Protein AF-0000000073385695 (afdb_homodimer)

Radius of gyration: 38.25 Å; Cα contacts (8 Å, |Δi|>4): 2385; chains: 2; bounding box: 88×123×103 Å

InterPro domains:
  IPR002052 DNA methylase, N-6 adenine-specific, conserved site [PS00092] (125-131)
  IPR002295 N4/N6-methyltransferase, Type III restriction-modification enzyme EcoPI Mod subunit-like [PIRSF015855] (3-662)
  IPR002295 N4/N6-methyltransferase, Type III restriction-modification enzyme EcoPI Mod subunit-like [PR00506] (122-134)
  IPR002295 N4/N6-methyltransferase, Type III restriction-modification enzyme EcoPI Mod subunit-like [PR00506] (185-204)
  IPR002295 N4/N6-methyltransferase, Type III restriction-modification enzyme EcoPI Mod subunit-like [PR00506] (438-452)
  IPR002941 DNA methylase N-4/N-6 [PF01555] (122-474)
  IPR029063 S-adenosyl-L-methionine-dependent methyltransferase superfamily [G3DSA:3.40.50.150] (98-490)
  IPR029063 S-adenosyl-L-methionine-dependent methyltransferase superfamily [SSF53335] (90-479)

pLDDT: mean 83.06, std 19.27, range [26.95, 98.88]

Nearest PDB structures (foldseek):
  4zcf-assembly1_A  TM=8.031E-01  e=4.610E-50  Escherichia coli
  4zcf-assembly1_B  TM=6.940E-01  e=3.506E-49  Escherichia coli
  6k0w-assembly2_A  TM=7.130E-01  e=1.584E-36  Helicobacter pylori 26695
  6k0w-assembly2_C  TM=8.657E-01  e=1.416E-29  Helicobacter pylori 26695
  6k0w-assembly1_B  TM=7.388E-01  e=2.408E-33  Helicobacter pylori 26695

Sequence (1334 aa):
MDKLRMQSSNGVEDNITKIAQLFPDCVTETLDERSGRPKHLIDFEKLKQNLSDSVMSERAERYQFTWPDKSKAILLANSPINATLRPCREDSVDFDNTQNLYIEGDNLDVLKCLKETYLHKVKMIYIDPPYNTGKDFIYGDNYAEEADNYLSNSEQYDDQGNRLATNMETNGRFHTDWLNMIYPRLKVAKDFLKEDGVIFISIDDHEVTNLHKVCDEIFGAANFTGCIVLQTATDNNPRQINTEHEYILCYCKNKDAQEYWYADSEKAKLIQKKYTELKAIYGNDIETIQTELRTWIKLNKEELKGVAHYDNVDEKGVFHDGDIANTTFGGYDYTILHPITHKACKVPEKGFRFPQETMVKMIANNDIMFGVDETTLIKPKKRLENAKDVLRSVIYEDGRSSTKQFEALMARDIFQNPKSTTILSRLFNFVIEKDDYIMDFFSGSASTAETTMQLNNKHQELNLKYILVQIPENIDKVIETAKDKAKKTAKNAINFLDSIHKPHTICEIGKERIRRAGKKIKEESPLTTQDLDIGFRVLKLDSTNMQDIYYSPKDISQADLFSQVDNVKPDRTGEDLLFQVMLELGATLDSKIETTMVAGKTIYNVAEGYLVACFDPNVTDEVVKAIAQMQPAYAVLRDTSMKDDSTATNFEQIFKTYSPDTVTKILMDKLRMQSSNGVEDNITKIAQLFPDCVTETLDERSGRPKHLIDFEKLKQNLSDSVMSERAERYQFTWPDKSKAILLANSPINATLRPCREDSVDFDNTQNLYIEGDNLDVLKCLKETYLHKVKMIYIDPPYNTGKDFIYGDNYAEEADNYLSNSEQYDDQGNRLATNMETNGRFHTDWLNMIYPRLKVAKDFLKEDGVIFISIDDHEVTNLHKVCDEIFGAANFTGCIVLQTATDNNPRQINTEHEYILCYCKNKDAQEYWYADSEKAKLIQKKYTELKAIYGNDIETIQTELRTWIKLNKEELKGVAHYDNVDEKGVFHDGDIANTTFGGYDYTILHPITHKACKVPEKGFRFPQETMVKMIANNDIMFGVDETTLIKPKKRLENAKDVLRSVIYEDGRSSTKQFEALMARDIFQNPKSTTILSRLFNFVIEKDDYIMDFFSGSASTAETTMQLNNKHQELNLKYILVQIPENIDKVIETAKDKAKKTAKNAINFLDSIHKPHTICEIGKERIRRAGKKIKEESPLTTQDLDIGFRVLKLDSTNMQDIYYSPKDISQADLFSQVDNVKPDRTGEDLLFQVMLELGATLDSKIETTMVAGKTIYNVAEGYLVACFDPNVTDEVVKAIAQMQPAYAVLRDTSMKDDSTATNFEQIFKTYSPDTVTKIL

Organism: NCBI:txid537011

Solvent-accessible surface area (backbone atoms only — not comparable to full-atom values): 71538 Å² total; per-residue (Å²): 126,62,68,73,82,77,54,31,67,44,40,55,60,51,48,49,49,50,44,34,66,75,41,48,87,24,44,41,78,38,62,34,86,89,73,65,43,80,32,79,38,71,40,61,68,49,44,38,56,76,41,40,97,71,54,74,63,92,84,55,57,47,70,45,77,47,30,53,57,48,69,53,23,58,48,56,47,22,50,53,47,65,44,32,48,35,73,37,68,88,80,24,35,59,54,58,73,22,54,23,40,39,33,37,26,56,42,57,62,51,49,48,48,41,42,72,34,39,49,44,56,26,38,32,35,48,37,54,58,80,49,72,83,77,82,65,72,82,79,52,75,64,53,59,52,54,48,32,71,73,44,78,76,92,77,73,51,49,96,82,67,48,72,74,82,80,77,48,84,88,38,73,59,45,60,27,57,54,48,50,56,49,50,22,41,52,55,50,52,59,51,26,34,19,65,62,7,37,38,40,37,43,38,35,86,76,40,42,53,60,49,49,54,51,45,30,68,69,48,34,64,84,15,57,58,49,63,32,35,41,33,38,73,62,85,69,78,54,52,49,47,34,72,31,62,37,36,31,43,32,36,22,64,30,52,88,60,50,66,70,26,56,35,80,31,70,55,48,49,51,52,50,51,51,48,53,52,40,37,70,73,54,54,86,43,46,68,61,43,27,53,53,48,38,53,53,39,66,75,40,39,83,76,24,63,96,50,57,69,53,46,41,53,54,98,91,41,49,20,22,77,46,77,40,46,27,96,50,74,79,32,42,85,78,86,47,65,29,89,84,81,64,34,66,37,47,72,46,94,25,14,30,58,55,53,70,71,56,47,54,51,33,52,73,68,63,34,52,44,72,50,99,47,34,82,39,64,51,23,35,49,46,46,48,91,70,46,65,31,69,47,58,22,68,42,78,49,56,61,64,54,30,42,49,55,49,28,72,71,62,53,73,58,43,65,82,79,52,68,41,44,67,59,49,41,56,60,44,61,44,68,66,55,66,63,30,31,37,36,20,60,43,31,62,62,29,42,66,56,43,30,48,47,51,48,29,64,75,37,74,76,31,57,60,30,41,42,34,18,28,51,64,46,54,42,71,62,42,47,76,69,40,60,73,66,58,23,52,27,37,51,37,30,43,54,51,28,55,72,71,73,47,68,59,29,48,48,51,52,14,52,50,43,37,51,48,46,34,50,47,53,36,70,75,36,56,86,78,34,77,82,59,74,58,33,25,31,29,30,34,61,42,64,39,63,50,52,81,74,74,69,51,79,82,70,52,45,74,68,62,68,66,50,76,61,75,51,53,39,87,93,55,49,62,63,36,52,47,46,44,48,26,38,73,72,44,43,54,88,45,47,43,59,44,78,45,77,46,98,90,34,57,35,41,33,30,55,86,33,45,34,33,36,36,61,50,70,55,40,48,65,66,47,53,46,55,53,23,66,60,52,21,52,30,38,38,36,35,60,73,10,40,58,43,73,63,39,58,62,42,47,58,54,47,26,58,70,59,22,63,83,37,45,66,36,38,93,127,60,71,73,81,77,52,30,67,43,41,55,61,50,48,48,49,50,44,34,67,76,41,50,87,22,44,41,78,39,62,34,88,84,73,65,43,80,32,80,38,72,39,58,67,50,44,39,57,75,40,41,96,70,53,76,62,92,87,56,57,47,70,45,78,45,29,53,56,48,70,54,23,57,48,56,46,22,50,52,48,66,45,35,48,35,73,36,68,88,81,25,36,60,55,57,73,21,54,22,39,38,33,39,26,56,42,56,61,50,49,48,49,42,43,73,34,39,49,44,55,25,38,33,36,47,36,55,59,79,52,70,84,77,83,64,70,83,80,53,73,63,52,58,49,55,46,27,70,73,44,78,82,78,80,77,49,49,97,86,69,49,73,73,82,82,76,48,83,88,38,74,58,46,59,28,56,53,48,49,57,48,49,23,42,52,56,52,50,58,51,26,33,19,66,61,7,36,39,41,37,42,38,34,86,76,39,42,53,60,49,48,55,52,44,30,69,68,49,34,64,84,14,58,56,48,65,32,35,41,32,36,73,64,85,69,80,55,51,47,47,31,72,30,61,36,37,30,44,31,36,22,63,32,54,86,62,48,66,70,26,57,34,79,31,69,54,47,49,52,53,50,51,51,48,54,54,40,35,71,73,55,56,88,44,47,67,62,43,25,54,53,48,38,54,52,41,66,76,39,40,81,76,24,65,95,50,58,68,53,46,41,54,54,97,90,42,51,20,20,78,46,77,38,47,26,95,49,75,80,31,42,83,78,86,46,65,28,90,84,79,64,35,66,38,47,73,47,93,24,14,30,61,57,54,69,71,58,46,54,52,33,52,73,69,64,33,50,42,72,48,98,48,35,83,40,65,49,24,34,49,46,47,47,90,69,48,65,31,68,45,57,21,67,43,78,48,56,60,65,55,32,42,50,54,48,28,70,70,62,51,72,57,44,67,83,80,52,68,40,43,67,59,49,41,55,59,44,61,45,69,67,55,67,64,31,31,38,35,18,59,44,29,61,63,27,42,65,55,44,29,47,47,50,49,30,63,75,37,72,76,30,57,59,30,40,43,32,19,29,53,64,45,54,41,70,62,42,47,75,70,41,60,72,68,58,23,51,26,36,52,40,30,43,53,52,28,54,71,70,73,48,68,59,28,49,47,53,52,14,53,49,43,36,51,48,45,34,51,50,52,36,69,75,35,58,86,79,32,76,83,58,74,55,33,26,32,30,28,34,60,40,63,39,62,51,51,82,74,74,71,50,79,82,71,53,47,72,68,63,69,67,49,76,63,76,53,54,39,87,92,55,51,60,63,38,53,47,45,43,47,26,38,73,72,44,43,54,89,47,48,44,60,44,78,45,75,46,98,88,32,58,35,40,32,30,55,86,32,45,35,32,36,37,62,47,70,55,38,48,64,67,47,52,47,56,54,24,66,61,53,20,53,28,37,38,37,35,60,72,10,39,57,44,74,63,38,57,62,41,47,58,53,45,27,58,71,58,22,63,81,37,44,68,36,40,94

Secondary structure (DSSP, 8-state):
-PBP--S---HHHHHHHHHHHH-GGGEEEEE-TTT-SEEEEE-HHHHHHHTGGG---TTS--SEEE-TTHHHHHHHHH----EEEEE-GGG-BSTTT---EEEES-HHHHHHHHTTTTTTTEEEEEE------SS--TT-THHHHHHHHHS-----B-TTS-B-S---TTSHHHHHHHHHHHHHHHHHHHHHEEEEEEEEEEE-TTTHHHHHHHHHHHH-GGGEEEEEEEE-------SSEE--EEEEEEEES-GGG----EEE-HHHHHHHHHHHHHHHHHTT-HHHHHHHHHHHHHHTTTTTTTTTT--EE-SS-EEEE---B-SSS--B----B-TTT-SBPPPPTT-BSS-HHHHHHHHHTT-EE--SSTTSPPEEEEEGGG-EEEEESEEE--HHHHHHHHHHHS-TTSSSSPPPHHHHHHHHHTT--TT-EEEESS-TTTHHHHHHHHHHHHSTT---EEEEEE---BHHHHHHH--HHHHHHHHHHHHHHHHTT--SBHHHHHHHHHHHHHHHHHHH-TTT-TT----BEEEEEEE-SB------GGG--HHHHHS----B-TT--HHHHHHHHHHHHT--TTS-EEEEEETTEEEEEETTTTEEEE--SSB-HHHHHHHHHT--SEEEE-GGGBSSHHHHHHHHHHHHHH-TTPEEEE-/-PBP--S---HHHHHHHHHHHH-GGGEEEEE-TTT-SEEEEE-HHHHHHHTGGG---TTS--SEEE-TTHHHHHHHHH----EEEEE-GGG-BSTTT---EEEES-HHHHHHHHTTTTTTTEEEEEE------SS--TT-THHHHHHHHHS---TTB-TTS-B-S---TTSHHHHHHHHHHHHHHHHHHHHHEEEEEEEEEEE-TTTHHHHHHHHHHHH-GGGEEEEEEEE-------SSEE--EEEEEEEES-GGG----EEE-HHHHHHHHHHHHHHHHHTT-HHHHHHHHHHHHHHTTTTTTTTTT--EE-SS-EEEE---B-SSS--B----B-TTT-SBPPPPTT-BSS-HHHHHHHHHTT-EE--SSTTSPPEEEEEGGG-EEEEESEEE--HHHHHHHHHHHS-TTSSSSPPPHHHHHHHHHHH--TT-EEEESS-TTTHHHHHHHHHHHHSTT---EEEEEE---BHHHHHHH--HHHHHHHHHHHHHHHHTT--SBHHHHHHHHHHHHHHHHHHH-TTT-TT----BEEEEEEE-SB------GGG--HHHHHS----B-TT--HHHHHHHHHHHHT--TTS-EEEEEETTEEEEEETTTTEEEE--SSB-HHHHHHHHHT--SEEEE-GGGBSSHHHHHHHHHHHHHH-TTPEEEE-

Foldseek 3Di:
DDAFPLKFAQQVQVVLVVVCVVPVVQWDWDQDPVPRDTDTDGNVVVVCVVVVVPRDDPPDDDDDDDAPCPVLLVNLLRGMDQWFKFFDPPLWDPAQAFLAAEEADDLSNVLRLQLQQQFQFFQEEEEEDDQLPLQDPPVPDCVVVVSCVVVVDDDQAPPVRDRPDRPDLPDSVSLRRVCSRVLSSVLSVLRNHHQFHKYKYWYAPRCPVVVLSSCCVRLNPVQFPDKAKEFADDPDDDPPDDDGTTIITMGGSHNVPHDAQWAQDPLLVVLVVLLVVLCVVPPQPQVVSLVVSLVVLVVCVVVNPPNSQQRHADPVGTWHFADQAAPAADEDDDFDADPPVRDTADADPRGGNDDPVVVVVCVVVVQKADDPDRDDDITGTGDSRPDIDHDDRYHYDHQVVQQVVLCVLANHLLAPRPDRLVVVLVVCRRRAAAAHEYEYQDCQLNSVLLSQLVVCLVPVRRNYYYHYHHHFDALVVSLVRHDDSSNVSSVVNVVRCVVVVHHRTSSVSNSSSLVSSLVVSCVVPVPRCPPRNSIYIYIYMDRRQFAPPPPPVVPPDPVNVPPLPPRGDPVDDPSRVVSSVCSSVNNDSSWRWDWDDDPNWIWIATNQQQEIETEAAQDALRNLLVNLQSQHQEYEYEPRRHNDPVRVVVNQVSNVVRHVNHHYHYD/DDAFPLKFAQQVQVVLVVVCVVPVVQWDWDQDPVPRDTDTDGNVVVVCVVVVVPRDDPPDDDDDDDAPCVVLLVNLLRGMDQWFKFFDPPLWDPAQAFLAAEEADQLSNVLRLQLQQQFQFFQEEEEEDDQLPLQDPPVPDCVVVVSCVVVVDDDQAPPVRDRPDRPPLVDSVSLRRVCSSVLSSVLSVLRNHHQFHKYKYWYAPRCPVVVLSSCCVRQNPVQFPDKAKEFADDPDDDPPDDDGTTIITMGGSHNVPHDAQWAQDPLLVVLVVLLVVLCVVPPQPQVVSLVVSLVVLVVCVVVNPPNSQQRHADPVGTWHFADQAAPAADEDDDFDADPPVRDTADADPRGGNDDPVVVVVCVVVVQWADDPDRDDDITGTGDSRPDIDHDDRYHYDHLVVQQVVLCVLANHLLAPRPDRLVVVLVVCRRRAAAAHEYEYQNCQLNSVLLSQLVVCLVPVRRNYYYHYHHHFDALVVSCVRHDDSSNVSSVVNVVRCVVVVHHRTSSVSNSSSLVSSLVVSCVVPVPRCPPRNSIYIYIYMDRRQFAPPPDDVVPPDPVNVPPLPPRGDPPDDPSRVVSSVCSSVNNDSSWRWDWDDDPNWIWIATNQQQEIETEAAQDALRNLLVNLQSQHQEYEYEPRRHNDPVRVVVNQVSNVVRHVNHHYHYD

Structure (mmCIF, N/CA/C/O backbone):
data_AF-0000000073385695-model_v1
#
loop_
_entity.id
_entity.type
_entity.pdbx_description
1 polymer 'site-specific DNA-methyltransferase (adenine-specific)'
#
loop_
_atom_site.group_PDB
_atom_site.id
_atom_site.type_symbol
_atom_site.label_atom_id
_atom_site.label_alt_id
_atom_site.label_comp_id
_atom_site.label_asym_id
_atom_site.label_entity_id
_atom_site.label_seq_id
_atom_site.pdbx_PDB_ins_code
_atom_site.Cartn_x
_atom_site.Cartn_y
_atom_site.Cartn_z
_atom_site.occupancy
_atom_site.B_iso_or_equiv
_atom_site.auth_seq_id
_atom_site.auth_comp_id
_atom_site.auth_asym_id
_atom_site.auth_atom_id
_atom_site.pdbx_PDB_model_num
ATOM 1 N N . MET A 1 1 ? -14.117 -33.406 -45.625 1 30.3 1 MET A N 1
ATOM 2 C CA . MET A 1 1 ? -13.312 -33.5 -44.406 1 30.3 1 MET A CA 1
ATOM 3 C C . MET A 1 1 ? -12.914 -32.094 -43.938 1 30.3 1 MET A C 1
ATOM 5 O O . MET A 1 1 ? -12.477 -31.266 -44.719 1 30.3 1 MET A O 1
ATOM 9 N N . ASP A 1 2 ? -13.375 -31.891 -42.875 1 43.44 2 ASP A N 1
ATOM 10 C CA . ASP A 1 2 ? -13.156 -30.562 -42.281 1 43.44 2 ASP A CA 1
ATOM 11 C C . ASP A 1 2 ? -11.711 -30.391 -41.844 1 43.44 2 ASP A C 1
ATOM 13 O O . ASP A 1 2 ? -11.148 -31.281 -41.188 1 43.44 2 ASP A O 1
ATOM 17 N N . LYS A 1 3 ? -10.945 -29.438 -42.344 1 44.28 3 LYS A N 1
ATOM 18 C CA . LYS A 1 3 ? -9.523 -29.188 -42.094 1 44.28 3 LYS A CA 1
ATOM 19 C C . LYS A 1 3 ? -9.328 -28.375 -40.812 1 44.28 3 LYS A C 1
ATOM 21 O O . LYS A 1 3 ? -10.117 -27.469 -40.5 1 44.28 3 LYS A O 1
ATOM 26 N N . LEU A 1 4 ? -8.352 -28.75 -40.031 1 44.97 4 LEU A N 1
ATOM 27 C CA . LEU A 1 4 ? -7.973 -27.984 -38.844 1 44.97 4 LEU A CA 1
ATOM 28 C C . LEU A 1 4 ? -7.27 -26.688 -39.219 1 44.97 4 LEU A C 1
ATOM 30 O O . LEU A 1 4 ? -6.52 -26.656 -40.188 1 44.97 4 LEU A O 1
ATOM 34 N N . ARG A 1 5 ? -7.465 -25.531 -38.625 1 48.69 5 ARG A N 1
ATOM 35 C CA . ARG A 1 5 ? -6.93 -24.219 -38.906 1 48.69 5 ARG A CA 1
ATOM 36 C C . ARG A 1 5 ? -5.457 -24.125 -38.531 1 48.69 5 ARG A C 1
ATOM 38 O O . ARG A 1 5 ? -4.672 -23.484 -39.25 1 48.69 5 ARG A O 1
ATOM 45 N N . MET A 1 6 ? -5.07 -24.844 -37.656 1 41.53 6 MET A N 1
ATOM 46 C CA . MET A 1 6 ? -3.713 -24.938 -37.125 1 41.53 6 MET A CA 1
ATOM 47 C C . MET A 1 6 ? -3.156 -23.562 -36.781 1 41.53 6 MET A C 1
ATOM 49 O O . MET A 1 6 ? -2.008 -23.266 -37.094 1 41.53 6 MET A O 1
ATOM 53 N N . GLN A 1 7 ? -4.117 -22.531 -36.375 1 47.31 7 GLN A N 1
ATOM 54 C CA . GLN A 1 7 ? -3.779 -21.203 -35.875 1 47.31 7 GLN A CA 1
ATOM 55 C C . GLN A 1 7 ? -4.523 -20.891 -34.594 1 47.31 7 GLN A C 1
ATOM 57 O O . GLN A 1 7 ? -5.492 -21.578 -34.25 1 47.31 7 GLN A O 1
ATOM 62 N N . SER A 1 8 ? -3.955 -19.938 -33.844 1 51.22 8 SER A N 1
ATOM 63 C CA . SER A 1 8 ? -4.629 -19.547 -32.625 1 51.22 8 SER A CA 1
ATOM 64 C C . SER A 1 8 ? -5.938 -18.828 -32.906 1 51.22 8 SER A C 1
ATOM 66 O O . SER A 1 8 ? -6.168 -18.359 -34.031 1 51.22 8 SER A O 1
ATOM 68 N N . SER A 1 9 ? -6.746 -18.75 -32.062 1 47.94 9 SER A N 1
ATOM 69 C CA . SER A 1 9 ? -8.055 -18.141 -32.219 1 47.94 9 SER A CA 1
ATOM 70 C C . SER A 1 9 ? -7.934 -16.625 -32.438 1 47.94 9 SER A C 1
ATOM 72 O O . SER A 1 9 ? -6.961 -16.016 -32 1 47.94 9 SER A O 1
ATOM 74 N N . ASN A 1 10 ? -8.641 -16.094 -33.312 1 47.44 10 ASN A N 1
ATOM 75 C CA . ASN A 1 10 ? -8.719 -14.664 -33.625 1 47.44 10 ASN A CA 1
ATOM 76 C C . ASN A 1 10 ? -9.672 -13.945 -32.656 1 47.44 10 ASN A C 1
ATOM 78 O O . ASN A 1 10 ? -10.891 -14.07 -32.812 1 47.44 10 ASN A O 1
ATOM 82 N N . GLY A 1 11 ? -9.172 -13.289 -31.75 1 52.03 11 GLY A N 1
ATOM 83 C CA . GLY A 1 11 ? -9.953 -12.602 -30.734 1 52.03 11 GLY A CA 1
ATOM 84 C C . GLY A 1 11 ? -10.906 -11.57 -31.312 1 52.03 11 GLY A C 1
ATOM 85 O O . GLY A 1 11 ? -11.969 -11.305 -30.75 1 52.03 11 GLY A O 1
ATOM 86 N N . VAL A 1 12 ? -10.516 -10.953 -32.406 1 49.94 12 VAL A N 1
ATOM 87 C CA . VAL A 1 12 ? -11.375 -9.961 -33.062 1 49.94 12 VAL A CA 1
ATOM 88 C C . VAL A 1 12 ? -12.656 -10.625 -33.562 1 49.94 12 VAL A C 1
ATOM 90 O O . VAL A 1 12 ? -13.758 -10.109 -33.344 1 49.94 12 VAL A O 1
ATOM 93 N N . GLU A 1 13 ? -12.398 -11.734 -34.188 1 53.19 13 GLU A N 1
ATOM 94 C CA . GLU A 1 13 ? -13.562 -12.461 -34.688 1 53.19 13 GLU A CA 1
ATOM 95 C C . GLU A 1 13 ? -14.469 -12.906 -33.531 1 53.19 13 GLU A C 1
ATOM 97 O O . GLU A 1 13 ? -15.695 -12.883 -33.656 1 53.19 13 GLU A O 1
ATOM 102 N N . ASP A 1 14 ? -13.75 -13.234 -32.531 1 56.72 14 ASP A N 1
ATOM 103 C CA . ASP A 1 14 ? -14.523 -13.617 -31.359 1 56.72 14 ASP A CA 1
ATOM 104 C C . ASP A 1 14 ? -15.344 -12.445 -30.828 1 56.72 14 ASP A C 1
ATOM 106 O O . ASP A 1 14 ? -16.516 -12.609 -30.484 1 56.72 14 ASP A O 1
ATOM 110 N N . ASN A 1 15 ? -14.734 -11.312 -30.75 1 56.47 15 ASN A N 1
ATOM 111 C CA . ASN A 1 15 ? -15.43 -10.117 -30.281 1 56.47 15 ASN A CA 1
ATOM 112 C C . ASN A 1 15 ? -16.578 -9.727 -31.203 1 56.47 15 ASN A C 1
ATOM 114 O O . ASN A 1 15 ? -17.641 -9.32 -30.75 1 56.47 15 ASN A O 1
ATOM 118 N N . ILE A 1 16 ? -16.344 -9.805 -32.469 1 53.19 16 ILE A N 1
ATOM 119 C CA . ILE A 1 16 ? -17.391 -9.5 -33.469 1 53.19 16 ILE A CA 1
ATOM 120 C C . ILE A 1 16 ? -18.578 -10.445 -33.25 1 53.19 16 ILE A C 1
ATOM 122 O O . ILE A 1 16 ? -19.719 -10.016 -33.281 1 53.19 16 ILE A O 1
ATOM 126 N N . THR A 1 17 ? -18.188 -11.625 -32.969 1 56.5 17 THR A N 1
ATOM 127 C CA . THR A 1 17 ? -19.234 -12.617 -32.75 1 56.5 17 THR A CA 1
ATOM 128 C C . THR A 1 17 ? -20.047 -12.281 -31.5 1 56.5 17 THR A C 1
ATOM 130 O O . THR A 1 17 ? -21.266 -12.391 -31.484 1 56.5 17 THR A O 1
ATOM 133 N N . LYS A 1 18 ? -19.328 -11.852 -30.578 1 59.22 18 LYS A N 1
ATOM 134 C CA . LYS A 1 18 ? -20.016 -11.484 -29.328 1 59.22 18 LYS A CA 1
ATOM 135 C C . LYS A 1 18 ? -20.938 -10.281 -29.547 1 59.22 18 LYS A C 1
ATOM 137 O O . LYS A 1 18 ? -22.062 -10.258 -29.047 1 59.22 18 LYS A O 1
ATOM 142 N N . ILE A 1 19 ? -20.438 -9.234 -30.188 1 56.59 19 ILE A N 1
ATOM 143 C CA . ILE A 1 19 ? -21.25 -8.062 -30.484 1 56.59 19 ILE A CA 1
ATOM 144 C C . ILE A 1 19 ? -22.422 -8.469 -31.375 1 56.59 19 ILE A C 1
ATOM 146 O O . ILE A 1 19 ? -23.547 -7.992 -31.188 1 56.59 19 ILE A O 1
ATOM 150 N N . ALA A 1 20 ? -22.062 -9.336 -32.281 1 53.5 20 ALA A N 1
ATOM 151 C CA . ALA A 1 20 ? -23.094 -9.82 -33.188 1 53.5 20 ALA A CA 1
ATOM 152 C C . ALA A 1 20 ? -24.203 -10.531 -32.438 1 53.5 20 ALA A C 1
ATOM 154 O O . ALA A 1 20 ? -25.375 -10.438 -32.812 1 53.5 20 ALA A O 1
ATOM 155 N N . GLN A 1 21 ? -23.672 -11.055 -31.359 1 56.34 21 GLN A N 1
ATOM 156 C CA . GLN A 1 21 ? -24.656 -11.742 -30.516 1 56.34 21 GLN A CA 1
ATOM 157 C C . GLN A 1 21 ? -25.5 -10.742 -29.734 1 56.34 21 GLN A C 1
ATOM 159 O O . GLN A 1 21 ? -26.703 -10.945 -29.562 1 56.34 21 GLN A O 1
ATOM 164 N N . LEU A 1 22 ? -24.906 -9.672 -29.312 1 56.78 22 LEU A N 1
ATOM 165 C CA . LEU A 1 22 ? -25.625 -8.68 -28.516 1 56.78 22 LEU A CA 1
ATOM 166 C C . LEU A 1 22 ? -26.391 -7.715 -29.422 1 56.78 22 LEU A C 1
ATOM 168 O O . LEU A 1 22 ? -27.5 -7.281 -29.062 1 56.78 22 LEU A O 1
ATOM 172 N N . PHE A 1 23 ? -25.719 -7.25 -30.516 1 53.09 23 PHE A N 1
ATOM 173 C CA . PHE A 1 23 ? -26.312 -6.309 -31.453 1 53.09 23 PHE A CA 1
ATOM 174 C C . PHE A 1 23 ? -26.219 -6.84 -32.875 1 53.09 23 PHE A C 1
ATOM 176 O O . PHE A 1 23 ? -25.438 -6.336 -33.688 1 53.09 23 PHE A O 1
ATOM 183 N N . PRO A 1 24 ? -26.984 -7.801 -33.188 1 58.06 24 PRO A N 1
ATOM 184 C CA . PRO A 1 24 ? -26.875 -8.438 -34.531 1 58.06 24 PRO A CA 1
ATOM 185 C C . PRO A 1 24 ? -27.062 -7.449 -35.656 1 58.06 24 PRO A C 1
ATOM 187 O O . PRO A 1 24 ? -26.484 -7.637 -36.75 1 58.06 24 PRO A O 1
ATOM 190 N N . ASP A 1 25 ? -27.859 -6.48 -35.312 1 55.78 25 ASP A N 1
ATOM 191 C CA . ASP A 1 25 ? -28.172 -5.52 -36.375 1 55.78 25 ASP A CA 1
ATOM 192 C C . ASP A 1 25 ? -26.984 -4.625 -36.688 1 55.78 25 ASP A C 1
ATOM 194 O O . ASP A 1 25 ? -26.984 -3.895 -37.688 1 55.78 25 ASP A O 1
ATOM 198 N N . CYS A 1 26 ? -26.078 -4.688 -35.875 1 53.38 26 CYS A N 1
ATOM 199 C CA . CYS A 1 26 ? -24.906 -3.83 -36.062 1 53.38 26 CYS A CA 1
ATOM 200 C C . CYS A 1 26 ? -23.812 -4.562 -36.812 1 53.38 26 CYS A C 1
ATOM 202 O O . CYS A 1 26 ? -22.703 -4.039 -36.969 1 53.38 26 CYS A O 1
ATOM 204 N N . VAL A 1 27 ? -24.047 -5.719 -37.219 1 57.75 27 VAL A N 1
ATOM 205 C CA . VAL A 1 27 ? -23.016 -6.508 -37.875 1 57.75 27 VAL A CA 1
ATOM 206 C C . VAL A 1 27 ? -23.297 -6.578 -39.375 1 57.75 27 VAL A C 1
ATOM 208 O O . VAL A 1 27 ? -24.422 -6.859 -39.781 1 57.75 27 VAL A O 1
ATOM 211 N N . THR A 1 28 ? -22.469 -6.008 -40.156 1 57.84 28 THR A N 1
ATOM 212 C CA . THR A 1 28 ? -22.594 -6.105 -41.594 1 57.84 28 THR A CA 1
ATOM 213 C C . THR A 1 28 ? -21.562 -7.094 -42.156 1 57.84 28 THR A C 1
ATOM 215 O O . THR A 1 28 ? -20.453 -7.219 -41.625 1 57.84 28 THR A O 1
ATOM 218 N N . GLU A 1 29 ? -22 -7.977 -42.906 1 52.72 29 GLU A N 1
ATOM 219 C CA . GLU A 1 29 ? -21.141 -8.945 -43.594 1 52.72 29 GLU A CA 1
ATOM 220 C C . GLU A 1 29 ? -20.484 -8.344 -44.812 1 52.72 29 GLU A C 1
ATOM 222 O O . GLU A 1 29 ? -21.125 -7.645 -45.594 1 52.72 29 GLU A O 1
ATOM 227 N N . THR A 1 30 ? -19.172 -8.141 -44.594 1 55.59 30 THR A N 1
ATOM 228 C CA . THR A 1 30 ? -18.469 -7.773 -45.812 1 55.59 30 THR A CA 1
ATOM 229 C C . THR A 1 30 ? -17.531 -8.898 -46.281 1 55.59 30 THR A C 1
ATOM 231 O O . THR A 1 30 ? -17.297 -9.844 -45.531 1 55.59 30 THR A O 1
ATOM 234 N N . LEU A 1 31 ? -17.203 -8.969 -47.469 1 48.69 31 LEU A N 1
ATOM 235 C CA . LEU A 1 31 ? -16.234 -9.93 -48 1 48.69 31 LEU A CA 1
ATOM 236 C C . LEU A 1 31 ? -14.812 -9.484 -47.719 1 48.69 31 LEU A C 1
ATOM 238 O O . LEU A 1 31 ? -14.477 -8.312 -47.906 1 48.69 31 LEU A O 1
ATOM 242 N N . ASP A 1 32 ? -14.102 -10.25 -47 1 47.16 32 ASP A N 1
ATOM 243 C CA . ASP A 1 32 ? -12.672 -9.992 -46.844 1 47.16 32 ASP A CA 1
ATOM 244 C C . ASP A 1 32 ? -12 -9.844 -48.219 1 47.16 32 ASP A C 1
ATOM 246 O O . ASP A 1 32 ? -12.156 -10.703 -49.094 1 47.16 32 ASP A O 1
ATOM 250 N N . GLU A 1 33 ? -11.453 -8.711 -48.469 1 49.66 33 GLU A N 1
ATOM 251 C CA . GLU A 1 33 ? -10.922 -8.461 -49.781 1 49.66 33 GLU A CA 1
ATOM 252 C C . GLU A 1 33 ? -9.867 -9.492 -50.156 1 49.66 33 GLU A C 1
ATOM 254 O O . GLU A 1 33 ? -9.703 -9.828 -51.344 1 49.66 33 GLU A O 1
ATOM 259 N N . ARG A 1 34 ? -9.117 -9.992 -49.219 1 48.81 34 ARG A N 1
ATOM 260 C CA . ARG A 1 34 ? -8.008 -10.875 -49.562 1 48.81 34 ARG A CA 1
ATOM 261 C C . ARG A 1 34 ? -8.461 -12.328 -49.656 1 48.81 34 ARG A C 1
ATOM 263 O O . ARG A 1 34 ? -8.023 -13.062 -50.531 1 48.81 34 ARG A O 1
ATOM 270 N N . SER A 1 35 ? -9.391 -12.711 -48.688 1 46.47 35 SER A N 1
ATOM 271 C CA . SER A 1 35 ? -9.734 -14.125 -48.625 1 46.47 35 SER A CA 1
ATOM 272 C C . SER A 1 35 ? -11.109 -14.383 -49.25 1 46.47 35 SER A C 1
ATOM 274 O O . SER A 1 35 ? -11.469 -15.531 -49.531 1 46.47 35 SER A O 1
ATOM 276 N N . GLY A 1 36 ? -11.844 -13.445 -49.656 1 48.06 36 GLY A N 1
ATOM 277 C CA . GLY A 1 36 ? -13.164 -13.602 -50.25 1 48.06 36 GLY A CA 1
ATOM 278 C C . GLY A 1 36 ? -14.18 -14.18 -49.281 1 48.06 36 GLY A C 1
ATOM 279 O O . GLY A 1 36 ? -15.297 -14.531 -49.688 1 48.06 36 GLY A O 1
ATOM 280 N N . ARG A 1 37 ? -13.672 -14.531 -48.188 1 52.97 37 ARG A N 1
ATOM 281 C CA . ARG A 1 37 ? -14.609 -15.094 -47.219 1 52.97 37 ARG A CA 1
ATOM 282 C C . ARG A 1 37 ? -15.375 -13.984 -46.5 1 52.97 37 ARG A C 1
ATOM 284 O O . ARG A 1 37 ? -14.883 -12.867 -46.375 1 52.97 37 ARG A O 1
ATOM 291 N N . PRO A 1 38 ? -16.672 -14.281 -46.125 1 55.09 38 PRO A N 1
ATOM 292 C CA . PRO A 1 38 ? -17.5 -13.289 -45.438 1 55.09 38 PRO A CA 1
ATOM 293 C C . PRO A 1 38 ? -16.906 -12.883 -44.094 1 55.09 38 PRO A C 1
ATOM 295 O O . PRO A 1 38 ? -16.406 -13.727 -43.344 1 55.09 38 PRO A O 1
ATOM 298 N N . LYS A 1 39 ? -16.469 -11.664 -44.094 1 57.5 39 LYS A N 1
ATOM 299 C CA . LYS A 1 39 ? -15.984 -11.094 -42.844 1 57.5 39 LYS A CA 1
ATOM 300 C C . LYS A 1 39 ? -17.062 -10.227 -42.188 1 57.5 39 LYS A C 1
ATOM 302 O O . LYS A 1 39 ? -17.766 -9.484 -42.875 1 57.5 39 LYS A O 1
ATOM 307 N N . HIS A 1 40 ? -17.359 -10.43 -40.969 1 57.72 40 HIS A N 1
ATOM 308 C CA . HIS A 1 40 ? -18.312 -9.625 -40.219 1 57.72 40 HIS A CA 1
ATOM 309 C C . HIS A 1 40 ? -17.688 -8.328 -39.719 1 57.72 40 HIS A C 1
ATOM 311 O O . HIS A 1 40 ? -16.547 -8.328 -39.25 1 57.72 40 HIS A O 1
ATOM 317 N N . LEU A 1 41 ? -18.219 -7.242 -40.312 1 58.5 41 LEU A N 1
ATOM 318 C CA . LEU A 1 41 ? -17.812 -5.918 -39.844 1 58.5 41 LEU A CA 1
ATOM 319 C C . LEU A 1 41 ? -18.875 -5.281 -38.969 1 58.5 41 LEU A C 1
ATOM 321 O O . LEU A 1 41 ? -20.078 -5.523 -39.188 1 58.5 41 LEU A O 1
ATOM 325 N N . ILE A 1 42 ? -18.484 -4.625 -37.938 1 57.44 42 ILE A N 1
ATOM 326 C CA . ILE A 1 42 ? -19.438 -3.916 -37.094 1 57.44 42 ILE A CA 1
ATOM 327 C C . ILE A 1 42 ? -19.672 -2.51 -37.625 1 57.44 42 ILE A C 1
ATOM 329 O O . ILE A 1 42 ? -18.719 -1.783 -37.906 1 57.44 42 ILE A O 1
ATOM 333 N N . ASP A 1 43 ? -20.828 -2.16 -37.938 1 52.22 43 ASP A N 1
ATOM 334 C CA . ASP A 1 43 ? -21.25 -0.795 -38.25 1 52.22 43 ASP A CA 1
ATOM 335 C C . ASP A 1 43 ? -21.312 0.055 -36.969 1 52.22 43 ASP A C 1
ATOM 337 O O . ASP A 1 43 ? -22.297 0.017 -36.25 1 52.22 43 ASP A O 1
ATOM 341 N N . PHE A 1 44 ? -20.266 0.856 -36.812 1 57.34 44 PHE A N 1
ATOM 342 C CA . PHE A 1 44 ? -20.125 1.605 -35.562 1 57.34 44 PHE A CA 1
ATOM 343 C C . PHE A 1 44 ? -21.188 2.689 -35.469 1 57.34 44 PHE A C 1
ATOM 345 O O . PHE A 1 44 ? -21.609 3.055 -34.375 1 57.34 44 PHE A O 1
ATOM 352 N N . GLU A 1 45 ? -21.562 3.197 -36.531 1 54.19 45 GLU A N 1
ATOM 353 C CA . GLU A 1 45 ? -22.641 4.184 -36.5 1 54.19 45 GLU A CA 1
ATOM 354 C C . GLU A 1 45 ? -23.938 3.564 -36 1 54.19 45 GLU A C 1
ATOM 356 O O . GLU A 1 45 ? -24.656 4.172 -35.188 1 54.19 45 GLU A O 1
ATOM 361 N N . LYS A 1 46 ? -24.141 2.432 -36.438 1 50.66 46 LYS A N 1
ATOM 362 C CA . LYS A 1 46 ? -25.328 1.716 -36 1 50.66 46 LYS A CA 1
ATOM 363 C C . LYS A 1 46 ? -25.188 1.29 -34.531 1 50.66 46 LYS A C 1
ATOM 365 O O . LYS A 1 46 ? -26.141 1.344 -33.781 1 50.66 46 LYS A O 1
ATOM 370 N N . LEU A 1 47 ? -24.016 0.871 -34.219 1 56.66 47 LEU A N 1
ATOM 371 C CA . LEU A 1 47 ? -23.812 0.521 -32.844 1 56.66 47 LEU A CA 1
ATOM 372 C C . LEU A 1 47 ? -23.984 1.739 -31.938 1 56.66 47 LEU A C 1
ATOM 374 O O . LEU A 1 47 ? -24.609 1.644 -30.875 1 56.66 47 LEU A O 1
ATOM 378 N N . LYS A 1 48 ? -23.422 2.855 -32.469 1 54.78 48 LYS A N 1
ATOM 379 C CA . LYS A 1 48 ? -23.625 4.129 -31.766 1 54.78 48 LYS A CA 1
ATOM 380 C C . LYS A 1 48 ? -25.109 4.445 -31.625 1 54.78 48 LYS A C 1
ATOM 382 O O . LYS A 1 48 ? -25.547 4.934 -30.594 1 54.78 48 LYS A O 1
ATOM 387 N N . GLN A 1 49 ? -25.781 4.285 -32.625 1 50.66 49 GLN A N 1
ATOM 388 C CA . GLN A 1 49 ? -27.219 4.543 -32.656 1 50.66 49 GLN A CA 1
ATOM 389 C C . GLN A 1 49 ? -27.953 3.629 -31.672 1 50.66 49 GLN A C 1
ATOM 391 O O . GLN A 1 49 ? -28.875 4.066 -30.984 1 50.66 49 GLN A O 1
ATOM 396 N N . ASN A 1 50 ? -27.5 2.48 -31.734 1 47.88 50 ASN A N 1
ATOM 397 C CA . ASN A 1 50 ? -28.125 1.523 -30.844 1 47.88 50 ASN A CA 1
ATOM 398 C C . ASN A 1 50 ? -27.828 1.845 -29.375 1 47.88 50 ASN A C 1
ATOM 400 O O . ASN A 1 50 ? -28.594 1.474 -28.484 1 47.88 50 ASN A O 1
ATOM 404 N N . LEU A 1 51 ? -26.734 2.408 -29.344 1 45.84 51 LEU A N 1
ATOM 405 C CA . LEU A 1 51 ? -26.328 2.801 -28 1 45.84 51 LEU A CA 1
ATOM 406 C C . LEU A 1 51 ? -26.531 4.297 -27.781 1 45.84 51 LEU A C 1
ATOM 408 O O . LEU A 1 51 ? -25.922 4.891 -26.891 1 45.84 51 LEU A O 1
ATOM 412 N N . SER A 1 52 ? -27.25 4.953 -28.656 1 42.75 52 SER A N 1
ATOM 413 C CA . SER A 1 52 ? -27.469 6.371 -28.922 1 42.75 52 SER A CA 1
ATOM 414 C C . SER A 1 52 ? -27.422 7.199 -27.656 1 42.75 52 SER A C 1
ATOM 416 O O . SER A 1 52 ? -26.781 8.258 -27.609 1 42.75 52 SER A O 1
ATOM 418 N N . ASP A 1 53 ? -28.406 6.941 -26.859 1 42.22 53 ASP A N 1
ATOM 419 C CA . ASP A 1 53 ? -28.625 7.82 -25.719 1 42.22 53 ASP A CA 1
ATOM 420 C C . ASP A 1 53 ? -27.391 7.879 -24.812 1 42.22 53 ASP A C 1
ATOM 422 O O . ASP A 1 53 ? -27.328 8.688 -23.891 1 42.22 53 ASP A O 1
ATOM 426 N N . SER A 1 54 ? -26.484 7.012 -25.125 1 42.38 54 SER A N 1
ATOM 427 C CA . SER A 1 54 ? -25.375 6.883 -24.172 1 42.38 54 SER A CA 1
ATOM 428 C C . SER A 1 54 ? -24.031 7.051 -24.875 1 42.38 54 SER A C 1
ATOM 430 O O . SER A 1 54 ? -23 6.629 -24.344 1 42.38 54 SER A O 1
ATOM 432 N N . VAL A 1 55 ? -24.172 7.512 -26.125 1 40.03 55 VAL A N 1
ATOM 433 C CA . VAL A 1 55 ? -22.922 7.648 -26.859 1 40.03 55 VAL A CA 1
ATOM 434 C C . VAL A 1 55 ? -22.297 9.016 -26.562 1 40.03 55 VAL A C 1
ATOM 436 O O . VAL A 1 55 ? -22.984 10.039 -26.609 1 40.03 55 VAL A O 1
ATOM 439 N N . MET A 1 56 ? -21.25 9.078 -25.953 1 44.75 56 MET A N 1
ATOM 440 C CA . MET A 1 56 ? -20.516 10.289 -25.578 1 44.75 56 MET A CA 1
ATOM 441 C C . MET A 1 56 ? -19.953 10.992 -26.797 1 44.75 56 MET A C 1
ATOM 443 O O . MET A 1 56 ? -19.562 10.336 -27.766 1 44.75 56 MET A O 1
ATOM 447 N N . SER A 1 57 ? -20.234 12.258 -26.938 1 43.75 57 SER A N 1
ATOM 448 C CA . SER A 1 57 ? -19.672 13.094 -28 1 43.75 57 SER A CA 1
ATOM 449 C C . SER A 1 57 ? -18.156 12.984 -28.047 1 43.75 57 SER A C 1
ATOM 451 O O . SER A 1 57 ? -17.516 12.727 -27.016 1 43.75 57 SER A O 1
ATOM 453 N N . GLU A 1 58 ? -17.5 12.781 -29.234 1 45.62 58 GLU A N 1
ATOM 454 C CA . GLU A 1 58 ? -16.078 12.57 -29.547 1 45.62 58 GLU A CA 1
ATOM 455 C C . GLU A 1 58 ? -15.188 13.484 -28.719 1 45.62 58 GLU A C 1
ATOM 457 O O . GLU A 1 58 ? -14.055 13.117 -28.391 1 45.62 58 GLU A O 1
ATOM 462 N N . ARG A 1 59 ? -15.695 14.828 -28.484 1 44.94 59 ARG A N 1
ATOM 463 C CA . ARG A 1 59 ? -14.836 15.836 -27.875 1 44.94 59 ARG A CA 1
ATOM 464 C C . ARG A 1 59 ? -14.969 15.828 -26.359 1 44.94 59 ARG A C 1
ATOM 466 O O . ARG A 1 59 ? -14.297 16.594 -25.656 1 44.94 59 ARG A O 1
ATOM 473 N N . ALA A 1 60 ? -15.703 14.914 -25.75 1 52.19 60 ALA A N 1
ATOM 474 C CA . ALA A 1 60 ? -16.031 15.023 -24.328 1 52.19 60 ALA A CA 1
ATOM 475 C C . ALA A 1 60 ? -14.961 14.375 -23.453 1 52.19 60 ALA A C 1
ATOM 477 O O . ALA A 1 60 ? -14.414 13.336 -23.812 1 52.19 60 ALA A O 1
ATOM 478 N N . GLU A 1 61 ? -14.367 15.172 -22.609 1 65.38 61 GLU A N 1
ATOM 479 C CA . GLU A 1 61 ? -13.469 14.609 -21.594 1 65.38 61 GLU A CA 1
ATOM 480 C C . GLU A 1 61 ? -14.102 13.406 -20.906 1 65.38 61 GLU A C 1
ATOM 482 O O . GLU A 1 61 ? -15.266 13.461 -20.484 1 65.38 61 GLU A O 1
ATOM 487 N N . ARG A 1 62 ? -13.43 12.211 -21.062 1 68.62 62 ARG A N 1
ATOM 488 C CA . ARG A 1 62 ? -13.922 10.961 -20.484 1 68.62 62 ARG A CA 1
ATOM 489 C C . ARG A 1 62 ? -12.977 10.469 -19.391 1 68.62 62 ARG A C 1
ATOM 491 O O . ARG A 1 62 ? -11.797 10.805 -19.375 1 68.62 62 ARG A O 1
ATOM 498 N N . TYR A 1 63 ? -13.625 9.797 -18.438 1 74.38 63 TYR A N 1
ATOM 499 C CA . TYR A 1 63 ? -12.812 9.117 -17.438 1 74.38 63 TYR A CA 1
ATOM 500 C C . TYR A 1 63 ? -12.023 7.977 -18.062 1 74.38 63 TYR A C 1
ATOM 502 O O . TYR A 1 63 ? -12.562 6.895 -18.312 1 74.38 63 TYR A O 1
ATOM 510 N N . GLN A 1 64 ? -10.766 8.25 -18.438 1 77.12 64 GLN A N 1
ATOM 511 C CA . GLN A 1 64 ? -9.984 7.246 -19.141 1 77.12 64 GLN A CA 1
ATOM 512 C C . GLN A 1 64 ? -8.484 7.457 -18.922 1 77.12 64 GLN A C 1
ATOM 514 O O . GLN A 1 64 ? -8.047 8.57 -18.656 1 77.12 64 GLN A O 1
ATOM 519 N N . PHE A 1 65 ? -7.801 6.363 -18.891 1 82.44 65 PHE A N 1
ATOM 520 C CA . PHE A 1 65 ? -6.344 6.32 -18.875 1 82.44 65 PHE A CA 1
ATOM 521 C C . PHE A 1 65 ? -5.797 5.836 -20.219 1 82.44 65 PHE A C 1
ATOM 523 O O . PHE A 1 65 ? -6.156 4.754 -20.688 1 82.44 65 PHE A O 1
ATOM 530 N N . THR A 1 66 ? -5.02 6.648 -20.906 1 81.38 66 THR A N 1
ATOM 531 C CA . THR A 1 66 ? -4.512 6.316 -22.234 1 81.38 66 THR A CA 1
ATOM 532 C C . THR A 1 66 ? -2.996 6.469 -22.281 1 81.38 66 THR A C 1
ATOM 534 O O . THR A 1 66 ? -2.4 7.113 -21.422 1 81.38 66 THR A O 1
ATOM 537 N N . TRP A 1 67 ? -2.361 5.77 -23.188 1 82.31 67 TRP A N 1
ATOM 538 C CA . TRP A 1 67 ? -0.932 5.871 -23.469 1 82.31 67 TRP A CA 1
ATOM 539 C C . TRP A 1 67 ? -0.638 5.562 -24.938 1 82.31 67 TRP A C 1
ATOM 541 O O . TRP A 1 67 ? -1.495 5.039 -25.641 1 82.31 67 TRP A O 1
ATOM 551 N N . PRO A 1 68 ? 0.51 5.953 -25.328 1 72.62 68 PRO A N 1
ATOM 552 C CA . PRO A 1 68 ? 0.849 5.672 -26.719 1 72.62 68 PRO A CA 1
ATOM 553 C C . PRO A 1 68 ? 0.789 4.184 -27.062 1 72.62 68 PRO A C 1
ATOM 555 O O . PRO A 1 68 ? 1.309 3.355 -26.312 1 72.62 68 PRO A O 1
ATOM 558 N N . ASP A 1 69 ? 0.043 3.793 -28.203 1 76.94 69 ASP A N 1
ATOM 559 C CA . ASP A 1 69 ? -0.028 2.451 -28.781 1 76.94 69 ASP A CA 1
ATOM 560 C C . ASP A 1 69 ? -0.966 1.559 -27.969 1 76.94 69 ASP A C 1
ATOM 562 O O . ASP A 1 69 ? -0.871 0.331 -28.031 1 76.94 69 ASP A O 1
ATOM 566 N N . LYS A 1 70 ? -1.765 2.191 -27.172 1 84.38 70 LYS A N 1
ATOM 567 C CA . LYS A 1 70 ? -2.762 1.411 -26.453 1 84.38 70 LYS A CA 1
ATOM 568 C C . LYS A 1 70 ? -3.66 0.635 -27.406 1 84.38 70 LYS A C 1
ATOM 570 O O . LYS A 1 70 ? -3.938 -0.546 -27.188 1 84.38 70 LYS A O 1
ATOM 575 N N . SER A 1 71 ? -4.133 1.248 -28.453 1 75.88 71 SER A N 1
ATOM 576 C CA . SER A 1 71 ? -4.977 0.588 -29.438 1 75.88 71 SER A CA 1
ATOM 577 C C . SER A 1 71 ? -4.262 -0.605 -30.062 1 75.88 71 SER A C 1
ATOM 579 O O . SER A 1 71 ? -4.879 -1.639 -30.328 1 75.88 71 SER A O 1
ATOM 581 N N . LYS A 1 72 ? -3.049 -0.458 -30.297 1 76.44 72 LYS A N 1
ATOM 582 C CA . LYS A 1 72 ? -2.246 -1.559 -30.828 1 76.44 72 LYS A CA 1
ATOM 583 C C . LYS A 1 72 ? -2.162 -2.705 -29.828 1 76.44 72 LYS A C 1
ATOM 585 O O . LYS A 1 72 ? -2.207 -3.877 -30.203 1 76.44 72 LYS A O 1
ATOM 590 N N . ALA A 1 73 ? -1.984 -2.342 -28.609 1 81.25 73 ALA A N 1
ATOM 591 C CA . ALA A 1 73 ? -1.917 -3.355 -27.562 1 81.25 73 ALA A CA 1
ATOM 592 C C . ALA A 1 73 ? -3.213 -4.16 -27.5 1 81.25 73 ALA A C 1
ATOM 594 O O . ALA A 1 73 ? -3.186 -5.379 -27.312 1 81.25 73 ALA A O 1
ATOM 595 N N . ILE A 1 74 ? -4.316 -3.482 -27.656 1 79.69 74 ILE A N 1
ATOM 596 C CA . ILE A 1 74 ? -5.621 -4.133 -27.641 1 79.69 74 ILE A CA 1
ATOM 597 C C . ILE A 1 74 ? -5.738 -5.082 -28.828 1 79.69 74 ILE A C 1
ATOM 599 O O . ILE A 1 74 ? -6.184 -6.223 -28.688 1 79.69 74 ILE A O 1
ATOM 603 N N . LEU A 1 75 ? -5.277 -4.656 -29.922 1 72.44 75 LEU A N 1
ATOM 604 C CA . LEU A 1 75 ? -5.328 -5.461 -31.141 1 72.44 75 LEU A CA 1
ATOM 605 C C . LEU A 1 75 ? -4.406 -6.668 -31.016 1 72.44 75 LEU A C 1
ATOM 607 O O . LEU A 1 75 ? -4.746 -7.758 -31.484 1 72.44 75 LEU A O 1
ATOM 611 N N . LEU A 1 76 ? -3.303 -6.461 -30.469 1 77.5 76 LEU A N 1
ATOM 612 C CA . LEU A 1 76 ? -2.328 -7.531 -30.297 1 77.5 76 LEU A CA 1
ATOM 613 C C . LEU A 1 76 ? -2.902 -8.656 -29.438 1 77.5 76 LEU A C 1
ATOM 615 O O . LEU A 1 76 ? -2.646 -9.836 -29.703 1 77.5 76 LEU A O 1
ATOM 619 N N . ALA A 1 77 ? -3.639 -8.328 -28.5 1 80 77 ALA A N 1
ATOM 620 C CA . ALA A 1 77 ? -4.242 -9.32 -27.609 1 80 77 ALA A CA 1
ATOM 621 C C . ALA A 1 77 ? -5.211 -10.219 -28.375 1 80 77 ALA A C 1
ATOM 623 O O . ALA A 1 77 ? -5.355 -11.398 -28.047 1 80 77 ALA A O 1
ATOM 624 N N . ASN A 1 78 ? -5.75 -9.695 -29.391 1 75.19 78 ASN A N 1
ATOM 625 C CA . ASN A 1 78 ? -6.82 -10.406 -30.078 1 75.19 78 ASN A CA 1
ATOM 626 C C . ASN A 1 78 ? -6.336 -11.008 -31.391 1 75.19 78 ASN A C 1
ATOM 628 O O . ASN A 1 78 ? -7.039 -11.812 -32 1 75.19 78 ASN A O 1
ATOM 632 N N . SER A 1 79 ? -5.164 -10.789 -31.766 1 73.62 79 SER A N 1
ATOM 633 C CA . SER A 1 79 ? -4.648 -11.258 -33.031 1 73.62 79 SER A CA 1
ATOM 634 C C . SER A 1 79 ? -4.16 -12.695 -32.938 1 73.62 79 SER A C 1
ATOM 636 O O . SER A 1 79 ? -3.494 -13.07 -31.984 1 73.62 79 SER A O 1
ATOM 638 N N . PRO A 1 80 ? -4.547 -13.508 -33.969 1 77.94 80 PRO A N 1
ATOM 639 C CA . PRO A 1 80 ? -4.031 -14.875 -34 1 77.94 80 PRO A CA 1
ATOM 640 C C . PRO A 1 80 ? -2.549 -14.945 -34.344 1 77.94 80 PRO A C 1
ATOM 642 O O . PRO A 1 80 ? -1.999 -13.984 -34.906 1 77.94 80 PRO A O 1
ATOM 645 N N . ILE A 1 81 ? -1.954 -16.062 -33.938 1 78.38 81 ILE A N 1
ATOM 646 C CA . ILE A 1 81 ? -0.551 -16.266 -34.281 1 78.38 81 ILE A CA 1
ATOM 647 C C . ILE A 1 81 ? -0.369 -17.641 -34.875 1 78.38 81 ILE A C 1
ATOM 649 O O . ILE A 1 81 ? -1.149 -18.562 -34.625 1 78.38 81 ILE A O 1
ATOM 653 N N . ASN A 1 82 ? 0.635 -17.781 -35.781 1 82.69 82 ASN A N 1
ATOM 654 C CA . ASN A 1 82 ? 1.006 -19.047 -36.375 1 82.69 82 ASN A CA 1
ATOM 655 C C . ASN A 1 82 ? 2.123 -19.734 -35.594 1 82.69 82 ASN A C 1
ATOM 657 O O . ASN A 1 82 ? 3.238 -19.891 -36.094 1 82.69 82 ASN A O 1
ATOM 661 N N . ALA A 1 83 ? 1.751 -20.109 -34.406 1 88.75 83 ALA A N 1
ATOM 662 C CA . ALA A 1 83 ? 2.707 -20.734 -33.531 1 88.75 83 ALA A CA 1
ATOM 663 C C . ALA A 1 83 ? 2.094 -21.969 -32.844 1 88.75 83 ALA A C 1
ATOM 665 O O . ALA A 1 83 ? 0.876 -22.156 -32.875 1 88.75 83 ALA A O 1
ATOM 666 N N . THR A 1 84 ? 2.953 -22.828 -32.375 1 92.69 84 THR A N 1
ATOM 667 C CA . THR A 1 84 ? 2.527 -24.016 -31.641 1 92.69 84 THR A CA 1
ATOM 668 C C . THR A 1 84 ? 3.488 -24.328 -30.484 1 92.69 84 THR A C 1
ATOM 670 O O . THR A 1 84 ? 4.438 -23.578 -30.25 1 92.69 84 THR A O 1
ATOM 673 N N . LEU A 1 85 ? 3.164 -25.344 -29.75 1 96.62 85 LEU A N 1
ATOM 674 C CA . LEU A 1 85 ? 3.994 -25.812 -28.641 1 96.62 85 LEU A CA 1
ATOM 675 C C . LEU A 1 85 ? 4.527 -27.203 -28.906 1 96.62 85 LEU A C 1
ATOM 677 O O . LEU A 1 85 ? 3.75 -28.156 -29.062 1 96.62 85 LEU A O 1
ATOM 681 N N . ARG A 1 86 ? 5.832 -27.312 -28.969 1 97.19 86 ARG A N 1
ATOM 682 C CA . ARG A 1 86 ? 6.469 -28.594 -29.25 1 97.19 86 ARG A CA 1
ATOM 683 C C . ARG A 1 86 ? 6.891 -29.281 -27.953 1 97.19 86 ARG A C 1
ATOM 685 O O . ARG A 1 86 ? 7.48 -28.656 -27.062 1 97.19 86 ARG A O 1
ATOM 692 N N . PRO A 1 87 ? 6.59 -30.562 -27.828 1 97.31 87 PRO A N 1
ATOM 693 C CA . PRO A 1 87 ? 6.988 -31.281 -26.609 1 97.31 87 PRO A CA 1
ATOM 694 C C . PRO A 1 87 ? 8.484 -31.562 -26.562 1 97.31 87 PRO A C 1
ATOM 696 O O . PRO A 1 87 ? 9.102 -31.812 -27.609 1 97.31 87 PRO A O 1
ATOM 699 N N . CYS A 1 88 ? 9.078 -31.5 -25.375 1 97.38 88 CYS A N 1
ATOM 700 C CA . CYS A 1 88 ? 10.477 -31.844 -25.125 1 97.38 88 CYS A CA 1
ATOM 701 C C . CYS A 1 88 ? 10.594 -32.844 -23.984 1 97.38 88 CYS A C 1
ATOM 703 O O . CYS A 1 88 ? 10.75 -32.469 -22.828 1 97.38 88 CYS A O 1
ATOM 705 N N . ARG A 1 89 ? 10.641 -34.156 -24.328 1 95 89 ARG A N 1
ATOM 706 C CA . ARG A 1 89 ? 10.656 -35.219 -23.344 1 95 89 ARG A CA 1
ATOM 707 C C . ARG A 1 89 ? 11.945 -35.188 -22.531 1 95 89 ARG A C 1
ATOM 709 O O . ARG A 1 89 ? 11.938 -35.469 -21.328 1 95 89 ARG A O 1
ATOM 716 N N . GLU A 1 90 ? 13.07 -34.844 -23.156 1 95.12 90 GLU A N 1
ATOM 717 C CA . GLU A 1 90 ? 14.383 -34.906 -22.531 1 95.12 90 GLU A CA 1
ATOM 718 C C . GLU A 1 90 ? 14.477 -33.938 -21.359 1 95.12 90 GLU A C 1
ATOM 720 O O . GLU A 1 90 ? 15.156 -34.219 -20.375 1 95.12 90 GLU A O 1
ATOM 725 N N . ASP A 1 91 ? 13.781 -32.812 -21.484 1 96.88 91 ASP A N 1
ATOM 726 C CA . ASP A 1 91 ? 13.844 -31.797 -20.422 1 96.88 91 ASP A CA 1
ATOM 727 C C . ASP A 1 91 ? 12.727 -32 -19.406 1 96.88 91 ASP A C 1
ATOM 729 O O . ASP A 1 91 ? 12.672 -31.297 -18.391 1 96.88 91 ASP A O 1
ATOM 733 N N . SER A 1 92 ? 11.875 -32.938 -19.641 1 98.06 92 SER A N 1
ATOM 734 C CA . SER A 1 92 ? 10.703 -33.156 -18.797 1 98.06 92 SER A CA 1
ATOM 735 C C . SER A 1 92 ? 11 -34.188 -17.703 1 98.06 92 SER A C 1
ATOM 737 O O . SER A 1 92 ? 12.047 -34.844 -17.719 1 98.06 92 SER A O 1
ATOM 739 N N . VAL A 1 93 ? 10.164 -34.188 -16.719 1 97.56 93 VAL A N 1
ATOM 740 C CA . VAL A 1 93 ? 10.172 -35.188 -15.672 1 97.56 93 VAL A CA 1
ATOM 741 C C . VAL A 1 93 ? 8.828 -35.906 -15.625 1 97.56 93 VAL A C 1
ATOM 743 O O . VAL A 1 93 ? 7.785 -35.281 -15.43 1 97.56 93 VAL A O 1
ATOM 746 N N . ASP A 1 94 ? 8.836 -37.281 -15.859 1 95.12 94 ASP A N 1
ATOM 747 C CA . ASP A 1 94 ? 7.633 -38.094 -15.867 1 95.12 94 ASP A CA 1
ATOM 748 C C . ASP A 1 94 ? 6.621 -37.594 -16.891 1 95.12 94 ASP A C 1
ATOM 750 O O . ASP A 1 94 ? 5.461 -37.344 -16.547 1 95.12 94 ASP A O 1
ATOM 754 N N . PHE A 1 95 ? 7.074 -37.375 -18.109 1 95.38 95 PHE A N 1
ATOM 755 C CA . PHE A 1 95 ? 6.383 -36.719 -19.203 1 95.38 95 PHE A CA 1
ATOM 756 C C . PHE A 1 95 ? 5.008 -37.312 -19.422 1 95.38 95 PHE A C 1
ATOM 758 O O . PHE A 1 95 ? 4.035 -36.594 -19.672 1 95.38 95 PHE A O 1
ATOM 765 N N . ASP A 1 96 ? 4.824 -38.594 -19.344 1 88.56 96 ASP A N 1
ATOM 766 C CA . ASP A 1 96 ? 3.613 -39.281 -19.766 1 88.56 96 ASP A CA 1
ATOM 767 C C . ASP A 1 96 ? 2.539 -39.219 -18.688 1 88.56 96 ASP A C 1
ATOM 769 O O . ASP A 1 96 ? 1.354 -39.406 -18.969 1 88.56 96 ASP A O 1
ATOM 773 N N . ASN A 1 97 ? 2.906 -38.938 -17.422 1 89.44 97 ASN A N 1
ATOM 774 C CA . ASN A 1 97 ? 1.94 -39.062 -16.344 1 89.44 97 ASN A CA 1
ATOM 775 C C . ASN A 1 97 ? 1.69 -37.719 -15.656 1 89.44 97 ASN A C 1
ATOM 777 O O . ASN A 1 97 ? 0.647 -37.5 -15.031 1 89.44 97 ASN A O 1
ATOM 781 N N . THR A 1 98 ? 2.676 -36.844 -15.703 1 96.38 98 THR A N 1
ATOM 782 C CA . THR A 1 98 ? 2.578 -35.594 -14.969 1 96.38 98 THR A CA 1
ATOM 783 C C . THR A 1 98 ? 1.431 -34.75 -15.508 1 96.38 98 THR A C 1
ATOM 785 O O . THR A 1 98 ? 1.019 -34.906 -16.656 1 96.38 98 THR A O 1
ATOM 788 N N . GLN A 1 99 ? 0.891 -33.938 -14.688 1 97.06 99 GLN A N 1
ATOM 789 C CA . GLN A 1 99 ? -0.15 -33 -15.102 1 97.06 99 GLN A CA 1
ATOM 790 C C . GLN A 1 99 ? 0.328 -31.562 -14.984 1 97.06 99 GLN A C 1
ATOM 792 O O . GLN A 1 99 ? -0.477 -30.641 -15.047 1 97.06 99 GLN A O 1
ATOM 797 N N . ASN A 1 100 ? 1.606 -31.375 -14.75 1 98.56 100 ASN A N 1
ATOM 798 C CA . ASN A 1 100 ? 2.215 -30.047 -14.664 1 98.56 100 ASN A CA 1
ATOM 799 C C . ASN A 1 100 ? 2.887 -29.656 -15.977 1 98.56 100 ASN A C 1
ATOM 801 O O . ASN A 1 100 ? 3.473 -30.5 -16.656 1 98.56 100 ASN A O 1
ATOM 805 N N . LEU A 1 101 ? 2.783 -28.359 -16.312 1 98.75 101 LEU A N 1
ATOM 806 C CA . LEU A 1 101 ? 3.367 -27.875 -17.562 1 98.75 101 LEU A CA 1
ATOM 807 C C . LEU A 1 101 ? 4.395 -26.797 -17.281 1 98.75 101 LEU A C 1
ATOM 809 O O . LEU A 1 101 ? 4.191 -25.938 -16.422 1 98.75 101 LEU A O 1
ATOM 813 N N . TYR A 1 102 ? 5.535 -26.859 -17.922 1 98.81 102 TYR A N 1
ATOM 814 C CA . TYR A 1 102 ? 6.527 -25.797 -18.047 1 98.81 102 TYR A CA 1
ATOM 815 C C . TYR A 1 102 ? 6.762 -25.422 -19.5 1 98.81 102 TYR A C 1
ATOM 817 O O . TYR A 1 102 ? 7.309 -26.219 -20.266 1 98.81 102 TYR A O 1
ATOM 825 N N . ILE A 1 103 ? 6.406 -24.188 -19.891 1 98.81 103 ILE A N 1
ATOM 826 C CA . ILE A 1 103 ? 6.414 -23.812 -21.297 1 98.81 103 ILE A CA 1
ATOM 827 C C . ILE A 1 103 ? 7.441 -22.703 -21.531 1 98.81 103 ILE A C 1
ATOM 829 O O . ILE A 1 103 ? 7.379 -21.656 -20.906 1 98.81 103 ILE A O 1
ATOM 833 N N . GLU A 1 104 ? 8.375 -22.969 -22.453 1 98.38 104 GLU A N 1
ATOM 834 C CA . GLU A 1 104 ? 9.383 -21.984 -22.828 1 98.38 104 GLU A CA 1
ATOM 835 C C . GLU A 1 104 ? 8.914 -21.141 -24.016 1 98.38 104 GLU A C 1
ATOM 837 O O . GLU A 1 104 ? 8.609 -21.688 -25.094 1 98.38 104 GLU A O 1
ATOM 842 N N . GLY A 1 105 ? 8.836 -19.828 -23.797 1 96.75 105 GLY A N 1
ATOM 843 C CA . GLY A 1 105 ? 8.469 -18.953 -24.891 1 96.75 105 GLY A CA 1
ATOM 844 C C . GLY A 1 105 ? 7.953 -17.609 -24.422 1 96.75 105 GLY A C 1
ATOM 845 O O . GLY A 1 105 ? 7.805 -17.375 -23.219 1 96.75 105 GLY A O 1
ATOM 846 N N . ASP A 1 106 ? 7.77 -16.719 -25.406 1 94.38 106 ASP A N 1
ATOM 847 C CA . ASP A 1 106 ? 7.125 -15.453 -25.078 1 94.38 106 ASP A CA 1
ATOM 848 C C . ASP A 1 106 ? 5.746 -15.672 -24.469 1 94.38 106 ASP A C 1
ATOM 850 O O . ASP A 1 106 ? 4.922 -16.391 -25.016 1 94.38 106 ASP A O 1
ATOM 854 N N . ASN A 1 107 ? 5.57 -15.086 -23.328 1 96.06 107 ASN A N 1
ATOM 855 C CA . ASN A 1 107 ? 4.375 -15.414 -22.562 1 96.06 107 ASN A CA 1
ATOM 856 C C . ASN A 1 107 ? 3.104 -15.016 -23.297 1 96.06 107 ASN A C 1
ATOM 858 O O . ASN A 1 107 ? 2.074 -15.68 -23.188 1 96.06 107 ASN A O 1
ATOM 862 N N . LEU A 1 108 ? 3.105 -13.859 -24.094 1 93.75 108 LEU A N 1
ATOM 863 C CA . LEU A 1 108 ? 1.906 -13.484 -24.828 1 93.75 108 LEU A CA 1
ATOM 864 C C . LEU A 1 108 ? 1.576 -14.523 -25.891 1 93.75 108 LEU A C 1
ATOM 866 O O . LEU A 1 108 ? 0.425 -14.953 -26.016 1 93.75 108 LEU A O 1
ATOM 870 N N . ASP A 1 109 ? 2.545 -14.945 -26.641 1 93.25 109 ASP A N 1
ATOM 871 C CA . ASP A 1 109 ? 2.344 -15.938 -27.688 1 93.25 109 ASP A CA 1
ATOM 872 C C . ASP A 1 109 ? 1.873 -17.266 -27.094 1 93.25 109 ASP A C 1
ATOM 874 O O . ASP A 1 109 ? 0.98 -17.922 -27.656 1 93.25 109 ASP A O 1
ATOM 878 N N . VAL A 1 110 ? 2.479 -17.656 -26.062 1 97.25 110 VAL A N 1
ATOM 879 C CA . VAL A 1 110 ? 2.092 -18.906 -25.422 1 97.25 110 VAL A CA 1
ATOM 880 C C . VAL A 1 110 ? 0.643 -18.812 -24.938 1 97.25 110 VAL A C 1
ATOM 882 O O . VAL A 1 110 ? -0.135 -19.75 -25.109 1 97.25 110 VAL A O 1
ATOM 885 N N . LEU A 1 111 ? 0.301 -17.672 -24.297 1 96.44 111 LEU A N 1
ATOM 886 C CA . LEU A 1 111 ? -1.066 -17.484 -23.828 1 96.44 111 LEU A CA 1
ATOM 887 C C . LEU A 1 111 ? -2.059 -17.594 -24.984 1 96.44 111 LEU A C 1
ATOM 889 O O . LEU A 1 111 ? -3.123 -18.203 -24.828 1 96.44 111 LEU A O 1
ATOM 893 N N . LYS A 1 112 ? -1.692 -17.031 -26.078 1 90.62 112 LYS A N 1
ATOM 894 C CA . LYS A 1 112 ? -2.564 -17.109 -27.25 1 90.62 112 LYS A CA 1
ATOM 895 C C . LYS A 1 112 ? -2.723 -18.547 -27.734 1 90.62 112 LYS A C 1
ATOM 897 O O . LYS A 1 112 ? -3.816 -18.953 -28.125 1 90.62 112 LYS A O 1
ATOM 902 N N . CYS A 1 113 ? -1.675 -19.328 -27.672 1 93 113 CYS A N 1
ATOM 903 C CA . CYS A 1 113 ? -1.735 -20.734 -28.078 1 93 113 CYS A CA 1
ATOM 904 C C . CYS A 1 113 ? -2.658 -21.516 -27.141 1 93 113 CYS A C 1
ATOM 906 O O . CYS A 1 113 ? -3.395 -22.391 -27.594 1 93 113 CYS A O 1
ATOM 908 N N . LEU A 1 114 ? -2.641 -21.172 -25.891 1 96.75 114 LEU A N 1
ATOM 909 C CA . LEU A 1 114 ? -3.322 -21.953 -24.859 1 96.75 114 LEU A CA 1
ATOM 910 C C . LEU A 1 114 ? -4.777 -21.516 -24.719 1 96.75 114 LEU A C 1
ATOM 912 O O . LEU A 1 114 ? -5.578 -22.219 -24.094 1 96.75 114 LEU A O 1
ATOM 916 N N . LYS A 1 115 ? -5.137 -20.406 -25.203 1 90.31 115 LYS A N 1
ATOM 917 C CA . LYS A 1 115 ? -6.371 -19.688 -24.906 1 90.31 115 LYS A CA 1
ATOM 918 C C . LYS A 1 115 ? -7.586 -20.594 -25.062 1 90.31 115 LYS A C 1
ATOM 920 O O . LYS A 1 115 ? -8.375 -20.766 -24.125 1 90.31 115 LYS A O 1
ATOM 925 N N . GLU A 1 116 ? -7.719 -21.312 -26.172 1 85.69 116 GLU A N 1
ATOM 926 C CA . GLU A 1 116 ? -8.898 -22.125 -26.438 1 85.69 116 GLU A CA 1
ATOM 927 C C . GLU A 1 116 ? -8.93 -23.375 -25.562 1 85.69 116 GLU A C 1
ATOM 929 O O . GLU A 1 116 ? -9.977 -23.766 -25.047 1 85.69 116 GLU A O 1
ATOM 934 N N . THR A 1 117 ? -7.867 -23.953 -25.391 1 92.81 117 THR A N 1
ATOM 935 C CA . THR A 1 117 ? -7.75 -25.219 -24.672 1 92.81 117 THR A CA 1
ATOM 936 C C . THR A 1 117 ? -8.016 -25.031 -23.188 1 92.81 117 THR A C 1
ATOM 938 O O . THR A 1 117 ? -8.609 -25.891 -22.547 1 92.81 117 THR A O 1
ATOM 941 N N . TYR A 1 118 ? -7.645 -23.922 -22.656 1 96.12 118 TYR A N 1
ATOM 942 C CA . TYR A 1 118 ? -7.754 -23.703 -21.219 1 96.12 118 TYR A CA 1
ATOM 943 C C . TYR A 1 118 ? -8.734 -22.578 -20.891 1 96.12 118 TYR A C 1
ATOM 945 O O . TYR A 1 118 ? -8.695 -22 -19.812 1 96.12 118 TYR A O 1
ATOM 953 N N . LEU A 1 119 ? -9.594 -22.281 -21.781 1 92.94 119 LEU A N 1
ATOM 954 C CA . LEU A 1 119 ? -10.617 -21.25 -21.594 1 92.94 119 LEU A CA 1
ATOM 955 C C . LEU A 1 119 ? -11.453 -21.547 -20.359 1 92.94 119 LEU A C 1
ATOM 957 O O . LEU A 1 119 ? -12.039 -22.625 -20.234 1 92.94 119 LEU A O 1
ATOM 961 N N . HIS A 1 120 ? -11.469 -20.656 -19.344 1 95.75 120 HIS A N 1
ATOM 962 C CA . HIS A 1 120 ? -12.266 -20.703 -18.125 1 95.75 120 HIS A CA 1
ATOM 963 C C . HIS A 1 120 ? -11.906 -21.906 -17.266 1 95.75 120 HIS A C 1
ATOM 965 O O . HIS A 1 120 ? -12.766 -22.484 -16.594 1 95.75 120 HIS A O 1
ATOM 971 N N . LYS A 1 121 ? -10.68 -22.328 -17.328 1 97.5 121 LYS A N 1
ATOM 972 C CA . LYS A 1 121 ? -10.32 -23.531 -16.594 1 97.5 121 LYS A CA 1
ATOM 973 C C . LYS A 1 121 ? -9.375 -23.203 -15.438 1 97.5 121 LYS A C 1
ATOM 975 O O . LYS A 1 121 ? -9.203 -24 -14.516 1 97.5 121 LYS A O 1
ATOM 980 N N . VAL A 1 122 ? -8.797 -22.047 -15.414 1 98.5 122 VAL A N 1
ATOM 981 C CA . VAL A 1 122 ? -7.75 -21.703 -14.461 1 98.5 122 VAL A CA 1
ATOM 982 C C . VAL A 1 122 ? -8.375 -21.047 -13.227 1 98.5 122 VAL A C 1
ATOM 984 O O . VAL A 1 122 ? -9.141 -20.094 -13.352 1 98.5 122 VAL A O 1
ATOM 987 N N . LYS A 1 123 ? -8.055 -21.578 -12.078 1 98.56 123 LYS A N 1
ATOM 988 C CA . LYS A 1 123 ? -8.594 -21.047 -10.82 1 98.56 123 LYS A CA 1
ATOM 989 C C . LYS A 1 123 ? -7.801 -19.828 -10.359 1 98.56 123 LYS A C 1
ATOM 991 O O . LYS A 1 123 ? -8.383 -18.875 -9.836 1 98.56 123 LYS A O 1
ATOM 996 N N . MET A 1 124 ? -6.516 -19.922 -10.555 1 98.5 124 MET A N 1
ATOM 997 C CA . MET A 1 124 ? -5.68 -18.844 -10.016 1 98.5 124 MET A CA 1
ATOM 998 C C . MET A 1 124 ? -4.527 -18.516 -10.961 1 98.5 124 MET A C 1
ATOM 1000 O O . MET A 1 124 ? -3.922 -19.422 -11.539 1 98.5 124 MET A O 1
ATOM 1004 N N . ILE A 1 125 ? -4.328 -17.25 -11.148 1 98.81 125 ILE A N 1
ATOM 1005 C CA . ILE A 1 125 ? -3.137 -16.75 -11.82 1 98.81 125 ILE A CA 1
ATOM 1006 C C . ILE A 1 125 ? -2.295 -15.938 -10.836 1 98.81 125 ILE A C 1
ATOM 1008 O O . ILE A 1 125 ? -2.814 -15.07 -10.133 1 98.81 125 ILE A O 1
ATOM 1012 N N . TYR A 1 126 ? -1.084 -16.312 -10.641 1 98.56 126 TYR A N 1
ATOM 1013 C CA . TYR A 1 126 ? -0.101 -15.484 -9.953 1 98.56 126 TYR A CA 1
ATOM 1014 C C . TYR A 1 126 ? 1.021 -15.078 -10.898 1 98.56 126 TYR A C 1
ATOM 1016 O O . TYR A 1 126 ? 1.644 -15.922 -11.539 1 98.56 126 TYR A O 1
ATOM 1024 N N . ILE A 1 127 ? 1.3 -13.758 -10.922 1 98.56 127 ILE A N 1
ATOM 1025 C CA . ILE A 1 127 ? 2.412 -13.336 -11.766 1 98.56 127 ILE A CA 1
ATOM 1026 C C . ILE A 1 127 ? 3.256 -12.297 -11.031 1 98.56 127 ILE A C 1
ATOM 1028 O O . ILE A 1 127 ? 2.742 -11.547 -10.195 1 98.56 127 ILE A O 1
ATOM 1032 N N . ASP A 1 128 ? 4.496 -12.297 -11.312 1 97.44 128 ASP A N 1
ATOM 1033 C CA . ASP A 1 128 ? 5.5 -11.359 -10.82 1 97.44 128 ASP A CA 1
ATOM 1034 C C . ASP A 1 128 ? 6.246 -10.695 -11.977 1 97.44 128 ASP A C 1
ATOM 1036 O O . ASP A 1 128 ? 7.445 -10.914 -12.156 1 97.44 128 ASP A O 1
ATOM 1040 N N . PRO A 1 129 ? 5.613 -9.797 -12.734 1 96.44 129 PRO A N 1
ATOM 1041 C CA . PRO A 1 129 ? 6.238 -9.148 -13.891 1 96.44 129 PRO A CA 1
ATOM 1042 C C . PRO A 1 129 ? 7.363 -8.195 -13.5 1 96.44 129 PRO A C 1
ATOM 1044 O O . PRO A 1 129 ? 7.531 -7.887 -12.312 1 96.44 129 PRO A O 1
ATOM 1047 N N . PRO A 1 130 ? 8.148 -7.746 -14.484 1 92.38 130 PRO A N 1
ATOM 1048 C CA . PRO A 1 130 ? 9.172 -6.738 -14.172 1 92.38 130 PRO A CA 1
ATOM 1049 C C . PRO A 1 130 ? 8.57 -5.461 -13.586 1 92.38 130 PRO A C 1
ATOM 1051 O O . PRO A 1 130 ? 7.535 -4.988 -14.055 1 92.38 130 PRO A O 1
ATOM 1054 N N . TYR A 1 131 ? 9.234 -4.883 -12.617 1 89.88 131 TYR A N 1
ATOM 1055 C CA . TYR A 1 131 ? 8.711 -3.727 -11.898 1 89.88 131 TYR A CA 1
ATOM 1056 C C . TYR A 1 131 ? 9.078 -2.43 -12.609 1 89.88 131 TYR A C 1
ATOM 1058 O O . TYR A 1 131 ? 8.641 -1.349 -12.203 1 89.88 131 TYR A O 1
ATOM 1066 N N . ASN A 1 132 ? 9.797 -2.428 -13.703 1 85.31 132 ASN A N 1
ATOM 1067 C CA . ASN A 1 132 ? 10.172 -1.266 -14.5 1 85.31 132 ASN A CA 1
ATOM 1068 C C . ASN A 1 132 ? 11.109 -0.34 -13.734 1 85.31 132 ASN A C 1
ATOM 1070 O O . ASN A 1 132 ? 10.938 0.879 -13.742 1 85.31 132 ASN A O 1
ATOM 1074 N N . THR A 1 133 ? 12.023 -0.865 -13.023 1 74.75 133 THR A N 1
ATOM 1075 C CA . THR A 1 133 ? 12.969 -0.099 -12.227 1 74.75 133 THR A CA 1
ATOM 1076 C C . THR A 1 133 ? 14.164 0.334 -13.07 1 74.75 133 THR A C 1
ATOM 1078 O O . THR A 1 133 ? 15.086 0.987 -12.57 1 74.75 133 THR A O 1
ATOM 1081 N N . GLY A 1 134 ? 14.07 0.227 -14.469 1 62.69 134 GLY A N 1
ATOM 1082 C CA . GLY A 1 134 ? 15.141 0.633 -15.367 1 62.69 134 GLY A CA 1
ATOM 1083 C C . GLY A 1 134 ? 16.078 -0.503 -15.727 1 62.69 134 GLY A C 1
ATOM 1084 O O . GLY A 1 134 ? 16.797 -0.429 -16.734 1 62.69 134 GLY A O 1
ATOM 1085 N N . LYS A 1 135 ? 16.375 -1.422 -14.961 1 53.59 135 LYS A N 1
ATOM 1086 C CA . LYS A 1 135 ? 17.453 -2.395 -15.164 1 53.59 135 LYS A CA 1
ATOM 1087 C C . LYS A 1 135 ? 16.953 -3.59 -15.977 1 53.59 135 LYS A C 1
ATOM 1089 O O . LYS A 1 135 ? 17.766 -4.316 -16.562 1 53.59 135 LYS A O 1
ATOM 1094 N N . ASP A 1 136 ? 15.734 -4.027 -15.859 1 52.69 136 ASP A N 1
ATOM 1095 C CA . ASP A 1 136 ? 15.344 -5.402 -16.156 1 52.69 136 ASP A CA 1
ATOM 1096 C C . ASP A 1 136 ? 14.344 -5.453 -17.312 1 52.69 136 ASP A C 1
ATOM 1098 O O . ASP A 1 136 ? 13.555 -6.398 -17.406 1 52.69 136 ASP A O 1
ATOM 1102 N N . PHE A 1 137 ? 14.336 -4.383 -18.219 1 52.34 137 PHE A N 1
ATOM 1103 C CA . PHE A 1 137 ? 13.148 -4.605 -19.031 1 52.34 137 PHE A CA 1
ATOM 1104 C C . PHE A 1 137 ? 13.469 -5.473 -20.234 1 52.34 137 PHE A C 1
ATOM 1106 O O . PHE A 1 137 ? 14.047 -4.988 -21.219 1 52.34 137 PHE A O 1
ATOM 1113 N N . ILE A 1 138 ? 13.516 -6.816 -20 1 51.06 138 ILE A N 1
ATOM 1114 C CA . ILE A 1 138 ? 13.859 -7.828 -20.984 1 51.06 138 ILE A CA 1
ATOM 1115 C C . ILE A 1 138 ? 12.797 -7.863 -22.078 1 51.06 138 ILE A C 1
ATOM 1117 O O . ILE A 1 138 ? 13.047 -8.352 -23.188 1 51.06 138 ILE A O 1
ATOM 1121 N N . TYR A 1 139 ? 11.562 -7.332 -21.875 1 47.81 139 TYR A N 1
ATOM 1122 C CA . TYR A 1 139 ? 10.445 -7.488 -22.797 1 47.81 139 TYR A CA 1
ATOM 1123 C C . TYR A 1 139 ? 10.391 -6.332 -23.797 1 47.81 139 TYR A C 1
ATOM 1125 O O . TYR A 1 139 ? 9.375 -6.129 -24.453 1 47.81 139 TYR A O 1
ATOM 1133 N N . GLY A 1 140 ? 11.398 -5.461 -23.875 1 41.97 140 GLY A N 1
ATOM 1134 C CA . GLY A 1 140 ? 11.484 -4.242 -24.656 1 41.97 140 GLY A CA 1
ATOM 1135 C C . GLY A 1 140 ? 11.078 -4.438 -26.109 1 41.97 140 GLY A C 1
ATOM 1136 O O . GLY A 1 140 ? 9.891 -4.508 -26.422 1 41.97 140 GLY A O 1
ATOM 1137 N N . ASP A 1 141 ? 12.07 -4.164 -27.094 1 37.62 141 ASP A N 1
ATOM 1138 C CA . ASP A 1 141 ? 12.062 -3.576 -28.438 1 37.62 141 ASP A CA 1
ATOM 1139 C C . ASP A 1 141 ? 11.266 -4.438 -29.406 1 37.62 141 ASP A C 1
ATOM 1141 O O . ASP A 1 141 ? 11 -4.023 -30.531 1 37.62 141 ASP A O 1
ATOM 1145 N N . ASN A 1 142 ? 11.141 -5.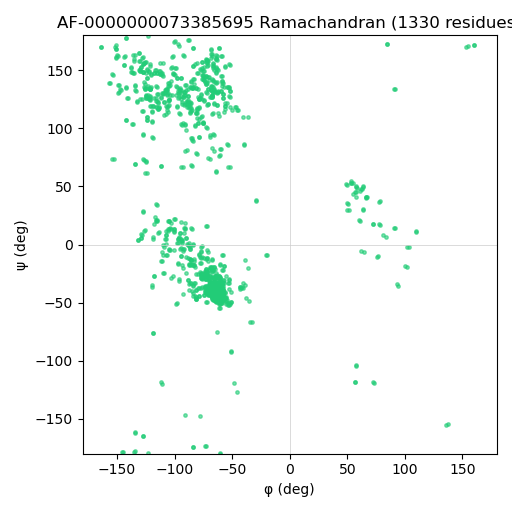598 -29.156 1 38.53 142 ASN A N 1
ATOM 1146 C CA . ASN A 1 142 ? 10.555 -6.379 -30.25 1 38.53 142 ASN A CA 1
ATOM 1147 C C . ASN A 1 142 ? 9.055 -6.148 -30.359 1 38.53 142 ASN A C 1
ATOM 1149 O O . ASN A 1 142 ? 8.383 -6.781 -31.172 1 38.53 142 ASN A O 1
ATOM 1153 N N . TYR A 1 143 ? 8.57 -5.547 -29.422 1 35.16 143 TYR A N 1
ATOM 1154 C CA . TYR A 1 143 ? 7.137 -5.312 -29.531 1 35.16 143 TYR A CA 1
ATOM 1155 C C . TYR A 1 143 ? 6.832 -4.32 -30.656 1 35.16 143 TYR A C 1
ATOM 1157 O O . TYR A 1 143 ? 5.805 -4.441 -31.328 1 35.16 143 TYR A O 1
ATOM 1165 N N . ALA A 1 144 ? 7.715 -3.322 -30.766 1 34.56 144 ALA A N 1
ATOM 1166 C CA . ALA A 1 144 ? 7.512 -2.375 -31.859 1 34.56 144 ALA A CA 1
ATOM 1167 C C . ALA A 1 144 ? 7.582 -3.072 -33.219 1 34.56 144 ALA A C 1
ATOM 1169 O O . ALA A 1 144 ? 6.867 -2.703 -34.156 1 34.56 144 ALA A O 1
ATOM 1170 N N . GLU A 1 145 ? 8.398 -3.99 -33.188 1 35.53 145 GLU A N 1
ATOM 1171 C CA . GLU A 1 145 ? 8.562 -4.621 -34.5 1 35.53 145 GLU A CA 1
ATOM 1172 C C . GLU A 1 145 ? 7.348 -5.473 -34.844 1 35.53 145 GLU A C 1
ATOM 1174 O O . GLU A 1 145 ? 6.938 -5.523 -36 1 35.53 145 GLU A O 1
ATOM 1179 N N . GLU A 1 146 ? 6.883 -6.141 -33.906 1 34.41 146 GLU A N 1
ATOM 1180 C CA . GLU A 1 146 ? 5.801 -7.039 -34.281 1 34.41 146 GLU A CA 1
ATOM 1181 C C . GLU A 1 146 ? 4.508 -6.273 -34.562 1 34.41 146 GLU A C 1
ATOM 1183 O O . GLU A 1 146 ? 3.693 -6.676 -35.375 1 34.41 146 GLU A O 1
ATOM 1188 N N . ALA A 1 147 ? 4.328 -5.23 -33.719 1 34.19 147 ALA A N 1
ATOM 1189 C CA . ALA A 1 147 ? 3.188 -4.379 -34.062 1 34.19 147 ALA A CA 1
ATOM 1190 C C . ALA A 1 147 ? 3.387 -3.691 -35.406 1 34.19 147 ALA A C 1
ATOM 1192 O O . ALA A 1 147 ? 2.43 -3.484 -36.156 1 34.19 147 ALA A O 1
ATOM 1193 N N . ASP A 1 148 ? 4.578 -3.25 -35.594 1 35.16 148 ASP A N 1
ATOM 1194 C CA . ASP A 1 148 ? 4.848 -2.637 -36.906 1 35.16 148 ASP A CA 1
ATOM 1195 C C . ASP A 1 148 ? 4.578 -3.619 -38.031 1 35.16 148 ASP A C 1
ATOM 1197 O O . ASP A 1 148 ? 4.199 -3.213 -39.125 1 35.16 148 ASP A O 1
ATOM 1201 N N . ASN A 1 149 ? 4.988 -4.867 -37.812 1 34.28 149 ASN A N 1
ATOM 1202 C CA . ASN A 1 149 ? 4.637 -5.746 -38.906 1 34.28 149 ASN A CA 1
ATOM 1203 C C . ASN A 1 149 ? 3.129 -5.777 -39.156 1 34.28 149 ASN A C 1
ATOM 1205 O O . ASN A 1 149 ? 2.672 -6.125 -40.25 1 34.28 149 ASN A O 1
ATOM 1209 N N . TYR A 1 150 ? 2.398 -5.773 -38.094 1 29.81 150 TYR A N 1
ATOM 1210 C CA . TYR A 1 150 ? 0.978 -5.633 -38.406 1 29.81 150 TYR A CA 1
ATOM 1211 C C . TYR A 1 150 ? 0.657 -4.223 -38.875 1 29.81 150 TYR A C 1
ATOM 1213 O O . TYR A 1 150 ? -0.21 -4.035 -39.75 1 29.81 150 TYR A O 1
ATOM 1221 N N . LEU A 1 151 ? 1.141 -3.115 -38.062 1 30.2 151 LEU A N 1
ATOM 1222 C CA . LEU A 1 151 ? 0.94 -1.773 -38.594 1 30.2 151 LEU A CA 1
ATOM 1223 C C . LEU A 1 151 ? 2.137 -1.339 -39.438 1 30.2 151 LEU A C 1
ATOM 1225 O O . LEU A 1 151 ? 3.281 -1.427 -38.969 1 30.2 151 LEU A O 1
ATOM 1229 N N . SER A 1 152 ? 2.297 -1.346 -40.625 1 28.12 152 SER A N 1
ATOM 1230 C CA . SER A 1 152 ? 3.248 -0.956 -41.656 1 28.12 152 SER A CA 1
ATOM 1231 C C . SER A 1 152 ? 3.957 0.345 -41.312 1 28.12 152 SER A C 1
ATOM 1233 O O . SER A 1 152 ? 4.812 0.821 -42.062 1 28.12 152 SER A O 1
ATOM 1235 N N . ASN A 1 153 ? 3.557 1.356 -40.406 1 26.95 153 ASN A N 1
ATOM 1236 C CA . ASN A 1 153 ? 4.039 2.705 -40.688 1 26.95 153 ASN A CA 1
ATOM 1237 C C . ASN A 1 153 ? 5.488 2.885 -40.281 1 26.95 153 ASN A C 1
ATOM 1239 O O . ASN A 1 153 ? 6.027 2.059 -39.531 1 26.95 153 ASN A O 1
ATOM 1243 N N . SER A 1 154 ? 6.039 4.27 -39.75 1 28.08 154 SER A N 1
ATOM 1244 C CA . SER A 1 154 ? 7.059 5.258 -40.094 1 28.08 154 SER A CA 1
ATOM 1245 C C . SER A 1 154 ? 8.375 4.953 -39.375 1 28.08 154 SER A C 1
ATOM 1247 O O . SER A 1 154 ? 8.438 4.086 -38.5 1 28.08 154 SER A O 1
ATOM 1249 N N . GLU A 1 155 ? 9.234 6.137 -38.969 1 30.2 155 GLU A N 1
ATOM 1250 C CA . GLU A 1 155 ? 10.477 6.883 -39.094 1 30.2 155 GLU A CA 1
ATOM 1251 C C . GLU A 1 155 ? 11.352 6.707 -37.844 1 30.2 155 GLU A C 1
ATOM 1253 O O . GLU A 1 155 ? 12.336 7.426 -37.688 1 30.2 155 GLU A O 1
ATOM 1258 N N . GLN A 1 156 ? 10.945 5.984 -36.906 1 30.23 156 GLN A N 1
ATOM 1259 C CA . GLN A 1 156 ? 11.695 6.387 -35.719 1 30.23 156 GLN A CA 1
ATOM 1260 C C . GLN A 1 156 ? 13.016 5.621 -35.594 1 30.23 156 GLN A C 1
ATOM 1262 O O . GLN A 1 156 ? 13.695 5.688 -34.594 1 30.23 156 GLN A O 1
ATOM 1267 N N . TYR A 1 157 ? 13.305 4.77 -36.531 1 31.69 157 TYR A N 1
ATOM 1268 C CA . TYR A 1 157 ? 14.617 4.133 -36.5 1 31.69 157 TYR A CA 1
ATOM 1269 C C . TYR A 1 157 ? 15.617 4.902 -37.375 1 31.69 157 TYR A C 1
ATOM 1271 O O . TYR A 1 157 ? 15.242 5.512 -38.375 1 31.69 157 TYR A O 1
ATOM 1279 N N . ASP A 1 158 ? 16.766 5.312 -36.781 1 33.19 158 ASP A N 1
ATOM 1280 C CA . ASP A 1 158 ? 17.781 5.824 -37.719 1 33.19 158 ASP A CA 1
ATOM 1281 C C . ASP A 1 158 ? 18.172 4.77 -38.75 1 33.19 158 ASP A C 1
ATOM 1283 O O . ASP A 1 158 ? 17.672 3.643 -38.688 1 33.19 158 ASP A O 1
ATOM 1287 N N . ASP A 1 159 ? 18.797 5.25 -39.875 1 33.69 159 ASP A N 1
ATOM 1288 C CA . ASP A 1 159 ? 19.266 4.48 -41.031 1 33.69 159 ASP A CA 1
ATOM 1289 C C . ASP A 1 159 ? 19.969 3.195 -40.562 1 33.69 159 ASP A C 1
ATOM 1291 O O . ASP A 1 159 ? 20.141 2.271 -41.375 1 33.69 159 ASP A O 1
ATOM 1295 N N . GLN A 1 160 ? 20.688 3.348 -39.5 1 36 160 GLN A N 1
ATOM 1296 C CA . GLN A 1 160 ? 21.578 2.229 -39.156 1 36 160 GLN A CA 1
ATOM 1297 C C . GLN A 1 160 ? 20.891 1.246 -38.219 1 36 160 GLN A C 1
ATOM 1299 O O . GLN A 1 160 ? 21.5 0.277 -37.781 1 36 160 GLN A O 1
ATOM 1304 N N . GLY A 1 161 ? 19.547 1.229 -38.094 1 33.44 161 GLY A N 1
ATOM 1305 C CA . GLY A 1 161 ? 18.688 0.316 -37.344 1 33.44 161 GLY A CA 1
ATOM 1306 C C . GLY A 1 161 ? 18.672 0.581 -35.844 1 33.44 161 GLY A C 1
ATOM 1307 O O . GLY A 1 161 ? 18.125 -0.208 -35.094 1 33.44 161 GLY A O 1
ATOM 1308 N N . ASN A 1 162 ? 19.547 1.421 -35.375 1 31.88 162 ASN A N 1
ATOM 1309 C CA . ASN A 1 162 ? 19.75 1.664 -33.938 1 31.88 162 ASN A CA 1
ATOM 1310 C C . ASN A 1 162 ? 18.656 2.545 -33.344 1 31.88 162 ASN A C 1
ATOM 1312 O O . ASN A 1 162 ? 18.203 3.488 -34 1 31.88 162 ASN A O 1
ATOM 1316 N N . ARG A 1 163 ? 17.844 2.012 -32.562 1 34.16 163 ARG A N 1
ATOM 1317 C CA . ARG A 1 163 ? 16.859 2.879 -31.938 1 34.16 163 ARG A CA 1
ATOM 1318 C C . ARG A 1 163 ? 17.547 4.008 -31.172 1 34.16 163 ARG A C 1
ATOM 1320 O O . ARG A 1 163 ? 18.484 3.768 -30.406 1 34.16 163 ARG A O 1
ATOM 1327 N N . LEU A 1 164 ? 17.469 5.277 -31.484 1 31.03 164 LEU A N 1
ATOM 1328 C CA . LEU A 1 164 ? 18.203 6.414 -30.953 1 31.03 164 LEU A CA 1
ATOM 1329 C C . LEU A 1 164 ? 18.141 6.43 -29.422 1 31.03 164 LEU A C 1
ATOM 1331 O O . LEU A 1 164 ? 19.156 6.633 -28.75 1 31.03 164 LEU A O 1
ATOM 1335 N N . ALA A 1 165 ? 17.094 7.156 -28.688 1 33.31 165 ALA A N 1
ATOM 1336 C CA . ALA A 1 165 ? 17.219 7.84 -27.391 1 33.31 165 ALA A CA 1
ATOM 1337 C C . ALA A 1 165 ? 16.969 6.875 -26.234 1 33.31 165 ALA A C 1
ATOM 1339 O O . ALA A 1 165 ? 16.047 6.051 -26.297 1 33.31 165 ALA A O 1
ATOM 1340 N N . THR A 1 166 ? 17.859 6.555 -25.328 1 34.34 166 THR A N 1
ATOM 1341 C CA . THR A 1 166 ? 17.844 5.902 -24.016 1 34.34 166 THR A CA 1
ATOM 1342 C C . THR A 1 166 ? 16.578 6.293 -23.25 1 34.34 166 THR A C 1
ATOM 1344 O O . THR A 1 166 ? 16.234 7.473 -23.172 1 34.34 166 THR A O 1
ATOM 1347 N N . ASN A 1 167 ? 15.641 5.48 -23.031 1 36 167 ASN A N 1
ATOM 1348 C CA . ASN A 1 167 ? 14.375 5.652 -22.328 1 36 167 ASN A CA 1
ATOM 1349 C C . ASN A 1 167 ? 14.586 6.215 -20.922 1 36 167 ASN A C 1
ATOM 1351 O O . ASN A 1 167 ? 14.945 5.48 -20 1 36 167 ASN A O 1
ATOM 1355 N N . MET A 1 168 ? 15 7.332 -20.734 1 37.12 168 MET A N 1
ATOM 1356 C CA . MET A 1 168 ? 15.156 7.949 -19.406 1 37.12 168 MET A CA 1
ATOM 1357 C C . MET A 1 168 ? 13.82 7.984 -18.672 1 37.12 168 MET A C 1
ATOM 1359 O O . MET A 1 168 ? 12.758 8.062 -19.297 1 37.12 168 MET A O 1
ATOM 1363 N N . GLU A 1 169 ? 13.75 7.637 -17.344 1 44.16 169 GLU A N 1
ATOM 1364 C CA . GLU A 1 169 ? 12.68 7.582 -16.344 1 44.16 169 GLU A CA 1
ATOM 1365 C C . GLU A 1 169 ? 11.727 8.766 -16.5 1 44.16 169 GLU A C 1
ATOM 1367 O O . GLU A 1 169 ? 10.547 8.664 -16.172 1 44.16 169 GLU A O 1
ATOM 1372 N N . THR A 1 170 ? 12.273 9.891 -16.875 1 42.31 170 THR A N 1
ATOM 1373 C CA . THR A 1 170 ? 11.477 11.109 -16.906 1 42.31 170 THR A CA 1
ATOM 1374 C C . THR A 1 170 ? 10.477 11.078 -18.047 1 42.31 170 THR A C 1
ATOM 1376 O O . THR A 1 170 ? 9.602 11.938 -18.141 1 42.31 170 THR A O 1
ATOM 1379 N N . ASN A 1 171 ? 10.641 10.055 -19 1 45.47 171 ASN A N 1
ATOM 1380 C CA . ASN A 1 171 ? 9.844 10.242 -20.203 1 45.47 171 ASN A CA 1
ATOM 1381 C C . ASN A 1 171 ? 8.648 9.297 -20.25 1 45.47 171 ASN A C 1
ATOM 1383 O O . ASN A 1 171 ? 8.719 8.188 -19.719 1 45.47 171 ASN A O 1
ATOM 1387 N N . GLY A 1 172 ? 7.324 9.797 -20.297 1 57.84 172 GLY A N 1
ATOM 1388 C CA . GLY A 1 172 ? 6.105 9.102 -20.688 1 57.84 172 GLY A CA 1
ATOM 1389 C C . GLY A 1 172 ? 6.359 7.859 -21.516 1 57.84 172 GLY A C 1
ATOM 1390 O O . GLY A 1 172 ? 5.59 6.898 -21.453 1 57.84 172 GLY A O 1
ATOM 1391 N N . ARG A 1 173 ? 7.535 7.664 -21.922 1 59.81 173 ARG A N 1
ATOM 1392 C CA . ARG A 1 173 ? 7.875 6.527 -22.781 1 59.81 173 ARG A CA 1
ATOM 1393 C C . ARG A 1 173 ? 8.227 5.305 -21.938 1 59.81 173 ARG A C 1
ATOM 1395 O O . ARG A 1 173 ? 7.879 4.176 -22.297 1 59.81 173 ARG A O 1
ATOM 1402 N N . PHE A 1 174 ? 8.781 5.582 -20.734 1 71.88 174 PHE A N 1
ATOM 1403 C CA . PHE A 1 174 ? 9.172 4.523 -19.812 1 71.88 174 PHE A CA 1
ATOM 1404 C C . PHE A 1 174 ? 7.965 3.707 -19.375 1 71.88 174 PHE A C 1
ATOM 1406 O O . PHE A 1 174 ? 7.984 2.477 -19.438 1 71.88 174 PHE A O 1
ATOM 1413 N N . HIS A 1 175 ? 6.941 4.301 -19.047 1 85.06 175 HIS A N 1
ATOM 1414 C CA . HIS A 1 175 ? 5.723 3.629 -18.609 1 85.06 175 HIS A CA 1
ATOM 1415 C C . HIS A 1 175 ? 4.969 3.027 -19.797 1 85.06 175 HIS A C 1
ATOM 1417 O O . HIS A 1 175 ? 4.301 1.999 -19.641 1 85.06 175 HIS A O 1
ATOM 1423 N N . THR A 1 176 ? 5.152 3.6 -20.922 1 84 176 THR A N 1
ATOM 1424 C CA . THR A 1 176 ? 4.449 3.164 -22.125 1 84 176 THR A CA 1
ATOM 1425 C C . THR A 1 176 ? 4.879 1.756 -22.531 1 84 176 THR A C 1
ATOM 1427 O O . THR A 1 176 ? 4.035 0.905 -22.812 1 84 176 THR A O 1
ATOM 1430 N N . ASP A 1 177 ? 6.148 1.524 -22.547 1 83.5 177 ASP A N 1
ATOM 1431 C CA . ASP A 1 177 ? 6.656 0.209 -22.922 1 83.5 177 ASP A CA 1
ATOM 1432 C C . ASP A 1 177 ? 6.141 -0.87 -21.969 1 83.5 177 ASP A C 1
ATOM 1434 O O . ASP A 1 177 ? 5.766 -1.961 -22.406 1 83.5 177 ASP A O 1
ATOM 1438 N N . TRP A 1 178 ? 6.188 -0.544 -20.75 1 91.38 178 TRP A N 1
ATOM 1439 C CA . TRP A 1 178 ? 5.703 -1.488 -19.75 1 91.38 178 TRP A CA 1
ATOM 1440 C C . TRP A 1 178 ? 4.219 -1.766 -19.922 1 91.38 178 TRP A C 1
ATOM 1442 O O . TRP A 1 178 ? 3.785 -2.92 -19.875 1 91.38 178 TRP A O 1
ATOM 1452 N N . LEU A 1 179 ? 3.449 -0.729 -20.172 1 92.31 179 LEU A N 1
ATOM 1453 C CA . LEU A 1 179 ? 2.008 -0.842 -20.375 1 92.31 179 LEU A CA 1
ATOM 1454 C C . LEU A 1 179 ? 1.69 -1.655 -21.625 1 92.31 179 LEU A C 1
ATOM 1456 O O . LEU A 1 179 ? 0.769 -2.475 -21.625 1 92.31 179 LEU A O 1
ATOM 1460 N N . ASN A 1 180 ? 2.463 -1.434 -22.656 1 88.81 180 ASN A N 1
ATOM 1461 C CA . ASN A 1 180 ? 2.268 -2.172 -23.906 1 88.81 180 ASN A CA 1
ATOM 1462 C C . ASN A 1 180 ? 2.584 -3.654 -23.734 1 88.81 180 ASN A C 1
ATOM 1464 O O . ASN A 1 180 ? 2.021 -4.5 -24.422 1 88.81 180 ASN A O 1
ATOM 1468 N N . MET A 1 181 ? 3.424 -3.922 -22.844 1 92.44 181 MET A N 1
ATOM 1469 C CA . MET A 1 181 ? 3.787 -5.309 -22.562 1 92.44 181 MET A CA 1
ATOM 1470 C C . MET A 1 181 ? 2.725 -5.988 -21.703 1 92.44 181 MET A C 1
ATOM 1472 O O . MET A 1 181 ? 2.25 -7.074 -22.047 1 92.44 181 MET A O 1
ATOM 1476 N N . ILE A 1 182 ? 2.242 -5.324 -20.672 1 96.31 182 ILE A N 1
ATOM 1477 C CA . ILE A 1 182 ? 1.448 -5.996 -19.641 1 96.31 182 ILE A CA 1
ATOM 1478 C C . ILE A 1 182 ? -0.018 -6.031 -20.062 1 96.31 182 ILE A C 1
ATOM 1480 O O . ILE A 1 182 ? -0.739 -6.98 -19.75 1 96.31 182 ILE A O 1
ATOM 1484 N N . TYR A 1 183 ? -0.547 -5.047 -20.781 1 93.56 183 TYR A N 1
ATOM 1485 C CA . TYR A 1 183 ? -1.963 -4.91 -21.094 1 93.56 183 TYR A CA 1
ATOM 1486 C C . TYR A 1 183 ? -2.457 -6.098 -21.906 1 93.56 183 TYR A C 1
ATOM 1488 O O . TYR A 1 183 ? -3.42 -6.766 -21.531 1 93.56 183 TYR A O 1
ATOM 1496 N N . PRO A 1 184 ? -1.812 -6.445 -23.094 1 91.69 184 PRO A N 1
ATOM 1497 C CA . PRO A 1 184 ? -2.322 -7.574 -23.875 1 91.69 184 PRO A CA 1
ATOM 1498 C C . PRO A 1 184 ? -2.242 -8.898 -23.109 1 91.69 184 PRO A C 1
ATOM 1500 O O . PRO A 1 184 ? -3.113 -9.758 -23.281 1 91.69 184 PRO A O 1
ATOM 1503 N N . ARG A 1 185 ? -1.256 -9.086 -22.359 1 96.75 185 ARG A N 1
ATOM 1504 C CA . ARG A 1 185 ? -1.082 -10.32 -21.594 1 96.75 185 ARG A CA 1
ATOM 1505 C C . ARG A 1 185 ? -2.201 -10.492 -20.562 1 96.75 185 ARG A C 1
ATOM 1507 O O . ARG A 1 185 ? -2.771 -11.578 -20.438 1 96.75 185 ARG A O 1
ATOM 1514 N N . LEU A 1 186 ? -2.521 -9.375 -19.875 1 97.56 186 LEU A N 1
ATOM 1515 C CA . LEU A 1 186 ? -3.586 -9.445 -18.875 1 97.56 186 LEU A CA 1
ATOM 1516 C C . LEU A 1 186 ? -4.945 -9.609 -19.547 1 97.56 186 LEU A C 1
ATOM 1518 O O . LEU A 1 186 ? -5.832 -10.281 -19 1 97.56 186 LEU A O 1
ATOM 1522 N N . LYS A 1 187 ? -5.125 -9.008 -20.688 1 92.62 187 LYS A N 1
ATOM 1523 C CA . LYS A 1 187 ? -6.379 -9.133 -21.422 1 92.62 187 LYS A CA 1
ATOM 1524 C C . LYS A 1 187 ? -6.645 -10.578 -21.812 1 92.62 187 LYS A C 1
ATOM 1526 O O . LYS A 1 187 ? -7.754 -11.086 -21.625 1 92.62 187 LYS A O 1
ATOM 1531 N N . VAL A 1 188 ? -5.633 -11.297 -22.312 1 93.69 188 VAL A N 1
ATOM 1532 C CA . VAL A 1 188 ? -5.766 -12.695 -22.688 1 93.69 188 VAL A CA 1
ATOM 1533 C C . VAL A 1 188 ? -5.902 -13.555 -21.422 1 93.69 188 VAL A C 1
ATOM 1535 O O . VAL A 1 188 ? -6.691 -14.508 -21.391 1 93.69 188 VAL A O 1
ATOM 1538 N N . ALA A 1 189 ? -5.188 -13.234 -20.391 1 97.62 189 ALA A N 1
ATOM 1539 C CA . ALA A 1 189 ? -5.16 -14 -19.156 1 97.62 189 ALA A CA 1
ATOM 1540 C C . ALA A 1 189 ? -6.551 -14.086 -18.531 1 97.62 189 ALA A C 1
ATOM 1542 O O . ALA A 1 189 ? -6.914 -15.102 -17.938 1 97.62 189 ALA A O 1
ATOM 1543 N N . LYS A 1 190 ? -7.301 -13 -18.594 1 96.19 190 LYS A N 1
ATOM 1544 C CA . LYS A 1 190 ? -8.641 -12.961 -18.016 1 96.19 190 LYS A CA 1
ATOM 1545 C C . LYS A 1 190 ? -9.5 -14.117 -18.547 1 96.19 190 LYS A C 1
ATOM 1547 O O . LYS A 1 190 ? -10.305 -14.68 -17.797 1 96.19 190 LYS A O 1
ATOM 1552 N N . ASP A 1 191 ? -9.266 -14.516 -19.797 1 92.94 191 ASP A N 1
ATOM 1553 C CA . ASP A 1 191 ? -10.086 -15.531 -20.453 1 92.94 191 ASP A CA 1
ATOM 1554 C C . ASP A 1 191 ? -9.805 -16.922 -19.891 1 92.94 191 ASP A C 1
ATOM 1556 O O . ASP A 1 191 ? -10.633 -17.828 -20 1 92.94 191 ASP A O 1
ATOM 1560 N N . PHE A 1 192 ? -8.711 -17.094 -19.297 1 97.62 192 PHE A N 1
ATOM 1561 C CA . PHE A 1 192 ? -8.352 -18.391 -18.734 1 97.62 192 PHE A CA 1
ATOM 1562 C C . PHE A 1 192 ? -9.086 -18.641 -17.422 1 97.62 192 PHE A C 1
ATOM 1564 O O . PHE A 1 192 ? -9.305 -19.797 -17.031 1 97.62 192 PHE A O 1
ATOM 1571 N N . LEU A 1 193 ? -9.469 -17.594 -16.734 1 98.31 193 LEU A N 1
ATOM 1572 C CA . LEU A 1 193 ? -9.961 -17.688 -15.359 1 98.31 193 LEU A CA 1
ATOM 1573 C C . LEU A 1 193 ? -11.352 -18.297 -15.328 1 98.31 193 LEU A C 1
ATOM 1575 O O . LEU A 1 193 ? -12.211 -17.953 -16.141 1 98.31 193 LEU A O 1
ATOM 1579 N N . LYS A 1 194 ? -11.555 -19.203 -14.344 1 97.56 194 LYS A N 1
ATOM 1580 C CA . LYS A 1 194 ? -12.891 -19.656 -13.977 1 97.56 194 LYS A CA 1
ATOM 1581 C C . LYS A 1 194 ? -13.742 -18.484 -13.484 1 97.56 194 LYS A C 1
ATOM 1583 O O . LYS A 1 194 ? -13.227 -17.406 -13.219 1 97.56 194 LYS A O 1
ATOM 1588 N N . GLU A 1 195 ? -15.008 -18.766 -13.344 1 95.69 195 GLU A N 1
ATOM 1589 C CA . GLU A 1 195 ? -15.891 -17.719 -12.836 1 95.69 195 GLU A CA 1
ATOM 1590 C C . GLU A 1 195 ? -15.461 -17.25 -11.445 1 95.69 195 GLU A C 1
ATOM 1592 O O . GLU A 1 195 ? -15.57 -16.062 -11.125 1 95.69 195 GLU A O 1
ATOM 1597 N N . ASP A 1 196 ? -15 -18.156 -10.641 1 97.38 196 ASP A N 1
ATOM 1598 C CA . ASP A 1 196 ? -14.5 -17.812 -9.312 1 97.38 196 ASP A CA 1
ATOM 1599 C C . ASP A 1 196 ? -12.977 -17.75 -9.305 1 97.38 196 ASP A C 1
ATOM 1601 O O . ASP A 1 196 ? -12.336 -18 -8.281 1 97.38 196 ASP A O 1
ATOM 1605 N N . GLY A 1 197 ? -12.422 -17.547 -10.539 1 98.38 197 GLY A N 1
ATOM 1606 C CA . GLY A 1 197 ? -10.977 -17.422 -10.641 1 98.38 197 GLY A CA 1
ATOM 1607 C C . GLY A 1 197 ? -10.445 -16.109 -10.086 1 98.38 197 GLY A C 1
ATOM 1608 O O . GLY A 1 197 ? -11.188 -15.117 -10.016 1 98.38 197 GLY A O 1
ATOM 1609 N N . VAL A 1 198 ? -9.172 -16.141 -9.711 1 98.25 198 VAL A N 1
ATOM 1610 C CA . VAL A 1 198 ? -8.547 -14.984 -9.078 1 98.25 198 VAL A CA 1
ATOM 1611 C C . VAL A 1 198 ? -7.164 -14.75 -9.688 1 98.25 198 VAL A C 1
ATOM 1613 O O . VAL A 1 198 ? -6.508 -15.695 -10.141 1 98.25 198 VAL A O 1
ATOM 1616 N N . ILE A 1 199 ? -6.746 -13.469 -9.766 1 98.69 199 ILE A N 1
ATOM 1617 C CA . ILE A 1 199 ? -5.398 -13.156 -10.219 1 98.69 199 ILE A CA 1
ATOM 1618 C C . ILE A 1 199 ? -4.691 -12.297 -9.172 1 98.69 199 ILE A C 1
ATOM 1620 O O . ILE A 1 199 ? -5.27 -11.336 -8.656 1 98.69 199 ILE A O 1
ATOM 1624 N N . PHE A 1 200 ? -3.496 -12.711 -8.758 1 98.81 200 PHE A N 1
ATOM 1625 C CA . PHE A 1 200 ? -2.572 -11.969 -7.906 1 98.81 200 PHE A CA 1
ATOM 1626 C C . PHE A 1 200 ? -1.39 -11.445 -8.719 1 98.81 200 PHE A C 1
ATOM 1628 O O . PHE A 1 200 ? -0.736 -12.211 -9.43 1 98.81 200 PHE A O 1
ATOM 1635 N N . ILE A 1 201 ? -1.079 -10.141 -8.602 1 98.75 201 ILE A N 1
ATOM 1636 C CA . ILE A 1 201 ? 0.015 -9.562 -9.375 1 98.75 201 ILE A CA 1
ATOM 1637 C C . ILE A 1 201 ? 0.964 -8.812 -8.438 1 98.75 201 ILE A C 1
ATOM 1639 O O . ILE A 1 201 ? 0.581 -7.816 -7.824 1 98.75 201 ILE A O 1
ATOM 1643 N N . SER A 1 202 ? 2.203 -9.312 -8.328 1 98.06 202 SER A N 1
ATOM 1644 C CA . SER A 1 202 ? 3.236 -8.617 -7.562 1 98.06 202 SER A CA 1
ATOM 1645 C C . SER A 1 202 ? 3.73 -7.379 -8.305 1 98.06 202 SER A C 1
ATOM 1647 O O . SER A 1 202 ? 3.861 -7.391 -9.531 1 98.06 202 SER A O 1
ATOM 1649 N N . ILE A 1 203 ? 3.957 -6.297 -7.602 1 97.62 203 ILE A N 1
ATOM 1650 C CA . ILE A 1 203 ? 4.398 -5.051 -8.219 1 97.62 203 ILE A CA 1
ATOM 1651 C C . ILE A 1 203 ? 4.949 -4.113 -7.145 1 97.62 203 ILE A C 1
ATOM 1653 O O . ILE A 1 203 ? 4.922 -4.438 -5.953 1 97.62 203 ILE A O 1
ATOM 1657 N N . ASP A 1 204 ? 5.574 -3.029 -7.512 1 95.94 204 ASP A N 1
ATOM 1658 C CA . ASP A 1 204 ? 6.027 -2.029 -6.547 1 95.94 204 ASP A CA 1
ATOM 1659 C C . ASP A 1 204 ? 5.527 -0.637 -6.926 1 95.94 204 ASP A C 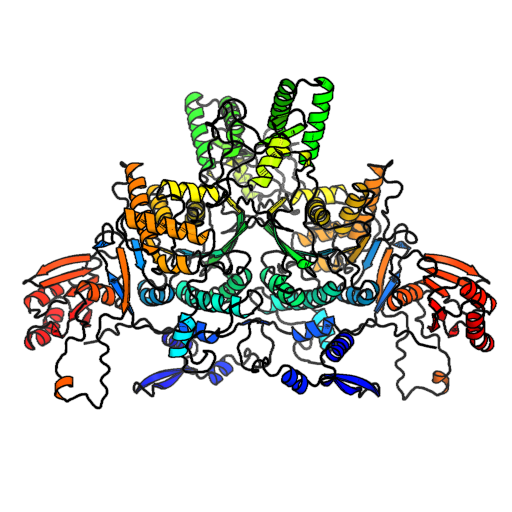1
ATOM 1661 O O . ASP A 1 204 ? 4.594 -0.501 -7.719 1 95.94 204 ASP A O 1
ATOM 1665 N N . ASP A 1 205 ? 6.039 0.401 -6.398 1 94.62 205 ASP A N 1
ATOM 1666 C CA . ASP A 1 205 ? 5.555 1.771 -6.535 1 94.62 205 ASP A CA 1
ATOM 1667 C C . ASP A 1 205 ? 5.711 2.27 -7.969 1 94.62 205 ASP A C 1
ATOM 1669 O O . ASP A 1 205 ? 5.004 3.182 -8.398 1 94.62 205 ASP A O 1
ATOM 1673 N N . HIS A 1 206 ? 6.574 1.692 -8.703 1 91.81 206 HIS A N 1
ATOM 1674 C CA . HIS A 1 206 ? 6.883 2.215 -10.031 1 91.81 206 HIS A CA 1
ATOM 1675 C C . HIS A 1 206 ? 5.691 2.07 -10.969 1 91.81 206 HIS A C 1
ATOM 1677 O O . HIS A 1 206 ? 5.434 2.955 -11.789 1 91.81 206 HIS A O 1
ATOM 1683 N N . GLU A 1 207 ? 5 0.872 -10.828 1 95.25 207 GLU A N 1
ATOM 1684 C CA . GLU A 1 207 ? 3.967 0.64 -11.828 1 95.25 207 GLU A CA 1
ATOM 1685 C C . GLU A 1 207 ? 2.639 0.263 -11.18 1 95.25 207 GLU A C 1
ATOM 1687 O O . GLU A 1 207 ? 1.666 -0.04 -11.875 1 95.25 207 GLU A O 1
ATOM 1692 N N . VAL A 1 208 ? 2.51 0.287 -9.852 1 97.5 208 VAL A N 1
ATOM 1693 C CA . VAL A 1 208 ? 1.301 -0.176 -9.18 1 97.5 208 VAL A CA 1
ATOM 1694 C C . VAL A 1 208 ? 0.105 0.657 -9.633 1 97.5 208 VAL A C 1
ATOM 1696 O O . VAL A 1 208 ? -0.993 0.126 -9.82 1 97.5 208 VAL A O 1
ATOM 1699 N N . THR A 1 209 ? 0.263 1.946 -9.789 1 96.25 209 THR A N 1
ATOM 1700 C CA . THR A 1 209 ? -0.818 2.836 -10.203 1 96.25 209 THR A CA 1
ATOM 1701 C C . THR A 1 209 ? -1.282 2.502 -11.617 1 96.25 209 THR A C 1
ATOM 1703 O O . THR A 1 209 ? -2.482 2.387 -11.875 1 96.25 209 THR A O 1
ATOM 1706 N N . ASN A 1 210 ? -0.339 2.361 -12.547 1 94.31 210 ASN A N 1
ATOM 1707 C CA . ASN A 1 210 ? -0.673 1.984 -13.914 1 94.31 210 ASN A CA 1
ATOM 1708 C C . ASN A 1 210 ? -1.322 0.604 -13.977 1 94.31 210 ASN A C 1
ATOM 1710 O O . ASN A 1 210 ? -2.291 0.4 -14.703 1 94.31 210 ASN A O 1
ATOM 1714 N N . LEU A 1 211 ? -0.765 -0.3 -13.234 1 97.88 211 LEU A N 1
ATOM 1715 C CA . LEU A 1 211 ? -1.3 -1.656 -13.195 1 97.88 211 LEU A CA 1
ATOM 1716 C C . LEU A 1 211 ? -2.748 -1.654 -12.719 1 97.88 211 LEU A C 1
ATOM 1718 O O . LEU A 1 211 ? -3.592 -2.361 -13.273 1 97.88 211 LEU A O 1
ATOM 1722 N N . HIS A 1 212 ? -2.967 -0.898 -11.648 1 97.38 212 HIS A N 1
ATOM 1723 C CA . HIS A 1 212 ? -4.32 -0.8 -11.109 1 97.38 212 HIS A CA 1
ATOM 1724 C C . HIS A 1 212 ? -5.297 -0.29 -12.164 1 97.38 212 HIS A C 1
ATOM 1726 O O . HIS A 1 212 ? -6.391 -0.836 -12.32 1 97.38 212 HIS A O 1
ATOM 1732 N N . LYS A 1 213 ? -4.953 0.727 -12.867 1 92.81 213 LYS A N 1
ATOM 1733 C CA . LYS A 1 213 ? -5.805 1.292 -13.914 1 92.81 213 LYS A CA 1
ATOM 1734 C C . LYS A 1 213 ? -6.078 0.271 -15.008 1 92.81 213 LYS A C 1
ATOM 1736 O O . LYS A 1 213 ? -7.211 0.144 -15.477 1 92.81 213 LYS A O 1
ATOM 1741 N N . VAL A 1 214 ? -5.035 -0.422 -15.414 1 94.31 214 VAL A N 1
ATOM 1742 C CA . VAL A 1 214 ? -5.152 -1.435 -16.453 1 94.31 214 VAL A CA 1
ATOM 1743 C C . VAL A 1 214 ? -6.07 -2.559 -15.984 1 94.31 214 VAL A C 1
ATOM 1745 O O . VAL A 1 214 ? -6.949 -3.002 -16.734 1 94.31 214 VAL A O 1
ATOM 1748 N N . CYS A 1 215 ? -5.914 -3.014 -14.797 1 97.44 215 CYS A N 1
ATOM 1749 C CA . CYS A 1 215 ? -6.715 -4.105 -14.258 1 97.44 215 CYS A CA 1
ATOM 1750 C C . CYS A 1 215 ? -8.172 -3.684 -14.094 1 97.44 215 CYS A C 1
ATOM 1752 O O . CYS A 1 215 ? -9.078 -4.48 -14.328 1 97.44 215 CYS A O 1
ATOM 1754 N N . ASP A 1 216 ? -8.406 -2.406 -13.648 1 93.31 216 ASP A N 1
ATOM 1755 C CA . ASP A 1 216 ? -9.766 -1.893 -13.555 1 93.31 216 ASP A CA 1
ATOM 1756 C C . ASP A 1 216 ? -10.484 -1.984 -14.898 1 93.31 216 ASP A C 1
ATOM 1758 O O . ASP A 1 216 ? -11.68 -2.293 -14.953 1 93.31 216 ASP A O 1
ATOM 1762 N N . GLU A 1 217 ? -9.773 -1.678 -15.883 1 89.44 217 GLU A N 1
ATOM 1763 C CA . GLU A 1 217 ? -10.352 -1.694 -17.219 1 89.44 217 GLU A CA 1
ATOM 1764 C C . GLU A 1 217 ? -10.617 -3.121 -17.688 1 89.44 217 GLU A C 1
ATOM 1766 O O . GLU A 1 217 ? -11.664 -3.404 -18.266 1 89.44 217 GLU A O 1
ATOM 1771 N N . ILE A 1 218 ? -9.703 -4.035 -17.453 1 93.06 218 ILE A N 1
ATOM 1772 C CA . ILE A 1 218 ? -9.75 -5.387 -18 1 93.06 218 ILE A CA 1
ATOM 1773 C C . ILE A 1 218 ? -10.68 -6.25 -17.156 1 93.06 218 ILE A C 1
ATOM 1775 O O . ILE A 1 218 ? -11.57 -6.926 -17.688 1 93.06 218 ILE A O 1
ATOM 1779 N N . PHE A 1 219 ? -10.578 -6.234 -15.867 1 95.69 219 PHE A N 1
ATOM 1780 C CA . PHE A 1 219 ? -11.328 -7.117 -14.977 1 95.69 219 PHE A CA 1
ATOM 1781 C C . PHE A 1 219 ? -12.57 -6.414 -14.445 1 95.69 219 PHE A C 1
ATOM 1783 O O . PHE A 1 219 ? -13.484 -7.066 -13.93 1 95.69 219 PHE A O 1
ATOM 1790 N N . GLY A 1 220 ? -12.633 -5.039 -14.578 1 91.75 220 GLY A N 1
ATOM 1791 C CA . GLY A 1 220 ? -13.695 -4.262 -13.961 1 91.75 220 GLY A CA 1
ATOM 1792 C C . GLY A 1 220 ? -13.359 -3.785 -12.562 1 91.75 220 GLY A C 1
ATOM 1793 O O . GLY A 1 220 ? -12.906 -4.566 -11.727 1 91.75 220 GLY A O 1
ATOM 1794 N N . ALA A 1 221 ? -13.633 -2.537 -12.328 1 89.88 221 ALA A N 1
ATOM 1795 C CA . ALA A 1 221 ? -13.32 -1.943 -11.031 1 89.88 221 ALA A CA 1
ATOM 1796 C C . ALA A 1 221 ? -14.078 -2.654 -9.906 1 89.88 221 ALA A C 1
ATOM 1798 O O . ALA A 1 221 ? -13.562 -2.783 -8.797 1 89.88 221 ALA A O 1
ATOM 1799 N N . ALA A 1 222 ? -15.242 -3.156 -10.141 1 90.75 222 ALA A N 1
ATOM 1800 C CA . ALA A 1 222 ? -16.078 -3.836 -9.156 1 90.75 222 ALA A CA 1
ATOM 1801 C C . ALA A 1 222 ? -15.445 -5.156 -8.727 1 90.75 222 ALA A C 1
ATOM 1803 O O . ALA A 1 222 ? -15.805 -5.707 -7.68 1 90.75 222 ALA A O 1
ATOM 1804 N N . ASN A 1 223 ? -14.531 -5.68 -9.531 1 95.5 223 ASN A N 1
ATOM 1805 C CA . ASN A 1 223 ? -13.93 -6.977 -9.258 1 95.5 223 ASN A CA 1
ATOM 1806 C C . ASN A 1 223 ? -12.586 -6.832 -8.531 1 95.5 223 ASN A C 1
ATOM 1808 O O . ASN A 1 223 ? -11.883 -7.82 -8.328 1 95.5 223 ASN A O 1
ATOM 1812 N N . PHE A 1 224 ? -12.266 -5.566 -8.172 1 96.69 224 PHE A N 1
ATOM 1813 C CA . PHE A 1 224 ? -11.117 -5.344 -7.301 1 96.69 224 PHE A CA 1
ATOM 1814 C C . PHE A 1 224 ? -11.344 -5.988 -5.938 1 96.69 224 PHE A C 1
ATOM 1816 O O . PHE A 1 224 ? -12.289 -5.645 -5.227 1 96.69 224 PHE A O 1
ATOM 1823 N N . THR A 1 225 ? -10.461 -6.914 -5.57 1 96.38 225 THR A N 1
ATOM 1824 C CA . THR A 1 225 ? -10.633 -7.656 -4.328 1 96.38 225 THR A CA 1
ATOM 1825 C C . THR A 1 225 ? -9.82 -7.016 -3.203 1 96.38 225 THR A C 1
ATOM 1827 O O . THR A 1 225 ? -10.195 -7.098 -2.033 1 96.38 225 THR A O 1
ATOM 1830 N N . GLY A 1 226 ? -8.672 -6.41 -3.596 1 96.69 226 GLY A N 1
ATOM 1831 C CA . GLY A 1 226 ? -7.852 -5.719 -2.613 1 96.69 226 GLY A CA 1
ATOM 1832 C C . GLY A 1 226 ? -6.387 -5.637 -3.006 1 96.69 226 GLY A C 1
ATOM 1833 O O . GLY A 1 226 ? -5.988 -6.168 -4.047 1 96.69 226 GLY A O 1
ATOM 1834 N N . CYS A 1 227 ? -5.66 -4.871 -2.258 1 97.94 227 CYS A N 1
ATOM 1835 C CA . CYS A 1 227 ? -4.215 -4.738 -2.404 1 97.94 227 CYS A CA 1
ATOM 1836 C C . CYS A 1 227 ? -3.49 -5.273 -1.176 1 97.94 227 CYS A C 1
ATOM 1838 O O . CYS A 1 227 ? -3.711 -4.797 -0.062 1 97.94 227 CYS A O 1
ATOM 1840 N N . ILE A 1 228 ? -2.727 -6.273 -1.362 1 97.94 228 ILE A N 1
ATOM 1841 C CA . ILE A 1 228 ? -1.919 -6.824 -0.28 1 97.94 228 ILE A CA 1
ATOM 1842 C C . ILE A 1 228 ? -0.576 -6.102 -0.217 1 97.94 228 ILE A C 1
ATOM 1844 O O . ILE A 1 228 ? 0.078 -5.902 -1.244 1 97.94 228 ILE A O 1
ATOM 1848 N N . VAL A 1 229 ? -0.211 -5.613 0.947 1 98.12 229 VAL A N 1
ATOM 1849 C CA . VAL A 1 229 ? 1.07 -4.961 1.199 1 98.12 229 VAL A CA 1
ATOM 1850 C C . VAL A 1 229 ? 2.057 -5.969 1.783 1 98.12 229 VAL A C 1
ATOM 1852 O O . VAL A 1 229 ? 1.836 -6.504 2.873 1 98.12 229 VAL A O 1
ATOM 1855 N N . LEU A 1 230 ? 3.062 -6.254 1.004 1 96.94 230 LEU A N 1
ATOM 1856 C CA . LEU A 1 230 ? 4.113 -7.148 1.473 1 96.94 230 LEU A CA 1
ATOM 1857 C C . LEU A 1 230 ? 5.273 -6.359 2.074 1 96.94 230 LEU A C 1
ATOM 1859 O O . LEU A 1 230 ? 6.074 -5.773 1.343 1 96.94 230 LEU A O 1
ATOM 1863 N N . GLN A 1 231 ? 5.336 -6.352 3.326 1 95.56 231 GLN A N 1
ATOM 1864 C CA . GLN A 1 231 ? 6.402 -5.652 4.035 1 95.56 231 GLN A CA 1
ATOM 1865 C C . GLN A 1 231 ? 7.648 -6.531 4.156 1 95.56 231 GLN A C 1
ATOM 1867 O O . GLN A 1 231 ? 7.543 -7.73 4.418 1 95.56 231 GLN A O 1
ATOM 1872 N N . THR A 1 232 ? 8.781 -6.008 3.893 1 90.75 232 THR A N 1
ATOM 1873 C CA . THR A 1 232 ? 10.031 -6.742 4.027 1 90.75 232 THR A CA 1
ATOM 1874 C C . THR A 1 232 ? 11.047 -5.93 4.82 1 90.75 232 THR A C 1
ATOM 1876 O O . THR A 1 232 ? 10.82 -4.758 5.121 1 90.75 232 THR A O 1
ATOM 1879 N N . ALA A 1 233 ? 12.102 -6.598 5.277 1 78.19 233 ALA A N 1
ATOM 1880 C CA . ALA A 1 233 ? 13.195 -5.902 5.945 1 78.19 233 ALA A CA 1
ATOM 1881 C C . ALA A 1 233 ? 14.125 -5.246 4.93 1 78.19 233 ALA A C 1
ATOM 1883 O O . ALA A 1 233 ? 14.344 -5.777 3.84 1 78.19 233 ALA A O 1
ATOM 1884 N N . THR A 1 234 ? 14.359 -4.008 5.086 1 68.81 234 THR A N 1
ATOM 1885 C CA . THR A 1 234 ? 15.273 -3.363 4.148 1 68.81 234 THR A CA 1
ATOM 1886 C C . THR A 1 234 ? 16.391 -2.645 4.891 1 68.81 234 THR A C 1
ATOM 1888 O O . THR A 1 234 ? 16.203 -2.182 6.016 1 68.81 234 THR A O 1
ATOM 1891 N N . ASP A 1 235 ? 17.5 -2.764 4.367 1 62.56 235 ASP A N 1
ATOM 1892 C CA . ASP A 1 235 ? 18.641 -2.02 4.906 1 62.56 235 ASP A CA 1
ATOM 1893 C C . ASP A 1 235 ? 18.938 -0.781 4.066 1 62.56 235 ASP A C 1
ATOM 1895 O O . ASP A 1 235 ? 19.938 -0.099 4.285 1 62.56 235 ASP A O 1
ATOM 1899 N N . ASN A 1 236 ? 17.984 -0.514 3.174 1 61.81 236 ASN A N 1
ATOM 1900 C CA . ASN A 1 236 ? 18.219 0.63 2.301 1 61.81 236 ASN A CA 1
ATOM 1901 C C . ASN A 1 236 ? 18.219 1.941 3.082 1 61.81 236 ASN A C 1
ATOM 1903 O O . ASN A 1 236 ? 17.672 2.012 4.184 1 61.81 236 ASN A O 1
ATOM 1907 N N . ASN A 1 237 ? 19.125 2.754 2.619 1 66.56 237 ASN A N 1
ATOM 1908 C CA . ASN A 1 237 ? 19.234 4.051 3.281 1 66.56 237 ASN A CA 1
ATOM 1909 C C . ASN A 1 237 ? 18.797 5.188 2.367 1 66.56 237 ASN A C 1
ATOM 1911 O O . ASN A 1 237 ? 19.609 6.023 1.964 1 66.56 237 ASN A O 1
ATOM 1915 N N . PRO A 1 238 ? 17.5 5.129 2.125 1 73.31 238 PRO A N 1
ATOM 1916 C CA . PRO A 1 238 ? 17.062 6.262 1.306 1 73.31 238 PRO A CA 1
ATOM 1917 C C . PRO A 1 238 ? 17.141 7.594 2.043 1 73.31 238 PRO A C 1
ATOM 1919 O O . PRO A 1 238 ? 17.328 7.617 3.264 1 73.31 238 PRO A O 1
ATOM 1922 N N . ARG A 1 239 ? 17.078 8.656 1.291 1 83.19 239 ARG A N 1
ATOM 1923 C CA . ARG A 1 239 ? 17.234 10 1.837 1 83.19 239 ARG A CA 1
ATOM 1924 C C . ARG A 1 239 ? 16 10.414 2.635 1 83.19 239 ARG A C 1
ATOM 1926 O O . ARG A 1 239 ? 16.125 11.07 3.668 1 83.19 239 ARG A O 1
ATOM 1933 N N . GLN A 1 240 ? 14.867 10.008 2.203 1 93.81 240 GLN A N 1
ATOM 1934 C CA . GLN A 1 240 ? 13.664 10.531 2.85 1 93.81 240 GLN A CA 1
ATOM 1935 C C . GLN A 1 240 ? 12.852 9.406 3.479 1 93.81 240 GLN A C 1
ATOM 1937 O O . GLN A 1 240 ? 12.891 9.203 4.695 1 93.81 240 GLN A O 1
ATOM 1942 N N . ILE A 1 241 ? 12.141 8.633 2.678 1 95.06 241 ILE A N 1
ATOM 1943 C CA . ILE A 1 241 ? 11.305 7.559 3.199 1 95.06 241 ILE A CA 1
ATOM 1944 C C . ILE A 1 241 ? 11.969 6.211 2.926 1 95.06 241 ILE A C 1
ATOM 1946 O O . ILE A 1 241 ? 12.359 5.918 1.791 1 95.06 241 ILE A O 1
ATOM 1950 N N . ASN A 1 242 ? 12.172 5.465 4.012 1 93.38 242 ASN A N 1
ATOM 1951 C CA . ASN A 1 242 ? 12.672 4.102 3.867 1 93.38 242 ASN A CA 1
ATOM 1952 C C . ASN A 1 242 ? 11.562 3.139 3.467 1 93.38 242 ASN A C 1
ATOM 1954 O O . ASN A 1 242 ? 10.938 2.51 4.324 1 93.38 242 ASN A O 1
ATOM 1958 N N . THR A 1 243 ? 11.422 2.955 2.131 1 93.81 243 THR A N 1
ATOM 1959 C CA . THR A 1 243 ? 10.375 2.078 1.612 1 93.81 243 THR A CA 1
ATOM 1960 C C . THR A 1 243 ? 10.695 0.618 1.916 1 93.81 243 THR A C 1
ATOM 1962 O O . THR A 1 243 ? 11.734 0.101 1.489 1 93.81 243 THR A O 1
ATOM 1965 N N . GLU A 1 244 ? 9.797 -0.055 2.643 1 94.38 244 GLU A N 1
ATOM 1966 C CA . GLU A 1 244 ? 10.047 -1.433 3.053 1 94.38 244 GLU A CA 1
ATOM 1967 C C . GLU A 1 244 ? 8.891 -2.348 2.656 1 94.38 244 GLU A C 1
ATOM 1969 O O . GLU A 1 244 ? 8.57 -3.295 3.373 1 94.38 244 GLU A O 1
ATOM 1974 N N . HIS A 1 245 ? 8.188 -1.971 1.561 1 95.81 245 HIS A N 1
ATOM 1975 C CA . HIS A 1 245 ? 7.055 -2.797 1.156 1 95.81 245 HIS A CA 1
ATOM 1976 C C . HIS A 1 245 ? 6.938 -2.861 -0.363 1 95.81 245 HIS A C 1
ATOM 1978 O O . HIS A 1 245 ? 7.477 -2.008 -1.069 1 95.81 245 HIS A O 1
ATOM 1984 N N . GLU A 1 246 ? 6.379 -3.863 -0.815 1 95.94 246 GLU A N 1
ATOM 1985 C CA . GLU A 1 246 ? 5.855 -4.016 -2.17 1 95.94 246 GLU A CA 1
ATOM 1986 C C . GLU A 1 246 ? 4.371 -4.367 -2.152 1 95.94 246 GLU A C 1
ATOM 1988 O O . GLU A 1 246 ? 3.746 -4.383 -1.092 1 95.94 246 GLU A O 1
ATOM 1993 N N . TYR A 1 247 ? 3.789 -4.527 -3.367 1 97.88 247 TYR A N 1
ATOM 1994 C CA . TYR A 1 247 ? 2.348 -4.738 -3.441 1 97.88 247 TYR A CA 1
ATOM 1995 C C . TYR A 1 247 ? 2.021 -6.027 -4.188 1 97.88 247 TYR A C 1
ATOM 1997 O O . TYR A 1 247 ? 2.814 -6.492 -5.008 1 97.88 247 TYR A O 1
ATOM 2005 N N . ILE A 1 248 ? 0.95 -6.602 -3.83 1 98.44 248 ILE A N 1
ATOM 2006 C CA . ILE A 1 248 ? 0.283 -7.617 -4.637 1 98.44 248 ILE A CA 1
ATOM 2007 C C . ILE A 1 248 ? -1.161 -7.199 -4.902 1 98.44 248 ILE A C 1
ATOM 2009 O O . ILE A 1 248 ? -1.991 -7.191 -3.99 1 98.44 248 ILE A O 1
ATOM 2013 N N . LEU A 1 249 ? -1.431 -6.863 -6.129 1 98.38 249 LEU A N 1
ATOM 2014 C CA . LEU A 1 249 ? -2.791 -6.504 -6.516 1 98.38 249 LEU A CA 1
ATOM 2015 C C . LEU A 1 249 ? -3.627 -7.754 -6.777 1 98.38 249 LEU A C 1
ATOM 2017 O O . LEU A 1 249 ? -3.154 -8.703 -7.406 1 98.38 249 LEU A O 1
ATOM 2021 N N . CYS A 1 250 ? -4.844 -7.754 -6.25 1 98.5 250 CYS A N 1
ATOM 2022 C CA . CYS A 1 250 ? -5.699 -8.93 -6.375 1 98.5 250 CYS A CA 1
ATOM 2023 C C . CYS A 1 250 ? -7.016 -8.57 -7.055 1 98.5 250 CYS A C 1
ATOM 2025 O O . CYS A 1 250 ? -7.703 -7.637 -6.641 1 98.5 250 CYS A O 1
ATOM 2027 N N . TYR A 1 251 ? -7.383 -9.25 -8.117 1 98.06 251 TYR A N 1
ATOM 2028 C CA . TYR A 1 251 ? -8.664 -9.133 -8.812 1 98.06 251 TYR A CA 1
ATOM 2029 C C . TYR A 1 251 ? -9.32 -10.492 -8.977 1 98.06 251 TYR A C 1
ATOM 2031 O O . TYR A 1 251 ? -8.633 -11.516 -9.086 1 98.06 251 TYR A O 1
ATOM 2039 N N . CYS A 1 252 ? -10.648 -10.508 -8.977 1 97.06 252 CYS A N 1
ATOM 2040 C CA . CYS A 1 252 ? -11.445 -11.672 -9.359 1 97.06 252 CYS A CA 1
ATOM 2041 C C . CYS A 1 252 ? -12.008 -11.5 -10.766 1 97.06 252 CYS A C 1
ATOM 2043 O O . CYS A 1 252 ? -12.164 -10.375 -11.242 1 97.06 252 CYS A O 1
ATOM 2045 N N . LYS A 1 253 ? -12.203 -12.641 -11.375 1 95.62 253 LYS A N 1
ATOM 2046 C CA . LYS A 1 253 ? -12.992 -12.555 -12.609 1 95.62 253 LYS A CA 1
ATOM 2047 C C . LYS A 1 253 ? -14.406 -12.055 -12.32 1 95.62 253 LYS A C 1
ATOM 2049 O O . LYS A 1 253 ? -14.922 -11.195 -13.039 1 95.62 253 LYS A O 1
ATOM 2054 N N . ASN A 1 254 ? -14.977 -12.617 -11.289 1 94.25 254 ASN A N 1
ATOM 2055 C CA . ASN A 1 254 ? -16.297 -12.25 -10.781 1 94.25 254 ASN A CA 1
ATOM 2056 C C . ASN A 1 254 ? -16.344 -12.305 -9.258 1 94.25 254 ASN A C 1
ATOM 2058 O O . ASN A 1 254 ? -16.453 -13.383 -8.68 1 94.25 254 ASN A O 1
ATOM 2062 N N . LYS A 1 255 ? -16.375 -11.188 -8.641 1 93.5 255 LYS A N 1
ATOM 2063 C CA . LYS A 1 255 ? -16.297 -11.102 -7.188 1 93.5 255 LYS A CA 1
ATOM 2064 C C . LYS A 1 255 ? -17.516 -11.734 -6.527 1 93.5 255 LYS A C 1
ATOM 2066 O O . LYS A 1 255 ? -17.422 -12.32 -5.449 1 93.5 255 LYS A O 1
ATOM 2071 N N . ASP A 1 256 ? -18.672 -11.672 -7.168 1 90.94 256 ASP A N 1
ATOM 2072 C CA . ASP A 1 256 ? -19.906 -12.211 -6.617 1 90.94 256 ASP A CA 1
ATOM 2073 C C . ASP A 1 256 ? -19.875 -13.734 -6.582 1 90.94 256 ASP A C 1
ATOM 2075 O O . ASP A 1 256 ? -20.625 -14.359 -5.832 1 90.94 256 ASP A O 1
ATOM 2079 N N . ALA A 1 257 ? -19.031 -14.312 -7.387 1 93.88 257 ALA A N 1
ATOM 2080 C CA . ALA A 1 257 ? -18.922 -15.766 -7.453 1 93.88 257 ALA A CA 1
ATOM 2081 C C . ALA A 1 257 ? -17.953 -16.297 -6.402 1 93.88 257 ALA A C 1
ATOM 2083 O O . ALA A 1 257 ? -17.844 -17.5 -6.195 1 93.88 257 ALA A O 1
ATOM 2084 N N . GLN A 1 258 ? -17.297 -15.391 -5.656 1 94.12 258 GLN A N 1
ATOM 2085 C CA . GLN A 1 258 ? -16.281 -15.805 -4.691 1 94.12 258 GLN A CA 1
ATOM 2086 C C . GLN A 1 258 ? -16.922 -16.219 -3.367 1 94.12 258 GLN A C 1
ATOM 2088 O O . GLN A 1 258 ? -17.891 -15.594 -2.918 1 94.12 258 GLN A O 1
ATOM 2093 N N . GLU A 1 259 ? -16.391 -17.172 -2.805 1 91.38 259 GLU A N 1
ATOM 2094 C CA . GLU A 1 259 ? -16.766 -17.547 -1.445 1 91.38 259 GLU A CA 1
ATOM 2095 C C . GLU A 1 259 ? -15.93 -16.797 -0.412 1 91.38 259 GLU A C 1
ATOM 2097 O O . GLU A 1 259 ? -15.039 -16.016 -0.77 1 91.38 259 GLU A O 1
ATOM 2102 N N . TYR A 1 260 ? -16.297 -17.047 0.812 1 91.62 260 TYR A N 1
ATOM 2103 C CA . TYR A 1 260 ? -15.484 -16.484 1.888 1 91.62 260 TYR A CA 1
ATOM 2104 C C . TYR A 1 260 ? -14.102 -17.141 1.917 1 91.62 260 TYR A C 1
ATOM 2106 O O . TYR A 1 260 ? -13.977 -18.359 1.799 1 91.62 260 TYR A O 1
ATOM 2114 N N . TRP A 1 261 ? -13.141 -16.266 1.915 1 94 261 TRP A N 1
ATOM 2115 C CA . TRP A 1 261 ? -11.766 -16.75 1.992 1 94 261 TRP A CA 1
ATOM 2116 C C . TRP A 1 261 ? -11.352 -16.984 3.441 1 94 261 TRP A C 1
ATOM 2118 O O . TRP A 1 261 ? -10.852 -16.062 4.102 1 94 261 TRP A O 1
ATOM 2128 N N . TYR A 1 262 ? -11.516 -18.156 4.004 1 90.12 262 TYR A N 1
ATOM 2129 C CA . TYR A 1 262 ? -11.102 -18.562 5.34 1 90.12 262 TYR A CA 1
ATOM 2130 C C . TYR A 1 262 ? -10.211 -19.797 5.281 1 90.12 262 TYR A C 1
ATOM 2132 O O . TYR A 1 262 ? -10.336 -20.625 4.367 1 90.12 262 TYR A O 1
ATOM 2140 N N . ALA A 1 263 ? -9.281 -19.828 6.117 1 87 263 ALA A N 1
ATOM 2141 C CA . ALA A 1 263 ? -8.461 -21.031 6.27 1 87 263 ALA A CA 1
ATOM 2142 C C . ALA A 1 263 ? -8.422 -21.484 7.727 1 87 263 ALA A C 1
ATOM 2144 O O . ALA A 1 263 ? -8.727 -20.703 8.633 1 87 263 ALA A O 1
ATOM 2145 N N . ASP A 1 264 ? -8.156 -22.703 7.887 1 83.06 264 ASP A N 1
ATOM 2146 C CA . ASP A 1 264 ? -7.949 -23.188 9.25 1 83.06 264 ASP A CA 1
ATOM 2147 C C . ASP A 1 264 ? -6.715 -22.547 9.883 1 83.06 264 ASP A C 1
ATOM 2149 O O . ASP A 1 264 ? -5.703 -22.344 9.203 1 83.06 264 ASP A O 1
ATOM 2153 N N . SER A 1 265 ? -6.836 -22.219 11.094 1 87.38 265 SER A N 1
ATOM 2154 C CA . SER A 1 265 ? -5.707 -21.609 11.789 1 87.38 265 SER A CA 1
ATOM 2155 C C . SER A 1 265 ? -4.711 -22.656 12.258 1 87.38 265 SER A C 1
ATOM 2157 O O . SER A 1 265 ? -5.016 -23.469 13.148 1 87.38 265 SER A O 1
ATOM 2159 N N . GLU A 1 266 ? -3.543 -22.625 11.664 1 84.38 266 GLU A N 1
ATOM 2160 C CA . GLU A 1 266 ? -2.496 -23.547 12.094 1 84.38 266 GLU A CA 1
ATOM 2161 C C . GLU A 1 266 ? -2.098 -23.281 13.547 1 84.38 266 GLU A C 1
ATOM 2163 O O . GLU A 1 266 ? -1.771 -24.219 14.281 1 84.38 266 GLU A O 1
ATOM 2168 N N . LYS A 1 267 ? -2.166 -22.031 13.945 1 89.5 267 LYS A N 1
ATOM 2169 C CA . LYS A 1 267 ? -1.814 -21.656 15.312 1 89.5 267 LYS A CA 1
ATOM 2170 C C . LYS A 1 267 ? -2.852 -22.172 16.297 1 89.5 267 LYS A C 1
ATOM 2172 O O . LYS A 1 267 ? -2.5 -22.609 17.406 1 89.5 267 LYS A O 1
ATOM 2177 N N . ALA A 1 268 ? -4.078 -22.109 15.898 1 92.19 268 ALA A N 1
ATOM 2178 C CA . ALA A 1 268 ? -5.137 -22.656 16.75 1 92.19 268 ALA A CA 1
ATOM 2179 C C . ALA A 1 268 ? -4.977 -24.156 16.922 1 92.19 268 ALA A C 1
ATOM 2181 O O . ALA A 1 268 ? -5.262 -24.703 17.984 1 92.19 268 ALA A O 1
ATOM 2182 N N . LYS A 1 269 ? -4.516 -24.797 15.883 1 90.75 269 LYS A N 1
ATOM 2183 C CA . LYS A 1 269 ? -4.293 -26.25 15.945 1 90.75 269 LYS A CA 1
ATOM 2184 C C . LYS A 1 269 ? -3.205 -26.578 16.969 1 90.75 269 LYS A C 1
ATOM 2186 O O . LYS A 1 269 ? -3.266 -27.625 17.625 1 90.75 269 LYS A O 1
ATOM 2191 N N . LEU A 1 270 ? -2.291 -25.703 17.062 1 92.94 270 LEU A N 1
ATOM 2192 C CA . LEU A 1 270 ? -1.237 -25.906 18.047 1 92.94 270 LEU A CA 1
ATOM 2193 C C . LEU A 1 270 ? -1.803 -25.859 19.453 1 92.94 270 LEU A C 1
ATOM 2195 O O . LEU A 1 270 ? -1.432 -26.672 20.312 1 92.94 270 LEU A O 1
ATOM 2199 N N . ILE A 1 271 ? -2.662 -24.906 19.656 1 95.5 271 ILE A N 1
ATOM 2200 C CA . ILE A 1 271 ? -3.303 -24.797 20.969 1 95.5 271 ILE A CA 1
ATOM 2201 C C . ILE A 1 271 ? -4.172 -26.031 21.219 1 95.5 271 ILE A C 1
ATOM 2203 O O . ILE A 1 271 ? -4.172 -26.578 22.328 1 95.5 271 ILE A O 1
ATOM 2207 N N . GLN A 1 272 ? -4.871 -26.484 20.266 1 94.94 272 GLN A N 1
ATOM 2208 C CA . GLN A 1 272 ? -5.715 -27.672 20.391 1 94.94 272 GLN A CA 1
ATOM 2209 C C . GLN A 1 272 ? -4.887 -28.906 20.734 1 94.94 272 GLN A C 1
ATOM 2211 O O . GLN A 1 272 ? -5.297 -29.719 21.547 1 94.94 272 GLN A O 1
ATOM 2216 N N . LYS A 1 273 ? -3.777 -29.031 20.062 1 94.88 273 LYS A N 1
ATOM 2217 C CA . LYS A 1 273 ? -2.885 -30.156 20.328 1 94.88 273 LYS A CA 1
ATOM 2218 C C . LYS A 1 273 ? -2.402 -30.125 21.781 1 94.88 273 LYS A C 1
ATOM 2220 O O . LYS A 1 273 ? -2.387 -31.172 22.438 1 94.88 273 LYS A O 1
ATOM 2225 N N . LYS A 1 274 ? -2.018 -29 22.219 1 96 274 LYS A N 1
ATOM 2226 C CA . LYS A 1 274 ? -1.553 -28.859 23.594 1 96 274 LYS A CA 1
ATOM 2227 C C . LYS A 1 274 ? -2.678 -29.156 24.594 1 96 274 LYS A C 1
ATOM 2229 O O . LYS A 1 274 ? -2.457 -29.812 25.609 1 96 274 LYS A O 1
ATOM 2234 N N . TYR A 1 275 ? -3.85 -28.734 24.312 1 96.69 275 TYR A N 1
ATOM 2235 C CA . TYR A 1 275 ? -5.016 -29 25.141 1 96.69 275 TYR A CA 1
ATOM 2236 C C . TYR A 1 275 ? -5.281 -30.484 25.25 1 96.69 275 TYR A C 1
ATOM 2238 O O . TYR A 1 275 ? -5.535 -31 26.344 1 96.69 275 TYR A O 1
ATOM 2246 N N . THR A 1 276 ? -5.223 -31.141 24.125 1 96 276 THR A N 1
ATOM 2247 C CA . THR A 1 276 ? -5.453 -32.594 24.109 1 96 276 THR A CA 1
ATOM 2248 C C . THR A 1 276 ? -4.402 -33.312 24.938 1 96 276 THR A C 1
ATOM 2250 O O . THR A 1 276 ? -4.719 -34.281 25.641 1 96 276 THR A O 1
ATOM 2253 N N . GLU A 1 277 ? -3.182 -32.844 24.781 1 96.94 277 GLU A N 1
ATOM 2254 C CA . GLU A 1 277 ? -2.104 -33.406 25.594 1 96.94 277 GLU A CA 1
ATOM 2255 C C . GLU A 1 277 ? -2.369 -33.219 27.078 1 96.94 277 GLU A C 1
ATOM 2257 O O . GLU A 1 277 ? -2.195 -34.156 27.875 1 96.94 277 GLU A O 1
ATOM 2262 N N . LEU A 1 278 ? -2.727 -32.062 27.438 1 97.19 278 LEU A N 1
ATOM 2263 C CA . LEU A 1 278 ? -2.99 -31.75 28.844 1 97.19 278 LEU A CA 1
ATOM 2264 C C . LEU A 1 278 ? -4.207 -32.5 29.344 1 97.19 278 LEU A C 1
ATOM 2266 O O . LEU A 1 278 ? -4.234 -32.938 30.5 1 97.19 278 LEU A O 1
ATOM 2270 N N . LYS A 1 279 ? -5.219 -32.625 28.547 1 96.19 279 LYS A N 1
ATOM 2271 C CA . LYS A 1 279 ? -6.414 -33.375 28.906 1 96.19 279 LYS A CA 1
ATOM 2272 C C . LYS A 1 279 ? -6.074 -34.844 29.172 1 96.19 279 LYS A C 1
ATOM 2274 O O . LYS A 1 279 ? -6.668 -35.469 30.047 1 96.19 279 LYS A O 1
ATOM 2279 N N . ALA A 1 280 ? -5.156 -35.375 28.375 1 96.31 280 ALA A N 1
ATOM 2280 C CA . ALA A 1 280 ? -4.715 -36.75 28.562 1 96.31 280 ALA A CA 1
ATOM 2281 C C . ALA A 1 280 ? -3.998 -36.938 29.906 1 96.31 280 ALA A C 1
ATOM 2283 O O . ALA A 1 280 ? -4.098 -37.969 30.531 1 96.31 280 ALA A O 1
ATOM 2284 N N . ILE A 1 281 ? -3.33 -35.938 30.344 1 96.81 281 ILE A N 1
ATOM 2285 C CA . ILE A 1 281 ? -2.525 -36 31.562 1 96.81 281 ILE A CA 1
ATOM 2286 C C . ILE A 1 281 ? -3.408 -35.75 32.781 1 96.81 281 ILE A C 1
ATOM 2288 O O . ILE A 1 281 ? -3.324 -36.469 33.781 1 96.81 281 ILE A O 1
ATOM 2292 N N . TYR A 1 282 ? -4.301 -34.781 32.656 1 96.56 282 TYR A N 1
ATOM 2293 C CA . TYR A 1 282 ? -4.984 -34.312 33.875 1 96.56 282 TYR A CA 1
ATOM 2294 C C . TYR A 1 282 ? -6.449 -34.719 33.844 1 96.56 282 TYR A C 1
ATOM 2296 O O . TYR A 1 282 ? -7.18 -34.469 34.812 1 96.56 282 TYR A O 1
ATOM 2304 N N . GLY A 1 283 ? -6.887 -35.25 32.781 1 93.12 283 GLY A N 1
ATOM 2305 C CA . GLY A 1 283 ? -8.25 -35.781 32.719 1 93.12 283 GLY A CA 1
ATOM 2306 C C . GLY A 1 283 ? -9.297 -34.688 32.688 1 93.12 283 GLY A C 1
ATOM 2307 O O . GLY A 1 283 ? -9.242 -33.781 31.844 1 93.12 283 GLY A O 1
ATOM 2308 N N . ASN A 1 284 ? -10.156 -34.719 33.781 1 91.25 284 ASN A N 1
ATOM 2309 C CA . ASN A 1 284 ? -11.281 -33.781 33.781 1 91.25 284 ASN A CA 1
ATOM 2310 C C . ASN A 1 284 ? -11.039 -32.625 34.75 1 91.25 284 ASN A C 1
ATOM 2312 O O . ASN A 1 284 ? -11.977 -31.922 35.125 1 91.25 284 ASN A O 1
ATOM 2316 N N . ASP A 1 285 ? -9.844 -32.438 35.062 1 96.38 285 ASP A N 1
ATOM 2317 C CA . ASP A 1 285 ? -9.5 -31.328 35.938 1 96.38 285 ASP A CA 1
ATOM 2318 C C . ASP A 1 285 ? -9.344 -30.031 35.125 1 96.38 285 ASP A C 1
ATOM 2320 O O . ASP A 1 285 ? -8.227 -29.609 34.844 1 96.38 285 ASP A O 1
ATOM 2324 N N . ILE A 1 286 ? -10.375 -29.312 34.938 1 95.75 286 ILE A N 1
ATOM 2325 C CA . ILE A 1 286 ? -10.461 -28.156 34.031 1 95.75 286 ILE A CA 1
ATOM 2326 C C . ILE A 1 286 ? -9.57 -27.031 34.562 1 95.75 286 ILE A C 1
ATOM 2328 O O . ILE A 1 286 ? -8.891 -26.359 33.781 1 95.75 286 ILE A O 1
ATOM 2332 N N . GLU A 1 287 ? -9.492 -26.797 35.812 1 95.38 287 GLU A N 1
ATOM 2333 C CA . GLU A 1 287 ? -8.727 -25.719 36.406 1 95.38 287 GLU A CA 1
ATOM 2334 C C . GLU A 1 287 ? -7.227 -25.906 36.156 1 95.38 287 GLU A C 1
ATOM 2336 O O . GLU A 1 287 ? -6.527 -24.953 35.812 1 95.38 287 GLU A O 1
ATOM 2341 N N . THR A 1 288 ? -6.836 -27.156 36.438 1 96.81 288 THR A N 1
ATOM 2342 C CA . THR A 1 288 ? -5.418 -27.438 36.25 1 96.81 288 THR A CA 1
ATOM 2343 C C . THR A 1 288 ? -5.051 -27.328 34.75 1 96.81 288 THR A C 1
ATOM 2345 O O . THR A 1 288 ? -3.992 -26.812 34.406 1 96.81 288 THR A O 1
ATOM 2348 N N . ILE A 1 289 ? -5.891 -27.844 33.938 1 97.25 289 ILE A N 1
ATOM 2349 C CA . ILE A 1 289 ? -5.652 -27.797 32.5 1 97.25 289 ILE A CA 1
ATOM 2350 C C . ILE A 1 289 ? -5.539 -26.344 32.062 1 97.25 289 ILE A C 1
ATOM 2352 O O . ILE A 1 289 ? -4.641 -26 31.281 1 97.25 289 ILE A O 1
ATOM 2356 N N . GLN A 1 290 ? -6.367 -25.469 32.5 1 97.12 290 GLN A N 1
ATOM 2357 C CA . GLN A 1 290 ? -6.359 -24.062 32.125 1 97.12 290 GLN A CA 1
ATOM 2358 C C . GLN A 1 290 ? -5.078 -23.375 32.562 1 97.12 290 GLN A C 1
ATOM 2360 O O . GLN A 1 290 ? -4.484 -22.594 31.828 1 97.12 290 GLN A O 1
ATOM 2365 N N . THR A 1 291 ? -4.734 -23.625 33.75 1 97.06 291 THR A N 1
ATOM 2366 C CA . THR A 1 291 ? -3.533 -23.016 34.312 1 97.06 291 THR A CA 1
ATOM 2367 C C . THR A 1 291 ? -2.301 -23.406 33.5 1 97.06 291 THR A C 1
ATOM 2369 O O . THR A 1 291 ? -1.478 -22.547 33.156 1 97.06 291 THR A O 1
ATOM 2372 N N . GLU A 1 292 ? -2.248 -24.703 33.25 1 96.88 292 GLU A N 1
ATOM 2373 C CA . GLU A 1 292 ? -1.114 -25.203 32.469 1 96.88 292 GLU A CA 1
ATOM 2374 C C . GLU A 1 292 ? -1.135 -24.656 31.047 1 96.88 292 GLU A C 1
ATOM 2376 O O . GLU A 1 292 ? -0.086 -24.344 30.484 1 96.88 292 GLU A O 1
ATOM 2381 N N . LEU A 1 293 ? -2.26 -24.625 30.469 1 97.25 293 LEU A N 1
ATOM 2382 C CA . LEU A 1 293 ? -2.393 -24.109 29.109 1 97.25 293 LEU A CA 1
ATOM 2383 C C . LEU A 1 293 ? -1.974 -22.641 29.047 1 97.25 293 LEU A C 1
ATOM 2385 O O . LEU A 1 293 ? -1.261 -22.234 28.125 1 97.25 293 LEU A O 1
ATOM 2389 N N . ARG A 1 294 ? -2.395 -21.812 29.938 1 96.75 294 ARG A N 1
ATOM 2390 C CA . ARG A 1 294 ? -2.041 -20.406 29.984 1 96.75 294 ARG A CA 1
ATOM 2391 C C . ARG A 1 294 ? -0.534 -20.219 30.125 1 96.75 294 ARG A C 1
ATOM 2393 O O . ARG A 1 294 ? 0.047 -19.328 29.5 1 96.75 294 ARG A O 1
ATOM 2400 N N . THR A 1 295 ? -0.005 -20.984 30.938 1 95.69 295 THR A N 1
ATOM 2401 C CA . THR A 1 295 ? 1.442 -20.938 31.109 1 95.69 295 THR A CA 1
ATOM 2402 C C . THR A 1 295 ? 2.154 -21.25 29.797 1 95.69 295 THR A C 1
ATOM 2404 O O . THR A 1 295 ? 3.1 -20.547 29.422 1 95.69 295 THR A O 1
ATOM 2407 N N . TRP A 1 296 ? 1.667 -22.281 29.203 1 96.06 296 TRP A N 1
ATOM 2408 C CA . TRP A 1 296 ? 2.258 -22.688 27.922 1 96.06 296 TRP A CA 1
ATOM 2409 C C . TRP A 1 296 ? 2.074 -21.594 26.875 1 96.06 296 TRP A C 1
ATOM 2411 O O . TRP A 1 296 ? 2.986 -21.312 26.094 1 96.06 296 TRP A O 1
ATOM 2421 N N . ILE A 1 297 ? 0.985 -20.984 26.75 1 95.56 297 ILE A N 1
ATOM 2422 C CA . ILE A 1 297 ? 0.681 -19.938 25.781 1 95.56 297 ILE A CA 1
ATOM 2423 C C . ILE A 1 297 ? 1.581 -18.734 26.031 1 95.56 297 ILE A C 1
ATOM 2425 O O . ILE A 1 297 ? 2.105 -18.141 25.078 1 95.56 297 ILE A O 1
ATOM 2429 N N . LYS A 1 298 ? 1.751 -18.344 27.203 1 91.81 298 LYS A N 1
ATOM 2430 C CA . LYS A 1 298 ? 2.611 -17.219 27.562 1 91.81 298 LYS A CA 1
ATOM 2431 C C . LYS A 1 298 ? 4.043 -17.453 27.094 1 91.81 298 LYS A C 1
ATOM 2433 O O . LYS A 1 298 ? 4.707 -16.516 26.625 1 91.81 298 LYS A O 1
ATOM 2438 N N . LEU A 1 299 ? 4.465 -18.625 27.203 1 89.81 299 LEU A N 1
ATOM 2439 C CA . LEU A 1 299 ? 5.828 -18.984 26.812 1 89.81 299 LEU A CA 1
ATOM 2440 C C . LEU A 1 299 ? 5.969 -19.016 25.297 1 89.81 299 LEU A C 1
ATOM 2442 O O . LEU A 1 299 ? 7.074 -18.859 24.766 1 89.81 299 LEU A O 1
ATOM 2446 N N . ASN A 1 300 ? 4.875 -19.219 24.609 1 91.62 300 ASN A N 1
ATOM 2447 C CA . ASN A 1 300 ? 4.898 -19.328 23.156 1 91.62 300 ASN A CA 1
ATOM 2448 C C . ASN A 1 300 ? 4.109 -18.203 22.5 1 91.62 300 ASN A C 1
ATOM 2450 O O . ASN A 1 300 ? 3.477 -18.391 21.469 1 91.62 300 ASN A O 1
ATOM 2454 N N . LYS A 1 301 ? 4.148 -17.031 23.094 1 87.19 301 LYS A N 1
ATOM 2455 C CA . LYS A 1 301 ? 3.305 -15.906 22.672 1 87.19 301 LYS A CA 1
ATOM 2456 C C . LYS A 1 301 ? 3.656 -15.445 21.266 1 87.19 301 LYS A C 1
ATOM 2458 O O . LYS A 1 301 ? 2.77 -15.102 20.484 1 87.19 301 LYS A O 1
ATOM 2463 N N . GLU A 1 302 ? 4.875 -15.422 20.906 1 80.5 302 GLU A N 1
ATOM 2464 C CA . GLU A 1 302 ? 5.32 -14.953 19.609 1 80.5 302 GLU A CA 1
ATOM 2465 C C . GLU A 1 302 ? 4.816 -15.867 18.484 1 80.5 302 GLU A C 1
ATOM 2467 O O . GLU A 1 302 ? 4.387 -15.398 17.438 1 80.5 302 GLU A O 1
ATOM 2472 N N . GLU A 1 303 ? 4.82 -17.156 18.766 1 83.81 303 GLU A N 1
ATOM 2473 C CA . GLU A 1 303 ? 4.395 -18.156 17.797 1 83.81 303 GLU A CA 1
ATOM 2474 C C . GLU A 1 303 ? 2.871 -18.203 17.688 1 83.81 303 GLU A C 1
ATOM 2476 O O . GLU A 1 303 ? 2.328 -18.641 16.672 1 83.81 303 GLU A O 1
ATOM 2481 N N . LEU A 1 304 ? 2.252 -17.812 18.719 1 90.56 304 LEU A N 1
ATOM 2482 C CA . LEU A 1 304 ? 0.799 -17.922 18.797 1 90.56 304 LEU A CA 1
ATOM 2483 C C . LEU A 1 304 ? 0.132 -16.578 18.578 1 90.56 304 LEU A C 1
ATOM 2485 O O . LEU A 1 304 ? -1.02 -16.375 18.984 1 90.56 304 LEU A O 1
ATOM 2489 N N . LYS A 1 305 ? 0.905 -15.695 18 1 82.69 305 LYS A N 1
ATOM 2490 C CA . LYS A 1 305 ? 0.356 -14.367 17.75 1 82.69 305 LYS A CA 1
ATOM 2491 C C . LYS A 1 305 ? -0.973 -14.445 17.016 1 82.69 305 LYS A C 1
ATOM 2493 O O . LYS A 1 305 ? -1.086 -15.156 16.016 1 82.69 305 LYS A O 1
ATOM 2498 N N . GLY A 1 306 ? -2.008 -13.812 17.516 1 82.19 306 GLY A N 1
ATOM 2499 C CA . GLY A 1 306 ? -3.32 -13.789 16.891 1 82.19 306 GLY A CA 1
ATOM 2500 C C . GLY A 1 306 ? -4.305 -14.742 17.531 1 82.19 306 GLY A C 1
ATOM 2501 O O . GLY A 1 306 ? -5.516 -14.625 17.328 1 82.19 306 GLY A O 1
ATOM 2502 N N . VAL A 1 307 ? -3.744 -15.781 18.297 1 91.25 307 VAL A N 1
ATOM 2503 C CA . VAL A 1 307 ? -4.672 -16.734 18.891 1 91.25 307 VAL A CA 1
ATOM 2504 C C . VAL A 1 307 ? -4.336 -16.938 20.375 1 91.25 307 VAL A C 1
ATOM 2506 O O . VAL A 1 307 ? -4.953 -17.766 21.047 1 91.25 307 VAL A O 1
ATOM 2509 N N . ALA A 1 308 ? -3.383 -16.203 20.844 1 91.25 308 ALA A N 1
ATOM 2510 C CA . ALA A 1 308 ? -2.918 -16.359 22.219 1 91.25 308 ALA A CA 1
ATOM 2511 C C . ALA A 1 308 ? -4.043 -16.078 23.219 1 91.25 308 ALA A C 1
ATOM 2513 O O . ALA A 1 308 ? -3.98 -16.516 24.375 1 91.25 308 ALA A O 1
ATOM 2514 N N . HIS A 1 309 ? -5.066 -15.438 22.734 1 91.56 309 HIS A N 1
ATOM 2515 C CA . HIS A 1 309 ? -6.168 -15.078 23.625 1 91.56 309 HIS A CA 1
ATOM 2516 C C . HIS A 1 309 ? -7.078 -16.281 23.891 1 91.56 309 HIS A C 1
ATOM 2518 O O . HIS A 1 309 ? -7.93 -16.234 24.781 1 91.56 309 HIS A O 1
ATOM 2524 N N . TYR A 1 310 ? -6.895 -17.359 23.203 1 94.81 310 TYR A N 1
ATOM 2525 C CA . TYR A 1 310 ? -7.617 -18.594 23.484 1 94.81 310 TYR A CA 1
ATOM 2526 C C . TYR A 1 310 ? -6.977 -19.344 24.656 1 94.81 310 TYR A C 1
ATOM 2528 O O . TYR A 1 310 ? -6.348 -20.375 24.453 1 94.81 310 TYR A O 1
ATOM 2536 N N . ASP A 1 311 ? -7.27 -18.859 25.844 1 95.25 311 ASP A N 1
ATOM 2537 C CA . ASP A 1 311 ? -6.535 -19.375 26.984 1 95.25 311 ASP A CA 1
ATOM 2538 C C . ASP A 1 311 ? -7.488 -19.828 28.094 1 95.25 311 ASP A C 1
ATOM 2540 O O . ASP A 1 311 ? -7.055 -20.141 29.203 1 95.25 311 ASP A O 1
ATOM 2544 N N . ASN A 1 312 ? -8.82 -19.859 27.828 1 95.88 312 ASN A N 1
ATOM 2545 C CA . ASN A 1 312 ? -9.805 -20.406 28.766 1 95.88 312 ASN A CA 1
ATOM 2546 C C . ASN A 1 312 ? -10.188 -21.828 28.406 1 95.88 312 ASN A C 1
ATOM 2548 O O . ASN A 1 312 ? -10.109 -22.219 27.234 1 95.88 312 ASN A O 1
ATOM 2552 N N . VAL A 1 313 ? -10.57 -22.562 29.406 1 96.44 313 VAL A N 1
ATOM 2553 C CA . VAL A 1 313 ? -10.977 -23.953 29.203 1 96.44 313 VAL A CA 1
ATOM 2554 C C . VAL A 1 313 ? -12.258 -24.234 29.969 1 96.44 313 VAL A C 1
ATOM 2556 O O . VAL A 1 313 ? -12.422 -23.781 31.109 1 96.44 313 VAL A O 1
ATOM 2559 N N . ASP A 1 314 ? -13.18 -24.922 29.359 1 94.56 314 ASP A N 1
ATOM 2560 C CA . ASP A 1 314 ? -14.352 -25.453 30.047 1 94.56 314 ASP A CA 1
ATOM 2561 C C . ASP A 1 314 ? -14.617 -26.906 29.656 1 94.56 314 ASP A C 1
ATOM 2563 O O . ASP A 1 314 ? -13.703 -27.609 29.219 1 94.56 314 ASP A O 1
ATOM 2567 N N . GLU A 1 315 ? -15.828 -27.406 29.891 1 92.38 315 GLU A N 1
ATOM 2568 C CA . GLU A 1 315 ? -16.141 -28.812 29.656 1 92.38 315 GLU A CA 1
ATOM 2569 C C . GLU A 1 315 ? -16.109 -29.125 28.156 1 92.38 315 GLU A C 1
ATOM 2571 O O . GLU A 1 315 ? -15.859 -30.266 27.766 1 92.38 315 GLU A O 1
ATOM 2576 N N . LYS A 1 316 ? -16.297 -28.109 27.344 1 92.94 316 LYS A N 1
ATOM 2577 C CA . LYS A 1 316 ? -16.375 -28.312 25.891 1 92.94 316 LYS A CA 1
ATOM 2578 C C . LYS A 1 316 ? -15.008 -28.141 25.234 1 92.94 316 LYS A C 1
ATOM 2580 O O . LYS A 1 316 ? -14.789 -28.594 24.109 1 92.94 316 LYS A O 1
ATOM 2585 N N . GLY A 1 317 ? -14.102 -27.469 25.906 1 95 317 GLY A N 1
ATOM 2586 C CA . GLY A 1 317 ? -12.781 -27.25 25.344 1 95 317 GLY A CA 1
ATOM 2587 C C . GLY A 1 317 ? -12.258 -25.844 25.562 1 95 317 GLY A C 1
ATOM 2588 O O . GLY A 1 317 ? -12.609 -25.188 26.531 1 95 317 GLY A O 1
ATOM 2589 N N . VAL A 1 318 ? -11.359 -25.469 24.641 1 96.88 318 VAL A N 1
ATOM 2590 C CA . VAL A 1 318 ? -10.664 -24.188 24.766 1 96.88 318 VAL A CA 1
ATOM 2591 C C . VAL A 1 318 ? -11.508 -23.094 24.141 1 96.88 318 VAL A C 1
ATOM 2593 O O . VAL A 1 318 ? -12.133 -23.297 23.094 1 96.88 318 VAL A O 1
ATOM 2596 N N . PHE A 1 319 ? -11.531 -21.922 24.797 1 96.19 319 PHE A N 1
ATOM 2597 C CA . PHE A 1 319 ? -12.305 -20.812 24.25 1 96.19 319 PHE A CA 1
ATOM 2598 C C . PHE A 1 319 ? -11.695 -19.484 24.656 1 96.19 319 PHE A C 1
ATOM 2600 O O . PHE A 1 319 ? -10.797 -19.422 25.5 1 96.19 319 PHE A O 1
ATOM 2607 N N . HIS A 1 320 ? -12.047 -18.391 23.922 1 95.12 320 HIS A N 1
ATOM 2608 C CA . HIS A 1 320 ? -11.727 -17 24.234 1 95.12 320 HIS A CA 1
ATOM 2609 C C . HIS A 1 320 ? -12.977 -16.25 24.688 1 95.12 320 HIS A C 1
ATOM 2611 O O . HIS A 1 320 ? -14.055 -16.422 24.125 1 95.12 320 HIS A O 1
ATOM 2617 N N . ASP A 1 321 ? -12.844 -15.516 25.781 1 91.62 321 ASP A N 1
ATOM 2618 C CA . ASP A 1 321 ? -13.953 -14.672 26.203 1 91.62 321 ASP A CA 1
ATOM 2619 C C . ASP A 1 321 ? -14.07 -13.422 25.328 1 91.62 321 ASP A C 1
ATOM 2621 O O . ASP A 1 321 ? -13.266 -12.5 25.453 1 91.62 321 ASP A O 1
ATOM 2625 N N . GLY A 1 322 ? -14.961 -13.391 24.5 1 89 322 GLY A N 1
ATOM 2626 C CA . GLY A 1 322 ? -15.117 -12.32 23.531 1 89 322 GLY A CA 1
ATOM 2627 C C . GLY A 1 322 ? -15.867 -11.117 24.094 1 89 322 GLY A C 1
ATOM 2628 O O . GLY A 1 322 ? -16.156 -11.062 25.297 1 89 322 GLY A O 1
ATOM 2629 N N . ASP A 1 323 ? -16.141 -10.172 23.266 1 87.06 323 ASP A N 1
ATOM 2630 C CA . ASP A 1 323 ? -16.875 -8.953 23.625 1 87.06 323 ASP A CA 1
ATOM 2631 C C . ASP A 1 323 ? -18.359 -9.086 23.281 1 87.06 323 ASP A C 1
ATOM 2633 O O . ASP A 1 323 ? -18.703 -9.43 22.156 1 87.06 323 ASP A O 1
ATOM 2637 N N . ILE A 1 324 ? -19.188 -8.836 24.266 1 90.88 324 ILE A N 1
ATOM 2638 C CA . ILE A 1 324 ? -20.625 -8.992 24.094 1 90.88 324 ILE A CA 1
ATOM 2639 C C . ILE A 1 324 ? -21.234 -7.699 23.547 1 90.88 324 ILE A C 1
ATOM 2641 O O . ILE A 1 324 ? -22.375 -7.691 23.062 1 90.88 324 ILE A O 1
ATOM 2645 N N . ALA A 1 325 ? -20.422 -6.656 23.719 1 87.75 325 ALA A N 1
ATOM 2646 C CA . ALA A 1 325 ? -20.906 -5.344 23.297 1 87.75 325 ALA A CA 1
ATOM 2647 C C . ALA A 1 325 ? -20.859 -5.199 21.781 1 87.75 325 ALA A C 1
ATOM 2649 O O . ALA A 1 325 ? -19.938 -5.719 21.141 1 87.75 325 ALA A O 1
ATOM 2650 N N . ASN A 1 326 ? -21.812 -4.484 21.234 1 83 326 ASN A N 1
ATOM 2651 C CA . ASN A 1 326 ? -21.781 -4.129 19.828 1 83 326 ASN A CA 1
ATOM 2652 C C . ASN A 1 326 ? -20.625 -3.176 19.5 1 83 326 ASN A C 1
ATOM 2654 O O . ASN A 1 326 ? -20.141 -2.479 20.391 1 83 326 ASN A O 1
ATOM 2658 N N . THR A 1 327 ? -20.156 -3.195 18.266 1 71.94 327 THR A N 1
ATOM 2659 C CA . THR A 1 327 ? -19.016 -2.379 17.875 1 71.94 327 THR A CA 1
ATOM 2660 C C . THR A 1 327 ? -19.406 -0.908 17.781 1 71.94 327 THR A C 1
ATOM 2662 O O . THR A 1 327 ? -18.562 -0.022 17.984 1 71.94 327 THR A O 1
ATOM 2665 N N . THR A 1 328 ? -20.656 -0.646 17.453 1 69.44 328 THR A N 1
ATOM 2666 C CA . THR A 1 328 ? -21.172 0.715 17.328 1 69.44 328 THR A CA 1
ATOM 2667 C C . THR A 1 328 ? -22.406 0.906 18.203 1 69.44 328 THR A C 1
ATOM 2669 O O . THR A 1 328 ? -23.031 -0.069 18.625 1 69.44 328 THR A O 1
ATOM 2672 N N . PHE A 1 329 ? -22.672 2.074 18.531 1 70.5 329 PHE A N 1
ATOM 2673 C CA . PHE A 1 329 ? -23.859 2.34 19.328 1 70.5 329 PHE A CA 1
ATOM 2674 C C . PHE A 1 329 ? -25.125 1.876 18.609 1 70.5 329 PHE A C 1
ATOM 2676 O O . PHE A 1 329 ? -25.188 1.934 17.375 1 70.5 329 PHE A O 1
ATOM 2683 N N . GLY A 1 330 ? -26.109 1.389 19.328 1 71.75 330 GLY A N 1
ATOM 2684 C CA . GLY A 1 330 ? -27.359 0.935 18.734 1 71.75 330 GLY A CA 1
ATOM 2685 C C . GLY A 1 330 ? -27.531 -0.572 18.781 1 71.75 330 GLY A C 1
ATOM 2686 O O . GLY A 1 330 ? -28.344 -1.133 18.047 1 71.75 330 GLY A O 1
ATOM 2687 N N . GLY A 1 331 ? -26.734 -1.168 19.484 1 81.56 331 GLY A N 1
ATOM 2688 C CA . GLY A 1 331 ? -26.875 -2.604 19.656 1 81.56 331 GLY A CA 1
ATOM 2689 C C . GLY A 1 331 ? -28.203 -2.992 20.297 1 81.56 331 GLY A C 1
ATOM 2690 O O . GLY A 1 331 ? -29.047 -2.135 20.562 1 81.56 331 GLY A O 1
ATOM 2691 N N . TYR A 1 332 ? -28.453 -4.25 20.516 1 89.31 332 TYR A N 1
ATOM 2692 C CA . TYR A 1 332 ? -29.688 -4.789 21.047 1 89.31 332 TYR A CA 1
ATOM 2693 C C . TYR A 1 332 ? -29.812 -4.516 22.547 1 89.31 332 TYR A C 1
ATOM 2695 O O . TYR A 1 332 ? -28.812 -4.469 23.25 1 89.31 332 TYR A O 1
ATOM 2703 N N . ASP A 1 333 ? -31.047 -4.23 22.859 1 90.25 333 ASP A N 1
ATOM 2704 C CA . ASP A 1 333 ? -31.328 -3.949 24.266 1 90.25 333 ASP A CA 1
ATOM 2705 C C . ASP A 1 333 ? -32.406 -4.875 24.797 1 90.25 333 ASP A C 1
ATOM 2707 O O . ASP A 1 333 ? -33.594 -4.738 24.438 1 90.25 333 ASP A O 1
ATOM 2711 N N . TYR A 1 334 ? -32 -5.773 25.578 1 93.44 334 TYR A N 1
ATOM 2712 C CA . TYR A 1 334 ? -32.906 -6.699 26.25 1 93.44 334 TYR A CA 1
ATOM 2713 C C . TYR A 1 334 ? -32.344 -7.152 27.578 1 93.44 334 TYR A C 1
ATOM 2715 O O . TYR A 1 334 ? -31.203 -6.848 27.906 1 93.44 334 TYR A O 1
ATOM 2723 N N . THR A 1 335 ? -33.188 -7.789 28.359 1 93.88 335 THR A N 1
ATOM 2724 C CA . THR A 1 335 ? -32.812 -8.172 29.703 1 93.88 335 THR A CA 1
ATOM 2725 C C . THR A 1 335 ? -32.344 -9.625 29.75 1 93.88 335 THR A C 1
ATOM 2727 O O . THR A 1 335 ? -33 -10.508 29.188 1 93.88 335 THR A O 1
ATOM 2730 N N . ILE A 1 336 ? -31.234 -9.82 30.344 1 94.12 336 ILE A N 1
ATOM 2731 C CA . ILE A 1 336 ? -30.719 -11.156 30.625 1 94.12 336 ILE A CA 1
ATOM 2732 C C . ILE A 1 336 ? -30.625 -11.375 32.125 1 94.12 336 ILE A C 1
ATOM 2734 O O . ILE A 1 336 ? -30 -10.586 32.844 1 94.12 336 ILE A O 1
ATOM 2738 N N . LEU A 1 337 ? -31.203 -12.383 32.562 1 93.69 337 LEU A N 1
ATOM 2739 C CA . LEU A 1 337 ? -31.188 -12.672 33.969 1 93.69 337 LEU A CA 1
ATOM 2740 C C . LEU A 1 337 ? -30 -13.539 34.344 1 93.69 337 LEU A C 1
ATOM 2742 O O . LEU A 1 337 ? -29.703 -14.516 33.688 1 93.69 337 LEU A O 1
ATOM 2746 N N . HIS A 1 338 ? -29.344 -13.141 35.375 1 95.31 338 HIS A N 1
ATOM 2747 C CA . HIS A 1 338 ? -28.234 -13.93 35.875 1 95.31 338 HIS A CA 1
ATOM 2748 C C . HIS A 1 338 ? -28.719 -15.266 36.438 1 95.31 338 HIS A C 1
ATOM 2750 O O . HIS A 1 338 ? -29.719 -15.328 37.156 1 95.31 338 HIS A O 1
ATOM 2756 N N . PRO A 1 339 ? -28.016 -16.266 36.219 1 92.06 339 PRO A N 1
ATOM 2757 C CA . PRO A 1 339 ? -28.516 -17.609 36.594 1 92.06 339 PRO A CA 1
ATOM 2758 C C . PRO A 1 339 ? -28.516 -17.828 38.094 1 92.06 339 PRO A C 1
ATOM 2760 O O . PRO A 1 339 ? -29.297 -18.641 38.594 1 92.06 339 PRO A O 1
ATOM 2763 N N . ILE A 1 340 ? -27.672 -17.172 38.844 1 91.81 340 ILE A N 1
ATOM 2764 C CA . ILE A 1 340 ? -27.531 -17.406 40.281 1 91.81 340 ILE A CA 1
ATOM 2765 C C . ILE A 1 340 ? -28.328 -16.359 41.062 1 91.81 340 ILE A C 1
ATOM 2767 O O . ILE A 1 340 ? -29.188 -16.688 41.875 1 91.81 340 ILE A O 1
ATOM 2771 N N . THR A 1 341 ? -28.094 -15.07 40.688 1 94.56 341 THR A N 1
ATOM 2772 C CA . THR A 1 341 ? -28.734 -13.992 41.438 1 94.56 341 THR A CA 1
ATOM 2773 C C . THR A 1 341 ? -30.141 -13.727 40.906 1 94.56 341 THR A C 1
ATOM 2775 O O . THR A 1 341 ? -30.953 -13.07 41.594 1 94.56 341 THR A O 1
ATOM 2778 N N . HIS A 1 342 ? -30.438 -14.156 39.781 1 93.88 342 HIS A N 1
ATOM 2779 C CA . HIS A 1 342 ? -31.719 -13.992 39.094 1 93.88 342 HIS A CA 1
ATOM 2780 C C . HIS A 1 342 ? -32.031 -12.516 38.875 1 93.88 342 HIS A C 1
ATOM 2782 O O . HIS A 1 342 ? -33.219 -12.133 38.781 1 93.88 342 HIS A O 1
ATOM 2788 N N . LYS A 1 343 ? -31 -11.766 38.938 1 94.69 343 LYS A N 1
ATOM 2789 C CA . LYS A 1 343 ? -31.141 -10.336 38.656 1 94.69 343 LYS A CA 1
ATOM 2790 C C . LYS A 1 343 ? -30.656 -10.023 37.219 1 94.69 343 LYS A C 1
ATOM 2792 O O . LYS A 1 343 ? -29.969 -10.836 36.594 1 94.69 343 LYS A O 1
ATOM 2797 N N . ALA A 1 344 ? -31.094 -8.844 36.75 1 94.25 344 ALA A N 1
ATOM 2798 C CA . ALA A 1 344 ? -30.75 -8.43 35.406 1 94.25 344 ALA A CA 1
ATOM 2799 C C . ALA A 1 344 ? -29.266 -8.125 35.281 1 94.25 344 ALA A C 1
ATOM 2801 O O . ALA A 1 344 ? -28.719 -7.352 36.094 1 94.25 344 ALA A O 1
ATOM 2802 N N . CYS A 1 345 ? -28.562 -8.734 34.312 1 94 345 CYS A N 1
ATOM 2803 C CA . CYS A 1 345 ? -27.156 -8.484 34.094 1 94 345 CYS A CA 1
ATOM 2804 C C . CYS A 1 345 ? -26.922 -7.098 33.5 1 94 345 CYS A C 1
ATOM 2806 O O . CYS A 1 345 ? -27.828 -6.531 32.875 1 94 345 CYS A O 1
ATOM 2808 N N . LYS A 1 346 ? -25.734 -6.605 33.656 1 92.69 346 LYS A N 1
ATOM 2809 C CA . LYS A 1 346 ? -25.344 -5.316 33.094 1 92.69 346 LYS A CA 1
ATOM 2810 C C . LYS A 1 346 ? -25.406 -5.336 31.578 1 92.69 346 LYS A C 1
ATOM 2812 O O . LYS A 1 346 ? -24.953 -6.289 30.938 1 92.69 346 LYS A O 1
ATOM 2817 N N . VAL A 1 347 ? -26.047 -4.328 31 1 91.25 347 VAL A N 1
ATOM 2818 C CA . VAL A 1 347 ? -26.109 -4.168 29.562 1 91.25 347 VAL A CA 1
ATOM 2819 C C . VAL A 1 347 ? -24.953 -3.283 29.078 1 91.25 347 VAL A C 1
ATOM 2821 O O . VAL A 1 347 ? -24.703 -2.219 29.656 1 91.25 347 VAL A O 1
ATOM 2824 N N . PRO A 1 348 ? -24.188 -3.758 28.078 1 90.19 348 PRO A N 1
ATOM 2825 C CA . PRO A 1 348 ? -23.109 -2.9 27.578 1 90.19 348 PRO A CA 1
ATOM 2826 C C . PRO A 1 348 ? -23.609 -1.541 27.109 1 90.19 348 PRO A C 1
ATOM 2828 O O . PRO A 1 348 ? -24.75 -1.43 26.625 1 90.19 348 PRO A O 1
ATOM 2831 N N . GLU A 1 349 ? -22.734 -0.584 27.172 1 80.38 349 GLU A N 1
ATOM 2832 C CA . GLU A 1 349 ? -23.094 0.782 26.797 1 80.38 349 GLU A CA 1
ATOM 2833 C C . GLU A 1 349 ? -23.578 0.852 25.359 1 80.38 349 GLU A C 1
ATOM 2835 O O . GLU A 1 349 ? -24.5 1.611 25.047 1 80.38 349 GLU A O 1
ATOM 2840 N N . LYS A 1 350 ? -23.047 0.093 24.5 1 81.56 350 LYS A N 1
ATOM 2841 C CA . LYS A 1 350 ? -23.406 0.109 23.078 1 81.56 350 LYS A CA 1
ATOM 2842 C C . LYS A 1 350 ? -24.469 -0.929 22.766 1 81.56 350 LYS A C 1
ATOM 2844 O O . LYS A 1 350 ? -24.828 -1.138 21.609 1 81.56 350 LYS A O 1
ATOM 2849 N N . GLY A 1 351 ? -24.938 -1.56 23.766 1 87.44 351 GLY A N 1
ATOM 2850 C CA . GLY A 1 351 ? -25.906 -2.623 23.562 1 87.44 351 GLY A CA 1
ATOM 2851 C C . GLY A 1 351 ? -25.266 -3.963 23.25 1 87.44 351 GLY A C 1
ATOM 2852 O O . GLY A 1 351 ? -24.062 -4.039 23.016 1 87.44 351 GLY A O 1
ATOM 2853 N N . PHE A 1 352 ? -26.109 -4.957 23.219 1 92.56 352 PHE A N 1
ATOM 2854 C CA . PHE A 1 352 ? -25.594 -6.293 22.938 1 92.56 352 PHE A CA 1
ATOM 2855 C C . PHE A 1 352 ? -25.312 -6.473 21.453 1 92.56 352 PHE A C 1
ATOM 2857 O O . PHE A 1 352 ? -26.031 -5.91 20.609 1 92.56 352 PHE A O 1
ATOM 2864 N N . ARG A 1 353 ? -24.359 -7.301 21.109 1 90.44 353 ARG A N 1
ATOM 2865 C CA . ARG A 1 353 ? -23.938 -7.605 19.734 1 90.44 353 ARG A CA 1
ATOM 2866 C C . ARG A 1 353 ? -24.922 -8.555 19.062 1 90.44 353 ARG A C 1
ATOM 2868 O O . ARG A 1 353 ? -25.141 -8.484 17.859 1 90.44 353 ARG A O 1
ATOM 2875 N N . PHE A 1 354 ? -25.625 -9.445 19.875 1 92.88 354 PHE A N 1
ATOM 2876 C CA . PHE A 1 354 ? -26.438 -10.516 19.328 1 92.88 354 PHE A CA 1
ATOM 2877 C C . PHE A 1 354 ? -27.922 -10.242 19.578 1 92.88 354 PHE A C 1
ATOM 2879 O O . PHE A 1 354 ? -28.297 -9.719 20.641 1 92.88 354 PHE A O 1
ATOM 2886 N N . PRO A 1 355 ? -28.766 -10.664 18.625 1 93 355 PRO A N 1
ATOM 2887 C CA . PRO A 1 355 ? -30.203 -10.602 18.906 1 93 355 PRO A CA 1
ATOM 2888 C C . PRO A 1 355 ? -30.625 -11.523 20.062 1 93 355 PRO A C 1
ATOM 2890 O O . PRO A 1 355 ? -29.938 -12.516 20.344 1 93 355 PRO A O 1
ATOM 2893 N N . GLN A 1 356 ? -31.75 -11.188 20.594 1 93.44 356 GLN A N 1
ATOM 2894 C CA . GLN A 1 356 ? -32.219 -11.891 21.781 1 93.44 356 GLN A CA 1
ATOM 2895 C C . GLN A 1 356 ? -32.375 -13.391 21.5 1 93.44 356 GLN A C 1
ATOM 2897 O O . GLN A 1 356 ? -32.031 -14.211 22.344 1 93.44 356 GLN A O 1
ATOM 2902 N N . GLU A 1 357 ? -32.844 -13.695 20.328 1 94.56 357 GLU A N 1
ATOM 2903 C CA . GLU A 1 357 ? -33.062 -15.102 20 1 94.56 357 GLU A CA 1
ATOM 2904 C C . GLU A 1 357 ? -31.734 -15.852 19.984 1 94.56 357 GLU A C 1
ATOM 2906 O O . GLU A 1 357 ? -31.641 -16.984 20.484 1 94.56 357 GLU A O 1
ATOM 2911 N N . THR A 1 358 ? -30.734 -15.219 19.406 1 94.56 358 THR A N 1
ATOM 2912 C CA . THR A 1 358 ? -29.391 -15.812 19.359 1 94.56 358 THR A CA 1
ATOM 2913 C C . THR A 1 358 ? -28.797 -15.93 20.75 1 94.56 358 THR A C 1
ATOM 2915 O O . THR A 1 358 ? -28.156 -16.938 21.078 1 94.56 358 THR A O 1
ATOM 2918 N N . MET A 1 359 ? -29.031 -14.977 21.578 1 95.19 359 MET A N 1
ATOM 2919 C CA . MET A 1 359 ? -28.516 -14.961 22.953 1 95.19 359 MET A CA 1
ATOM 2920 C C . MET A 1 359 ? -29.109 -16.109 23.766 1 95.19 359 MET A C 1
ATOM 2922 O O . MET A 1 359 ? -28.391 -16.781 24.5 1 95.19 359 MET A O 1
ATOM 2926 N N . VAL A 1 360 ? -30.359 -16.281 23.609 1 94.44 360 VAL A N 1
ATOM 2927 C CA . VAL A 1 360 ? -31.031 -17.359 24.328 1 94.44 360 VAL A CA 1
ATOM 2928 C C . VAL A 1 360 ? -30.438 -18.703 23.953 1 94.44 360 VAL A C 1
ATOM 2930 O O . VA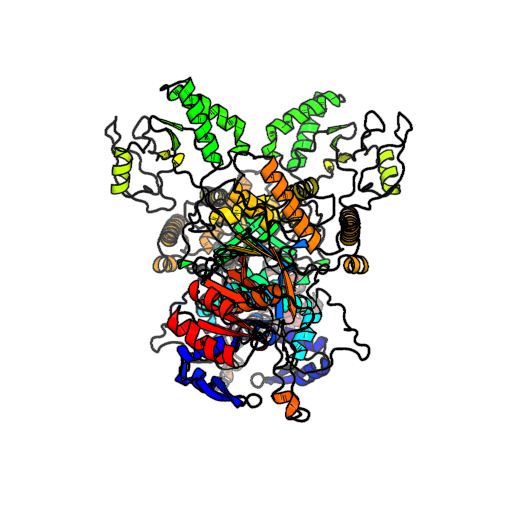L A 1 360 ? -30.203 -19.547 24.812 1 94.44 360 VAL A O 1
ATOM 2933 N N . LYS A 1 361 ? -30.188 -18.844 22.688 1 95.5 361 LYS A N 1
ATOM 2934 C CA . LYS A 1 361 ? -29.578 -20.078 22.219 1 95.5 361 LYS A CA 1
ATOM 2935 C C . LYS A 1 361 ? -28.172 -20.25 22.766 1 95.5 361 LYS A C 1
ATOM 2937 O O . LYS A 1 361 ? -27.781 -21.359 23.141 1 95.5 361 LYS A O 1
ATOM 2942 N N . MET A 1 362 ? -27.406 -19.203 22.766 1 95.25 362 MET A N 1
ATOM 2943 C CA . MET A 1 362 ? -26.047 -19.234 23.281 1 95.25 362 MET A CA 1
ATOM 2944 C C . MET A 1 362 ? -26.016 -19.609 24.75 1 95.25 362 MET A C 1
ATOM 2946 O O . MET A 1 362 ? -25.172 -20.375 25.188 1 95.25 362 MET A O 1
ATOM 2950 N N . ILE A 1 363 ? -26.938 -19.109 25.516 1 94.69 363 ILE A N 1
ATOM 2951 C CA . ILE A 1 363 ? -27.031 -19.391 26.953 1 94.69 363 ILE A CA 1
ATOM 2952 C C . ILE A 1 363 ? -27.391 -20.859 27.156 1 94.69 363 ILE A C 1
ATOM 2954 O O . ILE A 1 363 ? -26.797 -21.547 27.984 1 94.69 363 ILE A O 1
ATOM 2958 N N . ALA A 1 364 ? -28.344 -21.266 26.312 1 94.38 364 ALA A N 1
ATOM 2959 C CA . ALA A 1 364 ? -28.781 -22.656 26.406 1 94.38 364 ALA A CA 1
ATOM 2960 C C . ALA A 1 364 ? -27.641 -23.609 26.094 1 94.38 364 ALA A C 1
ATOM 2962 O O . ALA A 1 364 ? -27.562 -24.703 26.656 1 94.38 364 ALA A O 1
ATOM 2963 N N . ASN A 1 365 ? -26.766 -23.234 25.234 1 94.06 365 ASN A N 1
ATOM 2964 C CA . ASN A 1 365 ? -25.625 -24.062 24.812 1 94.06 365 ASN A CA 1
ATOM 2965 C C . ASN A 1 365 ? -24.422 -23.844 25.703 1 94.06 365 ASN A C 1
ATOM 2967 O O . ASN A 1 365 ? -23.328 -24.344 25.406 1 94.06 365 ASN A O 1
ATOM 2971 N N . ASN A 1 366 ? -24.547 -23.031 26.656 1 93 366 ASN A N 1
ATOM 2972 C CA . ASN A 1 366 ? -23.453 -22.703 27.578 1 93 366 ASN A CA 1
ATOM 2973 C C . ASN A 1 366 ? -22.312 -21.969 26.875 1 93 366 ASN A C 1
ATOM 2975 O O . ASN A 1 366 ? -21.141 -22.281 27.109 1 93 366 ASN A O 1
ATOM 2979 N N . ASP A 1 367 ? -22.594 -21.094 26 1 94.56 367 ASP A N 1
ATOM 2980 C CA . ASP A 1 367 ? -21.609 -20.328 25.25 1 94.56 367 ASP A CA 1
ATOM 2981 C C . ASP A 1 367 ? -21.516 -18.891 25.75 1 94.56 367 ASP A C 1
ATOM 2983 O O . ASP A 1 367 ? -20.969 -18.016 25.078 1 94.56 367 ASP A O 1
ATOM 2987 N N . ILE A 1 368 ? -22.094 -18.641 26.906 1 95.25 368 ILE A N 1
ATOM 2988 C CA . ILE A 1 368 ? -21.984 -17.344 27.562 1 95.25 368 ILE A CA 1
ATOM 2989 C C . ILE A 1 368 ? -21.375 -17.5 28.938 1 95.25 368 ILE A C 1
ATOM 2991 O O . ILE A 1 368 ? -21.766 -18.391 29.703 1 95.25 368 ILE A O 1
ATOM 2995 N N . MET A 1 369 ? -20.453 -16.641 29.188 1 93.75 369 MET A N 1
ATOM 2996 C CA . MET A 1 369 ? -19.812 -16.609 30.484 1 93.75 369 MET A CA 1
ATOM 2997 C C . MET A 1 369 ? -20.438 -15.539 31.375 1 93.75 369 MET A C 1
ATOM 2999 O O . MET A 1 369 ? -20.469 -14.359 31.016 1 93.75 369 MET A O 1
ATOM 3003 N N . PHE A 1 370 ? -20.969 -16 32.469 1 93.31 370 PHE A N 1
ATOM 3004 C CA . PHE A 1 370 ? -21.531 -15.086 33.469 1 93.31 370 PHE A CA 1
ATOM 3005 C C . PHE A 1 370 ? -20.5 -14.773 34.531 1 93.31 370 PHE A C 1
ATOM 3007 O O . PHE A 1 370 ? -19.703 -15.633 34.906 1 93.31 370 PHE A O 1
ATOM 3014 N N . GLY A 1 371 ? -20.5 -13.578 35 1 90.88 371 GLY A N 1
ATOM 3015 C CA . GLY A 1 371 ? -19.641 -13.219 36.125 1 90.88 371 GLY A CA 1
ATOM 3016 C C . GLY A 1 371 ? -20.141 -13.773 37.438 1 90.88 371 GLY A C 1
ATOM 3017 O O . GLY A 1 371 ? -21.109 -14.539 37.469 1 90.88 371 GLY A O 1
ATOM 3018 N N . VAL A 1 372 ? -19.438 -13.336 38.531 1 89.94 372 VAL A N 1
ATOM 3019 C CA . VAL A 1 372 ? -19.797 -13.789 39.875 1 89.94 372 VAL A CA 1
ATOM 3020 C C . VAL A 1 372 ? -21.203 -13.297 40.219 1 89.94 372 VAL A C 1
ATOM 3022 O O . VAL A 1 372 ? -21.953 -14 40.906 1 89.94 372 VAL A O 1
ATOM 3025 N N . ASP A 1 373 ? -21.453 -12.141 39.688 1 91.06 373 ASP A N 1
ATOM 3026 C CA . ASP A 1 373 ? -22.781 -11.562 39.875 1 91.06 373 ASP A CA 1
ATOM 3027 C C . ASP A 1 373 ? -23.203 -10.766 38.656 1 91.06 373 ASP A C 1
ATOM 3029 O O . ASP A 1 373 ? -22.578 -10.867 37.594 1 91.06 373 ASP A O 1
ATOM 3033 N N . GLU A 1 374 ? -24.391 -10.172 38.75 1 91.62 374 GLU A N 1
ATOM 3034 C CA . GLU A 1 374 ? -25.016 -9.5 37.625 1 91.62 374 GLU A CA 1
ATOM 3035 C C . GLU A 1 374 ? -24.297 -8.195 37.281 1 91.62 374 GLU A C 1
ATOM 3037 O O . GLU A 1 374 ? -24.547 -7.594 36.25 1 91.62 374 GLU A O 1
ATOM 3042 N N . THR A 1 375 ? -23.312 -7.816 38.125 1 90.94 375 THR A N 1
ATOM 3043 C CA . THR A 1 375 ? -22.719 -6.492 37.969 1 90.94 375 THR A CA 1
ATOM 3044 C C . THR A 1 375 ? -21.641 -6.488 36.906 1 90.94 375 THR A C 1
ATOM 3046 O O . THR A 1 375 ? -21.234 -5.43 36.406 1 90.94 375 THR A O 1
ATOM 3049 N N . THR A 1 376 ? -21.203 -7.621 36.469 1 90.38 376 THR A N 1
ATOM 3050 C CA . THR A 1 376 ? -20.172 -7.711 35.438 1 90.38 376 THR A CA 1
ATOM 3051 C C . THR A 1 376 ? -20.812 -8.039 34.062 1 90.38 376 THR A C 1
ATOM 3053 O O . THR A 1 376 ? -21.859 -8.688 34 1 90.38 376 THR A O 1
ATOM 3056 N N . LEU A 1 377 ? -20.219 -7.531 33.062 1 92.38 377 LEU A N 1
ATOM 3057 C CA . LEU A 1 377 ? -20.719 -7.816 31.734 1 92.38 377 LEU A CA 1
ATOM 3058 C C . LEU A 1 377 ? -20.547 -9.297 31.391 1 92.38 377 LEU A C 1
ATOM 3060 O O . LEU A 1 377 ? -19.531 -9.898 31.719 1 92.38 377 LEU A O 1
ATOM 3064 N N . ILE A 1 378 ? -21.547 -9.883 30.875 1 93.88 378 ILE A N 1
ATOM 3065 C CA . ILE A 1 378 ? -21.438 -11.25 30.375 1 93.88 378 ILE A CA 1
ATOM 3066 C C . ILE A 1 378 ? -20.516 -11.281 29.156 1 93.88 378 ILE A C 1
ATOM 3068 O O . ILE A 1 378 ? -20.312 -10.266 28.5 1 93.88 378 ILE A O 1
ATOM 3072 N N . LYS A 1 379 ? -19.891 -12.422 28.844 1 95 379 LYS A N 1
ATOM 3073 C CA . LYS A 1 379 ? -18.953 -12.555 27.719 1 95 379 LYS A CA 1
ATOM 3074 C C . LYS A 1 379 ? -19.25 -13.805 26.906 1 95 379 LYS A C 1
ATOM 3076 O O . LYS A 1 379 ? -19.516 -14.867 27.453 1 95 379 LYS A O 1
ATOM 3081 N N . PRO A 1 380 ? -19.297 -13.648 25.641 1 94.69 380 PRO A N 1
ATOM 3082 C CA . PRO A 1 380 ? -19.453 -14.844 24.812 1 94.69 380 PRO A CA 1
ATOM 3083 C C . PRO A 1 380 ? -18.203 -15.727 24.797 1 94.69 380 PRO A C 1
ATOM 3085 O O . PRO A 1 380 ? -17.078 -15.211 24.797 1 94.69 380 PRO A O 1
ATOM 3088 N N . LYS A 1 381 ? -18.453 -17.031 24.75 1 94.88 381 LYS A N 1
ATOM 3089 C CA . LYS A 1 381 ? -17.359 -18 24.609 1 94.88 381 LYS A CA 1
ATOM 3090 C C . LYS A 1 381 ? -17.078 -18.312 23.156 1 94.88 381 LYS A C 1
ATOM 3092 O O . LYS A 1 381 ? -17.781 -19.125 22.547 1 94.88 381 LYS A O 1
ATOM 3097 N N . LYS A 1 382 ? -16.062 -17.781 22.594 1 92.88 382 LYS A N 1
ATOM 3098 C CA . LYS A 1 382 ? -15.641 -18.125 21.234 1 92.88 382 LYS A CA 1
ATOM 3099 C C . LYS A 1 382 ? -14.75 -19.359 21.234 1 92.88 382 LYS A C 1
ATOM 3101 O O . LYS A 1 382 ? -13.625 -19.328 21.719 1 92.88 382 LYS A O 1
ATOM 3106 N N . ARG A 1 383 ? -15.258 -20.344 20.625 1 93.88 383 ARG A N 1
ATOM 3107 C CA . ARG A 1 383 ? -14.594 -21.641 20.672 1 93.88 383 ARG A CA 1
ATOM 3108 C C . ARG A 1 383 ? -13.375 -21.672 19.766 1 93.88 383 ARG A C 1
ATOM 3110 O O . ARG A 1 383 ? -13.414 -21.156 18.641 1 93.88 383 ARG A O 1
ATOM 3117 N N . LEU A 1 384 ? -12.328 -22.312 20.172 1 93.88 384 LEU A N 1
ATOM 3118 C CA . LEU A 1 384 ? -11.078 -22.438 19.422 1 93.88 384 LEU A CA 1
ATOM 3119 C C . LEU A 1 384 ? -11.305 -23.156 18.109 1 93.88 384 LEU A C 1
ATOM 3121 O O . LEU A 1 384 ? -10.656 -22.844 17.109 1 93.88 384 LEU A O 1
ATOM 3125 N N . GLU A 1 385 ? -12.156 -24.203 18.141 1 87.75 385 GLU A N 1
ATOM 3126 C CA . GLU A 1 385 ? -12.422 -25.016 16.953 1 87.75 385 GLU A CA 1
ATOM 3127 C C . GLU A 1 385 ? -12.969 -24.172 15.805 1 87.75 385 GLU A C 1
ATOM 3129 O O . GLU A 1 385 ? -12.844 -24.547 14.641 1 87.75 385 GLU A O 1
ATOM 3134 N N . ASN A 1 386 ? -13.508 -23.078 16.203 1 86.12 386 ASN A N 1
ATOM 3135 C CA . ASN A 1 386 ? -14.109 -22.203 15.188 1 86.12 386 ASN A CA 1
ATOM 3136 C C . ASN A 1 386 ? -13.148 -21.094 14.773 1 86.12 386 ASN A C 1
ATOM 3138 O O . ASN A 1 386 ? -13.5 -20.25 13.953 1 86.12 386 ASN A O 1
ATOM 3142 N N . ALA A 1 387 ? -12.016 -21.125 15.336 1 87 387 ALA A N 1
ATOM 3143 C CA . ALA A 1 387 ? -11.047 -20.094 14.984 1 87 387 ALA A CA 1
ATOM 3144 C C . ALA A 1 387 ? -10.609 -20.219 13.523 1 87 387 ALA A C 1
ATOM 3146 O O . ALA A 1 387 ? -10.258 -21.312 13.07 1 87 387 ALA A O 1
ATOM 3147 N N . LYS A 1 388 ? -10.828 -19.203 12.773 1 85.5 388 LYS A N 1
ATOM 3148 C CA . LYS A 1 388 ? -10.445 -19.188 11.367 1 85.5 388 LYS A CA 1
ATOM 3149 C C . LYS A 1 388 ? -9.305 -18.203 11.117 1 85.5 388 LYS A C 1
ATOM 3151 O O . LYS A 1 388 ? -9.125 -17.25 11.867 1 85.5 388 LYS A O 1
ATOM 3156 N N . ASP A 1 389 ? -8.5 -18.594 10.148 1 88.69 389 ASP A N 1
ATOM 3157 C CA . ASP A 1 389 ? -7.488 -17.672 9.648 1 88.69 389 ASP A CA 1
ATOM 3158 C C . ASP A 1 389 ? -8.031 -16.844 8.484 1 88.69 389 ASP A C 1
ATOM 3160 O O . ASP A 1 389 ? -8.836 -17.328 7.691 1 88.69 389 ASP A O 1
ATOM 3164 N N . VAL A 1 390 ? -7.734 -15.617 8.5 1 90.75 390 VAL A N 1
ATOM 3165 C CA . VAL A 1 390 ? -8.188 -14.711 7.441 1 90.75 390 VAL A CA 1
ATOM 3166 C C . VAL A 1 390 ? -6.98 -14.148 6.695 1 90.75 390 VAL A C 1
ATOM 3168 O O . VAL A 1 390 ? -5.871 -14.102 7.238 1 90.75 390 VAL A O 1
ATOM 3171 N N . LEU A 1 391 ? -7.168 -13.844 5.426 1 94.06 391 LEU A N 1
ATOM 3172 C CA . LEU A 1 391 ? -6.105 -13.219 4.645 1 94.06 391 LEU A CA 1
ATOM 3173 C C . LEU A 1 391 ? -6.035 -11.719 4.926 1 94.06 391 LEU A C 1
ATOM 3175 O O . LEU A 1 391 ? -6.863 -10.953 4.43 1 94.06 391 LEU A O 1
ATOM 3179 N N . ARG A 1 392 ? -5.086 -11.336 5.652 1 93.19 392 ARG A N 1
ATOM 3180 C CA . ARG A 1 392 ? -4.891 -9.938 6.004 1 93.19 392 ARG A CA 1
ATOM 3181 C C . ARG A 1 392 ? -4.137 -9.195 4.902 1 93.19 392 ARG A C 1
ATOM 3183 O O . ARG A 1 392 ? -3.301 -9.789 4.215 1 93.19 392 ARG A O 1
ATOM 3190 N N . SER A 1 393 ? -4.344 -7.887 4.805 1 96 393 SER A N 1
ATOM 3191 C CA . SER A 1 393 ? -3.814 -7.129 3.676 1 96 393 SER A CA 1
ATOM 3192 C C . SER A 1 393 ? -2.355 -6.746 3.904 1 96 393 SER A C 1
ATOM 3194 O O . SER A 1 393 ? -1.659 -6.348 2.969 1 96 393 SER A O 1
ATOM 3196 N N . VAL A 1 394 ? -1.838 -6.766 5.047 1 96.12 394 VAL A N 1
ATOM 3197 C CA . VAL A 1 394 ? -0.431 -6.488 5.309 1 96.12 394 VAL A CA 1
ATOM 3198 C C . VAL A 1 394 ? 0.262 -7.754 5.809 1 96.12 394 VAL A C 1
ATOM 3200 O O . VAL A 1 394 ? -0.126 -8.32 6.836 1 96.12 394 VAL A O 1
ATOM 3203 N N . ILE A 1 395 ? 1.207 -8.188 5.066 1 94.94 395 ILE A N 1
ATOM 3204 C CA . ILE A 1 395 ? 1.959 -9.391 5.391 1 94.94 395 ILE A CA 1
ATOM 3205 C C . ILE A 1 395 ? 3.443 -9.062 5.516 1 94.94 395 ILE A C 1
ATOM 3207 O O . ILE A 1 395 ? 3.996 -8.328 4.691 1 94.94 395 ILE A O 1
ATOM 3211 N N . TYR A 1 396 ? 4.074 -9.523 6.512 1 92.44 396 TYR A N 1
ATOM 3212 C CA . TYR A 1 396 ? 5.504 -9.305 6.695 1 92.44 396 TYR A CA 1
ATOM 3213 C C . TYR A 1 396 ? 6.285 -10.594 6.434 1 92.44 396 TYR A C 1
ATOM 3215 O O . TYR A 1 396 ? 5.879 -11.672 6.863 1 92.44 396 TYR A O 1
ATOM 3223 N N . GLU A 1 397 ? 7.277 -10.5 5.715 1 91.38 397 GLU A N 1
ATOM 3224 C CA . GLU A 1 397 ? 8.281 -11.555 5.586 1 91.38 397 GLU A CA 1
ATOM 3225 C C . GLU A 1 397 ? 9.664 -10.977 5.34 1 91.38 397 GLU A C 1
ATOM 3227 O O . GLU A 1 397 ? 9.836 -10.086 4.5 1 91.38 397 GLU A O 1
ATOM 3232 N N . ASP A 1 398 ? 10.586 -11.469 6.043 1 87.19 398 ASP A N 1
ATOM 3233 C CA . ASP A 1 398 ? 11.969 -11.094 5.773 1 87.19 398 ASP A CA 1
ATOM 3234 C C . ASP A 1 398 ? 12.43 -11.617 4.418 1 87.19 398 ASP A C 1
ATOM 3236 O O . ASP A 1 398 ? 12.57 -12.828 4.227 1 87.19 398 ASP A O 1
ATOM 3240 N N . GLY A 1 399 ? 12.672 -10.742 3.541 1 84 399 GLY A N 1
ATOM 3241 C CA . GLY A 1 399 ? 13.055 -11.102 2.186 1 84 399 GLY A CA 1
ATOM 3242 C C . GLY A 1 399 ? 14.297 -11.969 2.127 1 84 399 GLY A C 1
ATOM 3243 O O . GLY A 1 399 ? 14.523 -12.68 1.144 1 84 399 GLY A O 1
ATOM 3244 N N . ARG A 1 400 ? 15.18 -12.047 3.188 1 82.31 400 ARG A N 1
ATOM 3245 C CA . ARG A 1 400 ? 16.391 -12.844 3.234 1 82.31 400 ARG A CA 1
ATOM 3246 C C . ARG A 1 400 ? 16.078 -14.328 3.383 1 82.31 400 ARG A C 1
ATOM 3248 O O . ARG A 1 400 ? 16.875 -15.188 3.023 1 82.31 400 ARG A O 1
ATOM 3255 N N . SER A 1 401 ? 14.867 -14.562 3.916 1 87.44 401 SER A N 1
ATOM 3256 C CA . SER A 1 401 ? 14.453 -15.938 4.137 1 87.44 401 SER A CA 1
ATOM 3257 C C . SER A 1 401 ? 14.227 -16.672 2.814 1 87.44 401 SER A C 1
ATOM 3259 O O . SER A 1 401 ? 14.648 -17.812 2.654 1 87.44 401 SER A O 1
ATOM 3261 N N . SER A 1 402 ? 13.578 -16.031 1.883 1 89.62 402 SER A N 1
ATOM 3262 C CA . SER A 1 402 ? 13.312 -16.656 0.589 1 89.62 402 SER A CA 1
ATOM 3263 C C . SER A 1 402 ? 14.609 -16.906 -0.18 1 89.62 402 SER A C 1
ATOM 3265 O O . SER A 1 402 ? 14.758 -17.938 -0.835 1 89.62 402 SER A O 1
ATOM 3267 N N . THR A 1 403 ? 15.5 -15.953 -0.057 1 89 403 THR A N 1
ATOM 3268 C CA . THR A 1 403 ? 16.797 -16.094 -0.717 1 89 403 THR A CA 1
ATOM 3269 C C . THR A 1 403 ? 17.578 -17.266 -0.125 1 89 403 THR A C 1
ATOM 3271 O O . THR A 1 403 ? 18.156 -18.078 -0.861 1 89 403 THR A O 1
ATOM 3274 N N . LYS A 1 404 ? 17.578 -17.359 1.168 1 90.81 404 LYS A N 1
ATOM 3275 C CA . LYS A 1 404 ? 18.297 -18.438 1.846 1 90.81 404 LYS A CA 1
ATOM 3276 C C . LYS A 1 404 ? 17.703 -19.797 1.471 1 90.81 404 LYS A C 1
ATOM 3278 O O . LYS A 1 404 ? 18.453 -20.75 1.243 1 90.81 404 LYS A O 1
ATOM 3283 N N . GLN A 1 405 ? 16.406 -19.891 1.45 1 93.31 405 GLN A N 1
ATOM 3284 C CA . GLN A 1 405 ? 15.75 -21.141 1.076 1 93.31 405 GLN A CA 1
ATOM 3285 C C . GLN A 1 405 ? 16.094 -21.547 -0.355 1 93.31 405 GLN A C 1
ATOM 3287 O O . GLN A 1 405 ? 16.375 -22.719 -0.628 1 93.31 405 GLN A O 1
ATOM 3292 N N . PHE A 1 406 ? 16.062 -20.594 -1.24 1 95.44 406 PHE A N 1
ATOM 3293 C CA . PHE A 1 406 ? 16.406 -20.844 -2.635 1 95.44 406 PHE A CA 1
ATOM 3294 C C . PHE A 1 406 ? 17.859 -21.312 -2.754 1 95.44 406 PHE A C 1
ATOM 3296 O O . PHE A 1 406 ? 18.156 -22.281 -3.459 1 95.44 406 PHE A O 1
ATOM 3303 N N . GLU A 1 407 ? 18.75 -20.625 -2.027 1 94.19 407 GLU A N 1
ATOM 3304 C CA . GLU A 1 407 ? 20.172 -20.938 -2.119 1 94.19 407 GLU A CA 1
ATOM 3305 C C . GLU A 1 407 ? 20.484 -22.297 -1.509 1 94.19 407 GLU A C 1
ATOM 3307 O O . GLU A 1 407 ? 21.375 -23.016 -1.981 1 94.19 407 GLU A O 1
ATOM 3312 N N . ALA A 1 408 ? 19.75 -22.641 -0.505 1 95.5 408 ALA A N 1
ATOM 3313 C CA . ALA A 1 408 ? 19.922 -23.953 0.116 1 95.5 408 ALA A CA 1
ATOM 3314 C C . ALA A 1 408 ? 19.547 -25.078 -0.849 1 95.5 408 ALA A C 1
ATOM 3316 O O . ALA A 1 408 ? 20.141 -26.156 -0.835 1 95.5 408 ALA A O 1
ATOM 3317 N N . LEU A 1 409 ? 18.547 -24.812 -1.661 1 96.12 409 LEU A N 1
ATOM 3318 C CA . LEU A 1 409 ? 18.062 -25.812 -2.611 1 96.12 409 LEU A CA 1
ATOM 3319 C C . LEU A 1 409 ? 18.891 -25.797 -3.889 1 96.12 409 LEU A C 1
ATOM 3321 O O . LEU A 1 409 ? 19.109 -26.844 -4.5 1 96.12 409 LEU A O 1
ATOM 3325 N N . MET A 1 410 ? 19.312 -24.656 -4.254 1 96.69 410 MET A N 1
ATOM 3326 C CA . MET A 1 410 ? 20 -24.453 -5.52 1 96.69 410 MET A CA 1
ATOM 3327 C C . MET A 1 410 ? 21.469 -24.109 -5.285 1 96.69 410 MET A C 1
ATOM 3329 O O . MET A 1 410 ? 22.219 -24.891 -4.691 1 96.69 410 MET A O 1
ATOM 3333 N N . ALA A 1 411 ? 21.859 -22.953 -5.715 1 93.88 411 ALA A N 1
ATOM 3334 C CA . ALA A 1 411 ? 23.219 -22.438 -5.523 1 93.88 411 ALA A CA 1
ATOM 3335 C C . ALA A 1 411 ? 23.188 -20.969 -5.102 1 93.88 411 ALA A C 1
ATOM 3337 O O . ALA A 1 411 ? 22.156 -20.297 -5.258 1 93.88 411 ALA A O 1
ATOM 3338 N N . ARG A 1 412 ? 24.234 -20.594 -4.617 1 88.5 412 ARG A N 1
ATOM 3339 C CA . ARG A 1 412 ? 24.312 -19.25 -4.07 1 88.5 412 ARG A CA 1
ATOM 3340 C C . ARG A 1 412 ? 24.328 -18.203 -5.18 1 88.5 412 ARG A C 1
ATOM 3342 O O . ARG A 1 412 ? 25.062 -18.328 -6.16 1 88.5 412 ARG A O 1
ATOM 3349 N N . ASP A 1 413 ? 23.484 -17.188 -5.062 1 87.81 413 ASP A N 1
ATOM 3350 C CA . ASP A 1 413 ? 23.484 -15.945 -5.836 1 87.81 413 ASP A CA 1
ATOM 3351 C C . ASP A 1 413 ? 23.375 -16.234 -7.332 1 87.81 413 ASP A C 1
ATOM 3353 O O . ASP A 1 413 ? 24.188 -15.734 -8.125 1 87.81 413 ASP A O 1
ATOM 3357 N N . ILE A 1 414 ? 22.516 -17.094 -7.738 1 93.5 414 ILE A N 1
ATOM 3358 C CA . ILE A 1 414 ? 22.359 -17.406 -9.156 1 93.5 414 ILE A CA 1
ATOM 3359 C C . ILE A 1 414 ? 21.062 -16.812 -9.68 1 93.5 414 ILE A C 1
ATOM 3361 O O . ILE A 1 414 ? 20.766 -16.891 -10.875 1 93.5 414 ILE A O 1
ATOM 3365 N N . PHE A 1 415 ? 20.219 -16.297 -8.797 1 92.12 415 PHE A N 1
ATOM 3366 C CA . PHE A 1 415 ? 18.953 -15.641 -9.109 1 92.12 415 PHE A CA 1
ATOM 3367 C C . PHE A 1 415 ? 18.641 -14.555 -8.086 1 92.12 415 PHE A C 1
ATOM 3369 O O . PHE A 1 415 ? 18.812 -14.758 -6.879 1 92.12 415 PHE A O 1
ATOM 3376 N N . GLN A 1 416 ? 18.172 -13.414 -8.562 1 85.38 416 GLN A N 1
ATOM 3377 C CA . GLN A 1 416 ? 17.938 -12.305 -7.648 1 85.38 416 GLN A CA 1
ATOM 3378 C C . GLN A 1 416 ? 16.5 -12.312 -7.129 1 85.38 416 GLN A C 1
ATOM 3380 O O . GLN A 1 416 ? 15.555 -12.453 -7.906 1 85.38 416 GLN A O 1
ATOM 3385 N N . ASN A 1 417 ? 16.281 -12.195 -5.867 1 86.12 417 ASN A N 1
ATOM 3386 C CA . ASN A 1 417 ? 15.023 -11.984 -5.156 1 86.12 417 ASN A CA 1
ATOM 3387 C C . ASN A 1 417 ? 13.977 -13.023 -5.551 1 86.12 417 ASN A C 1
ATOM 3389 O O . ASN A 1 417 ? 12.875 -12.672 -5.965 1 86.12 417 ASN A O 1
ATOM 3393 N N . PRO A 1 418 ? 14.289 -14.281 -5.465 1 93.62 418 PRO A N 1
ATOM 3394 C CA . PRO A 1 418 ? 13.242 -15.281 -5.695 1 93.62 418 PRO A CA 1
ATOM 3395 C C . PRO A 1 418 ? 12.023 -15.07 -4.805 1 93.62 418 PRO A C 1
ATOM 3397 O O . PRO A 1 418 ? 12.156 -14.727 -3.629 1 93.62 418 PRO A O 1
ATOM 3400 N N . LYS A 1 419 ? 10.844 -15.188 -5.41 1 95.31 419 LYS A N 1
ATOM 3401 C CA . LYS A 1 419 ? 9.633 -14.984 -4.625 1 95.31 419 LYS A CA 1
ATOM 3402 C C . LYS A 1 419 ? 9.492 -16.047 -3.541 1 95.31 419 LYS A C 1
ATOM 3404 O O . LYS A 1 419 ? 9.898 -17.188 -3.73 1 95.31 419 LYS A O 1
ATOM 3409 N N . SER A 1 420 ? 8.922 -15.727 -2.445 1 95.88 420 SER A N 1
ATOM 3410 C CA . SER A 1 420 ? 8.82 -16.562 -1.262 1 95.88 420 SER A CA 1
ATOM 3411 C C . SER A 1 420 ? 7.746 -17.641 -1.432 1 95.88 420 SER A C 1
ATOM 3413 O O . SER A 1 420 ? 6.594 -17.328 -1.736 1 95.88 420 SER A O 1
ATOM 3415 N N . THR A 1 421 ? 8.109 -18.891 -1.174 1 96.62 421 THR A N 1
ATOM 3416 C CA . THR A 1 421 ? 7.133 -19.969 -1.211 1 96.62 421 THR A CA 1
ATOM 3417 C C . THR A 1 421 ? 6.18 -19.875 -0.02 1 96.62 421 THR A C 1
ATOM 3419 O O . THR A 1 421 ? 5.039 -20.344 -0.094 1 96.62 421 THR A O 1
ATOM 3422 N N . THR A 1 422 ? 6.652 -19.234 1.05 1 94.69 422 THR A N 1
ATOM 3423 C CA . THR A 1 422 ? 5.812 -19.031 2.227 1 94.69 422 THR A CA 1
ATOM 3424 C C . THR A 1 422 ? 4.668 -18.078 1.925 1 94.69 422 THR A C 1
ATOM 3426 O O . THR A 1 422 ? 3.514 -18.359 2.26 1 94.69 422 THR A O 1
ATOM 3429 N N . ILE A 1 423 ? 5.02 -17.031 1.284 1 95.75 423 ILE A N 1
ATOM 3430 C CA . ILE A 1 423 ? 4.016 -16.031 0.929 1 95.75 423 ILE A CA 1
ATOM 3431 C C . ILE A 1 423 ? 3.047 -16.609 -0.096 1 95.75 423 ILE A C 1
ATOM 3433 O O . ILE A 1 423 ? 1.829 -16.469 0.039 1 95.75 423 ILE A O 1
ATOM 3437 N N . LEU A 1 424 ? 3.58 -17.234 -1.109 1 97.5 424 LEU A N 1
ATOM 3438 C CA . LEU A 1 424 ? 2.73 -17.828 -2.143 1 97.5 424 LEU A CA 1
ATOM 3439 C C . LEU A 1 424 ? 1.802 -18.875 -1.551 1 97.5 424 LEU A C 1
ATOM 3441 O O . LEU A 1 424 ? 0.623 -18.953 -1.907 1 97.5 424 LEU A O 1
ATOM 3445 N N . SER A 1 425 ? 2.352 -19.703 -0.689 1 95.88 425 SER A N 1
ATOM 3446 C CA . SER A 1 425 ? 1.541 -20.734 -0.048 1 95.88 425 SER A CA 1
ATOM 3447 C C . SER A 1 425 ? 0.37 -20.125 0.712 1 95.88 425 SER A C 1
ATOM 3449 O O . SER A 1 425 ? -0.745 -20.656 0.674 1 95.88 425 SER A O 1
ATOM 3451 N N . ARG A 1 426 ? 0.664 -19.094 1.367 1 93.62 426 ARG A N 1
ATOM 3452 C CA . ARG A 1 426 ? -0.391 -18.391 2.102 1 93.62 426 ARG A CA 1
ATOM 3453 C C . ARG A 1 426 ? -1.471 -17.875 1.154 1 93.62 426 ARG A C 1
ATOM 3455 O O . ARG A 1 426 ? -2.662 -18.094 1.393 1 93.62 426 ARG A O 1
ATOM 3462 N N . LEU A 1 427 ? -1.124 -17.234 0.111 1 96.25 427 LEU A N 1
ATOM 3463 C CA . LEU A 1 427 ? -2.078 -16.703 -0.852 1 96.25 427 LEU A CA 1
ATOM 3464 C C . LEU A 1 427 ? -2.91 -17.812 -1.473 1 96.25 427 LEU A C 1
ATOM 3466 O O . LEU A 1 427 ? -4.137 -17.719 -1.548 1 96.25 427 LEU A O 1
ATOM 3470 N N . PHE A 1 428 ? -2.209 -18.906 -1.903 1 96.69 428 PHE A N 1
ATOM 3471 C CA . PHE A 1 428 ? -2.869 -20 -2.592 1 96.69 428 PHE A CA 1
ATOM 3472 C C . PHE A 1 428 ? -3.871 -20.688 -1.674 1 96.69 428 PHE A C 1
ATOM 3474 O O . PHE A 1 428 ? -4.98 -21.031 -2.096 1 96.69 428 PHE A O 1
ATOM 3481 N N . ASN A 1 429 ? -3.506 -20.812 -0.462 1 92.62 429 ASN A N 1
ATOM 3482 C CA . ASN A 1 429 ? -4.285 -21.578 0.504 1 92.62 429 ASN A CA 1
ATOM 3483 C C . ASN A 1 429 ? -5.68 -20.984 0.691 1 92.62 429 ASN A C 1
ATOM 3485 O O . ASN A 1 429 ? -6.629 -21.719 1.004 1 92.62 429 ASN A O 1
ATOM 3489 N N . PHE A 1 430 ? -5.852 -19.766 0.489 1 93.88 430 PHE A N 1
ATOM 3490 C CA . PHE A 1 430 ? -7.133 -19.125 0.729 1 93.88 430 PHE A CA 1
ATOM 3491 C C . PHE A 1 430 ? -8.047 -19.25 -0.486 1 93.88 430 PHE A C 1
ATOM 3493 O O . PHE A 1 430 ? -9.258 -19.062 -0.382 1 93.88 430 PHE A O 1
ATOM 3500 N N . VAL A 1 431 ? -7.504 -19.641 -1.636 1 94.5 431 VAL A N 1
ATOM 3501 C CA . VAL A 1 431 ? -8.266 -19.484 -2.869 1 94.5 431 VAL A CA 1
ATOM 3502 C C . VAL A 1 431 ? -8.477 -20.859 -3.512 1 94.5 431 VAL A C 1
ATOM 3504 O O . VAL A 1 431 ? -9.555 -21.141 -4.047 1 94.5 431 VAL A O 1
ATOM 3507 N N . ILE A 1 432 ? -7.551 -21.75 -3.447 1 95.06 432 ILE A N 1
ATOM 3508 C CA . ILE A 1 432 ? -7.488 -22.953 -4.277 1 95.06 432 ILE A CA 1
ATOM 3509 C C . ILE A 1 432 ? -8.414 -24.016 -3.709 1 95.06 432 ILE A C 1
ATOM 3511 O O . ILE A 1 432 ? -8.711 -24.016 -2.512 1 95.06 432 ILE A O 1
ATOM 3515 N N . GLU A 1 433 ? -8.812 -24.891 -4.574 1 94.81 433 GLU A N 1
ATOM 3516 C CA . GLU A 1 433 ? -9.609 -26.078 -4.293 1 94.81 433 GLU A CA 1
ATOM 3517 C C . GLU A 1 433 ? -9.047 -27.297 -5.016 1 94.81 433 GLU A C 1
ATOM 3519 O O . GLU A 1 433 ? -8.016 -27.203 -5.684 1 94.81 433 GLU A O 1
ATOM 3524 N N . LYS A 1 434 ? -9.75 -28.375 -4.824 1 96.62 434 LYS A N 1
ATOM 3525 C CA . LYS A 1 434 ? -9.328 -29.656 -5.406 1 96.62 434 LYS A CA 1
ATOM 3526 C C . LYS A 1 434 ? -9.258 -29.562 -6.93 1 96.62 434 LYS A C 1
ATOM 3528 O O . LYS A 1 434 ? -10.141 -28.969 -7.562 1 96.62 434 LYS A O 1
ATOM 3533 N N . ASP A 1 435 ? -8.141 -30.031 -7.539 1 97.12 435 ASP A N 1
ATOM 3534 C CA . ASP A 1 435 ? -7.934 -30.25 -8.969 1 97.12 435 ASP A CA 1
ATOM 3535 C C . ASP A 1 435 ? -7.793 -28.922 -9.711 1 97.12 435 ASP A C 1
ATOM 3537 O O . ASP A 1 435 ? -7.945 -28.875 -10.93 1 97.12 435 ASP A O 1
ATOM 3541 N N . ASP A 1 436 ? -7.512 -27.844 -8.984 1 98.25 436 ASP A N 1
ATOM 3542 C CA . ASP A 1 436 ? -7.438 -26.531 -9.602 1 98.25 436 ASP A CA 1
ATOM 3543 C C . ASP A 1 436 ? -6.145 -26.375 -10.406 1 98.25 436 ASP A C 1
ATOM 3545 O O . ASP A 1 436 ? -5.129 -26.984 -10.078 1 98.25 436 ASP A O 1
ATOM 3549 N N . TYR A 1 437 ? -6.199 -25.484 -11.461 1 98.56 437 TYR A N 1
ATOM 3550 C CA . TYR A 1 437 ? -5.023 -25.047 -12.203 1 98.56 437 TYR A CA 1
ATOM 3551 C C . TYR A 1 437 ? -4.5 -23.734 -11.664 1 98.56 437 TYR A C 1
ATOM 3553 O O . TYR A 1 437 ? -5.273 -22.797 -11.43 1 98.56 437 TYR A O 1
ATOM 3561 N N . ILE A 1 438 ? -3.186 -23.688 -11.453 1 98.81 438 ILE A N 1
ATOM 3562 C CA . ILE A 1 438 ? -2.48 -22.453 -11.125 1 98.81 438 ILE A CA 1
ATOM 3563 C C . ILE A 1 438 ? -1.573 -22.062 -12.289 1 98.81 438 ILE A C 1
ATOM 3565 O O . ILE A 1 438 ? -0.717 -22.844 -12.711 1 98.81 438 ILE A O 1
ATOM 3569 N N . MET A 1 439 ? -1.731 -20.859 -12.75 1 98.81 439 MET A N 1
ATOM 3570 C CA . MET A 1 439 ? -0.953 -20.406 -13.898 1 98.81 439 MET A CA 1
ATOM 3571 C C . MET A 1 439 ? -0.019 -19.266 -13.508 1 98.81 439 MET A C 1
ATOM 3573 O O . MET A 1 439 ? -0.406 -18.359 -12.758 1 98.81 439 MET A O 1
ATOM 3577 N N . ASP A 1 440 ? 1.188 -19.328 -13.953 1 98.81 440 ASP A N 1
ATOM 3578 C CA . ASP A 1 440 ? 2.215 -18.297 -13.789 1 98.81 440 ASP A CA 1
ATOM 3579 C C . ASP A 1 440 ? 2.975 -18.078 -15.094 1 98.81 440 ASP A C 1
ATOM 3581 O O . ASP A 1 440 ? 3.873 -18.844 -15.438 1 98.81 440 ASP A O 1
ATOM 3585 N N . PHE A 1 441 ? 2.637 -16.922 -15.812 1 98.62 441 PHE A N 1
ATOM 3586 C CA . PHE A 1 441 ? 3.254 -16.75 -17.125 1 98.62 441 PHE A CA 1
ATOM 3587 C C . PHE A 1 441 ? 4.43 -15.789 -17.047 1 98.62 441 PHE A C 1
ATOM 3589 O O . PHE A 1 441 ? 4.863 -15.25 -18.062 1 98.62 441 PHE A O 1
ATOM 3596 N N . PHE A 1 442 ? 4.922 -15.461 -15.867 1 97.81 442 PHE A N 1
ATOM 3597 C CA . PHE A 1 442 ? 6.211 -14.883 -15.5 1 97.81 442 PHE A CA 1
ATOM 3598 C C . PHE A 1 442 ? 6.91 -15.742 -14.453 1 97.81 442 PHE A C 1
ATOM 3600 O O . PHE A 1 442 ? 7.273 -15.258 -13.383 1 97.81 442 PHE A O 1
ATOM 3607 N N . SER A 1 443 ? 7.215 -16.922 -14.742 1 97.56 443 SER A N 1
ATOM 3608 C CA . SER A 1 443 ? 7.508 -17.938 -13.75 1 97.56 443 SER A CA 1
ATOM 3609 C C . SER A 1 443 ? 8.883 -17.734 -13.117 1 97.56 443 SER A C 1
ATOM 3611 O O . SER A 1 443 ? 9.141 -18.203 -12.016 1 97.56 443 SER A O 1
ATOM 3613 N N . GLY A 1 444 ? 9.867 -17.078 -13.875 1 95.5 444 GLY A N 1
ATOM 3614 C CA . GLY A 1 444 ? 11.164 -16.781 -13.305 1 95.5 444 GLY A CA 1
ATOM 3615 C C . GLY A 1 444 ? 11.875 -18.016 -12.773 1 95.5 444 GLY A C 1
ATOM 3616 O O . GLY A 1 444 ? 12.086 -18.984 -13.508 1 95.5 444 GLY A O 1
ATOM 3617 N N . SER A 1 445 ? 12.156 -18.062 -11.477 1 96.5 445 SER A N 1
ATOM 3618 C CA . SER A 1 445 ? 12.867 -19.188 -10.859 1 96.5 445 SER A CA 1
ATOM 3619 C C . SER A 1 445 ? 11.906 -20.328 -10.508 1 96.5 445 SER A C 1
ATOM 3621 O O . SER A 1 445 ? 12.32 -21.328 -9.914 1 96.5 445 SER A O 1
ATOM 3623 N N . ALA A 1 446 ? 10.602 -20.172 -10.781 1 98.31 446 ALA A N 1
ATOM 3624 C CA . ALA A 1 446 ? 9.586 -21.219 -10.688 1 98.31 446 ALA A CA 1
ATOM 3625 C C . ALA A 1 446 ? 9.18 -21.453 -9.234 1 98.31 446 ALA A C 1
ATOM 3627 O O . ALA A 1 446 ? 8.953 -22.594 -8.82 1 98.31 446 ALA A O 1
ATOM 3628 N N . SER A 1 447 ? 9.094 -20.406 -8.438 1 98.19 447 SER A N 1
ATOM 3629 C CA . SER A 1 447 ? 8.633 -20.516 -7.059 1 98.19 447 SER A CA 1
ATOM 3630 C C . SER A 1 447 ? 7.199 -21.031 -7 1 98.19 447 SER A C 1
ATOM 3632 O O . SER A 1 447 ? 6.828 -21.734 -6.059 1 98.19 447 SER A O 1
ATOM 3634 N N . THR A 1 448 ? 6.379 -20.781 -8.031 1 98.69 448 THR A N 1
ATOM 3635 C CA . THR A 1 448 ? 4.992 -21.219 -8.094 1 98.69 448 THR A CA 1
ATOM 3636 C C . THR A 1 448 ? 4.914 -22.75 -8.125 1 98.69 448 THR A C 1
ATOM 3638 O O . THR A 1 448 ? 4.07 -23.344 -7.453 1 98.69 448 THR A O 1
ATOM 3641 N N . ALA A 1 449 ? 5.77 -23.375 -8.875 1 98.75 449 ALA A N 1
ATOM 3642 C CA . ALA A 1 449 ? 5.785 -24.828 -8.969 1 98.75 449 ALA A CA 1
ATOM 3643 C C . ALA A 1 449 ? 6.141 -25.453 -7.625 1 98.75 449 ALA A C 1
ATOM 3645 O O . ALA A 1 449 ? 5.477 -26.406 -7.18 1 98.75 449 ALA A O 1
ATOM 3646 N N . GLU A 1 450 ? 7.199 -24.984 -7.008 1 98.31 450 GLU A N 1
ATOM 3647 C CA . GLU A 1 450 ? 7.605 -25.5 -5.699 1 98.31 450 GLU A CA 1
ATOM 3648 C C . GLU A 1 450 ? 6.473 -25.375 -4.684 1 98.31 450 GLU A C 1
ATOM 3650 O O . GLU A 1 450 ? 6.191 -26.312 -3.945 1 98.31 450 GLU A O 1
ATOM 3655 N N . THR A 1 451 ? 5.863 -24.203 -4.676 1 98.12 451 THR A N 1
ATOM 3656 C CA . THR A 1 451 ? 4.762 -23.953 -3.756 1 98.12 451 THR A CA 1
ATOM 3657 C C . THR A 1 451 ? 3.611 -24.922 -4.004 1 98.12 451 THR A C 1
ATOM 3659 O O . THR A 1 451 ? 3.023 -25.453 -3.059 1 98.12 451 THR A O 1
ATOM 3662 N N . THR A 1 452 ? 3.248 -25.156 -5.25 1 98.25 452 THR A N 1
ATOM 3663 C CA . THR A 1 452 ? 2.162 -26.062 -5.617 1 98.25 452 THR A CA 1
ATOM 3664 C C . THR A 1 452 ? 2.441 -27.469 -5.121 1 98.25 452 THR A C 1
ATOM 3666 O O . THR A 1 452 ? 1.562 -28.125 -4.547 1 98.25 452 THR A O 1
ATOM 3669 N N . MET A 1 453 ? 3.674 -27.938 -5.305 1 97.62 453 MET A N 1
ATOM 3670 C CA . MET A 1 453 ? 4.051 -29.281 -4.863 1 97.62 453 MET A CA 1
ATOM 3671 C C . MET A 1 453 ? 4 -29.375 -3.34 1 97.62 453 MET A C 1
ATOM 3673 O O . MET A 1 453 ? 3.568 -30.391 -2.799 1 97.62 453 MET A O 1
ATOM 3677 N N . GLN A 1 454 ? 4.43 -28.344 -2.684 1 96.06 454 GLN A N 1
ATOM 3678 C CA . GLN A 1 454 ? 4.379 -28.312 -1.227 1 96.06 454 GLN A CA 1
ATOM 3679 C C . GLN A 1 454 ? 2.941 -28.406 -0.724 1 96.06 454 GLN A C 1
ATOM 3681 O O . GLN A 1 454 ? 2.662 -29.125 0.24 1 96.06 454 GLN A O 1
ATOM 3686 N N . LEU A 1 455 ? 2.051 -27.672 -1.351 1 95.88 455 LEU A N 1
ATOM 3687 C CA . LEU A 1 455 ? 0.648 -27.688 -0.955 1 95.88 455 LEU A CA 1
ATOM 3688 C C . LEU A 1 455 ? 0.018 -29.047 -1.226 1 95.88 455 LEU A C 1
ATOM 3690 O O . LEU A 1 455 ? -0.763 -29.547 -0.413 1 95.88 455 LEU A O 1
ATOM 3694 N N . ASN A 1 456 ? 0.357 -29.672 -2.395 1 96.25 456 ASN A N 1
ATOM 3695 C CA . ASN A 1 456 ? -0.135 -31.016 -2.705 1 96.25 456 ASN A CA 1
ATOM 3696 C C . ASN A 1 456 ? 0.369 -32.031 -1.699 1 96.25 456 ASN A C 1
ATOM 3698 O O . ASN A 1 456 ? -0.327 -33 -1.396 1 96.25 456 ASN A O 1
ATOM 3702 N N . ASN A 1 457 ? 1.591 -31.812 -1.213 1 94.75 457 ASN A N 1
ATOM 3703 C CA . ASN A 1 457 ? 2.146 -32.719 -0.195 1 94.75 457 ASN A CA 1
ATOM 3704 C C . ASN A 1 457 ? 1.443 -32.531 1.146 1 94.75 457 ASN A C 1
ATOM 3706 O O . ASN A 1 457 ? 1.145 -33.5 1.83 1 94.75 457 ASN A O 1
ATOM 3710 N N . LYS A 1 458 ? 1.204 -31.297 1.495 1 90.12 458 LYS A N 1
ATOM 3711 C CA . LYS A 1 458 ? 0.583 -30.984 2.775 1 90.12 458 LYS A CA 1
ATOM 3712 C C . LYS A 1 458 ? -0.881 -31.406 2.803 1 90.12 458 LYS A C 1
ATOM 3714 O O . LYS A 1 458 ? -1.379 -31.875 3.83 1 90.12 458 LYS A O 1
ATOM 3719 N N . HIS A 1 459 ? -1.533 -31.188 1.674 1 90.25 459 HIS A N 1
ATOM 3720 C CA . HIS A 1 459 ? -2.939 -31.531 1.514 1 90.25 459 HIS A CA 1
ATOM 3721 C C . HIS A 1 459 ? -3.131 -32.531 0.393 1 90.25 459 HIS A C 1
ATOM 3723 O O . HIS A 1 459 ? -3.471 -32.188 -0.734 1 90.25 459 HIS A O 1
ATOM 3729 N N . GLN A 1 460 ? -3.137 -33.75 0.641 1 87.94 460 GLN A N 1
ATOM 3730 C CA . GLN A 1 460 ? -3.041 -34.844 -0.323 1 87.94 460 GLN A CA 1
ATOM 3731 C C . GLN A 1 460 ? -4.285 -34.906 -1.204 1 87.94 460 GLN A C 1
ATOM 3733 O O . GLN A 1 460 ? -4.242 -35.438 -2.311 1 87.94 460 GLN A O 1
ATOM 3738 N N . GLU A 1 461 ? -5.273 -34.188 -0.782 1 90.62 461 GLU A N 1
ATOM 3739 C CA . GLU A 1 461 ? -6.52 -34.281 -1.534 1 90.62 461 GLU A CA 1
ATOM 3740 C C . GLU A 1 461 ? -6.625 -33.188 -2.586 1 90.62 461 GLU A C 1
ATOM 3742 O O . GLU A 1 461 ? -7.492 -33.25 -3.459 1 90.62 461 GLU A O 1
ATOM 3747 N N . LEU A 1 462 ? -5.773 -32.188 -2.627 1 93.38 462 LEU A N 1
ATOM 3748 C CA . LEU A 1 462 ? -5.926 -31.016 -3.465 1 93.38 462 LEU A CA 1
ATOM 3749 C C . LEU A 1 462 ? -5.629 -31.344 -4.926 1 93.38 462 LEU A C 1
ATOM 3751 O O . LEU A 1 462 ? -6.355 -30.906 -5.82 1 93.38 462 LEU A O 1
ATOM 3755 N N . ASN A 1 463 ? -4.504 -32.156 -5.297 1 95.75 463 ASN A N 1
ATOM 3756 C CA . ASN A 1 463 ? -4.09 -32.5 -6.652 1 95.75 463 ASN A CA 1
ATOM 3757 C C . ASN A 1 463 ? -4.031 -31.25 -7.547 1 95.75 463 ASN A C 1
ATOM 3759 O O . ASN A 1 463 ? -4.66 -31.219 -8.609 1 95.75 463 ASN A O 1
ATOM 3763 N N . LEU A 1 464 ? -3.34 -30.25 -7.086 1 98.12 464 LEU A N 1
ATOM 3764 C CA . LEU A 1 464 ? -3.174 -29 -7.836 1 98.12 464 LEU A CA 1
ATOM 3765 C C . LEU A 1 464 ? -2.234 -29.203 -9.023 1 98.12 464 LEU A C 1
ATOM 3767 O O . LEU A 1 464 ? -1.303 -30.016 -8.953 1 98.12 464 LEU A O 1
ATOM 3771 N N . LYS A 1 465 ? -2.51 -28.516 -10.086 1 98.19 465 LYS A N 1
ATOM 3772 C CA . LYS A 1 465 ? -1.686 -28.516 -11.289 1 98.19 465 LYS A CA 1
ATOM 3773 C C . LYS A 1 465 ? -1.19 -27.109 -11.617 1 98.19 465 LYS A C 1
ATOM 3775 O O . LYS A 1 465 ? -1.876 -26.125 -11.336 1 98.19 465 LYS A O 1
ATOM 3780 N N . TYR A 1 466 ? 0.029 -27.016 -12.172 1 98.75 466 TYR A N 1
ATOM 3781 C CA . TYR A 1 466 ? 0.505 -25.672 -12.531 1 98.75 466 TYR A CA 1
ATOM 3782 C C . TYR A 1 466 ? 0.836 -25.594 -14.016 1 98.75 466 TYR A C 1
ATOM 3784 O O . TYR A 1 466 ? 1.14 -26.609 -14.641 1 98.75 466 TYR A O 1
ATOM 3792 N N . ILE A 1 467 ? 0.66 -24.438 -14.586 1 98.88 467 ILE A N 1
ATOM 3793 C CA . ILE A 1 467 ? 1.098 -24.047 -15.922 1 98.88 467 ILE A CA 1
ATOM 3794 C C . ILE A 1 467 ? 2.059 -22.859 -15.828 1 98.88 467 ILE A C 1
ATOM 3796 O O . ILE A 1 467 ? 1.64 -21.734 -15.57 1 98.88 467 ILE A O 1
ATOM 3800 N N . LEU A 1 468 ? 3.32 -23.125 -16.047 1 98.88 468 LEU A N 1
ATOM 3801 C CA . LEU A 1 468 ? 4.344 -22.094 -15.969 1 98.88 468 LEU A CA 1
ATOM 3802 C C . LEU A 1 468 ? 4.832 -21.703 -17.359 1 98.88 468 LEU A C 1
ATOM 3804 O O . LEU A 1 468 ? 4.98 -22.562 -18.234 1 98.88 468 LEU A O 1
ATOM 3808 N N . VAL A 1 469 ? 4.996 -20.406 -17.594 1 98.69 469 VAL A N 1
ATOM 3809 C CA . VAL A 1 469 ? 5.539 -19.891 -18.859 1 98.69 469 VAL A CA 1
ATOM 3810 C C . VAL A 1 469 ? 6.727 -18.984 -18.562 1 98.69 469 VAL A C 1
ATOM 3812 O O . VAL A 1 469 ? 6.68 -18.156 -17.641 1 98.69 469 VAL A O 1
ATOM 3815 N N . GLN A 1 470 ? 7.758 -19.172 -19.266 1 97.88 470 GLN A N 1
ATOM 3816 C CA . GLN A 1 470 ? 8.945 -18.328 -19.109 1 97.88 470 GLN A CA 1
ATOM 3817 C C . GLN A 1 470 ? 9.695 -18.172 -20.438 1 97.88 470 GLN A C 1
ATOM 3819 O O . GLN A 1 470 ? 9.891 -19.156 -21.156 1 97.88 470 GLN A O 1
ATOM 3824 N N . ILE A 1 471 ? 10.016 -16.922 -20.781 1 95.69 471 ILE A N 1
ATOM 3825 C CA . ILE A 1 471 ? 10.859 -16.672 -21.938 1 95.69 471 ILE A CA 1
ATOM 3826 C C . ILE A 1 471 ? 12.273 -17.188 -21.672 1 95.69 471 ILE A C 1
ATOM 3828 O O . ILE A 1 471 ? 12.828 -16.953 -20.594 1 95.69 471 ILE A O 1
ATOM 3832 N N . PRO A 1 472 ? 12.789 -17.984 -22.594 1 95.19 472 PRO A N 1
ATOM 3833 C CA . PRO A 1 472 ? 14.164 -18.453 -22.391 1 95.19 472 PRO A CA 1
ATOM 3834 C C . PRO A 1 472 ? 15.195 -17.344 -22.578 1 95.19 472 PRO A C 1
ATOM 3836 O O . PRO A 1 472 ? 15.992 -17.375 -23.516 1 95.19 472 PRO A O 1
ATOM 3839 N N . GLU A 1 473 ? 15.273 -16.531 -21.703 1 90.88 473 GLU A N 1
ATOM 3840 C CA . GLU A 1 473 ? 16.203 -15.414 -21.719 1 90.88 473 GLU A CA 1
ATOM 3841 C C . GLU A 1 473 ? 17.656 -15.891 -21.656 1 90.88 473 GLU A C 1
ATOM 3843 O O . GLU A 1 473 ? 18 -16.703 -20.797 1 90.88 473 GLU A O 1
ATOM 3848 N N . ASN A 1 474 ? 18.453 -15.359 -22.547 1 91.81 474 ASN A N 1
ATOM 3849 C CA . ASN A 1 474 ? 19.875 -15.688 -22.578 1 91.81 474 ASN A CA 1
ATOM 3850 C C . ASN A 1 474 ? 20.641 -14.914 -21.5 1 91.81 474 ASN A C 1
ATOM 3852 O O . ASN A 1 474 ? 20.766 -13.695 -21.578 1 91.81 474 ASN A O 1
ATOM 3856 N N . ILE A 1 475 ? 21.234 -15.594 -20.578 1 92.31 475 ILE A N 1
ATOM 3857 C CA . ILE A 1 475 ? 21.906 -14.969 -19.438 1 92.31 475 ILE A CA 1
ATOM 3858 C C . ILE A 1 475 ? 23.219 -14.344 -19.906 1 92.31 475 ILE A C 1
ATOM 3860 O O . ILE A 1 475 ? 23.688 -13.367 -19.312 1 92.31 475 ILE A O 1
ATOM 3864 N N . ASP A 1 476 ? 23.828 -14.859 -20.984 1 90.88 476 ASP A N 1
ATOM 3865 C CA . ASP A 1 476 ? 25.062 -14.281 -21.516 1 90.88 476 ASP A CA 1
ATOM 3866 C C . ASP A 1 476 ? 24.844 -12.836 -21.969 1 90.88 476 ASP A C 1
ATOM 3868 O O . ASP A 1 476 ? 25.734 -12 -21.828 1 90.88 476 ASP A O 1
ATOM 3872 N N . LYS A 1 477 ? 23.734 -12.633 -22.516 1 85.19 477 LYS A N 1
ATOM 3873 C CA . LYS A 1 477 ? 23.406 -11.289 -23 1 85.19 477 LYS A CA 1
ATOM 3874 C C . LYS A 1 477 ? 23.188 -10.328 -21.828 1 85.19 477 LYS A C 1
ATOM 3876 O O . LYS A 1 477 ? 23.391 -9.125 -21.969 1 85.19 477 LYS A O 1
ATOM 3881 N N . VAL A 1 478 ? 22.766 -10.859 -20.781 1 79.75 478 VAL A N 1
ATOM 3882 C CA . VAL A 1 478 ? 22.531 -10.055 -19.594 1 79.75 478 VAL A CA 1
ATOM 3883 C C . VAL A 1 478 ? 23.844 -9.516 -19.047 1 79.75 478 VAL A C 1
ATOM 3885 O O . VAL A 1 478 ? 23.922 -8.383 -18.578 1 79.75 478 VAL A O 1
ATOM 3888 N N . ILE A 1 479 ? 24.875 -10.266 -19.109 1 82 479 ILE A N 1
ATOM 3889 C CA . ILE A 1 479 ? 26.188 -9.891 -18.609 1 82 479 ILE A CA 1
ATOM 3890 C C . ILE A 1 479 ? 26.703 -8.656 -19.359 1 82 479 ILE A C 1
ATOM 3892 O O . ILE A 1 479 ? 27.359 -7.797 -18.781 1 82 479 ILE A O 1
ATOM 3896 N N . GLU A 1 480 ? 26.344 -8.586 -20.531 1 76.56 480 GLU A N 1
ATOM 3897 C CA . GLU A 1 480 ? 26.812 -7.496 -21.375 1 76.56 480 GLU A CA 1
ATOM 3898 C C . GLU A 1 480 ? 26.172 -6.172 -20.984 1 76.56 480 GLU A C 1
ATOM 3900 O O . GLU A 1 480 ? 26.781 -5.109 -21.141 1 76.56 480 GLU A O 1
ATOM 3905 N N . THR A 1 481 ? 24.984 -6.273 -20.484 1 71.94 481 THR A N 1
ATOM 3906 C CA . THR A 1 481 ? 24.219 -5.051 -20.281 1 71.94 481 THR A CA 1
ATOM 3907 C C . THR A 1 481 ? 24.062 -4.746 -18.797 1 71.94 481 THR A C 1
ATOM 3909 O O . THR A 1 481 ? 23.812 -3.6 -18.406 1 71.94 481 THR A O 1
ATOM 3912 N N . ALA A 1 482 ? 24.156 -5.777 -18.031 1 72.12 482 ALA A N 1
ATOM 3913 C CA . ALA A 1 482 ? 23.906 -5.613 -16.609 1 72.12 482 ALA A CA 1
ATOM 3914 C C . ALA A 1 482 ? 25.062 -4.91 -15.906 1 72.12 482 ALA A C 1
ATOM 3916 O O . ALA A 1 482 ? 26.203 -4.938 -16.406 1 72.12 482 ALA A O 1
ATOM 3917 N N . LYS A 1 483 ? 24.703 -4.207 -14.906 1 65.12 483 LYS A N 1
ATOM 3918 C CA . LYS A 1 483 ? 25.734 -3.527 -14.117 1 65.12 483 LYS A CA 1
ATOM 3919 C C . LYS A 1 483 ? 25.781 -4.074 -12.695 1 65.12 483 LYS A C 1
ATOM 3921 O O . LYS A 1 483 ? 24.797 -4.609 -12.188 1 65.12 483 LYS A O 1
ATOM 3926 N N . ASP A 1 484 ? 26.922 -4.07 -12.164 1 72.62 484 ASP A N 1
ATOM 3927 C CA . ASP A 1 484 ? 27.234 -4.25 -10.75 1 72.62 484 ASP A CA 1
ATOM 3928 C C . ASP A 1 484 ? 26.688 -5.582 -10.234 1 72.62 484 ASP A C 1
ATOM 3930 O O . ASP A 1 484 ? 27.141 -6.648 -10.664 1 72.62 484 ASP A O 1
ATOM 3934 N N . LYS A 1 485 ? 25.578 -5.551 -9.453 1 71.25 485 LYS A N 1
ATOM 3935 C CA . LYS A 1 485 ? 25.062 -6.711 -8.734 1 71.25 485 LYS A CA 1
ATOM 3936 C C . LYS A 1 485 ? 24.406 -7.707 -9.688 1 71.25 485 LYS A C 1
ATOM 3938 O O . LYS A 1 485 ? 24.609 -8.914 -9.562 1 71.25 485 LYS A O 1
ATOM 3943 N N . ALA A 1 486 ? 23.766 -7.262 -10.648 1 76.5 486 ALA A N 1
ATOM 3944 C CA . ALA A 1 486 ? 23.078 -8.117 -11.617 1 76.5 486 ALA A CA 1
ATOM 3945 C C . ALA A 1 486 ? 24.094 -8.883 -12.477 1 76.5 486 ALA A C 1
ATOM 3947 O O . ALA A 1 486 ? 23.844 -10.023 -12.859 1 76.5 486 ALA A O 1
ATOM 3948 N N . LYS A 1 487 ? 25.203 -8.258 -12.695 1 81.62 487 LYS A N 1
ATOM 3949 C CA . LYS A 1 487 ? 26.25 -8.898 -13.492 1 81.62 487 LYS A CA 1
ATOM 3950 C C . LYS A 1 487 ? 26.875 -10.07 -12.734 1 81.62 487 LYS A C 1
ATOM 3952 O O . LYS A 1 487 ? 27.125 -11.125 -13.305 1 81.62 487 LYS A O 1
ATOM 3957 N N . LYS A 1 488 ? 27.109 -9.836 -11.539 1 82.88 488 LYS A N 1
ATOM 3958 C CA . LYS A 1 488 ? 27.688 -10.891 -10.719 1 82.88 488 LYS A CA 1
ATOM 3959 C C . LYS A 1 488 ? 26.75 -12.086 -10.594 1 82.88 488 LYS A C 1
ATOM 3961 O O . LYS A 1 488 ? 27.172 -13.234 -10.711 1 82.88 488 LYS A O 1
ATOM 3966 N N . THR A 1 489 ? 25.516 -11.844 -10.305 1 87.44 489 THR A N 1
ATOM 3967 C CA . THR A 1 489 ? 24.516 -12.898 -10.211 1 87.44 489 THR A CA 1
ATOM 3968 C C . THR A 1 489 ? 24.422 -13.68 -11.523 1 87.44 489 THR A C 1
ATOM 3970 O O . THR A 1 489 ? 24.312 -14.914 -11.508 1 87.44 489 THR A O 1
ATOM 3973 N N . ALA A 1 490 ? 24.516 -12.945 -12.617 1 89.31 490 ALA A N 1
ATOM 3974 C CA . ALA A 1 490 ? 24.484 -13.586 -13.93 1 89.31 490 ALA A CA 1
ATOM 3975 C C . ALA A 1 490 ? 25.688 -14.484 -14.141 1 89.31 490 ALA A C 1
ATOM 3977 O O . ALA A 1 490 ? 25.562 -15.586 -14.68 1 89.31 490 ALA A O 1
ATOM 3978 N N . LYS A 1 491 ? 26.828 -14.016 -13.703 1 90.12 491 LYS A N 1
ATOM 3979 C CA . LYS A 1 491 ? 28.047 -14.82 -13.82 1 90.12 491 LYS A CA 1
ATOM 3980 C C . LYS A 1 491 ? 27.938 -16.094 -12.977 1 90.12 491 LYS A C 1
ATOM 3982 O O . LYS A 1 491 ? 28.328 -17.172 -13.43 1 90.12 491 LYS A O 1
ATOM 3987 N N . ASN A 1 492 ? 27.438 -15.93 -11.828 1 91.38 492 ASN A N 1
ATOM 3988 C CA . ASN A 1 492 ? 27.25 -17.078 -10.953 1 91.38 492 ASN A CA 1
ATOM 3989 C C . ASN A 1 492 ? 26.266 -18.078 -11.539 1 91.38 492 ASN A C 1
ATOM 3991 O O . ASN A 1 492 ? 26.438 -19.281 -11.422 1 91.38 492 ASN A O 1
ATOM 3995 N N . ALA A 1 493 ? 25.25 -17.578 -12.133 1 94.88 493 ALA A N 1
ATOM 3996 C CA . ALA A 1 493 ? 24.25 -18.422 -12.773 1 94.88 493 ALA A CA 1
ATOM 3997 C C . ALA A 1 493 ? 24.859 -19.234 -13.914 1 94.88 493 ALA A C 1
ATOM 3999 O O . ALA A 1 493 ? 24.578 -20.422 -14.062 1 94.88 493 ALA A O 1
ATOM 4000 N N . ILE A 1 494 ? 25.672 -18.609 -14.664 1 95.69 494 ILE A N 1
ATOM 4001 C CA . ILE A 1 494 ? 26.344 -19.266 -15.781 1 95.69 494 ILE A CA 1
ATOM 4002 C C . ILE A 1 494 ? 27.25 -20.391 -15.258 1 95.69 494 ILE A C 1
ATOM 4004 O O . ILE A 1 494 ? 27.234 -21.5 -15.773 1 95.69 494 ILE A O 1
ATOM 4008 N N . ASN A 1 495 ? 28 -20.031 -14.227 1 95.62 495 ASN A N 1
ATOM 4009 C CA . ASN A 1 495 ? 28.891 -21.031 -13.625 1 95.62 495 ASN A CA 1
ATOM 4010 C C . ASN A 1 495 ? 28.094 -22.234 -13.109 1 95.62 495 ASN A C 1
ATOM 4012 O O . ASN A 1 495 ? 28.531 -23.375 -13.266 1 95.62 495 ASN A O 1
ATOM 4016 N N . PHE A 1 496 ? 27.094 -22.016 -12.492 1 96.44 496 PHE A N 1
ATOM 4017 C CA . PHE A 1 496 ? 26.234 -23.078 -11.977 1 96.44 496 PHE A CA 1
ATOM 4018 C C . PHE A 1 496 ? 25.688 -23.938 -13.117 1 96.44 496 PHE A C 1
ATOM 4020 O O . PHE A 1 496 ? 25.766 -25.172 -13.07 1 96.44 496 PHE A O 1
ATOM 4027 N N . LEU A 1 497 ? 25.109 -23.297 -14.133 1 97.75 497 LEU A N 1
ATOM 4028 C CA . LEU A 1 497 ? 24.531 -24.016 -15.266 1 97.75 497 LEU A CA 1
ATOM 4029 C C . LEU A 1 497 ? 25.609 -24.844 -15.984 1 97.75 497 LEU A C 1
ATOM 4031 O O . LEU A 1 497 ? 25.328 -25.953 -16.438 1 97.75 497 LEU A O 1
ATOM 4035 N N . ASP A 1 498 ? 26.797 -24.281 -16.078 1 97.5 498 ASP A N 1
ATOM 4036 C CA . ASP A 1 498 ? 27.922 -25.031 -16.656 1 97.5 498 ASP A CA 1
ATOM 4037 C C . ASP A 1 498 ? 28.219 -26.281 -15.82 1 97.5 498 ASP A C 1
ATOM 4039 O O . ASP A 1 498 ? 28.516 -27.344 -16.375 1 97.5 498 ASP A O 1
ATOM 4043 N N . SER A 1 499 ? 28.141 -26.094 -14.594 1 97.56 499 SER A N 1
ATOM 4044 C CA . SER A 1 499 ? 28.484 -27.203 -13.695 1 97.56 499 SER A CA 1
ATOM 4045 C C . SER A 1 499 ? 27.5 -28.359 -13.844 1 97.56 499 SER A C 1
ATOM 4047 O O . SER A 1 499 ? 27.844 -29.5 -13.586 1 97.56 499 SER A O 1
ATOM 4049 N N . ILE A 1 500 ? 26.297 -28.094 -14.234 1 96.62 500 ILE A N 1
ATOM 4050 C CA . ILE A 1 500 ? 25.312 -29.172 -14.383 1 96.62 500 ILE A CA 1
ATOM 4051 C C . ILE A 1 500 ? 25.062 -29.438 -15.867 1 96.62 500 ILE A C 1
ATOM 4053 O O . ILE A 1 500 ? 24.078 -30.094 -16.219 1 96.62 500 ILE A O 1
ATOM 4057 N N . HIS A 1 501 ? 25.812 -28.844 -16.719 1 96.88 501 HIS A N 1
ATOM 4058 C CA . HIS A 1 501 ? 25.828 -29.078 -18.156 1 96.88 501 HIS A CA 1
ATOM 4059 C C . HIS A 1 501 ? 24.5 -28.703 -18.797 1 96.88 501 HIS A C 1
ATOM 4061 O O . HIS A 1 501 ? 23.906 -29.5 -19.531 1 96.88 501 HIS A O 1
ATOM 4067 N N . LYS A 1 502 ? 24.016 -27.5 -18.484 1 97.44 502 LYS A N 1
ATOM 4068 C CA . LYS A 1 502 ? 22.781 -26.953 -19.047 1 97.44 502 LYS A CA 1
ATOM 4069 C C . LYS A 1 502 ? 23.031 -25.641 -19.781 1 97.44 502 LYS A C 1
ATOM 4071 O O . LYS A 1 502 ? 24 -24.938 -19.484 1 97.44 502 LYS A O 1
ATOM 4076 N N . PRO A 1 503 ? 22.141 -25.297 -20.797 1 96.81 503 PRO A N 1
ATOM 4077 C CA . PRO A 1 503 ? 22.281 -24.016 -21.484 1 96.81 503 PRO A CA 1
ATOM 4078 C C . PRO A 1 503 ? 22.094 -22.828 -20.562 1 96.81 503 PRO A C 1
ATOM 4080 O O . PRO A 1 503 ? 21.453 -22.938 -19.516 1 96.81 503 PRO A O 1
ATOM 4083 N N . HIS A 1 504 ? 22.641 -21.688 -21.031 1 96.56 504 HIS A N 1
ATOM 4084 C CA . HIS A 1 504 ? 22.625 -20.469 -20.219 1 96.56 504 HIS A CA 1
ATOM 4085 C C . HIS A 1 504 ? 21.312 -19.703 -20.391 1 96.56 504 HIS A C 1
ATOM 4087 O O . HIS A 1 504 ? 21.297 -18.578 -20.875 1 96.56 504 HIS A O 1
ATOM 4093 N N . THR A 1 505 ? 20.219 -20.281 -19.906 1 96.06 505 THR A N 1
ATOM 4094 C CA . THR A 1 505 ? 18.922 -19.625 -19.938 1 96.06 505 THR A CA 1
ATOM 4095 C C . THR A 1 505 ? 18.25 -19.641 -18.562 1 96.06 505 THR A C 1
ATOM 4097 O O . THR A 1 505 ? 18.516 -20.547 -17.766 1 96.06 505 THR A O 1
ATOM 4100 N N . ILE A 1 506 ? 17.406 -18.688 -18.281 1 95.5 506 ILE A N 1
ATOM 4101 C CA . ILE A 1 506 ? 16.703 -18.609 -17.016 1 95.5 506 ILE A CA 1
ATOM 4102 C C . ILE A 1 506 ? 15.781 -19.812 -16.859 1 95.5 506 ILE A C 1
ATOM 4104 O O . ILE A 1 506 ? 15.555 -20.281 -15.734 1 95.5 506 ILE A O 1
ATOM 4108 N N . CYS A 1 507 ? 15.273 -20.391 -17.953 1 97.88 507 CYS A N 1
ATOM 4109 C CA . CYS A 1 507 ? 14.383 -21.547 -17.922 1 97.88 507 CYS A CA 1
ATOM 4110 C C . CYS A 1 507 ? 15.07 -22.75 -17.281 1 97.88 507 CYS A C 1
ATOM 4112 O O . CYS A 1 507 ? 14.414 -23.547 -16.594 1 97.88 507 CYS A O 1
ATOM 4114 N N . GLU A 1 508 ? 16.375 -22.844 -17.531 1 98.06 508 GLU A N 1
ATOM 4115 C CA . GLU A 1 508 ? 17.109 -23.969 -16.953 1 98.06 508 GLU A CA 1
ATOM 4116 C C . GLU A 1 508 ? 17.188 -23.859 -15.438 1 98.06 508 GLU A C 1
ATOM 4118 O O . GLU A 1 508 ? 17.188 -24.859 -14.734 1 98.06 508 GLU A O 1
ATOM 4123 N N . ILE A 1 509 ? 17.25 -22.672 -14.93 1 97.62 509 ILE A N 1
ATOM 4124 C CA . ILE A 1 509 ? 17.234 -22.438 -13.492 1 97.62 509 ILE A CA 1
ATOM 4125 C C . ILE A 1 509 ? 15.883 -22.844 -12.922 1 97.62 509 ILE A C 1
ATOM 4127 O O . ILE A 1 509 ? 15.812 -23.516 -11.891 1 97.62 509 ILE A O 1
ATOM 4131 N N . GLY A 1 510 ? 14.852 -22.422 -13.578 1 98.25 510 GLY A N 1
ATOM 4132 C CA . GLY A 1 510 ? 13.508 -22.781 -13.148 1 98.25 510 GLY A CA 1
ATOM 4133 C C . GLY A 1 510 ? 13.258 -24.266 -13.133 1 98.25 510 GLY A C 1
ATOM 4134 O O . GLY A 1 510 ? 12.789 -24.812 -12.133 1 98.25 510 GLY A O 1
ATOM 4135 N N . LYS A 1 511 ? 13.617 -24.953 -14.219 1 98.62 511 LYS A N 1
ATOM 4136 C CA . LYS A 1 511 ? 13.414 -26.391 -14.32 1 98.62 511 LYS A CA 1
ATOM 4137 C C . LYS A 1 511 ? 14.211 -27.125 -13.25 1 98.62 511 LYS A C 1
ATOM 4139 O O . LYS A 1 511 ? 13.711 -28.078 -12.648 1 98.62 511 LYS A O 1
ATOM 4144 N N . GLU A 1 512 ? 15.43 -26.688 -13.07 1 98.5 512 GLU A N 1
ATOM 4145 C CA . GLU A 1 512 ? 16.266 -27.328 -12.07 1 98.5 512 GLU A CA 1
ATOM 4146 C C . GLU A 1 512 ? 15.68 -27.172 -10.664 1 98.5 512 GLU A C 1
ATOM 4148 O O . GLU A 1 512 ? 15.742 -28.109 -9.852 1 98.5 512 GLU A O 1
ATOM 4153 N N . ARG A 1 513 ? 15.18 -25.984 -10.375 1 98.44 513 ARG A N 1
ATOM 4154 C CA . ARG A 1 513 ? 14.539 -25.781 -9.078 1 98.44 513 ARG A CA 1
ATOM 4155 C C . ARG A 1 513 ? 13.383 -26.75 -8.883 1 98.44 513 ARG A C 1
ATOM 4157 O O . ARG A 1 513 ? 13.211 -27.297 -7.797 1 98.44 513 ARG A O 1
ATOM 4164 N N . ILE A 1 514 ? 12.547 -26.953 -9.922 1 98.69 514 ILE A N 1
ATOM 4165 C CA . ILE A 1 514 ? 11.406 -27.859 -9.828 1 98.69 514 ILE A CA 1
ATOM 4166 C C . ILE A 1 514 ? 11.891 -29.266 -9.523 1 98.69 514 ILE A C 1
ATOM 4168 O O . ILE A 1 514 ? 11.352 -29.938 -8.641 1 98.69 514 ILE A O 1
ATOM 4172 N N . ARG A 1 515 ? 12.945 -29.703 -10.203 1 98.38 515 ARG A N 1
ATOM 4173 C CA . ARG A 1 515 ? 13.5 -31.047 -10.016 1 98.38 515 ARG A CA 1
ATOM 4174 C C . ARG A 1 515 ? 13.984 -31.234 -8.578 1 98.38 515 ARG A C 1
ATOM 4176 O O . ARG A 1 515 ? 13.633 -32.219 -7.922 1 98.38 515 ARG A O 1
ATOM 4183 N N . ARG A 1 516 ? 14.742 -30.281 -8.125 1 98.25 516 ARG A N 1
ATOM 4184 C CA . ARG A 1 516 ? 15.359 -30.391 -6.805 1 98.25 516 ARG A CA 1
ATOM 4185 C C . ARG A 1 516 ? 14.312 -30.266 -5.699 1 98.25 516 ARG A C 1
ATOM 4187 O O . ARG A 1 516 ? 14.398 -30.938 -4.676 1 98.25 516 ARG A O 1
ATOM 4194 N N . ALA A 1 517 ? 13.398 -29.344 -5.895 1 98 517 ALA A N 1
ATOM 4195 C CA . ALA A 1 517 ? 12.328 -29.188 -4.914 1 98 517 ALA A CA 1
ATOM 4196 C C . ALA A 1 517 ? 11.5 -30.469 -4.797 1 98 517 ALA A C 1
ATOM 4198 O O . ALA A 1 517 ? 11.18 -30.906 -3.689 1 98 517 ALA A O 1
ATOM 4199 N N . GLY A 1 518 ? 11.07 -31.031 -5.934 1 97.44 518 GLY A N 1
ATOM 4200 C CA . GLY A 1 518 ? 10.32 -32.281 -5.926 1 97.44 518 GLY A CA 1
ATOM 4201 C C . GLY A 1 518 ? 11.055 -33.406 -5.223 1 97.44 518 GLY A C 1
ATOM 4202 O O . GLY A 1 518 ? 10.469 -34.125 -4.41 1 97.44 518 GLY A O 1
ATOM 4203 N N . LYS A 1 519 ? 12.305 -33.531 -5.543 1 96.62 519 LYS A N 1
ATOM 4204 C CA . LYS A 1 519 ? 13.133 -34.562 -4.93 1 96.62 519 LYS A CA 1
ATOM 4205 C C . LYS A 1 519 ? 13.219 -34.375 -3.416 1 96.62 519 LYS A C 1
ATOM 4207 O O . LYS A 1 519 ? 13.102 -35.344 -2.656 1 96.62 519 LYS A O 1
ATOM 4212 N N . LYS A 1 520 ? 13.445 -33.156 -3.061 1 96.75 520 LYS A N 1
ATOM 4213 C CA . LYS A 1 520 ? 13.555 -32.844 -1.638 1 96.75 520 LYS A CA 1
ATOM 4214 C C . LYS A 1 520 ? 12.273 -33.219 -0.895 1 96.75 520 LYS A C 1
ATOM 4216 O O . LYS A 1 520 ? 12.32 -33.812 0.191 1 96.75 520 LYS A O 1
ATOM 4221 N N . ILE A 1 521 ? 11.141 -32.875 -1.457 1 96 521 ILE A N 1
ATOM 4222 C CA . ILE A 1 521 ? 9.852 -33.156 -0.826 1 96 521 ILE A CA 1
ATOM 4223 C C . ILE A 1 521 ? 9.672 -34.656 -0.661 1 96 521 ILE A C 1
ATOM 4225 O O . ILE A 1 521 ? 9.242 -35.125 0.394 1 96 521 ILE A O 1
ATOM 4229 N N . LYS A 1 522 ? 10 -35.438 -1.638 1 94.5 522 LYS A N 1
ATOM 4230 C CA . LYS A 1 522 ? 9.859 -36.875 -1.59 1 94.5 522 LYS A CA 1
ATOM 4231 C C . LYS A 1 522 ? 10.812 -37.5 -0.56 1 94.5 522 LYS A C 1
ATOM 4233 O O . LYS A 1 522 ? 10.469 -38.469 0.101 1 94.5 522 LYS A O 1
ATOM 4238 N N . GLU A 1 523 ? 12.023 -36.969 -0.408 1 94.5 523 GLU A N 1
ATOM 4239 C CA . GLU A 1 523 ? 13.016 -37.469 0.537 1 94.5 523 GLU A CA 1
ATOM 4240 C C . GLU A 1 523 ? 12.609 -37.156 1.977 1 94.5 523 GLU A C 1
ATOM 4242 O O . GLU A 1 523 ? 12.859 -37.969 2.881 1 94.5 523 GLU A O 1
ATOM 4247 N N . GLU A 1 524 ? 12.031 -36.031 2.164 1 92.75 524 GLU A N 1
ATOM 4248 C CA . GLU A 1 524 ? 11.648 -35.625 3.508 1 92.75 524 GLU A CA 1
ATOM 4249 C C . GLU A 1 524 ? 10.398 -36.344 3.988 1 92.75 524 GLU A C 1
ATOM 4251 O O . GLU A 1 524 ? 10.195 -36.5 5.191 1 92.75 524 GLU A O 1
ATOM 4256 N N . SER A 1 525 ? 9.555 -36.719 3.059 1 88.75 525 SER A N 1
ATOM 4257 C CA . SER A 1 525 ? 8.32 -37.406 3.428 1 88.75 525 SER A CA 1
ATOM 4258 C C . SER A 1 525 ? 8.078 -38.625 2.527 1 88.75 525 SER A C 1
ATOM 4260 O O . SER A 1 525 ? 7.047 -38.688 1.858 1 88.75 525 SER A O 1
ATOM 4262 N N . PRO A 1 526 ? 8.844 -39.656 2.627 1 85.44 526 PRO A N 1
ATOM 4263 C CA . PRO A 1 526 ? 8.773 -40.781 1.692 1 85.44 526 PRO A CA 1
ATOM 4264 C C . PRO A 1 526 ? 7.492 -41.594 1.839 1 85.44 526 PRO A C 1
ATOM 4266 O O . PRO A 1 526 ? 7.004 -42.156 0.859 1 85.44 526 PRO A O 1
ATOM 4269 N N . LEU A 1 527 ? 6.926 -41.594 2.961 1 85 527 LEU A N 1
ATOM 4270 C CA . LEU A 1 527 ? 5.762 -42.438 3.215 1 85 527 LEU A CA 1
ATOM 4271 C C . LEU A 1 527 ? 4.492 -41.781 2.676 1 85 527 LEU A C 1
ATOM 4273 O O . LEU A 1 527 ? 3.553 -42.5 2.283 1 85 527 LEU A O 1
ATOM 4277 N N . THR A 1 528 ? 4.504 -40.5 2.582 1 84.5 528 THR A N 1
ATOM 4278 C CA . THR A 1 528 ? 3.262 -39.812 2.236 1 84.5 528 THR A CA 1
ATOM 4279 C C . THR A 1 528 ? 3.33 -39.25 0.82 1 84.5 528 THR A C 1
ATOM 4281 O O . THR A 1 528 ? 2.344 -38.719 0.31 1 84.5 528 THR A O 1
ATOM 4284 N N . THR A 1 529 ? 4.469 -39.438 0.18 1 85.56 529 THR A N 1
ATOM 4285 C CA . THR A 1 529 ? 4.629 -38.75 -1.097 1 85.56 529 THR A CA 1
ATOM 4286 C C . THR A 1 529 ? 4.742 -39.75 -2.24 1 85.56 529 THR A C 1
ATOM 4288 O O . THR A 1 529 ? 5.297 -39.438 -3.295 1 85.56 529 THR A O 1
ATOM 4291 N N . GLN A 1 530 ? 4.324 -40.906 -2.078 1 84.75 530 GLN A N 1
ATOM 4292 C CA . GLN A 1 530 ? 4.445 -41.938 -3.119 1 84.75 530 GLN A CA 1
ATOM 4293 C C . GLN A 1 530 ? 3.674 -41.531 -4.371 1 84.75 530 GLN A C 1
ATOM 4295 O O . GLN A 1 530 ? 4.164 -41.688 -5.492 1 84.75 530 GLN A O 1
ATOM 4300 N N . ASP A 1 531 ? 2.568 -40.875 -4.184 1 88.69 531 ASP A N 1
ATOM 4301 C CA . ASP A 1 531 ? 1.71 -40.562 -5.316 1 88.69 531 ASP A CA 1
ATOM 4302 C C . ASP A 1 531 ? 1.799 -39.062 -5.645 1 88.69 531 ASP A C 1
ATOM 4304 O O . ASP A 1 531 ? 1.003 -38.562 -6.434 1 88.69 531 ASP A O 1
ATOM 4308 N N . LEU A 1 532 ? 2.77 -38.406 -5.051 1 94.44 532 LEU A N 1
ATOM 4309 C CA . LEU A 1 532 ? 2.916 -36.969 -5.309 1 94.44 532 LEU A CA 1
ATOM 4310 C C . LEU A 1 532 ? 3.496 -36.719 -6.695 1 94.44 532 LEU A C 1
ATOM 4312 O O . LEU A 1 532 ? 4.531 -37.281 -7.051 1 94.44 532 LEU A O 1
ATOM 4316 N N . ASP A 1 533 ? 2.832 -35.969 -7.496 1 96.31 533 ASP A N 1
ATOM 4317 C CA . ASP A 1 533 ? 3.307 -35.594 -8.828 1 96.31 533 ASP A CA 1
ATOM 4318 C C . ASP A 1 533 ? 4.402 -34.531 -8.742 1 96.31 533 ASP A C 1
ATOM 4320 O O . ASP A 1 533 ? 4.113 -33.375 -8.523 1 96.31 533 ASP A O 1
ATOM 4324 N N . ILE A 1 534 ? 5.633 -34.906 -8.945 1 97.19 534 ILE A N 1
ATOM 4325 C CA . ILE A 1 534 ? 6.75 -33.969 -8.93 1 97.19 534 ILE A CA 1
ATOM 4326 C C . ILE A 1 534 ? 7.262 -33.75 -10.352 1 97.19 534 ILE A C 1
ATOM 4328 O O . ILE A 1 534 ? 8.32 -33.156 -10.547 1 97.19 534 ILE A O 1
ATOM 4332 N N . GLY A 1 535 ? 6.578 -34.344 -11.359 1 97.81 535 GLY A N 1
ATOM 4333 C CA . GLY A 1 535 ? 6.984 -34.188 -12.75 1 97.81 535 GLY A CA 1
ATOM 4334 C C . GLY A 1 535 ? 6.465 -32.938 -13.406 1 97.81 535 GLY A C 1
ATOM 4335 O O . GLY A 1 535 ? 5.699 -32.188 -12.797 1 97.81 535 GLY A O 1
ATOM 4336 N N . PHE A 1 536 ? 6.953 -32.625 -14.57 1 98.56 536 PHE A N 1
ATOM 4337 C CA . PHE A 1 536 ? 6.465 -31.547 -15.414 1 98.56 536 PHE A CA 1
ATOM 4338 C C . PHE A 1 536 ? 6.816 -31.797 -16.875 1 98.56 536 PHE A C 1
ATOM 4340 O O . PHE A 1 536 ? 7.871 -32.344 -17.188 1 98.56 536 PHE A O 1
ATOM 4347 N N . ARG A 1 537 ? 5.863 -31.5 -17.781 1 98.19 537 ARG A N 1
ATOM 4348 C CA . ARG A 1 537 ? 6.07 -31.562 -19.219 1 98.19 537 ARG A CA 1
ATOM 4349 C C . ARG A 1 537 ? 6.648 -30.25 -19.734 1 98.19 537 ARG A C 1
ATOM 4351 O O . ARG A 1 537 ? 6.062 -29.188 -19.531 1 98.19 537 ARG A O 1
ATOM 4358 N N . VAL A 1 538 ? 7.758 -30.344 -20.359 1 98.62 538 VAL A N 1
ATOM 4359 C CA . VAL A 1 538 ? 8.352 -29.156 -20.984 1 98.62 538 VAL A CA 1
ATOM 4360 C C . VAL A 1 538 ? 7.855 -29.016 -22.422 1 98.62 538 VAL A C 1
ATOM 4362 O O . VAL A 1 538 ? 7.934 -29.953 -23.203 1 98.62 538 VAL A O 1
ATOM 4365 N N . LEU A 1 539 ? 7.27 -27.922 -22.734 1 98.56 539 LEU A N 1
ATOM 4366 C CA . LEU A 1 539 ? 6.879 -27.547 -24.094 1 98.56 539 LEU A CA 1
ATOM 4367 C C . LEU A 1 539 ? 7.613 -26.281 -24.547 1 98.56 539 LEU A C 1
ATOM 4369 O O . LEU A 1 539 ? 7.914 -25.422 -23.719 1 98.56 539 LEU A O 1
ATOM 4373 N N . LYS A 1 540 ? 7.895 -26.172 -25.797 1 98.06 540 LYS A N 1
ATOM 4374 C CA . LYS A 1 540 ? 8.625 -25.031 -26.328 1 98.06 540 LYS A CA 1
ATOM 4375 C C . LYS A 1 540 ? 7.852 -24.344 -27.453 1 98.06 540 LYS A C 1
ATOM 4377 O O . LYS A 1 540 ? 7.379 -25.016 -28.375 1 98.06 540 LYS A O 1
ATOM 4382 N N . LEU A 1 541 ? 7.664 -23.062 -27.297 1 96.75 541 LEU A N 1
ATOM 4383 C CA . LEU A 1 541 ? 7.004 -22.281 -28.344 1 96.75 541 LEU A CA 1
ATOM 4384 C C . LEU A 1 541 ? 7.809 -22.297 -29.641 1 96.75 541 LEU A C 1
ATOM 4386 O O . LEU A 1 541 ? 9.031 -22.141 -29.609 1 96.75 541 LEU A O 1
ATOM 4390 N N . ASP A 1 542 ? 7.125 -22.578 -30.688 1 94.56 542 ASP A N 1
ATOM 4391 C CA . ASP A 1 542 ? 7.723 -22.578 -32.031 1 94.56 542 ASP A CA 1
ATOM 4392 C C . ASP A 1 542 ? 6.691 -22.234 -33.094 1 94.56 542 ASP A C 1
ATOM 4394 O O . ASP A 1 542 ? 5.508 -22.062 -32.781 1 94.56 542 ASP A O 1
ATOM 4398 N N . SER A 1 543 ? 7.195 -22.047 -34.312 1 90.25 543 SER A N 1
ATOM 4399 C CA . SER A 1 543 ? 6.273 -21.828 -35.438 1 90.25 543 SER A CA 1
ATOM 4400 C C . SER A 1 543 ? 5.402 -23.047 -35.688 1 90.25 543 SER A C 1
ATOM 4402 O O . SER A 1 543 ? 5.727 -24.156 -35.219 1 90.25 543 SER A O 1
ATOM 4404 N N . THR A 1 544 ? 4.359 -22.938 -36.375 1 87.81 544 THR A N 1
ATOM 4405 C CA . THR A 1 544 ? 3.438 -24.016 -36.688 1 87.81 544 THR A CA 1
ATOM 4406 C C . THR A 1 544 ? 4.184 -25.203 -37.281 1 87.81 544 THR A C 1
ATOM 4408 O O . THR A 1 544 ? 5.273 -25.031 -37.844 1 87.81 544 THR A O 1
ATOM 4411 N N . ASN A 1 545 ? 3.588 -26.391 -37.125 1 89.62 545 ASN A N 1
ATOM 4412 C CA . ASN A 1 545 ? 4.211 -27.594 -37.656 1 89.62 545 ASN A CA 1
ATOM 4413 C C . ASN A 1 545 ? 4.023 -27.703 -39.156 1 89.62 545 ASN A C 1
ATOM 4415 O O . ASN A 1 545 ? 4.664 -28.516 -39.812 1 89.62 545 ASN A O 1
ATOM 4419 N N . MET A 1 546 ? 3.248 -26.797 -39.719 1 82.44 546 MET A N 1
ATOM 4420 C CA . MET A 1 546 ? 2.867 -26.875 -41.125 1 82.44 546 MET A CA 1
ATOM 4421 C C . MET A 1 546 ? 3.721 -25.938 -41.969 1 82.44 546 MET A C 1
ATOM 4423 O O . MET A 1 546 ? 4.141 -24.875 -41.5 1 82.44 546 MET A O 1
ATOM 4427 N N . GLN A 1 547 ? 3.998 -26.312 -43.156 1 75.31 547 GLN A N 1
ATOM 4428 C CA . GLN A 1 547 ? 4.723 -25.453 -44.125 1 75.31 547 GLN A CA 1
ATOM 4429 C C . GLN A 1 547 ? 3.846 -24.312 -44.594 1 75.31 547 GLN A C 1
ATOM 4431 O O . GLN A 1 547 ? 2.629 -24.469 -44.719 1 75.31 547 GLN A O 1
ATOM 4436 N N . ASP A 1 548 ? 4.473 -23.031 -44.594 1 57.5 548 ASP A N 1
ATOM 4437 C CA . ASP A 1 548 ? 3.764 -21.875 -45.125 1 57.5 548 ASP A CA 1
ATOM 4438 C C . ASP A 1 548 ? 3.436 -22.062 -46.594 1 57.5 548 ASP A C 1
ATOM 4440 O O . ASP A 1 548 ? 4.336 -22.234 -47.438 1 57.5 548 ASP A O 1
ATOM 4444 N N . ILE A 1 549 ? 2.547 -22.781 -46.969 1 45.34 549 ILE A N 1
ATOM 4445 C CA . ILE A 1 549 ? 2.32 -22.906 -48.406 1 45.34 549 ILE A CA 1
ATOM 4446 C C . ILE A 1 549 ? 1.892 -21.562 -49 1 45.34 549 ILE A C 1
ATOM 4448 O O . ILE A 1 549 ? 0.815 -21.062 -48.656 1 45.34 549 ILE A O 1
ATOM 4452 N N . TYR A 1 550 ? 2.766 -20.578 -48.938 1 38.19 550 TYR A N 1
ATOM 4453 C CA . TYR A 1 550 ? 2.404 -19.406 -49.75 1 38.19 550 TYR A CA 1
ATOM 4454 C C . TYR A 1 550 ? 2.293 -19.781 -51.219 1 38.19 550 TYR A C 1
ATOM 4456 O O . TYR A 1 550 ? 3.271 -20.219 -51.844 1 38.19 550 TYR A O 1
ATOM 4464 N N . TYR A 1 551 ? 1.191 -20.312 -51.625 1 34.72 551 TYR A N 1
ATOM 4465 C CA . TYR A 1 551 ? 1.065 -20.453 -53.094 1 34.72 551 TYR A CA 1
ATOM 4466 C C . TYR A 1 551 ? 0.913 -19.078 -53.75 1 34.72 551 TYR A C 1
ATOM 4468 O O . TYR A 1 551 ? 0.063 -18.281 -53.344 1 34.72 551 TYR A O 1
ATOM 4476 N N . SER A 1 552 ? 1.938 -18.547 -54.156 1 36.66 552 SER A N 1
ATOM 4477 C CA . SER A 1 552 ? 1.645 -17.531 -55.156 1 36.66 552 SER A CA 1
ATOM 4478 C C . SER A 1 552 ? 0.852 -18.125 -56.312 1 36.66 552 SER A C 1
ATOM 4480 O O . SER A 1 552 ? 1.152 -19.219 -56.781 1 36.66 552 SER A O 1
ATOM 4482 N N . PRO A 1 553 ? -0.361 -17.594 -56.594 1 35.53 553 PRO A N 1
ATOM 4483 C CA . PRO A 1 553 ? -1.13 -18.094 -57.75 1 35.53 553 PRO A CA 1
ATOM 4484 C C . PRO A 1 553 ? -0.263 -18.328 -58.969 1 35.53 553 PRO A C 1
ATOM 4486 O O . PRO A 1 553 ? -0.606 -19.156 -59.812 1 35.53 553 PRO A O 1
ATOM 4489 N N . LYS A 1 554 ? 0.656 -17.438 -59.062 1 42.78 554 LYS A N 1
ATOM 4490 C CA . LYS A 1 554 ? 1.35 -17.484 -60.344 1 42.78 554 LYS A CA 1
ATOM 4491 C C . LYS A 1 554 ? 2.156 -18.781 -60.5 1 42.78 554 LYS A C 1
ATOM 4493 O O . LYS A 1 554 ? 2.447 -19.219 -61.594 1 42.78 554 LYS A O 1
ATOM 4498 N N . ASP A 1 555 ? 2.699 -19.062 -59.469 1 39.56 555 ASP A N 1
ATOM 4499 C CA . ASP A 1 555 ? 3.684 -20.125 -59.625 1 39.56 555 ASP A CA 1
ATOM 4500 C C . ASP A 1 555 ? 3.08 -21.484 -59.25 1 39.56 555 ASP A C 1
ATOM 4502 O O . ASP A 1 555 ? 3.807 -22.438 -58.969 1 39.56 555 ASP A O 1
ATOM 4506 N N . ILE A 1 556 ? 1.764 -21.516 -58.938 1 39.34 556 ILE A N 1
ATOM 4507 C CA . ILE A 1 556 ? 1.181 -22.844 -58.719 1 39.34 556 ILE A CA 1
ATOM 4508 C C . ILE A 1 556 ? 1.165 -23.594 -60.062 1 39.34 556 ILE A C 1
ATOM 4510 O O . ILE A 1 556 ? 0.503 -23.188 -61 1 39.34 556 ILE A O 1
ATOM 4514 N N . SER A 1 557 ? 2.238 -24.172 -60.406 1 39.62 557 SER A N 1
ATOM 4515 C CA . SER A 1 557 ? 2.033 -25.141 -61.469 1 39.62 557 SER A CA 1
ATOM 4516 C C . SER A 1 557 ? 0.942 -26.141 -61.125 1 39.62 557 SER A C 1
ATOM 4518 O O . SER A 1 557 ? 0.672 -26.375 -59.938 1 39.62 557 SER A O 1
ATOM 4520 N N . GLN A 1 558 ? 0.022 -26.438 -62.094 1 36.25 558 GLN A N 1
ATOM 4521 C CA . GLN A 1 558 ? -1.046 -27.422 -61.969 1 36.25 558 GLN A CA 1
ATOM 4522 C C . GLN A 1 558 ? -0.587 -28.656 -61.188 1 36.25 558 GLN A C 1
ATOM 4524 O O . GLN A 1 558 ? -1.362 -29.234 -60.438 1 36.25 558 GLN A O 1
ATOM 4529 N N . ALA A 1 559 ? 0.576 -29.156 -61.531 1 42.66 559 ALA A N 1
ATOM 4530 C CA . ALA A 1 559 ? 1.102 -30.375 -60.906 1 42.66 559 ALA A CA 1
ATOM 4531 C C . ALA A 1 559 ? 1.308 -30.203 -59.406 1 42.66 559 ALA A C 1
ATOM 4533 O O . ALA A 1 559 ? 1.109 -31.125 -58.625 1 42.66 559 ALA A O 1
ATOM 4534 N N . ASP A 1 560 ? 1.685 -29.094 -59.062 1 41.56 560 ASP A N 1
ATOM 4535 C CA . ASP A 1 560 ? 1.959 -28.781 -57.656 1 41.56 560 ASP A CA 1
ATOM 4536 C C . ASP A 1 560 ? 0.663 -28.625 -56.875 1 41.56 560 ASP A C 1
ATOM 4538 O O . ASP A 1 560 ? 0.664 -28.734 -55.625 1 41.56 560 ASP A O 1
ATOM 4542 N N . LEU A 1 561 ? -0.396 -28.281 -57.562 1 38.72 561 LEU A N 1
ATOM 4543 C CA . LEU A 1 561 ? -1.712 -28.172 -56.938 1 38.72 561 LEU A CA 1
ATOM 4544 C C . LEU A 1 561 ? -2.141 -29.516 -56.344 1 38.72 561 LEU A C 1
ATOM 4546 O O . LEU A 1 561 ? -2.793 -29.547 -55.281 1 38.72 561 LEU A O 1
ATOM 4550 N N . PHE A 1 562 ? -2.016 -30.594 -57.219 1 36.72 562 PHE A N 1
ATOM 4551 C CA . PHE A 1 562 ? -2.479 -31.922 -56.812 1 36.72 562 PHE A CA 1
ATOM 4552 C C . PHE A 1 562 ? -1.424 -32.625 -55.969 1 36.72 562 PHE A C 1
ATOM 4554 O O . PHE A 1 562 ? -1.643 -33.75 -55.531 1 36.72 562 PHE A O 1
ATOM 4561 N N . SER A 1 563 ? -0.135 -32.406 -56.219 1 40.22 563 SER A N 1
ATOM 4562 C CA . SER A 1 563 ? 0.791 -33.156 -55.375 1 40.22 563 SER A CA 1
ATOM 4563 C C . SER A 1 563 ? 0.492 -32.938 -53.906 1 40.22 563 SER A C 1
ATOM 4565 O O . SER A 1 563 ? 0.426 -31.781 -53.438 1 40.22 563 SER A O 1
ATOM 4567 N N . GLN A 1 564 ? -0.41 -33.688 -53.344 1 43.91 564 GLN A N 1
ATOM 4568 C CA . GLN A 1 564 ? -0.739 -33.875 -51.938 1 43.91 564 GLN A CA 1
ATOM 4569 C C . GLN A 1 564 ? 0.479 -33.656 -51.062 1 43.91 564 GLN A C 1
ATOM 4571 O O . GLN A 1 564 ? 1.21 -34.594 -50.719 1 43.91 564 GLN A O 1
ATOM 4576 N N . VAL A 1 565 ? 1.294 -32.75 -51.344 1 45.97 565 VAL A N 1
ATOM 4577 C CA . VAL A 1 565 ? 2.551 -32.375 -50.688 1 45.97 565 VAL A CA 1
ATOM 4578 C C . VAL A 1 565 ? 2.377 -32.344 -49.188 1 45.97 565 VAL A C 1
ATOM 4580 O O . VAL A 1 565 ? 1.341 -31.906 -48.688 1 45.97 565 VAL A O 1
ATOM 4583 N N . ASP A 1 566 ? 3.104 -33.25 -48.5 1 57.38 566 ASP A N 1
ATOM 4584 C CA . ASP A 1 566 ? 3.311 -33.281 -47.062 1 57.38 566 ASP A CA 1
ATOM 4585 C C . ASP A 1 566 ? 3.518 -31.891 -46.5 1 57.38 566 ASP A C 1
ATOM 4587 O O . ASP A 1 566 ? 4.508 -31.234 -46.812 1 57.38 566 ASP A O 1
ATOM 4591 N N . ASN A 1 567 ? 2.5 -31.234 -46.188 1 73.06 567 ASN A N 1
ATOM 4592 C CA . ASN A 1 567 ? 2.488 -29.859 -45.719 1 73.06 567 ASN A CA 1
ATOM 4593 C C . ASN A 1 567 ? 3.02 -29.766 -44.281 1 73.06 567 ASN A C 1
ATOM 4595 O O . ASN A 1 567 ? 2.809 -28.766 -43.594 1 73.06 567 ASN A O 1
ATOM 4599 N N . VAL A 1 568 ? 3.719 -30.922 -43.875 1 83.88 568 VAL A N 1
ATOM 4600 C CA . VAL A 1 568 ? 4.312 -30.875 -42.531 1 83.88 568 VAL A CA 1
ATOM 4601 C C . VAL A 1 568 ? 5.793 -30.516 -42.625 1 83.88 568 VAL A C 1
ATOM 4603 O O . VAL A 1 568 ? 6.5 -31.031 -43.5 1 83.88 568 VAL A O 1
ATOM 4606 N N . LYS A 1 569 ? 6.277 -29.672 -41.844 1 87.38 569 LYS A N 1
ATOM 4607 C CA . LYS A 1 569 ? 7.695 -29.344 -41.812 1 87.38 569 LYS A CA 1
ATOM 4608 C C . LYS A 1 569 ? 8.547 -30.578 -41.531 1 87.38 569 LYS A C 1
ATOM 4610 O O . LYS A 1 569 ? 8.18 -31.438 -40.75 1 87.38 569 LYS A O 1
ATOM 4615 N N . PRO A 1 570 ? 9.664 -30.719 -42.219 1 87.88 570 PRO A N 1
ATOM 4616 C CA . PRO A 1 570 ? 10.477 -31.938 -42.156 1 87.88 570 PRO A CA 1
ATOM 4617 C C . PRO A 1 570 ? 11.031 -32.25 -40.781 1 87.88 570 PRO A C 1
ATOM 4619 O O . PRO A 1 570 ? 11.312 -33.406 -40.469 1 87.88 570 PRO A O 1
ATOM 4622 N N . ASP A 1 571 ? 11.242 -31.297 -39.969 1 91.62 571 ASP A N 1
ATOM 4623 C CA . ASP A 1 571 ? 11.859 -31.516 -38.656 1 91.62 571 ASP A CA 1
ATOM 4624 C C . ASP A 1 571 ? 10.805 -31.766 -37.594 1 91.62 571 ASP A C 1
ATOM 4626 O O . ASP A 1 571 ? 11.117 -31.734 -36.375 1 91.62 571 ASP A O 1
ATOM 4630 N N . ARG A 1 572 ? 9.602 -32.031 -38 1 93.25 572 ARG A N 1
ATOM 4631 C CA . ARG A 1 572 ? 8.523 -32.219 -37.062 1 93.25 572 ARG A CA 1
ATOM 4632 C C . ARG A 1 572 ? 8.18 -33.688 -36.906 1 93.25 572 ARG A C 1
ATOM 4634 O O . ARG A 1 572 ? 8.172 -34.438 -37.875 1 93.25 572 ARG A O 1
ATOM 4641 N N . THR A 1 573 ? 7.961 -34.062 -35.656 1 92.88 573 THR A N 1
ATOM 4642 C CA . THR A 1 573 ? 7.637 -35.438 -35.312 1 92.88 573 THR A CA 1
ATOM 4643 C C . THR A 1 573 ? 6.129 -35.625 -35.188 1 92.88 573 THR A C 1
ATOM 4645 O O . THR A 1 573 ? 5.379 -34.656 -35.188 1 92.88 573 THR A O 1
ATOM 4648 N N . GLY A 1 574 ? 5.715 -36.938 -35.062 1 91.44 574 GLY A N 1
ATOM 4649 C CA . GLY A 1 574 ? 4.32 -37.219 -34.781 1 91.44 574 GLY A CA 1
ATOM 4650 C C . GLY A 1 574 ? 3.818 -36.594 -33.5 1 91.44 574 GLY A C 1
ATOM 4651 O O . GLY A 1 574 ? 2.67 -36.156 -33.406 1 91.44 574 GLY A O 1
ATOM 4652 N N . GLU A 1 575 ? 4.652 -36.5 -32.5 1 93.81 575 GLU A N 1
ATOM 4653 C CA . GLU A 1 575 ? 4.27 -35.906 -31.234 1 93.81 575 GLU A CA 1
ATOM 4654 C C . GLU A 1 575 ? 4.09 -34.406 -31.375 1 93.81 575 GLU A C 1
ATOM 4656 O O . GLU A 1 575 ? 3.244 -33.812 -30.703 1 93.81 575 GLU A O 1
ATOM 4661 N N . ASP A 1 576 ? 4.945 -33.781 -32.219 1 95.12 576 ASP A N 1
ATOM 4662 C CA . ASP A 1 576 ? 4.746 -32.375 -32.5 1 95.12 576 ASP A CA 1
ATOM 4663 C C . ASP A 1 576 ? 3.344 -32.094 -33.062 1 95.12 576 ASP A C 1
ATOM 4665 O O . ASP A 1 576 ? 2.658 -31.188 -32.594 1 95.12 576 ASP A O 1
ATOM 4669 N N . LEU A 1 577 ? 3.027 -32.906 -34 1 92.56 577 LEU A N 1
ATOM 4670 C CA . LEU A 1 577 ? 1.713 -32.781 -34.625 1 92.56 577 LEU A CA 1
ATOM 4671 C C . LEU A 1 577 ? 0.605 -33.031 -33.594 1 92.56 577 LEU A C 1
ATOM 4673 O O . LEU A 1 577 ? -0.407 -32.344 -33.594 1 92.56 577 LEU A O 1
ATOM 4677 N N . LEU A 1 578 ? 0.813 -34.062 -32.781 1 93.81 578 LEU A N 1
ATOM 4678 C CA . LEU A 1 578 ? -0.176 -34.406 -31.781 1 93.81 578 LEU A CA 1
ATOM 4679 C C . LEU A 1 578 ? -0.489 -33.188 -30.891 1 93.81 578 LEU A C 1
ATOM 4681 O O . LEU A 1 578 ? -1.657 -32.875 -30.672 1 93.81 578 LEU A O 1
ATOM 4685 N N . PHE A 1 579 ? 0.488 -32.5 -30.328 1 95.5 579 PHE A N 1
ATOM 4686 C CA . PHE A 1 579 ? 0.293 -31.422 -29.375 1 95.5 579 PHE A CA 1
ATOM 4687 C C . PHE A 1 579 ? -0.368 -30.234 -30.031 1 95.5 579 PHE A C 1
ATOM 4689 O O . PHE A 1 579 ? -1.139 -29.5 -29.406 1 95.5 579 PHE A O 1
ATOM 4696 N N . GLN A 1 580 ? -0.027 -30 -31.297 1 92.62 580 GLN A N 1
ATOM 4697 C CA . GLN A 1 580 ? -0.722 -28.922 -32 1 92.62 580 GLN A CA 1
ATOM 4698 C C . GLN A 1 580 ? -2.197 -29.266 -32.219 1 92.62 580 GLN A C 1
ATOM 4700 O O . GLN A 1 580 ? -3.059 -28.391 -32.125 1 92.62 580 GLN A O 1
ATOM 4705 N N . VAL A 1 581 ? -2.484 -30.547 -32.5 1 90.5 581 VAL A N 1
ATOM 4706 C CA . VAL A 1 581 ? -3.859 -31 -32.656 1 90.5 581 VAL A CA 1
ATOM 4707 C C . VAL A 1 581 ? -4.602 -30.891 -31.328 1 90.5 581 VAL A C 1
ATOM 4709 O O . VAL A 1 581 ? -5.773 -30.516 -31.281 1 90.5 581 VAL A O 1
ATOM 4712 N N . MET A 1 582 ? -3.922 -31.234 -30.25 1 93.75 582 MET A N 1
ATOM 4713 C CA . MET A 1 582 ? -4.512 -31.109 -28.922 1 93.75 582 MET A CA 1
ATOM 4714 C C . MET A 1 582 ? -4.941 -29.656 -28.656 1 93.75 582 MET A C 1
ATOM 4716 O O . MET A 1 582 ? -6.031 -29.422 -28.141 1 93.75 582 MET A O 1
ATOM 4720 N N . LEU A 1 583 ? -4.121 -28.719 -29 1 91.44 583 LEU A N 1
ATOM 4721 C CA . LEU A 1 583 ? -4.418 -27.297 -28.828 1 91.44 583 LEU A CA 1
ATOM 4722 C C . LEU A 1 583 ? -5.676 -26.906 -29.594 1 91.44 583 LEU A C 1
ATOM 4724 O O . LEU A 1 583 ? -6.5 -26.141 -29.094 1 91.44 583 LEU A O 1
ATOM 4728 N N . GLU A 1 584 ? -5.824 -27.453 -30.719 1 84.25 584 GLU A N 1
ATOM 4729 C CA . GLU A 1 584 ? -6.926 -27.062 -31.594 1 84.25 584 GLU A CA 1
ATOM 4730 C C . GLU A 1 584 ? -8.227 -27.734 -31.172 1 84.25 584 GLU A C 1
ATOM 4732 O O . GLU A 1 584 ? -9.305 -27.156 -31.328 1 84.25 584 GLU A O 1
ATOM 4737 N N . LEU A 1 585 ? -8.094 -28.984 -30.75 1 88 585 LEU A N 1
ATOM 4738 C CA . LEU A 1 585 ? -9.312 -29.75 -30.484 1 88 585 LEU A CA 1
ATOM 4739 C C . LEU A 1 585 ? -9.695 -29.656 -29.016 1 88 585 LEU A C 1
ATOM 4741 O O . LEU A 1 585 ? -10.68 -30.266 -28.594 1 88 585 LEU A O 1
ATOM 4745 N N . GLY A 1 586 ? -8.898 -29 -28.234 1 87.94 586 GLY A N 1
ATOM 4746 C CA . GLY A 1 586 ? -9.297 -28.688 -26.875 1 87.94 586 GLY A CA 1
ATOM 4747 C C . GLY A 1 586 ? -8.891 -29.75 -25.875 1 87.94 586 GLY A C 1
ATOM 4748 O O . GLY A 1 586 ? -9.492 -29.859 -24.797 1 87.94 586 GLY A O 1
ATOM 4749 N N . ALA A 1 587 ? -8.031 -30.625 -26.25 1 92.25 587 ALA A N 1
ATOM 4750 C CA . ALA A 1 587 ? -7.445 -31.531 -25.266 1 92.25 587 ALA A CA 1
ATOM 4751 C C . ALA A 1 587 ? -6.348 -30.828 -24.469 1 92.25 587 ALA A C 1
ATOM 4753 O O . ALA A 1 587 ? -5.418 -30.266 -25.047 1 92.25 587 ALA A O 1
ATOM 4754 N N . THR A 1 588 ? -6.504 -30.859 -23.156 1 95.31 588 THR A N 1
ATOM 4755 C CA . THR A 1 588 ? -5.508 -30.172 -22.344 1 95.31 588 THR A CA 1
ATOM 4756 C C . THR A 1 588 ? -4.129 -30.797 -22.531 1 95.31 588 THR A C 1
ATOM 4758 O O . THR A 1 588 ? -4.012 -32 -22.781 1 95.31 588 THR A O 1
ATOM 4761 N N . LEU A 1 589 ? -3.168 -30.047 -22.406 1 96.88 589 LEU A N 1
ATOM 4762 C CA . LEU A 1 589 ? -1.816 -30.469 -22.75 1 96.88 589 LEU A CA 1
ATOM 4763 C C . LEU A 1 589 ? -1.244 -31.359 -21.641 1 96.88 589 LEU A C 1
ATOM 4765 O O . LEU A 1 589 ? -0.223 -32.031 -21.844 1 96.88 589 LEU A O 1
ATOM 4769 N N . ASP A 1 590 ? -1.889 -31.422 -20.531 1 94.81 590 ASP A N 1
ATOM 4770 C CA . ASP A 1 590 ? -1.458 -32.281 -19.438 1 94.81 590 ASP A CA 1
ATOM 4771 C C . ASP A 1 590 ? -2.203 -33.625 -19.469 1 94.81 590 ASP A C 1
ATOM 4773 O O . ASP A 1 590 ? -2.061 -34.438 -18.562 1 94.81 590 ASP A O 1
ATOM 4777 N N . SER A 1 591 ? -2.941 -33.906 -20.516 1 94.81 591 SER A N 1
ATOM 4778 C CA . SER A 1 591 ? -3.693 -35.125 -20.641 1 94.81 591 SER A CA 1
ATOM 4779 C C . SER A 1 591 ? -2.76 -36.344 -20.734 1 94.81 591 SER A C 1
ATOM 4781 O O . SER A 1 591 ? -1.661 -36.25 -21.281 1 94.81 591 SER A O 1
ATOM 4783 N N . LYS A 1 592 ? -3.293 -37.406 -20.25 1 92.94 592 LYS A N 1
ATOM 4784 C CA . LYS A 1 592 ? -2.545 -38.656 -20.359 1 92.94 592 LYS A CA 1
ATOM 4785 C C . LYS A 1 592 ? -2.424 -39.094 -21.828 1 92.94 592 LYS A C 1
ATOM 4787 O O . LYS A 1 592 ? -3.389 -39.031 -22.578 1 92.94 592 LYS A O 1
ATOM 4792 N N . ILE A 1 593 ? -1.273 -39.5 -22.188 1 92.75 593 ILE A N 1
ATOM 4793 C CA . ILE A 1 593 ? -1.017 -39.969 -23.547 1 92.75 593 ILE A CA 1
ATOM 4794 C C . ILE A 1 593 ? -0.563 -41.438 -23.531 1 92.75 593 ILE A C 1
ATOM 4796 O O . ILE A 1 593 ? 0.427 -41.781 -22.875 1 92.75 593 ILE A O 1
ATOM 4800 N N . GLU A 1 594 ? -1.322 -42.25 -24.172 1 93.56 594 GLU A N 1
ATOM 4801 C CA . GLU A 1 594 ? -0.962 -43.656 -24.359 1 93.56 594 GLU A CA 1
ATOM 4802 C C . GLU A 1 594 ? -0.608 -43.969 -25.812 1 93.56 594 GLU A C 1
ATOM 4804 O O . GLU A 1 594 ? -1.315 -43.531 -26.719 1 93.56 594 GLU A O 1
ATOM 4809 N N . THR A 1 595 ? 0.499 -44.594 -25.969 1 92.75 595 THR A N 1
ATOM 4810 C CA . THR A 1 595 ? 0.946 -44.938 -27.312 1 92.75 595 THR A CA 1
ATOM 4811 C C . THR A 1 595 ? 0.871 -46.438 -27.547 1 92.75 595 THR A C 1
ATOM 4813 O O . THR A 1 595 ? 1.309 -47.219 -26.703 1 92.75 595 THR A O 1
ATOM 4816 N N . THR A 1 596 ? 0.256 -46.781 -28.656 1 92.69 596 THR A N 1
ATOM 4817 C CA . THR A 1 596 ? 0.183 -48.188 -29.062 1 92.69 596 THR A CA 1
ATOM 4818 C C . THR A 1 596 ? 0.624 -48.344 -30.516 1 92.69 596 THR A C 1
ATOM 4820 O O . THR A 1 596 ? 0.464 -47.438 -31.328 1 92.69 596 THR A O 1
ATOM 4823 N N . MET A 1 597 ? 1.187 -49.5 -30.766 1 94 597 MET A N 1
ATOM 4824 C CA . MET A 1 597 ? 1.608 -49.812 -32.125 1 94 597 MET A CA 1
ATOM 4825 C C . MET A 1 597 ? 0.651 -50.812 -32.781 1 94 597 MET A C 1
ATOM 4827 O O . MET A 1 597 ? 0.367 -51.844 -32.219 1 94 597 MET A O 1
ATOM 4831 N N . VAL A 1 598 ? 0.12 -50.438 -33.906 1 92.75 598 VAL A N 1
ATOM 4832 C CA . VAL A 1 598 ? -0.729 -51.312 -34.719 1 92.75 598 VAL A CA 1
ATOM 4833 C C . VAL A 1 598 ? -0.224 -51.344 -36.156 1 92.75 598 VAL A C 1
ATOM 4835 O O . VAL A 1 598 ? -0.112 -50.281 -36.812 1 92.75 598 VAL A O 1
ATOM 4838 N N . ALA A 1 599 ? 0.048 -52.531 -36.719 1 91.94 599 ALA A N 1
ATOM 4839 C CA . ALA A 1 599 ? 0.533 -52.719 -38.094 1 91.94 599 ALA A CA 1
ATOM 4840 C C . ALA A 1 599 ? 1.732 -51.812 -38.375 1 91.94 599 ALA A C 1
ATOM 4842 O O . ALA A 1 599 ? 1.808 -51.188 -39.438 1 91.94 599 ALA A O 1
ATOM 4843 N N . GLY A 1 600 ? 2.6 -51.594 -37.375 1 91.5 600 GLY A N 1
ATOM 4844 C CA . GLY A 1 600 ? 3.836 -50.844 -37.5 1 91.5 600 GLY A CA 1
ATOM 4845 C C . GLY A 1 600 ? 3.635 -49.344 -37.438 1 91.5 600 GLY A C 1
ATOM 4846 O O . GLY A 1 600 ? 4.566 -48.562 -37.688 1 91.5 600 GLY A O 1
ATOM 4847 N N . LYS A 1 601 ? 2.457 -48.969 -37.125 1 93.75 601 LYS A N 1
ATOM 4848 C CA . LYS A 1 601 ? 2.164 -47.531 -37.031 1 93.75 601 LYS A CA 1
ATOM 4849 C C . LYS A 1 601 ? 1.873 -47.125 -35.562 1 93.75 601 LYS A C 1
ATOM 4851 O O . LYS A 1 601 ? 1.292 -47.906 -34.812 1 93.75 601 LYS A O 1
ATOM 4856 N N . THR A 1 602 ? 2.262 -45.938 -35.25 1 94.62 602 THR A N 1
ATOM 4857 C CA . THR A 1 602 ? 2.08 -45.438 -33.906 1 94.62 602 THR A CA 1
ATOM 4858 C C . THR A 1 602 ? 0.712 -44.75 -33.75 1 94.62 602 THR A C 1
ATOM 4860 O O . THR A 1 602 ? 0.381 -43.844 -34.5 1 94.62 602 THR A O 1
ATOM 4863 N N . ILE A 1 603 ? -0.043 -45.219 -32.812 1 95.06 603 ILE A N 1
ATOM 4864 C CA . ILE A 1 603 ? -1.335 -44.625 -32.469 1 95.06 603 ILE A CA 1
ATOM 4865 C C . ILE A 1 603 ? -1.256 -43.938 -31.125 1 95.06 603 ILE A C 1
ATOM 4867 O O . ILE A 1 603 ? -0.847 -44.531 -30.141 1 95.06 603 ILE A O 1
ATOM 4871 N N . TYR A 1 604 ? -1.563 -42.656 -31.125 1 94.75 604 TYR A N 1
ATOM 4872 C CA . TYR A 1 604 ? -1.64 -41.875 -29.891 1 94.75 604 TYR A CA 1
ATOM 4873 C C . TYR A 1 604 ? -3.066 -41.844 -29.359 1 94.75 604 TYR A C 1
ATOM 4875 O O . TYR A 1 604 ? -3.992 -41.438 -30.078 1 94.75 604 TYR A O 1
ATOM 4883 N N . ASN A 1 605 ? -3.264 -42.281 -28.156 1 94.94 605 ASN A N 1
ATOM 4884 C CA . ASN A 1 605 ? -4.535 -42.188 -27.453 1 94.94 605 ASN A CA 1
ATOM 4885 C C . ASN A 1 605 ? -4.457 -41.156 -26.312 1 94.94 605 ASN A C 1
ATOM 4887 O O . ASN A 1 605 ? -3.801 -41.406 -25.297 1 94.94 605 ASN A O 1
ATOM 4891 N N . VAL A 1 606 ? -5.172 -40.062 -26.484 1 93.75 606 VAL A N 1
ATOM 4892 C CA . VAL A 1 606 ? -5.09 -38.938 -25.562 1 93.75 606 VAL A CA 1
ATOM 4893 C C . VAL A 1 606 ? -6.359 -38.875 -24.703 1 93.75 606 VAL A C 1
ATOM 4895 O O . VAL A 1 606 ? -7.469 -38.969 -25.234 1 93.75 606 VAL A O 1
ATOM 4898 N N . ALA A 1 607 ? -6.219 -38.688 -23.344 1 92.75 607 ALA A N 1
ATOM 4899 C CA . ALA A 1 607 ? -7.316 -38.5 -22.391 1 92.75 607 ALA A CA 1
ATOM 4900 C C . ALA A 1 607 ? -8.328 -39.625 -22.469 1 92.75 607 ALA A C 1
ATOM 4902 O O . ALA A 1 607 ? -9.531 -39.406 -22.609 1 92.75 607 ALA A O 1
ATOM 4903 N N . GLU A 1 608 ? -7.781 -40.812 -22.562 1 89.69 608 GLU A N 1
ATOM 4904 C CA . GLU A 1 608 ? -8.578 -42.031 -22.484 1 89.69 608 GLU A CA 1
ATOM 4905 C C . GLU A 1 608 ? -9.656 -42.062 -23.562 1 89.69 608 GLU A C 1
ATOM 4907 O O . GLU A 1 608 ? -10.836 -42.25 -23.266 1 89.69 608 GLU A O 1
ATOM 4912 N N . GLY A 1 609 ? -9.234 -41.781 -24.797 1 92.12 609 GLY A N 1
ATOM 4913 C CA . GLY A 1 609 ? -10.133 -41.969 -25.922 1 92.12 609 GLY A CA 1
ATOM 4914 C C . GLY A 1 609 ? -10.75 -40.688 -26.422 1 92.12 609 GLY A C 1
ATOM 4915 O O . GLY A 1 609 ? -11.5 -40.688 -27.406 1 92.12 609 GLY A O 1
ATOM 4916 N N . TYR A 1 610 ? -10.477 -39.594 -25.812 1 93.31 610 TYR A N 1
ATOM 4917 C CA . TYR A 1 610 ? -10.992 -38.344 -26.328 1 93.31 610 TYR A CA 1
ATOM 4918 C C . TYR A 1 610 ? -10.461 -38.062 -27.734 1 93.31 610 TYR A C 1
ATOM 4920 O O . TYR A 1 610 ? -11.227 -37.719 -28.641 1 93.31 610 TYR A O 1
ATOM 4928 N N . LEU A 1 611 ? -9.172 -38.25 -27.875 1 93.75 611 LEU A N 1
ATOM 4929 C CA . LEU A 1 611 ? -8.484 -38.031 -29.141 1 93.75 611 LEU A CA 1
ATOM 4930 C C . LEU A 1 611 ? -7.566 -39.188 -29.484 1 93.75 611 LEU A C 1
ATOM 4932 O O . LEU A 1 611 ? -6.723 -39.594 -28.672 1 93.75 611 LEU A O 1
ATOM 4936 N N . VAL A 1 612 ? -7.812 -39.75 -30.625 1 95.25 612 VAL A N 1
ATOM 4937 C CA . VAL A 1 612 ? -6.922 -40.781 -31.141 1 95.25 612 VAL A CA 1
ATOM 4938 C C . VAL A 1 612 ? -6.355 -40.375 -32.5 1 95.25 612 VAL A C 1
ATOM 4940 O O . VAL A 1 612 ? -7.098 -39.938 -33.375 1 95.25 612 VAL A O 1
ATOM 4943 N N . ALA A 1 613 ? -5.043 -40.438 -32.562 1 93.94 613 ALA A N 1
ATOM 4944 C CA . ALA A 1 613 ? -4.406 -39.938 -33.781 1 93.94 613 ALA A CA 1
ATOM 4945 C C . ALA A 1 613 ? -3.289 -40.844 -34.25 1 93.94 613 ALA A C 1
ATOM 4947 O O . ALA A 1 613 ? -2.695 -41.562 -33.438 1 93.94 613 ALA A O 1
ATOM 4948 N N . CYS A 1 614 ? -3.057 -40.812 -35.5 1 93.5 614 CYS A N 1
ATOM 4949 C CA . CYS A 1 614 ? -1.931 -41.469 -36.156 1 93.5 614 CYS A CA 1
ATOM 4950 C C . CYS A 1 614 ? -1.363 -40.594 -37.281 1 93.5 614 CYS A C 1
ATOM 4952 O O . CYS A 1 614 ? -2.09 -40.188 -38.188 1 93.5 614 CYS A O 1
ATOM 4954 N N . PHE A 1 615 ? -0.058 -40.375 -37.188 1 90.94 615 PHE A N 1
ATOM 4955 C CA . PHE A 1 615 ? 0.519 -39.406 -38.125 1 90.94 615 PHE A CA 1
ATOM 4956 C C . PHE A 1 615 ? 1.563 -40.094 -39 1 90.94 615 PHE A C 1
ATOM 4958 O O . PHE A 1 615 ? 2.234 -39.406 -39.812 1 90.94 615 PHE A O 1
ATOM 4965 N N . ASP A 1 616 ? 1.711 -41.344 -38.875 1 89.88 616 ASP A N 1
ATOM 4966 C CA . ASP A 1 616 ? 2.662 -42.094 -39.688 1 89.88 616 ASP A CA 1
ATOM 4967 C C . ASP A 1 616 ? 2.189 -42.188 -41.125 1 89.88 616 ASP A C 1
ATOM 4969 O O . ASP A 1 616 ? 0.988 -42.125 -41.406 1 89.88 616 ASP A O 1
ATOM 4973 N N . PRO A 1 617 ? 3.109 -42.344 -42.031 1 85.5 617 PRO A N 1
ATOM 4974 C CA . PRO A 1 617 ? 2.723 -42.5 -43.438 1 85.5 617 PRO A CA 1
ATOM 4975 C C . PRO A 1 617 ? 2.182 -43.906 -43.75 1 85.5 617 PRO A C 1
ATOM 4977 O O . PRO A 1 617 ? 2.418 -44.844 -42.969 1 85.5 617 PRO A O 1
ATOM 4980 N N . ASN A 1 618 ? 1.375 -44.031 -44.844 1 85.5 618 ASN A N 1
ATOM 4981 C CA . ASN A 1 618 ? 0.892 -45.281 -45.406 1 85.5 618 ASN A CA 1
ATOM 4982 C C . ASN A 1 618 ? 0.013 -46.062 -44.406 1 85.5 618 ASN A C 1
ATOM 4984 O O . ASN A 1 618 ? 0.234 -47.25 -44.156 1 85.5 618 ASN A O 1
ATOM 4988 N N . VAL A 1 619 ? -0.852 -45.344 -43.875 1 88.81 619 VAL A N 1
ATOM 4989 C CA . VAL A 1 619 ? -1.794 -45.938 -42.938 1 88.81 619 VAL A CA 1
ATOM 4990 C C . VAL A 1 619 ? -2.74 -46.875 -43.688 1 88.81 619 VAL A C 1
ATOM 4992 O O . VAL A 1 619 ? -3.297 -46.531 -44.719 1 88.81 619 VAL A O 1
ATOM 4995 N N . THR A 1 620 ? -2.953 -48.062 -43.188 1 88.19 620 THR A N 1
ATOM 4996 C CA . THR A 1 620 ? -3.777 -49.062 -43.812 1 88.19 620 THR A CA 1
ATOM 4997 C C . THR A 1 620 ? -5.164 -49.125 -43.188 1 88.19 620 THR A C 1
ATOM 4999 O O . THR A 1 620 ? -5.414 -48.469 -42.156 1 88.19 620 THR A O 1
ATOM 5002 N N . ASP A 1 621 ? -6.047 -49.969 -43.781 1 89.38 621 ASP A N 1
ATOM 5003 C CA . ASP A 1 621 ? -7.402 -50.156 -43.281 1 89.38 621 ASP A CA 1
ATOM 5004 C C . ASP A 1 621 ? -7.383 -50.781 -41.906 1 89.38 621 ASP A C 1
ATOM 5006 O O . ASP A 1 621 ? -8.25 -50.5 -41.062 1 89.38 621 ASP A O 1
ATOM 5010 N N . GLU A 1 622 ? -6.309 -51.5 -41.719 1 90.81 622 GLU A N 1
ATOM 5011 C CA . GLU A 1 622 ? -6.18 -52.156 -40.438 1 90.81 622 GLU A CA 1
ATOM 5012 C C . GLU A 1 622 ? -6 -51.156 -39.312 1 90.81 622 GLU A C 1
ATOM 5014 O O . GLU A 1 622 ? -6.59 -51.281 -38.25 1 90.81 622 GLU A O 1
ATOM 5019 N N . VAL A 1 623 ? -5.215 -50.219 -39.562 1 92.56 623 VAL A N 1
ATOM 5020 C CA . VAL A 1 623 ? -4.945 -49.156 -38.594 1 92.56 623 VAL A CA 1
ATOM 5021 C C . VAL A 1 623 ? -6.203 -48.312 -38.375 1 92.56 623 VAL A C 1
ATOM 5023 O O . VAL A 1 623 ? -6.547 -48 -37.25 1 92.56 623 VAL A O 1
ATOM 5026 N N . VAL A 1 624 ? -6.898 -48 -39.438 1 91.81 624 VAL A N 1
ATOM 5027 C CA . VAL A 1 624 ? -8.117 -47.188 -39.375 1 91.81 624 VAL A CA 1
ATOM 5028 C C . VAL A 1 624 ? -9.18 -47.938 -38.562 1 91.81 624 VAL A C 1
ATOM 5030 O O . VAL A 1 624 ? -9.883 -47.344 -37.75 1 91.81 624 VAL A O 1
ATOM 5033 N N . LYS A 1 625 ? -9.258 -49.219 -38.844 1 92.69 625 LYS A N 1
ATOM 5034 C CA . LYS A 1 625 ? -10.219 -50.031 -38.125 1 92.69 625 LYS A CA 1
ATOM 5035 C C . LYS A 1 625 ? -9.891 -50.062 -36.625 1 92.69 625 LYS A C 1
ATOM 5037 O O . LYS A 1 625 ? -10.789 -50 -35.781 1 92.69 625 LYS A O 1
ATOM 5042 N N . ALA A 1 626 ? -8.648 -50.219 -36.312 1 93.81 626 ALA A N 1
ATOM 5043 C CA . ALA A 1 626 ? -8.211 -50.219 -34.938 1 93.81 626 ALA A CA 1
ATOM 5044 C C . ALA A 1 626 ? -8.586 -48.938 -34.219 1 93.81 626 ALA A C 1
ATOM 5046 O O . ALA A 1 626 ? -9.031 -48.969 -33.062 1 93.81 626 ALA A O 1
ATOM 5047 N N . ILE A 1 627 ? -8.336 -47.812 -34.812 1 94.06 627 ILE A N 1
ATOM 5048 C CA . ILE A 1 627 ? -8.664 -46.531 -34.25 1 94.06 627 ILE A CA 1
ATOM 5049 C C . ILE A 1 627 ? -10.18 -46.406 -34.094 1 94.06 627 ILE A C 1
ATOM 5051 O O . ILE A 1 627 ? -10.648 -45.938 -33.031 1 94.06 627 ILE A O 1
ATOM 5055 N N . ALA A 1 628 ? -10.945 -46.781 -35.062 1 93.56 628 ALA A N 1
ATOM 5056 C CA . ALA A 1 628 ? -12.406 -46.719 -35 1 93.56 628 ALA A CA 1
ATOM 5057 C C . ALA A 1 628 ? -12.969 -47.562 -33.875 1 93.56 628 ALA A C 1
ATOM 5059 O O . ALA A 1 628 ? -13.953 -47.188 -33.219 1 93.56 628 ALA A O 1
ATOM 5060 N N . GLN A 1 629 ? -12.328 -48.656 -33.688 1 93.25 629 GLN A N 1
ATOM 5061 C CA . GLN A 1 629 ? -12.797 -49.562 -32.688 1 93.25 629 GLN A CA 1
ATOM 5062 C C . GLN A 1 629 ? -12.602 -49 -31.281 1 93.25 629 GLN A C 1
ATOM 5064 O O . GLN A 1 629 ? -13.281 -49.406 -30.328 1 93.25 629 GLN A O 1
ATOM 5069 N N . MET A 1 630 ? -11.719 -48.031 -31.156 1 93.94 630 MET A N 1
ATOM 5070 C CA . MET A 1 630 ? -11.508 -47.375 -29.875 1 93.94 630 MET A CA 1
ATOM 5071 C C . MET A 1 630 ? -12.633 -46.375 -29.609 1 93.94 630 MET A C 1
ATOM 5073 O O . MET A 1 630 ? -12.797 -45.906 -28.469 1 93.94 630 MET A O 1
ATOM 5077 N N . GLN A 1 631 ? -13.406 -46 -30.578 1 94.06 631 GLN A N 1
ATOM 5078 C CA . GLN A 1 631 ? -14.562 -45.125 -30.5 1 94.06 631 GLN A CA 1
ATOM 5079 C C . GLN A 1 631 ? -14.188 -43.781 -29.844 1 94.06 631 GLN A C 1
ATOM 5081 O O . GLN A 1 631 ? -14.836 -43.344 -28.891 1 94.06 631 GLN A O 1
ATOM 5086 N N . PRO A 1 632 ? -13.203 -43.188 -30.375 1 94.62 632 PRO A N 1
ATOM 5087 C CA . PRO A 1 632 ? -12.789 -41.875 -29.828 1 94.62 632 PRO A CA 1
ATOM 5088 C C . PRO A 1 632 ? -13.758 -40.75 -30.172 1 94.62 632 PRO A C 1
ATOM 5090 O O . PRO A 1 632 ? -14.617 -40.906 -31.047 1 94.62 632 PRO A O 1
ATOM 5093 N N . ALA A 1 633 ? -13.695 -39.688 -29.391 1 93.06 633 ALA A N 1
ATOM 5094 C CA . ALA A 1 633 ? -14.461 -38.5 -29.766 1 93.06 633 ALA A CA 1
ATOM 5095 C C . ALA A 1 633 ? -13.922 -37.875 -31.047 1 93.06 633 ALA A C 1
ATOM 5097 O O . ALA A 1 633 ? -14.695 -37.5 -31.938 1 93.06 633 ALA A O 1
ATOM 5098 N N . TYR A 1 634 ? -12.602 -37.812 -31.141 1 92 634 TYR A N 1
ATOM 5099 C CA . TYR A 1 634 ? -11.93 -37.281 -32.312 1 92 634 TYR A CA 1
ATOM 5100 C C . TYR A 1 634 ? -10.914 -38.281 -32.875 1 92 634 TYR A C 1
ATOM 5102 O O . TYR A 1 634 ? -10.172 -38.906 -32.094 1 92 634 TYR A O 1
ATOM 5110 N N . ALA A 1 635 ? -10.906 -38.469 -34.125 1 92.56 635 ALA A N 1
ATOM 5111 C CA . ALA A 1 635 ? -9.883 -39.25 -34.812 1 92.56 635 ALA A CA 1
ATOM 5112 C C . ALA A 1 635 ? -9.156 -38.406 -35.875 1 92.56 635 ALA A C 1
ATOM 5114 O O . ALA A 1 635 ? -9.797 -37.781 -36.719 1 92.56 635 ALA A O 1
ATOM 5115 N N . VAL A 1 636 ? -7.871 -38.344 -35.75 1 90.44 636 VAL A N 1
ATOM 5116 C CA . VAL A 1 636 ? -7.117 -37.469 -36.625 1 90.44 636 VAL A CA 1
ATOM 5117 C C . VAL A 1 636 ? -6.055 -38.281 -37.375 1 90.44 636 VAL A C 1
ATOM 5119 O O . VAL A 1 636 ? -5.297 -39.031 -36.75 1 90.44 636 VAL A O 1
ATOM 5122 N N . LEU A 1 637 ? -6.016 -38.156 -38.625 1 87.62 637 LEU A N 1
ATOM 5123 C CA . LEU A 1 637 ? -4.996 -38.75 -39.5 1 87.62 637 LEU A CA 1
ATOM 5124 C C . LEU A 1 637 ? -4.379 -37.688 -40.406 1 87.62 637 LEU A C 1
ATOM 5126 O O . LEU A 1 637 ? -4.902 -36.594 -40.531 1 87.62 637 LEU A O 1
ATOM 5130 N N . ARG A 1 638 ? -3.252 -38.094 -40.875 1 80.56 638 ARG A N 1
ATOM 5131 C CA . ARG A 1 638 ? -2.637 -37.25 -41.906 1 80.56 638 ARG A CA 1
ATOM 5132 C C . ARG A 1 638 ? -3.143 -37.594 -43.281 1 80.56 638 ARG A C 1
ATOM 5134 O O . ARG A 1 638 ? -3.328 -38.781 -43.594 1 80.56 638 ARG A O 1
ATOM 5141 N N . ASP A 1 639 ? -3.469 -36.625 -44.094 1 66.75 639 ASP A N 1
ATOM 5142 C CA . ASP A 1 639 ? -3.994 -36.875 -45.438 1 66.75 639 ASP A CA 1
ATOM 5143 C C . ASP A 1 639 ? -3.061 -37.75 -46.25 1 66.75 639 ASP A C 1
ATOM 5145 O O . ASP A 1 639 ? -3.504 -38.719 -46.875 1 66.75 639 ASP A O 1
ATOM 5149 N N . THR A 1 640 ? -1.858 -37.344 -46.125 1 64.25 640 THR A N 1
ATOM 5150 C CA . THR A 1 640 ? -0.884 -38.031 -46.938 1 64.25 640 THR A CA 1
ATOM 5151 C C . THR A 1 640 ? -0.54 -39.406 -46.344 1 64.25 640 THR A C 1
ATOM 5153 O O . THR A 1 640 ? 0.213 -40.188 -46.906 1 64.25 640 THR A O 1
ATOM 5156 N N . SER A 1 641 ? -1.143 -39.656 -45.25 1 66.5 641 SER A N 1
ATOM 5157 C CA . SER A 1 641 ? -0.743 -40.875 -44.562 1 66.5 641 SER A CA 1
ATOM 5158 C C . SER A 1 641 ? -1.514 -42.094 -45.062 1 66.5 641 SER A C 1
ATOM 5160 O O . SER A 1 641 ? -1.132 -43.219 -44.781 1 66.5 641 SER A O 1
ATOM 5162 N N . MET A 1 642 ? -2.512 -41.781 -45.781 1 70.88 642 MET A N 1
ATOM 5163 C CA . MET A 1 642 ? -3.293 -42.938 -46.25 1 70.88 642 MET A CA 1
ATOM 5164 C C . MET A 1 642 ? -2.613 -43.625 -47.406 1 70.88 642 MET A C 1
ATOM 5166 O O . MET A 1 642 ? -2.125 -42.938 -48.344 1 70.88 642 MET A O 1
ATOM 5170 N N . LYS A 1 643 ? -2.406 -44.812 -47.312 1 66.94 643 LYS A N 1
ATOM 5171 C CA . LYS A 1 643 ? -1.622 -45.594 -48.25 1 66.94 643 LYS A CA 1
ATOM 5172 C C . LYS A 1 643 ? -2.125 -45.406 -49.688 1 66.94 643 LYS A C 1
ATOM 5174 O O . LYS A 1 643 ? -1.329 -45.281 -50.594 1 66.94 643 LYS A O 1
ATOM 5179 N N . ASP A 1 644 ? -3.418 -45.594 -49.875 1 67.5 644 ASP A N 1
ATOM 5180 C CA . ASP A 1 644 ? -3.982 -45.5 -51.219 1 67.5 644 ASP A CA 1
ATOM 5181 C C . ASP A 1 644 ? -5.371 -44.875 -51.188 1 67.5 644 ASP A C 1
ATOM 5183 O O . ASP A 1 644 ? -5.926 -44.625 -50.125 1 67.5 644 ASP A O 1
ATOM 5187 N N . ASP A 1 645 ? -5.809 -44.406 -52.281 1 65.62 645 ASP A N 1
ATOM 5188 C CA . ASP A 1 645 ? -7.113 -43.781 -52.438 1 65.62 645 ASP A CA 1
ATOM 5189 C C . ASP A 1 645 ? -8.234 -44.688 -51.906 1 65.62 645 ASP A C 1
ATOM 5191 O O . ASP A 1 645 ? -9.258 -44.188 -51.438 1 65.62 645 ASP A O 1
ATOM 5195 N N . SER A 1 646 ? -7.977 -45.875 -52 1 70.62 646 SER A N 1
ATOM 5196 C CA . SER A 1 646 ? -8.977 -46.812 -51.5 1 70.62 646 SER A CA 1
ATOM 5197 C C . SER A 1 646 ? -9.133 -46.719 -50 1 70.62 646 SER A C 1
ATOM 5199 O O . SER A 1 646 ? -10.25 -46.75 -49.469 1 70.62 646 SER A O 1
ATOM 5201 N N . THR A 1 647 ? -8.023 -46.5 -49.406 1 73.69 647 THR A N 1
ATOM 5202 C CA . THR A 1 647 ? -8.055 -46.375 -47.969 1 73.69 647 THR A CA 1
ATOM 5203 C C . THR A 1 647 ? -8.82 -45.125 -47.531 1 73.69 647 THR A C 1
ATOM 5205 O O . THR A 1 647 ? -9.555 -45.125 -46.531 1 73.69 647 THR A O 1
ATOM 5208 N N . ALA A 1 648 ? -8.703 -44.094 -48.281 1 70.25 648 ALA A N 1
ATOM 5209 C CA . ALA A 1 648 ? -9.406 -42.844 -48 1 70.25 648 ALA A CA 1
ATOM 5210 C C . ALA A 1 648 ? -10.922 -43.031 -48.094 1 70.25 648 ALA A C 1
ATOM 5212 O O . ALA A 1 648 ? -11.672 -42.5 -47.281 1 70.25 648 ALA A O 1
ATOM 5213 N N . THR A 1 649 ? -11.328 -43.719 -49.094 1 70 649 THR A N 1
ATOM 5214 C CA . THR A 1 649 ? -12.742 -44 -49.281 1 70 649 THR A CA 1
ATOM 5215 C C . THR A 1 649 ? -13.281 -44.906 -48.188 1 70 649 THR A C 1
ATOM 5217 O O . THR A 1 649 ? -14.383 -44.688 -47.688 1 70 649 THR A O 1
ATOM 5220 N N . ASN A 1 650 ? -12.375 -45.781 -47.812 1 79.69 650 ASN A N 1
ATOM 5221 C CA . ASN A 1 650 ? -12.773 -46.75 -46.812 1 79.69 650 ASN A CA 1
ATOM 5222 C C . ASN A 1 650 ? -12.789 -46.125 -45.406 1 79.69 650 ASN A C 1
ATOM 5224 O O . ASN A 1 650 ? -13.461 -46.625 -44.5 1 79.69 650 ASN A O 1
ATOM 5228 N N . PHE A 1 651 ? -12 -45.125 -45.344 1 82.25 651 PHE A N 1
ATOM 5229 C CA . PHE A 1 651 ? -11.859 -44.406 -44.062 1 82.25 651 PHE A CA 1
ATOM 5230 C C . PHE A 1 651 ? -13.227 -44 -43.5 1 82.25 651 PHE A C 1
ATOM 5232 O O . PHE A 1 651 ? -13.57 -44.344 -42.375 1 82.25 651 PHE A O 1
ATOM 5239 N N . GLU A 1 652 ? -13.992 -43.406 -44.25 1 79.75 652 GLU A N 1
ATOM 5240 C CA . GLU A 1 652 ? -15.305 -42.938 -43.812 1 79.75 652 GLU A CA 1
ATOM 5241 C C . GLU A 1 652 ? -16.25 -44.094 -43.562 1 79.75 652 GLU A C 1
ATOM 5243 O O . GLU A 1 652 ? -17.031 -44.062 -42.594 1 79.75 652 GLU A O 1
ATOM 5248 N N . GLN A 1 653 ? -16.109 -45.062 -44.438 1 84.25 653 GLN A N 1
ATOM 5249 C CA . GLN A 1 653 ? -16.984 -46.219 -44.312 1 84.25 653 GLN A CA 1
ATOM 5250 C C . GLN A 1 653 ? -16.672 -47 -43.031 1 84.25 653 GLN A C 1
ATOM 5252 O O . GLN A 1 653 ? -17.594 -47.469 -42.375 1 84.25 653 GLN A O 1
ATOM 5257 N N . ILE A 1 654 ? -15.43 -47.031 -42.75 1 90.75 654 ILE A N 1
ATOM 5258 C CA . ILE A 1 654 ? -14.984 -47.781 -41.594 1 90.75 654 ILE A CA 1
ATOM 5259 C C . ILE A 1 654 ? -15.508 -47.094 -40.312 1 90.75 654 ILE A C 1
ATOM 5261 O O . ILE A 1 654 ? -16.031 -47.75 -39.406 1 90.75 654 ILE A O 1
ATOM 5265 N N . PHE A 1 655 ? -15.414 -45.844 -40.188 1 89.94 655 PHE A N 1
ATOM 5266 C CA . PHE A 1 655 ? -15.867 -45.125 -39.031 1 89.94 655 PHE A CA 1
ATOM 5267 C C . PHE A 1 655 ? -17.391 -45.156 -38.906 1 89.94 655 PHE A C 1
ATOM 5269 O O . PHE A 1 655 ? -17.938 -45.25 -37.812 1 89.94 655 PHE A O 1
ATOM 5276 N N . LYS A 1 656 ? -18.094 -45.062 -40.031 1 88.06 656 LYS A N 1
ATOM 5277 C CA . LYS A 1 656 ? -19.562 -45.188 -40 1 88.06 656 LYS A CA 1
ATOM 5278 C C . LYS A 1 656 ? -20 -46.531 -39.438 1 88.06 656 LYS A C 1
ATOM 5280 O O . LYS A 1 656 ? -21.031 -46.625 -38.781 1 88.06 656 LYS A O 1
ATOM 5285 N N . THR A 1 657 ? -19.188 -47.5 -39.688 1 91.12 657 THR A N 1
ATOM 5286 C CA . THR A 1 657 ? -19.516 -48.875 -39.281 1 91.12 657 THR A CA 1
ATOM 5287 C C . THR A 1 657 ? -19.172 -49.094 -37.812 1 91.12 657 THR A C 1
ATOM 5289 O O . THR A 1 657 ? -19.984 -49.594 -37.031 1 91.12 657 THR A O 1
ATOM 5292 N N . TYR A 1 658 ? -18.016 -48.656 -37.375 1 91.44 658 TYR A N 1
ATOM 5293 C CA . TYR A 1 658 ? -17.5 -49.062 -36.062 1 91.44 658 TYR A CA 1
ATOM 5294 C C . TYR A 1 658 ? -17.688 -47.938 -35.062 1 91.44 658 TYR A C 1
ATOM 5296 O O . TYR A 1 658 ? -17.734 -48.188 -33.844 1 91.44 658 TYR A O 1
ATOM 5304 N N . SER A 1 659 ? -17.703 -46.688 -35.469 1 91 659 SER A N 1
ATOM 5305 C CA . SER A 1 659 ? -17.781 -45.531 -34.562 1 91 659 SER A CA 1
ATOM 5306 C C . SER A 1 659 ? -18.422 -44.344 -35.25 1 91 659 SER A C 1
ATOM 5308 O O . SER A 1 659 ? -17.734 -43.344 -35.531 1 91 659 SER A O 1
ATOM 5310 N N . PRO A 1 660 ? -19.688 -44.281 -35.5 1 89.12 660 PRO A N 1
ATOM 5311 C CA . PRO A 1 660 ? -20.359 -43.25 -36.281 1 89.12 660 PRO A CA 1
ATOM 5312 C C . PRO A 1 660 ? -20.359 -41.875 -35.594 1 89.12 660 PRO A C 1
ATOM 5314 O O . PRO A 1 660 ? -20.469 -40.844 -36.25 1 89.12 660 PRO A O 1
ATOM 5317 N N . ASP A 1 661 ? -20.156 -41.906 -34.312 1 90.88 661 ASP A N 1
ATOM 5318 C CA . ASP A 1 661 ? -20.234 -40.625 -33.562 1 90.88 661 ASP A CA 1
ATOM 5319 C C . ASP A 1 661 ? -18.891 -39.938 -33.531 1 90.88 661 ASP A C 1
ATOM 5321 O O . ASP A 1 661 ? -18.797 -38.781 -33.094 1 90.88 661 ASP A O 1
ATOM 5325 N N . THR A 1 662 ? -17.828 -40.656 -33.938 1 91.56 662 THR A N 1
ATOM 5326 C CA . THR A 1 662 ? -16.484 -40.062 -33.938 1 91.56 662 THR A CA 1
ATOM 5327 C C . THR A 1 662 ? -16.359 -38.969 -34.969 1 91.56 662 THR A C 1
ATOM 5329 O O . THR A 1 662 ? -16.781 -39.125 -36.125 1 91.56 662 THR A O 1
ATOM 5332 N N . VAL A 1 663 ? -15.812 -37.812 -34.562 1 89.06 663 VAL A N 1
ATOM 5333 C CA . VAL A 1 663 ? -15.508 -36.75 -35.5 1 89.06 663 VAL A CA 1
ATOM 5334 C C . VAL A 1 663 ? -14.133 -36.969 -36.125 1 89.06 663 VAL A C 1
ATOM 5336 O O . VAL A 1 663 ? -13.125 -37 -35.438 1 89.06 663 VAL A O 1
ATOM 5339 N N . THR A 1 664 ? -14.109 -37.156 -37.406 1 87.25 664 THR A N 1
ATOM 5340 C CA . THR A 1 664 ? -12.859 -37.438 -38.094 1 87.25 664 THR A CA 1
ATOM 5341 C C . THR A 1 664 ? -12.266 -36.156 -38.656 1 87.25 664 THR A C 1
ATOM 5343 O O . THR A 1 664 ? -12.992 -35.312 -39.188 1 87.25 664 THR A O 1
ATOM 5346 N N . LYS A 1 665 ? -11.008 -36 -38.375 1 84.19 665 LYS A N 1
ATOM 5347 C CA . LYS A 1 665 ? -10.281 -34.844 -38.906 1 84.19 665 LYS A CA 1
ATOM 5348 C C . LYS A 1 665 ? -9.016 -35.281 -39.625 1 84.19 665 LYS A C 1
ATOM 5350 O O . LYS A 1 665 ? -8.43 -36.312 -39.312 1 84.19 665 LYS A O 1
ATOM 5355 N N . ILE A 1 666 ? -8.672 -34.5 -40.625 1 80.06 666 ILE A N 1
ATOM 5356 C CA . ILE A 1 666 ? -7.457 -34.781 -41.375 1 80.06 666 ILE A CA 1
ATOM 5357 C C . ILE A 1 666 ? -6.535 -33.562 -41.344 1 80.06 666 ILE A C 1
ATOM 5359 O O . ILE A 1 666 ? -7.004 -32.406 -41.406 1 80.06 666 ILE A O 1
ATOM 5363 N N . LEU A 1 667 ? -5.301 -33.906 -41.125 1 78.25 667 LEU A N 1
ATOM 5364 C CA . LEU A 1 667 ? -4.297 -32.844 -41.156 1 78.25 667 LEU A CA 1
ATOM 5365 C C . LEU A 1 667 ? -3.85 -32.594 -42.594 1 78.25 667 LEU A C 1
ATOM 5367 O O . LEU A 1 667 ? -3.535 -33.531 -43.344 1 78.25 667 LEU A O 1
ATOM 5371 N N . MET B 1 1 ? -3.275 57.875 -7.43 1 30.41 1 MET B N 1
ATOM 5372 C CA . MET B 1 1 ? -3.266 56.906 -6.336 1 30.41 1 MET B CA 1
ATOM 5373 C C . MET B 1 1 ? -3.652 55.531 -6.832 1 30.41 1 MET B C 1
ATOM 5375 O O . MET B 1 1 ? -4.602 55.375 -7.605 1 30.41 1 MET B O 1
ATOM 5379 N N . ASP B 1 2 ? -2.84 54.75 -6.633 1 43.12 2 ASP B N 1
ATOM 5380 C CA . ASP B 1 2 ? -3.012 53.406 -7.156 1 43.12 2 ASP B CA 1
ATOM 5381 C C . ASP B 1 2 ? -4.023 52.594 -6.324 1 43.12 2 ASP B C 1
ATOM 5383 O O . ASP B 1 2 ? -3.969 52.625 -5.09 1 43.12 2 ASP B O 1
ATOM 5387 N N . LYS B 1 3 ? -5.074 52.031 -6.961 1 42.28 3 LYS B N 1
ATOM 5388 C CA . LYS B 1 3 ? -6.191 51.344 -6.316 1 42.28 3 LYS B CA 1
ATOM 5389 C C . LYS B 1 3 ? -5.883 49.844 -6.113 1 42.28 3 LYS B C 1
ATOM 5391 O O . LYS B 1 3 ? -5.297 49.219 -6.988 1 42.28 3 LYS B O 1
ATOM 5396 N N . LEU B 1 4 ? -6.191 49.438 -4.906 1 44.03 4 LEU B N 1
ATOM 5397 C CA . LEU B 1 4 ? -6.078 48.031 -4.633 1 44.03 4 LEU B CA 1
ATOM 5398 C C . LEU B 1 4 ? -7.156 47.25 -5.379 1 44.03 4 LEU B C 1
ATOM 5400 O O . LEU B 1 4 ? -8.281 47.719 -5.52 1 44.03 4 LEU B O 1
ATOM 5404 N N . ARG B 1 5 ? -6.965 46.062 -5.953 1 47.66 5 ARG B N 1
ATOM 5405 C CA . ARG B 1 5 ? -7.867 45.25 -6.762 1 47.66 5 ARG B CA 1
ATOM 5406 C C . ARG B 1 5 ? -8.93 44.594 -5.891 1 47.66 5 ARG B C 1
ATOM 5408 O O . ARG B 1 5 ? -10.086 44.469 -6.305 1 47.66 5 ARG B O 1
ATOM 5415 N N . MET B 1 6 ? -8.625 44.375 -4.715 1 41.78 6 MET B N 1
ATOM 5416 C CA . MET B 1 6 ? -9.469 43.781 -3.686 1 41.78 6 MET B CA 1
ATOM 5417 C C . MET B 1 6 ? -10.086 42.469 -4.188 1 41.78 6 MET B C 1
ATOM 5419 O O . MET B 1 6 ? -11.273 42.219 -3.982 1 41.78 6 MET B O 1
ATOM 5423 N N . GLN B 1 7 ? -9.336 41.688 -5.164 1 46.94 7 GLN B N 1
ATOM 5424 C CA . GLN B 1 7 ? -9.672 40.375 -5.664 1 46.94 7 GLN B CA 1
ATOM 5425 C C . GLN B 1 7 ? -8.469 39.438 -5.586 1 46.94 7 GLN B C 1
ATOM 5427 O O . GLN B 1 7 ? -7.332 39.875 -5.426 1 46.94 7 GLN B O 1
ATOM 5432 N N . SER B 1 8 ? -8.789 38.125 -5.57 1 51.78 8 SER B N 1
ATOM 5433 C CA . SER B 1 8 ? -7.695 37.156 -5.547 1 51.78 8 SER B CA 1
ATOM 5434 C C . SER B 1 8 ? -6.918 37.188 -6.855 1 51.78 8 SER B C 1
ATOM 5436 O O . SER B 1 8 ? -7.398 37.688 -7.867 1 51.78 8 SER B O 1
ATOM 5438 N N . SER B 1 9 ? -5.844 36.719 -6.883 1 48.22 9 SER B N 1
ATOM 5439 C CA . SER B 1 9 ? -4.965 36.719 -8.047 1 48.22 9 SER B CA 1
ATOM 5440 C C . SER B 1 9 ? -5.527 35.812 -9.156 1 48.22 9 SER B C 1
ATOM 5442 O O . SER B 1 9 ? -6.254 34.875 -8.875 1 48.22 9 SER B O 1
ATOM 5444 N N . ASN B 1 10 ? -5.492 36.25 -10.344 1 47.81 10 ASN B N 1
ATOM 5445 C CA . ASN B 1 10 ? -5.91 35.5 -11.523 1 47.81 10 ASN B CA 1
ATOM 5446 C C . ASN B 1 10 ? -4.801 34.562 -12.023 1 47.81 10 ASN B C 1
ATOM 5448 O O . ASN B 1 10 ? -3.824 35.031 -12.617 1 47.81 10 ASN B O 1
ATOM 5452 N N . GLY B 1 11 ? -4.891 33.375 -11.75 1 52.91 11 GLY B N 1
ATOM 5453 C CA . GLY B 1 11 ? -3.889 32.375 -12.109 1 52.91 11 GLY B CA 1
ATOM 5454 C C . GLY B 1 11 ? -3.627 32.312 -13.602 1 52.91 11 GLY B C 1
ATOM 5455 O O . GLY B 1 11 ? -2.514 32 -14.031 1 52.91 11 GLY B O 1
ATOM 5456 N N . VAL B 1 12 ? -4.66 32.562 -14.391 1 50.34 12 VAL B N 1
ATOM 5457 C CA . VAL B 1 12 ? -4.492 32.531 -15.836 1 50.34 12 VAL B CA 1
ATOM 5458 C C . VAL B 1 12 ? -3.533 33.625 -16.281 1 50.34 12 VAL B C 1
ATOM 5460 O O . VAL B 1 12 ? -2.633 33.406 -17.094 1 50.34 12 VAL B O 1
ATOM 5463 N N . GLU B 1 13 ? -3.812 34.781 -15.719 1 53.5 13 GLU B N 1
ATOM 5464 C CA . GLU B 1 13 ? -2.934 35.875 -16.047 1 53.5 13 GLU B CA 1
ATOM 5465 C C . GLU B 1 13 ? -1.498 35.625 -15.617 1 53.5 13 GLU B C 1
ATOM 5467 O O . GLU B 1 13 ? -0.551 35.969 -16.312 1 53.5 13 GLU B O 1
ATOM 5472 N N . ASP B 1 14 ? -1.502 34.969 -14.516 1 56.75 14 ASP B N 1
ATOM 5473 C CA . ASP B 1 14 ? -0.173 34.594 -14.031 1 56.75 14 ASP B CA 1
ATOM 5474 C C . ASP B 1 14 ? 0.51 33.625 -15 1 56.75 14 ASP B C 1
ATOM 5476 O O . ASP B 1 14 ? 1.697 33.781 -15.297 1 56.75 14 ASP B O 1
ATOM 5480 N N . ASN B 1 15 ? -0.221 32.656 -15.43 1 56.66 15 ASN B N 1
ATOM 5481 C CA . ASN B 1 15 ? 0.323 31.688 -16.375 1 56.66 15 ASN B CA 1
ATOM 5482 C C . ASN B 1 15 ? 0.703 32.344 -17.703 1 56.66 15 ASN B C 1
ATOM 5484 O O . ASN B 1 15 ? 1.726 32 -18.297 1 56.66 15 ASN B O 1
ATOM 5488 N N . ILE B 1 16 ? -0.109 33.219 -18.172 1 53.66 16 ILE B N 1
ATOM 5489 C CA . ILE B 1 16 ? 0.177 33.938 -19.406 1 53.66 16 ILE B CA 1
ATOM 5490 C C . ILE B 1 16 ? 1.474 34.719 -19.266 1 53.66 16 ILE B C 1
ATOM 5492 O O . ILE B 1 16 ? 2.314 34.719 -20.172 1 53.66 16 ILE B O 1
ATOM 5496 N N . THR B 1 17 ? 1.584 35.25 -18.094 1 56.84 17 THR B N 1
ATOM 5497 C CA . THR B 1 17 ? 2.791 36.031 -17.828 1 56.84 17 THR B CA 1
ATOM 5498 C C . THR B 1 17 ? 4.023 35.125 -17.844 1 56.84 17 THR B C 1
ATOM 5500 O O . THR B 1 17 ? 5.066 35.5 -18.391 1 56.84 17 THR B O 1
ATOM 5503 N N . LYS B 1 18 ? 3.805 34.031 -17.312 1 59.56 18 LYS B N 1
ATOM 5504 C CA . LYS B 1 18 ? 4.926 33.094 -17.281 1 59.56 18 LYS B CA 1
ATOM 5505 C C . LYS B 1 18 ? 5.297 32.625 -18.703 1 59.56 18 LYS B C 1
ATOM 5507 O O . LYS B 1 18 ? 6.48 32.531 -19.031 1 59.56 18 LYS B O 1
ATOM 5512 N N . ILE B 1 19 ? 4.328 32.219 -19.5 1 56.84 19 ILE B N 1
ATOM 5513 C CA . ILE B 1 19 ? 4.578 31.828 -20.875 1 56.84 19 ILE B CA 1
ATOM 5514 C C . ILE B 1 19 ? 5.184 33 -21.641 1 56.84 19 ILE B C 1
ATOM 5516 O O . ILE B 1 19 ? 6.098 32.812 -22.453 1 56.84 19 ILE B O 1
ATOM 5520 N N . ALA B 1 20 ? 4.605 34.156 -21.328 1 53.56 20 ALA B N 1
ATOM 5521 C CA . ALA B 1 20 ? 5.102 35.344 -21.984 1 53.56 20 ALA B CA 1
ATOM 5522 C C . ALA B 1 20 ? 6.574 35.594 -21.672 1 53.56 20 ALA B C 1
ATOM 5524 O O . ALA B 1 20 ? 7.336 36.062 -22.516 1 53.56 20 ALA B O 1
ATOM 5525 N N . GLN B 1 21 ? 6.809 35.062 -20.484 1 56.84 21 GLN B N 1
ATOM 5526 C CA . GLN B 1 21 ? 8.203 35.188 -20.078 1 56.84 21 GLN B CA 1
ATOM 5527 C C . GLN B 1 21 ? 9.078 34.156 -20.812 1 56.84 21 GLN B C 1
ATOM 5529 O O . GLN B 1 21 ? 10.211 34.469 -21.203 1 56.84 21 GLN B O 1
ATOM 5534 N N . LEU B 1 22 ? 8.562 33 -21.016 1 57.06 22 LEU B N 1
ATOM 5535 C CA . LEU B 1 22 ? 9.328 31.938 -21.672 1 57.06 22 LEU B CA 1
ATOM 5536 C C . LEU B 1 22 ? 9.281 32.094 -23.188 1 57.06 22 LEU B C 1
ATOM 5538 O O . LEU B 1 22 ? 10.273 31.812 -23.875 1 57.06 22 LEU B O 1
ATOM 5542 N N . PHE B 1 23 ? 8.07 32.375 -23.719 1 53.56 23 PHE B N 1
ATOM 5543 C CA . PHE B 1 23 ? 7.852 32.531 -25.156 1 53.56 23 PHE B CA 1
ATOM 5544 C C . PHE B 1 23 ? 7.164 33.844 -25.453 1 53.56 23 PHE B C 1
ATOM 5546 O O . PHE B 1 23 ? 5.984 33.875 -25.828 1 53.56 23 PHE B O 1
ATOM 5553 N N . PRO B 1 24 ? 7.848 34.906 -25.359 1 58.78 24 PRO B N 1
ATOM 5554 C CA . PRO B 1 24 ? 7.234 36.25 -25.531 1 58.78 24 PRO B CA 1
ATOM 5555 C C . PRO B 1 24 ? 6.566 36.406 -26.906 1 58.78 24 PRO B C 1
ATOM 5557 O O . PRO B 1 24 ? 5.578 37.125 -27.031 1 58.78 24 PRO B O 1
ATOM 5560 N N . ASP B 1 25 ? 7.18 35.688 -27.812 1 56 25 ASP B N 1
ATOM 5561 C CA . ASP B 1 25 ? 6.68 35.812 -29.172 1 56 25 ASP B CA 1
ATOM 5562 C C . ASP B 1 25 ? 5.328 35.156 -29.328 1 56 25 ASP B C 1
ATOM 5564 O O . ASP B 1 25 ? 4.648 35.344 -30.344 1 56 25 ASP B O 1
ATOM 5568 N N . CYS B 1 26 ? 5.012 34.406 -28.406 1 53.78 26 CYS B N 1
ATOM 5569 C CA . CYS B 1 26 ? 3.758 33.656 -28.5 1 53.78 26 CYS B CA 1
ATOM 5570 C C . CYS B 1 26 ? 2.627 34.438 -27.812 1 53.78 26 CYS B C 1
ATOM 5572 O O . CYS B 1 26 ? 1.51 33.906 -27.703 1 53.78 26 CYS B O 1
ATOM 5574 N N . VAL B 1 27 ? 2.877 35.562 -27.344 1 58.34 27 VAL B N 1
ATOM 5575 C CA . VAL B 1 27 ? 1.863 36.312 -26.609 1 58.34 27 VAL B CA 1
ATOM 5576 C C . VAL B 1 27 ? 1.341 37.469 -27.469 1 58.34 27 VAL B C 1
ATOM 5578 O O . VAL B 1 27 ? 2.125 38.219 -28.078 1 58.34 27 VAL B O 1
ATOM 5581 N N . THR B 1 28 ? 0.105 37.406 -27.797 1 57.78 28 THR B N 1
ATOM 5582 C CA . THR B 1 28 ? -0.517 38.5 -28.547 1 57.78 28 THR B CA 1
ATOM 5583 C C . THR B 1 28 ? -1.423 39.312 -27.625 1 57.78 28 THR B C 1
ATOM 5585 O O . THR B 1 28 ? -2.039 38.781 -26.703 1 57.78 28 THR B O 1
ATOM 5588 N N . GLU B 1 29 ? -1.265 40.531 -27.641 1 53.84 29 GLU B N 1
ATOM 5589 C CA . GLU B 1 29 ? -2.094 41.469 -26.875 1 53.84 29 GLU B CA 1
ATOM 5590 C C . GLU B 1 29 ? -3.416 41.75 -27.594 1 53.84 29 GLU B C 1
ATOM 5592 O O . GLU B 1 29 ? -3.441 41.969 -28.797 1 53.84 29 GLU B O 1
ATOM 5597 N N . THR B 1 30 ? -4.449 41.156 -26.922 1 55.78 30 THR B N 1
ATOM 5598 C CA . THR B 1 30 ? -5.742 41.562 -27.453 1 55.78 30 THR B CA 1
ATOM 5599 C C . THR B 1 30 ? -6.488 42.406 -26.422 1 55.78 30 THR B C 1
ATOM 5601 O O . THR B 1 30 ? -6.094 42.5 -25.25 1 55.78 30 THR B O 1
ATOM 5604 N N . LEU B 1 31 ? -7.379 43.219 -26.812 1 49.75 31 LEU B N 1
ATOM 5605 C CA . LEU B 1 31 ? -8.227 44 -25.922 1 49.75 31 LEU B CA 1
ATOM 5606 C C . LEU B 1 31 ? -9.391 43.188 -25.391 1 49.75 31 LEU B C 1
ATOM 5608 O O . LEU B 1 31 ? -10 42.406 -26.141 1 49.75 31 LEU B O 1
ATOM 5612 N N . ASP B 1 32 ? -9.453 43 -24.109 1 49.56 32 ASP B N 1
ATOM 5613 C CA . ASP B 1 32 ? -10.641 42.375 -23.516 1 49.56 32 ASP B CA 1
ATOM 5614 C C . ASP B 1 32 ? -11.914 43.062 -24.016 1 49.56 32 ASP B C 1
ATOM 5616 O O . ASP B 1 32 ? -12.047 44.281 -23.906 1 49.56 32 ASP B O 1
ATOM 5620 N N . GLU B 1 33 ? -12.742 42.375 -24.734 1 50.84 33 GLU B N 1
ATOM 5621 C CA . GLU B 1 33 ? -13.922 42.969 -25.344 1 50.84 33 GLU B CA 1
ATOM 5622 C C . GLU B 1 33 ? -14.797 43.656 -24.312 1 50.84 33 GLU B C 1
ATOM 5624 O O . GLU B 1 33 ? -15.555 44.562 -24.656 1 50.84 33 GLU B O 1
ATOM 5629 N N . ARG B 1 34 ? -14.672 43.156 -23.156 1 48.31 34 ARG B N 1
ATOM 5630 C CA . ARG B 1 34 ? -15.586 43.719 -22.156 1 48.31 34 ARG B CA 1
ATOM 5631 C C . ARG B 1 34 ? -14.938 44.875 -21.406 1 48.31 34 ARG B C 1
ATOM 5633 O O . ARG B 1 34 ? -15.609 45.875 -21.094 1 48.31 34 ARG B O 1
ATOM 5640 N N . SER B 1 35 ? -13.648 44.688 -21.047 1 45.78 35 SER B N 1
ATOM 5641 C CA . SER B 1 35 ? -13.016 45.656 -20.188 1 45.78 35 SER B CA 1
ATOM 5642 C C . SER B 1 35 ? -12.117 46.625 -20.984 1 45.78 35 SER B C 1
ATOM 5644 O O . SER B 1 35 ? -11.711 47.656 -20.484 1 45.78 35 SER B O 1
ATOM 5646 N N . GLY B 1 36 ? -11.953 46.469 -22.141 1 48 36 GLY B N 1
ATOM 5647 C CA . GLY B 1 36 ? -11.117 47.281 -22.984 1 48 36 GLY B CA 1
ATOM 5648 C C . GLY B 1 36 ? -9.648 47.25 -22.594 1 48 36 GLY B C 1
ATOM 5649 O O . GLY B 1 36 ? -8.844 48.031 -23.109 1 48 36 GLY B O 1
ATOM 5650 N N . ARG B 1 37 ? -9.406 46.625 -21.547 1 53 37 ARG B N 1
ATOM 5651 C CA . ARG B 1 37 ? -8.008 46.562 -21.141 1 53 37 ARG B CA 1
ATOM 5652 C C . ARG B 1 37 ? -7.262 45.469 -21.938 1 53 37 ARG B C 1
ATOM 5654 O O . ARG B 1 37 ? -7.859 44.5 -22.406 1 53 37 ARG B O 1
ATOM 5661 N N . PRO B 1 38 ? -5.941 45.75 -22.172 1 54.91 38 PRO B N 1
ATOM 5662 C CA . PRO B 1 38 ? -5.121 44.812 -22.922 1 54.91 38 PRO B CA 1
ATOM 5663 C C . PRO B 1 38 ? -5 43.469 -22.219 1 54.91 38 PRO B C 1
ATOM 5665 O O . PRO B 1 38 ? -4.848 43.406 -21 1 54.91 38 PRO B O 1
ATOM 5668 N N . LYS B 1 39 ? -5.582 42.531 -22.891 1 57.84 39 LYS B N 1
ATOM 5669 C CA . LYS B 1 39 ? -5.465 41.156 -22.406 1 57.84 39 LYS B CA 1
ATOM 5670 C C . LYS B 1 39 ? -4.438 40.375 -23.219 1 57.84 39 LYS B C 1
ATOM 5672 O O . LYS B 1 39 ? -4.375 40.5 -24.438 1 57.84 39 LYS B O 1
ATOM 5677 N N . HIS B 1 40 ? -3.527 39.75 -22.578 1 58.19 40 HIS B N 1
ATOM 5678 C CA . HIS B 1 40 ? -2.531 38.906 -23.25 1 58.19 40 HIS B CA 1
ATOM 5679 C C . HIS B 1 40 ? -3.098 37.531 -23.578 1 58.19 40 HIS B C 1
ATOM 5681 O O . HIS B 1 40 ? -3.783 36.906 -22.766 1 58.19 40 HIS B O 1
ATOM 5687 N N . LEU B 1 41 ? -3.162 37.312 -24.891 1 58.78 41 LEU B N 1
ATOM 5688 C CA . LEU B 1 41 ? -3.574 36 -25.375 1 58.78 41 LEU B CA 1
ATOM 5689 C C . LEU B 1 41 ? -2.381 35.219 -25.922 1 58.78 41 LEU B C 1
ATOM 5691 O O . LEU B 1 41 ? -1.443 35.812 -26.469 1 58.78 41 LEU B O 1
ATOM 5695 N N . ILE B 1 42 ? -2.314 33.969 -25.641 1 57.59 42 ILE B N 1
ATOM 5696 C CA . ILE B 1 42 ? -1.251 33.125 -26.188 1 57.59 42 ILE B CA 1
ATOM 5697 C C . ILE B 1 42 ? -1.666 32.594 -27.562 1 57.59 42 ILE B C 1
ATOM 5699 O O . ILE B 1 42 ? -2.766 32.062 -27.719 1 57.59 42 ILE B O 1
ATOM 5703 N N . ASP B 1 43 ? -0.947 32.875 -28.547 1 52.81 43 ASP B N 1
ATOM 5704 C CA . ASP B 1 43 ? -1.072 32.25 -29.859 1 52.81 43 ASP B CA 1
ATOM 5705 C C . ASP B 1 43 ? -0.57 30.812 -29.844 1 52.81 43 ASP B C 1
ATOM 5707 O O . ASP B 1 43 ? 0.634 30.562 -29.953 1 52.81 43 ASP B O 1
ATOM 5711 N N . PHE B 1 44 ? -1.538 29.906 -29.766 1 58.09 44 PHE B N 1
ATOM 5712 C CA . PHE B 1 44 ? -1.184 28.5 -29.594 1 58.09 44 PHE B CA 1
ATOM 5713 C C . PHE B 1 44 ? -0.506 27.953 -30.844 1 58.09 44 PHE B C 1
ATOM 5715 O O . PHE B 1 44 ? 0.321 27.031 -30.766 1 58.09 44 PHE B O 1
ATOM 5722 N N . GLU B 1 45 ? -0.872 28.422 -31.938 1 54.47 45 GLU B N 1
ATOM 5723 C CA . GLU B 1 45 ? -0.196 27.984 -33.156 1 54.47 45 GLU B CA 1
ATOM 5724 C C . GLU B 1 45 ? 1.284 28.359 -33.125 1 54.47 45 GLU B C 1
ATOM 5726 O O . GLU B 1 45 ? 2.137 27.547 -33.5 1 54.47 45 GLU B O 1
ATOM 5731 N N . LYS B 1 46 ? 1.473 29.5 -32.656 1 51.19 46 LYS B N 1
ATOM 5732 C CA . LYS B 1 46 ? 2.855 29.953 -32.531 1 51.19 46 LYS B CA 1
ATOM 5733 C C . LYS B 1 46 ? 3.586 29.188 -31.438 1 51.19 46 LYS B C 1
ATOM 5735 O O . LYS B 1 46 ? 4.762 28.844 -31.594 1 51.19 46 LYS B O 1
ATOM 5740 N N . LEU B 1 47 ? 2.889 28.969 -30.406 1 57.19 47 LEU B N 1
ATOM 5741 C CA . LEU B 1 47 ? 3.508 28.188 -29.344 1 57.19 47 LEU B CA 1
ATOM 5742 C C . LEU B 1 47 ? 3.836 26.781 -29.828 1 57.19 47 LEU B C 1
ATOM 5744 O O . LEU B 1 47 ? 4.91 26.25 -29.531 1 57.19 47 LEU B O 1
ATOM 5748 N N . LYS B 1 48 ? 2.852 26.25 -30.594 1 55.38 48 LYS B N 1
ATOM 5749 C CA . LYS B 1 48 ? 3.076 24.953 -31.234 1 55.38 48 LYS B CA 1
ATOM 5750 C C . LYS B 1 48 ? 4.301 24.984 -32.125 1 55.38 48 LYS B C 1
ATOM 5752 O O . LYS B 1 48 ? 5.082 24.031 -32.188 1 55.38 48 LYS B O 1
ATOM 5757 N N . GLN B 1 49 ? 4.375 25.953 -32.875 1 50.94 49 GLN B N 1
ATOM 5758 C CA . GLN B 1 49 ? 5.492 26.141 -33.781 1 50.94 49 GLN B CA 1
ATOM 5759 C C . GLN B 1 49 ? 6.812 26.25 -33.031 1 50.94 49 GLN B C 1
ATOM 5761 O O . GLN B 1 49 ? 7.828 25.688 -33.469 1 50.94 49 GLN B O 1
ATOM 5766 N N . ASN B 1 50 ? 6.676 26.953 -32.031 1 48.34 50 ASN B N 1
ATOM 5767 C CA . ASN B 1 50 ? 7.887 27.125 -31.234 1 48.34 50 ASN B CA 1
ATOM 5768 C C . ASN B 1 50 ? 8.305 25.828 -30.562 1 48.34 50 ASN B C 1
ATOM 5770 O O . ASN B 1 50 ? 9.484 25.641 -30.234 1 48.34 50 ASN B O 1
ATOM 5774 N N . LEU B 1 51 ? 7.277 25.156 -30.391 1 46.34 51 LEU B N 1
ATOM 5775 C CA . LEU B 1 51 ? 7.539 23.859 -29.781 1 46.34 51 LEU B CA 1
ATOM 5776 C C . LEU B 1 51 ? 7.453 22.734 -30.812 1 46.34 51 LEU B C 1
ATOM 5778 O O . LEU B 1 51 ? 7.246 21.578 -30.453 1 46.34 51 LEU B O 1
ATOM 5782 N N . SER B 1 52 ? 7.449 23.062 -32.062 1 42.97 52 SER B N 1
ATOM 5783 C CA . SER B 1 52 ? 7.145 22.328 -33.312 1 42.97 52 SER B CA 1
ATOM 5784 C C . SER B 1 52 ? 7.578 20.875 -33.188 1 42.97 52 SER B C 1
ATOM 5786 O O . SER B 1 52 ? 6.832 19.969 -33.594 1 42.97 52 SER B O 1
ATOM 5788 N N . ASP B 1 53 ? 8.852 20.75 -33.094 1 42.94 53 ASP B N 1
ATOM 5789 C CA . ASP B 1 53 ? 9.422 19.406 -33.25 1 42.94 53 ASP B CA 1
ATOM 5790 C C . ASP B 1 53 ? 8.844 18.453 -32.188 1 42.94 53 ASP B C 1
ATOM 5792 O O . ASP B 1 53 ? 9.078 17.25 -32.25 1 42.94 53 ASP B O 1
ATOM 5796 N N . SER B 1 54 ? 8.156 19.062 -31.297 1 42.59 54 SER B N 1
ATOM 5797 C CA . SER B 1 54 ? 7.754 18.234 -30.156 1 42.59 54 SER B CA 1
ATOM 5798 C C . SER B 1 54 ? 6.242 18.281 -29.938 1 42.59 54 SER B C 1
ATOM 5800 O O . SER B 1 54 ? 5.754 17.969 -28.859 1 42.59 54 SER B O 1
ATOM 5802 N N . VAL B 1 55 ? 5.617 18.844 -31 1 40.25 55 VAL B N 1
ATOM 5803 C CA . VAL B 1 55 ? 4.172 18.969 -30.828 1 40.25 55 VAL B CA 1
ATOM 5804 C C . VAL B 1 55 ? 3.49 17.672 -31.281 1 40.25 55 VAL B C 1
ATOM 5806 O O . VAL B 1 55 ? 3.795 17.156 -32.375 1 40.25 55 VAL B O 1
ATOM 5809 N N . MET B 1 56 ? 2.91 16.984 -30.469 1 45.09 56 MET B N 1
ATOM 5810 C CA . MET B 1 56 ? 2.217 15.719 -30.734 1 45.09 56 MET B CA 1
ATOM 5811 C C . MET B 1 56 ? 0.963 15.953 -31.562 1 45.09 56 MET B C 1
ATOM 5813 O O . MET B 1 56 ? 0.281 16.969 -31.391 1 45.09 56 MET B O 1
ATOM 5817 N N . SER B 1 57 ? 0.829 15.242 -32.656 1 44.44 57 SER B N 1
ATOM 5818 C CA . SER B 1 57 ? -0.369 15.266 -33.469 1 44.44 57 SER B CA 1
ATOM 5819 C C . SER B 1 57 ? -1.624 15.016 -32.656 1 44.44 57 SER B C 1
ATOM 5821 O O . SER B 1 57 ? -1.571 14.328 -31.625 1 44.44 57 SER B O 1
ATOM 5823 N N . GLU B 1 58 ? -2.727 15.82 -32.781 1 45.94 58 GLU B N 1
ATOM 5824 C CA . GLU B 1 58 ? -4 15.859 -32.062 1 45.94 58 GLU B CA 1
ATOM 5825 C C . GLU B 1 58 ? -4.539 14.445 -31.844 1 45.94 58 GLU B C 1
ATOM 5827 O O . GLU B 1 58 ? -5.23 14.203 -30.844 1 45.94 58 GLU B O 1
ATOM 5832 N N . ARG B 1 59 ? -4.309 13.492 -32.906 1 45.53 59 ARG B N 1
ATOM 5833 C CA . ARG B 1 59 ? -4.953 12.18 -32.875 1 45.53 59 ARG B CA 1
ATOM 5834 C C . ARG B 1 59 ? -4.07 11.156 -32.156 1 45.53 59 ARG B C 1
ATOM 5836 O O . ARG B 1 59 ? -4.469 10.008 -31.984 1 45.53 59 ARG B O 1
ATOM 5843 N N . ALA B 1 60 ? -2.953 11.531 -31.578 1 52.38 60 ALA B N 1
ATOM 5844 C CA . ALA B 1 60 ? -1.991 10.539 -31.094 1 52.38 60 ALA B CA 1
ATOM 5845 C C . ALA B 1 60 ? -2.297 10.133 -29.656 1 52.38 60 ALA B C 1
ATOM 5847 O O . ALA B 1 60 ? -2.688 10.969 -28.828 1 52.38 60 ALA B O 1
ATOM 5848 N N . GLU B 1 61 ? -2.537 8.852 -29.453 1 65.62 61 GLU B N 1
ATOM 5849 C CA . GLU B 1 61 ? -2.646 8.336 -28.094 1 65.62 61 GLU B CA 1
ATOM 5850 C C . GLU B 1 61 ? -1.488 8.82 -27.219 1 65.62 61 GLU B C 1
ATOM 5852 O O . GLU B 1 61 ? -0.328 8.766 -27.641 1 65.62 61 GLU B O 1
ATOM 5857 N N . ARG B 1 62 ? -1.84 9.594 -26.125 1 69.06 62 ARG B N 1
ATOM 5858 C CA . ARG B 1 62 ? -0.849 10.148 -25.203 1 69.06 62 ARG B CA 1
ATOM 5859 C C . ARG B 1 62 ? -0.967 9.508 -23.828 1 69.06 62 ARG B C 1
ATOM 5861 O O . ARG B 1 62 ? -2.027 9 -23.469 1 69.06 62 ARG B O 1
ATOM 5868 N N . TYR B 1 63 ? 0.198 9.445 -23.203 1 74.81 63 TYR B N 1
ATOM 5869 C CA . TYR B 1 63 ? 0.182 9.023 -21.797 1 74.81 63 TYR B CA 1
ATOM 5870 C C . TYR B 1 63 ? -0.532 10.047 -20.922 1 74.81 63 TYR B C 1
ATOM 5872 O O . TYR B 1 63 ? 0.044 11.078 -20.578 1 74.81 63 TYR B O 1
ATOM 5880 N N . GLN B 1 64 ? -1.812 9.828 -20.688 1 77.56 64 GLN B N 1
ATOM 5881 C CA . GLN B 1 64 ? -2.59 10.828 -19.953 1 77.56 64 GLN B CA 1
ATOM 5882 C C . GLN B 1 64 ? -3.775 10.188 -19.234 1 77.56 64 GLN B C 1
ATOM 5884 O O . GLN B 1 64 ? -4.27 9.141 -19.656 1 77.56 64 GLN B O 1
ATOM 5889 N N . PHE B 1 65 ? -4.078 10.734 -18.109 1 83.38 65 PHE B N 1
ATOM 5890 C CA . PHE B 1 65 ? -5.273 10.422 -17.328 1 83.38 65 PHE B CA 1
ATOM 5891 C C . PHE B 1 65 ? -6.285 11.555 -17.406 1 83.38 65 PHE B C 1
ATOM 5893 O O . PHE B 1 65 ? -5.969 12.703 -17.094 1 83.38 65 PHE B O 1
ATOM 5900 N N . THR B 1 66 ? -7.469 11.297 -17.938 1 81.31 66 THR B N 1
ATOM 5901 C CA . THR B 1 66 ? -8.484 12.328 -18.141 1 81.31 66 THR B CA 1
ATOM 5902 C C . THR B 1 66 ? -9.812 11.914 -17.516 1 81.31 66 THR B C 1
ATOM 5904 O O . THR B 1 66 ? -10.023 10.734 -17.219 1 81.31 66 THR B O 1
ATOM 5907 N N . TRP B 1 67 ? -10.633 12.867 -17.172 1 82.12 67 TRP B N 1
ATOM 5908 C CA . TRP B 1 67 ? -11.984 12.664 -16.656 1 82.12 67 TRP B CA 1
ATOM 5909 C C . TRP B 1 67 ? -12.891 13.82 -17.047 1 82.12 67 TRP B C 1
ATOM 5911 O O . TRP B 1 67 ? -12.414 14.875 -17.484 1 82.12 67 TRP B O 1
ATOM 5921 N N . PRO B 1 68 ? -14.141 13.57 -16.953 1 71.62 68 PRO B N 1
ATOM 5922 C CA . PRO B 1 68 ? -15.062 14.648 -17.312 1 71.62 68 PRO B CA 1
ATOM 5923 C C . PRO B 1 68 ? -14.836 15.914 -16.469 1 71.62 68 PRO B C 1
ATOM 5925 O O . PRO B 1 68 ? -14.695 15.828 -15.25 1 71.62 68 PRO B O 1
ATOM 5928 N N . ASP B 1 69 ? -14.703 17.141 -17.156 1 76.44 69 ASP B N 1
ATOM 5929 C CA . ASP B 1 69 ? -14.617 18.469 -16.562 1 76.44 69 ASP B CA 1
ATOM 5930 C C . ASP B 1 69 ? -13.227 18.734 -15.992 1 76.44 69 ASP B C 1
ATOM 5932 O O . ASP B 1 69 ? -13.055 19.594 -15.133 1 76.44 69 ASP B O 1
ATOM 5936 N N . LYS B 1 70 ? -12.312 17.938 -16.438 1 84.31 70 LYS B N 1
ATOM 5937 C CA . LYS B 1 70 ? -10.938 18.188 -16.016 1 84.31 70 LYS B CA 1
ATOM 5938 C C . LYS B 1 70 ? -10.492 19.594 -16.422 1 84.31 70 LYS B C 1
ATOM 5940 O O . LYS B 1 70 ? -9.883 20.297 -15.625 1 84.31 70 LYS B O 1
ATOM 5945 N N . SER B 1 71 ? -10.758 20 -17.625 1 75.75 71 SER B N 1
ATOM 5946 C CA . SER B 1 71 ? -10.398 21.328 -18.094 1 75.75 71 SER B CA 1
ATOM 5947 C C . SER B 1 71 ? -11.039 22.406 -17.234 1 75.75 71 SER B C 1
ATOM 5949 O O . SER B 1 71 ? -10.414 23.438 -16.953 1 75.75 71 SER B O 1
ATOM 5951 N N . LYS B 1 72 ? -12.203 22.203 -16.844 1 75.94 72 LYS B N 1
ATOM 5952 C CA . LYS B 1 72 ? -12.883 23.125 -15.953 1 75.94 72 LYS B CA 1
ATOM 5953 C C . LYS B 1 72 ? -12.195 23.188 -14.594 1 75.94 72 LYS B C 1
ATOM 5955 O O . LYS B 1 72 ? -12.086 24.266 -14 1 75.94 72 LYS B O 1
ATOM 5960 N N . ALA B 1 73 ? -11.82 22.078 -14.141 1 81.31 73 ALA B N 1
ATOM 5961 C CA . ALA B 1 73 ? -11.125 22.016 -12.867 1 81.31 73 ALA B CA 1
ATOM 5962 C C . ALA B 1 73 ? -9.82 22.812 -12.914 1 81.31 73 ALA B C 1
ATOM 5964 O O . ALA B 1 73 ? -9.469 23.5 -11.953 1 81.31 73 ALA B O 1
ATOM 5965 N N . ILE B 1 74 ? -9.141 22.719 -14.023 1 79.81 74 ILE B N 1
ATOM 5966 C CA . ILE B 1 74 ? -7.898 23.453 -14.219 1 79.81 74 ILE B CA 1
ATOM 5967 C C . ILE B 1 74 ? -8.18 24.953 -14.227 1 79.81 74 ILE B C 1
ATOM 5969 O O . ILE B 1 74 ? -7.473 25.734 -13.578 1 79.81 74 ILE B O 1
ATOM 5973 N N . LEU B 1 75 ? -9.203 25.312 -14.844 1 72.31 75 LEU B N 1
ATOM 5974 C CA . LEU B 1 75 ? -9.586 26.719 -14.938 1 72.31 75 LEU B CA 1
ATOM 5975 C C . LEU B 1 75 ? -10.031 27.25 -13.578 1 72.31 75 LEU B C 1
ATOM 5977 O O . LEU B 1 75 ? -9.727 28.391 -13.227 1 72.31 75 LEU B O 1
ATOM 5981 N N . LEU B 1 76 ? -10.727 26.453 -12.883 1 77.12 76 LEU B N 1
ATOM 5982 C CA . LEU B 1 76 ? -11.203 26.828 -11.555 1 77.12 76 LEU B CA 1
ATOM 5983 C C . LEU B 1 76 ? -10.039 27.141 -10.625 1 77.12 76 LEU B C 1
ATOM 5985 O O . LEU B 1 76 ? -10.117 28.062 -9.812 1 77.12 76 LEU B O 1
ATOM 5989 N N . ALA B 1 77 ? -9.016 26.438 -10.742 1 80.06 77 ALA B N 1
ATOM 5990 C CA . ALA B 1 77 ? -7.84 26.641 -9.898 1 80.06 77 ALA B CA 1
ATOM 5991 C C . ALA B 1 77 ? -7.207 28.016 -10.148 1 80.06 77 ALA B C 1
ATOM 5993 O O . ALA B 1 77 ? -6.656 28.625 -9.234 1 80.06 77 ALA B O 1
ATOM 5994 N N . ASN B 1 78 ? -7.391 28.484 -11.297 1 75.5 78 ASN B N 1
ATOM 5995 C CA . ASN B 1 78 ? -6.684 29.688 -11.695 1 75.5 78 ASN B CA 1
ATOM 5996 C C . ASN B 1 78 ? -7.609 30.906 -11.703 1 75.5 78 ASN B C 1
ATOM 5998 O O . ASN B 1 78 ? -7.148 32.031 -11.812 1 75.5 78 ASN B O 1
ATOM 6002 N N . SER B 1 79 ? -8.828 30.734 -11.469 1 73.62 79 SER B N 1
ATOM 6003 C CA . SER B 1 79 ? -9.797 31.828 -11.539 1 73.62 79 SER B CA 1
ATOM 6004 C C . SER B 1 79 ? -9.828 32.625 -10.242 1 73.62 79 SER B C 1
ATOM 6006 O O . SER B 1 79 ? -9.805 32.062 -9.156 1 73.62 79 SER B O 1
ATOM 6008 N N . PRO B 1 80 ? -9.836 33.969 -10.406 1 78.12 80 PRO B N 1
ATOM 6009 C CA . PRO B 1 80 ? -9.953 34.812 -9.203 1 78.12 80 PRO B CA 1
ATOM 6010 C C . PRO B 1 80 ? -11.359 34.75 -8.594 1 78.12 80 PRO B C 1
ATOM 6012 O O . PRO B 1 80 ? -12.312 34.375 -9.266 1 78.12 80 PRO B O 1
ATOM 6015 N N . ILE B 1 81 ? -11.383 35.094 -7.301 1 78.25 81 ILE B N 1
ATOM 6016 C CA . ILE B 1 81 ? -12.672 35.156 -6.629 1 78.25 81 ILE B CA 1
ATOM 6017 C C . ILE B 1 81 ? -12.82 36.469 -5.895 1 78.25 81 ILE B C 1
ATOM 6019 O O . ILE B 1 81 ? -11.82 37.094 -5.512 1 78.25 81 ILE B O 1
ATOM 6023 N N . ASN B 1 82 ? -14.07 36.938 -5.742 1 82.56 82 ASN B N 1
ATOM 6024 C CA . ASN B 1 82 ? -14.391 38.156 -4.977 1 82.56 82 ASN B CA 1
ATOM 6025 C C . ASN B 1 82 ? -14.766 37.812 -3.539 1 82.56 82 ASN B C 1
ATOM 6027 O O . ASN B 1 82 ? -15.914 38 -3.135 1 82.56 82 ASN B O 1
ATOM 6031 N N . ALA B 1 83 ? -13.789 37.344 -2.879 1 88.69 83 ALA B N 1
ATOM 6032 C CA . ALA B 1 83 ? -13.984 36.906 -1.493 1 88.69 83 ALA B CA 1
ATOM 6033 C C . ALA B 1 83 ? -12.852 37.406 -0.604 1 88.69 83 ALA B C 1
ATOM 6035 O O . ALA B 1 83 ? -11.812 37.844 -1.101 1 88.69 83 ALA B O 1
ATOM 6036 N N . THR B 1 84 ? -13.125 37.469 0.668 1 92.75 84 THR B N 1
ATOM 6037 C CA . THR B 1 84 ? -12.133 37.875 1.656 1 92.75 84 THR B CA 1
ATOM 6038 C C . THR B 1 84 ? -12.289 37.062 2.941 1 92.75 84 THR B C 1
ATOM 6040 O O . THR B 1 84 ? -13.125 36.156 3.018 1 92.75 84 THR B O 1
ATOM 6043 N N . LEU B 1 85 ? -11.406 37.312 3.877 1 96.62 85 LEU B N 1
ATOM 6044 C CA . LEU B 1 85 ? -11.438 36.656 5.184 1 96.62 85 LEU B CA 1
ATOM 6045 C C . LEU B 1 85 ? -11.695 37.688 6.289 1 96.62 85 LEU B C 1
ATOM 6047 O O . LEU B 1 85 ? -10.914 38.625 6.477 1 96.62 85 LEU B O 1
ATOM 6051 N N . ARG B 1 86 ? -12.789 37.5 6.977 1 97.19 86 ARG B N 1
ATOM 6052 C CA . ARG B 1 86 ? -13.164 38.406 8.055 1 97.19 86 ARG B CA 1
ATOM 6053 C C . ARG B 1 86 ? -12.695 37.875 9.406 1 97.19 86 ARG B C 1
ATOM 6055 O O . ARG B 1 86 ? -12.891 36.719 9.711 1 97.19 86 ARG B O 1
ATOM 6062 N N . PRO B 1 87 ? -12.109 38.75 10.203 1 97.38 87 PRO B N 1
ATOM 6063 C CA . PRO B 1 87 ? -11.664 38.281 11.516 1 97.38 87 PRO B CA 1
ATOM 6064 C C . PRO B 1 87 ? -12.812 38.094 12.5 1 97.38 87 PRO B C 1
ATOM 6066 O O . PRO B 1 87 ? -13.797 38.844 12.453 1 97.38 87 PRO B O 1
ATOM 6069 N N . CYS B 1 88 ? -12.719 37.094 13.367 1 97.38 88 CYS B N 1
ATOM 6070 C CA . CYS B 1 88 ? -13.672 36.844 14.438 1 97.38 88 CYS B CA 1
ATOM 6071 C C . CYS B 1 88 ? -12.969 36.719 15.781 1 97.38 88 CYS B C 1
ATOM 6073 O O . CYS B 1 88 ? -12.609 35.594 16.203 1 97.38 88 CYS B O 1
ATOM 6075 N N . ARG B 1 89 ? -12.891 37.812 16.531 1 95 89 ARG B N 1
ATOM 6076 C CA . ARG B 1 89 ? -12.156 37.844 17.781 1 95 89 ARG B CA 1
ATOM 6077 C C . ARG B 1 89 ? -12.828 36.969 18.844 1 95 89 ARG B C 1
ATOM 6079 O O . ARG B 1 89 ? -12.148 36.344 19.656 1 95 89 ARG B O 1
ATOM 6086 N N . GLU B 1 90 ? -14.164 36.906 18.828 1 95.12 90 GLU B N 1
ATOM 6087 C CA . GLU B 1 90 ? -14.93 36.188 19.859 1 95.12 90 GLU B CA 1
ATOM 6088 C C . GLU B 1 90 ? -14.633 34.688 19.828 1 95.12 90 GLU B C 1
ATOM 6090 O O . GLU B 1 90 ? -14.633 34.031 20.875 1 95.12 90 GLU B O 1
ATOM 6095 N N . ASP B 1 91 ? -14.375 34.188 18.656 1 96.81 91 ASP B N 1
ATOM 6096 C CA . ASP B 1 91 ? -14.133 32.75 18.516 1 96.81 91 ASP B CA 1
ATOM 6097 C C . ASP B 1 91 ? -12.641 32.438 18.609 1 96.81 91 ASP B C 1
ATOM 6099 O O . ASP B 1 91 ? -12.25 31.266 18.625 1 96.81 91 ASP B O 1
ATOM 6103 N N . SER B 1 92 ? -11.836 33.438 18.719 1 98 92 SER B N 1
ATOM 6104 C CA . SER B 1 92 ? -10.383 33.281 18.719 1 98 92 SER B CA 1
ATOM 6105 C C . SER B 1 92 ? -9.852 33.125 20.141 1 98 92 SER B C 1
ATOM 6107 O O . SER B 1 92 ? -10.578 33.344 21.109 1 98 92 SER B O 1
ATOM 6109 N N . VAL B 1 93 ? -8.656 32.625 20.234 1 97.56 93 VAL B N 1
ATOM 6110 C CA . VAL B 1 93 ? -7.906 32.594 21.484 1 97.56 93 VAL B CA 1
ATOM 6111 C C . VAL B 1 93 ? -6.594 33.375 21.328 1 97.56 93 VAL B C 1
ATOM 6113 O O . VAL B 1 93 ? -5.777 33.031 20.469 1 97.56 93 VAL B O 1
ATOM 6116 N N . ASP B 1 94 ? -6.41 34.469 22.156 1 95.06 94 ASP B N 1
ATOM 6117 C CA . ASP B 1 94 ? -5.223 35.312 22.109 1 95.06 94 ASP B CA 1
ATOM 6118 C C . ASP B 1 94 ? -5.008 35.906 20.734 1 95.06 94 ASP B C 1
ATOM 6120 O O . ASP B 1 94 ? -3.932 35.781 20.141 1 95.06 94 ASP B O 1
ATOM 6124 N N . PHE B 1 95 ? -6.043 36.5 20.188 1 95.31 95 PHE B N 1
ATOM 6125 C CA . PHE B 1 95 ? -6.172 36.969 18.812 1 95.31 95 PHE B CA 1
ATOM 6126 C C . PHE B 1 95 ? -4.992 37.875 18.438 1 95.31 95 PHE B C 1
ATOM 6128 O O . PHE B 1 95 ? -4.465 37.75 17.312 1 95.31 95 PHE B O 1
ATOM 6135 N N . ASP B 1 96 ? -4.508 38.688 19.266 1 88.38 96 ASP B N 1
ATOM 6136 C CA . ASP B 1 96 ? -3.555 39.75 18.906 1 88.38 96 ASP B CA 1
ATOM 6137 C C . ASP B 1 96 ? -2.125 39.219 18.906 1 88.38 96 ASP B C 1
ATOM 6139 O O . ASP B 1 96 ? -1.238 39.812 18.281 1 88.38 96 ASP B O 1
ATOM 6143 N N . ASN B 1 97 ? -1.869 38.062 19.531 1 89.31 97 ASN B N 1
ATOM 6144 C CA . ASN B 1 97 ? -0.49 37.594 19.688 1 89.31 97 ASN B CA 1
ATOM 6145 C C . ASN B 1 97 ? -0.246 36.281 18.984 1 89.31 97 ASN B C 1
ATOM 6147 O O . ASN B 1 97 ? 0.893 35.938 18.641 1 89.31 97 ASN B O 1
ATOM 6151 N N . THR B 1 98 ? -1.284 35.5 18.844 1 96.38 98 THR B N 1
ATOM 6152 C CA . THR B 1 98 ? -1.123 34.156 18.297 1 96.38 98 THR B CA 1
ATOM 6153 C C . THR B 1 98 ? -0.632 34.219 16.844 1 96.38 98 THR B C 1
ATOM 6155 O O . THR B 1 98 ? -0.826 35.219 16.172 1 96.38 98 THR B O 1
ATOM 6158 N N . GLN B 1 99 ? 0.054 33.219 16.453 1 97.12 99 GLN B N 1
ATOM 6159 C CA . GLN B 1 99 ? 0.495 33.125 15.062 1 97.12 99 GLN B CA 1
ATOM 6160 C C . GLN B 1 99 ? -0.179 31.953 14.359 1 97.12 99 GLN B C 1
ATOM 6162 O O . GLN B 1 99 ? 0.248 31.547 13.273 1 97.12 99 GLN B O 1
ATOM 6167 N N . ASN B 1 100 ? -1.172 31.359 14.984 1 98.56 100 ASN B N 1
ATOM 6168 C CA . ASN B 1 100 ? -1.94 30.25 14.414 1 98.56 100 ASN B CA 1
ATOM 6169 C C . ASN B 1 100 ? -3.25 30.75 13.797 1 98.56 100 ASN B C 1
ATOM 6171 O O . ASN B 1 100 ? -3.887 31.656 14.336 1 98.56 100 ASN B O 1
ATOM 6175 N N . LEU B 1 101 ? -3.627 30.125 12.688 1 98.75 101 LEU B N 1
ATOM 6176 C CA . LEU B 1 101 ? -4.852 30.531 12.008 1 98.75 101 LEU B CA 1
ATOM 6177 C C . LEU B 1 101 ? -5.824 29.359 11.898 1 98.75 101 LEU B C 1
ATOM 6179 O O . LEU B 1 101 ? -5.414 28.219 11.648 1 98.75 101 LEU B O 1
ATOM 6183 N N . TYR B 1 102 ? -7.082 29.578 12.188 1 98.81 102 TYR B N 1
ATOM 6184 C CA . TYR B 1 102 ? -8.211 28.703 11.891 1 98.81 102 TYR B CA 1
ATOM 6185 C C . TYR B 1 102 ? -9.227 29.406 11 1 98.81 102 TYR B C 1
ATOM 6187 O O . TYR B 1 102 ? -9.883 30.359 11.422 1 98.81 102 TYR B O 1
ATOM 6195 N N . ILE B 1 103 ? -9.406 28.938 9.766 1 98.81 103 ILE B N 1
ATOM 6196 C CA . ILE B 1 103 ? -10.211 29.656 8.789 1 98.81 103 ILE B CA 1
ATOM 6197 C C . ILE B 1 103 ? -11.438 28.828 8.414 1 98.81 103 ILE B C 1
ATOM 6199 O O . ILE B 1 103 ? -11.312 27.672 7.98 1 98.81 103 ILE B O 1
ATOM 6203 N N . GLU B 1 104 ? -12.617 29.422 8.594 1 98.38 104 GLU B N 1
ATOM 6204 C CA . GLU B 1 104 ? -13.875 28.781 8.211 1 98.38 104 GLU B CA 1
ATOM 6205 C C . GLU B 1 104 ? -14.266 29.141 6.785 1 98.38 104 GLU B C 1
ATOM 6207 O O . GLU B 1 104 ? -14.43 30.328 6.461 1 98.38 104 GLU B O 1
ATOM 6212 N N . GLY B 1 105 ? -14.398 28.109 5.953 1 96.75 105 GLY B N 1
ATOM 6213 C CA . GLY B 1 105 ? -14.836 28.375 4.594 1 96.75 105 GLY B CA 1
ATOM 6214 C C . GLY B 1 105 ? -14.492 27.25 3.635 1 96.75 105 GLY B C 1
ATOM 6215 O O . GLY B 1 105 ? -13.82 26.281 4.016 1 96.75 105 GLY B O 1
ATOM 6216 N N . ASP B 1 106 ? -15.023 27.359 2.43 1 94.25 106 ASP B N 1
ATOM 6217 C CA . ASP B 1 106 ? -14.625 26.422 1.384 1 94.25 106 ASP B CA 1
ATOM 6218 C C . ASP B 1 106 ? -13.117 26.469 1.159 1 94.25 106 ASP B C 1
ATOM 6220 O O . ASP B 1 106 ? -12.539 27.547 0.962 1 94.25 106 ASP B O 1
ATOM 6224 N N . ASN B 1 107 ? -12.539 25.328 1.246 1 96.06 107 ASN B N 1
ATOM 6225 C CA . ASN B 1 107 ? -11.078 25.281 1.269 1 96.06 107 ASN B CA 1
ATOM 6226 C C . ASN B 1 107 ? -10.484 25.828 -0.031 1 96.06 107 ASN B C 1
ATOM 6228 O O . ASN B 1 107 ? -9.414 26.438 -0.024 1 96.06 107 ASN B O 1
ATOM 6232 N N . LEU B 1 108 ? -11.148 25.578 -1.234 1 93.62 108 LEU B N 1
ATOM 6233 C CA . LEU B 1 108 ? -10.609 26.109 -2.48 1 93.62 108 LEU B CA 1
ATOM 6234 C C . LEU B 1 108 ? -10.625 27.641 -2.471 1 93.62 108 LEU B C 1
ATOM 6236 O O . LEU B 1 108 ? -9.633 28.281 -2.816 1 93.62 108 LEU B O 1
ATOM 6240 N N . ASP B 1 109 ? -11.703 28.234 -2.076 1 93.12 109 ASP B N 1
ATOM 6241 C CA . ASP B 1 109 ? -11.836 29.688 -2.029 1 93.12 109 ASP B CA 1
ATOM 6242 C C . ASP B 1 109 ? -10.844 30.281 -1.04 1 93.12 109 ASP B C 1
ATOM 6244 O O . ASP B 1 109 ? -10.227 31.312 -1.322 1 93.12 109 ASP B O 1
ATOM 6248 N N . VAL B 1 110 ? -10.75 29.688 0.064 1 97.25 110 VAL B N 1
ATOM 6249 C CA . VAL B 1 110 ? -9.812 30.172 1.071 1 97.25 110 VAL B CA 1
ATOM 6250 C C . VAL B 1 110 ? -8.391 30.109 0.527 1 97.25 110 VAL B C 1
ATOM 6252 O O . VAL B 1 110 ? -7.609 31.062 0.7 1 97.25 110 VAL B O 1
ATOM 6255 N N . LEU B 1 111 ? -8.039 28.984 -0.109 1 96.44 111 LEU B N 1
ATOM 6256 C CA . LEU B 1 111 ? -6.711 28.828 -0.688 1 96.44 111 LEU B CA 1
ATOM 6257 C C . LEU B 1 111 ? -6.438 29.938 -1.7 1 96.44 111 LEU B C 1
ATOM 6259 O O . LEU B 1 111 ? -5.336 30.5 -1.738 1 96.44 111 LEU B O 1
ATOM 6263 N N . LYS B 1 112 ? -7.422 30.25 -2.471 1 90.56 112 LYS B N 1
ATOM 6264 C CA . LYS B 1 112 ? -7.266 31.312 -3.463 1 90.56 112 LYS B CA 1
ATOM 6265 C C . LYS B 1 112 ? -7.047 32.656 -2.795 1 90.56 112 LYS B C 1
ATOM 6267 O O . LYS B 1 112 ? -6.238 33.469 -3.26 1 90.56 112 LYS B O 1
ATOM 6272 N N . CYS B 1 113 ? -7.711 32.906 -1.69 1 93 113 CYS B N 1
ATOM 6273 C CA . CYS B 1 113 ? -7.535 34.156 -0.948 1 93 113 CYS B CA 1
ATOM 6274 C C . CYS B 1 113 ? -6.121 34.25 -0.392 1 93 113 CYS B C 1
ATOM 6276 O O . CYS B 1 113 ? -5.531 35.344 -0.388 1 93 113 CYS B O 1
ATOM 6278 N N . LEU B 1 114 ? -5.586 33.156 0.032 1 96.75 114 LEU B N 1
ATOM 6279 C CA . LEU B 1 114 ? -4.324 33.125 0.762 1 96.75 114 LEU B CA 1
ATOM 6280 C C . LEU B 1 114 ? -3.141 33.062 -0.199 1 96.75 114 LEU B C 1
ATOM 6282 O O . LEU B 1 114 ? -1.997 33.281 0.205 1 96.75 114 LEU B O 1
ATOM 6286 N N . LYS B 1 115 ? -3.336 32.719 -1.407 1 90.44 115 LYS B N 1
ATOM 6287 C CA . LYS B 1 115 ? -2.316 32.312 -2.365 1 90.44 115 LYS B CA 1
ATOM 6288 C C . LYS B 1 115 ? -1.173 33.312 -2.422 1 90.44 115 LYS B C 1
ATOM 6290 O O . LYS B 1 115 ? -0.01 32.969 -2.229 1 90.44 115 LYS B O 1
ATOM 6295 N N . GLU B 1 116 ? -1.456 34.625 -2.564 1 85.75 116 GLU B N 1
ATOM 6296 C CA . GLU B 1 116 ? -0.42 35.625 -2.734 1 85.75 116 GLU B CA 1
ATOM 6297 C C . GLU B 1 116 ? 0.326 35.875 -1.426 1 85.75 116 GLU B C 1
ATOM 6299 O O . GLU B 1 116 ? 1.55 36.031 -1.42 1 85.75 116 GLU B O 1
ATOM 6304 N N . THR B 1 117 ? -0.339 35.906 -0.403 1 92.94 117 THR B N 1
ATOM 6305 C CA . THR B 1 117 ? 0.21 36.25 0.906 1 92.94 117 THR B CA 1
ATOM 6306 C C . THR B 1 117 ? 1.137 35.156 1.403 1 92.94 117 THR B C 1
ATOM 6308 O O . THR B 1 117 ? 2.15 35.406 2.049 1 92.94 117 THR B O 1
ATOM 6311 N N . TYR B 1 118 ? 0.838 33.938 1.096 1 96.19 118 TYR B N 1
ATOM 6312 C CA . TYR B 1 118 ? 1.602 32.812 1.635 1 96.19 118 TYR B CA 1
ATOM 6313 C C . TYR B 1 118 ? 2.318 32.062 0.523 1 96.19 118 TYR B C 1
ATOM 6315 O O . TYR B 1 118 ? 2.691 30.891 0.697 1 96.19 118 TYR B O 1
ATOM 6323 N N . LEU B 1 119 ? 2.523 32.656 -0.572 1 93.06 119 LEU B N 1
ATOM 6324 C CA . LEU B 1 119 ? 3.236 32.062 -1.699 1 93.06 119 LEU B CA 1
ATOM 6325 C C . LEU B 1 119 ? 4.621 31.594 -1.277 1 93.06 119 LEU B C 1
ATOM 6327 O O . LEU B 1 119 ? 5.418 32.375 -0.756 1 93.06 119 LEU B O 1
ATOM 6331 N N . HIS B 1 120 ? 4.945 30.281 -1.384 1 95.81 120 HIS B N 1
ATOM 6332 C CA . HIS B 1 120 ? 6.23 29.656 -1.13 1 95.81 120 HIS B CA 1
ATOM 6333 C C . HIS B 1 120 ? 6.641 29.797 0.333 1 95.81 120 HIS B C 1
ATOM 6335 O O . HIS B 1 120 ? 7.828 29.922 0.641 1 95.81 120 HIS B O 1
ATOM 6341 N N . LYS B 1 121 ? 5.691 29.859 1.211 1 97.5 121 LYS B N 1
ATOM 6342 C CA . LYS B 1 121 ? 6.039 30.062 2.613 1 97.5 121 LYS B CA 1
ATOM 6343 C C . LYS B 1 121 ? 5.754 28.828 3.447 1 97.5 121 LYS B C 1
ATOM 6345 O O . LYS B 1 121 ? 6.266 28.688 4.562 1 97.5 121 LYS B O 1
ATOM 6350 N N . VAL B 1 122 ? 5.008 27.891 2.941 1 98.5 122 VAL B N 1
ATOM 6351 C CA . VAL B 1 122 ? 4.543 26.75 3.719 1 98.5 122 VAL B CA 1
ATOM 6352 C C . VAL B 1 122 ? 5.535 25.594 3.584 1 98.5 122 VAL B C 1
ATOM 6354 O O . VAL B 1 122 ? 5.898 25.203 2.471 1 98.5 122 VAL B O 1
ATOM 6357 N N . LYS B 1 123 ? 5.973 25.078 4.699 1 98.56 123 LYS B N 1
ATOM 6358 C CA . LYS B 1 123 ? 6.926 23.969 4.711 1 98.56 123 LYS B CA 1
ATOM 6359 C C . LYS B 1 123 ? 6.223 22.641 4.492 1 98.56 123 LYS B C 1
ATOM 6361 O O . LYS B 1 123 ? 6.75 21.75 3.809 1 98.56 123 LYS B O 1
ATOM 6366 N N . MET B 1 124 ? 5.066 22.531 5.102 1 98.5 124 MET B N 1
ATOM 6367 C CA . MET B 1 124 ? 4.402 21.234 5.055 1 98.5 124 MET B CA 1
ATOM 6368 C C . MET B 1 124 ? 2.891 21.406 4.922 1 98.5 124 MET B C 1
ATOM 6370 O O . MET B 1 124 ? 2.301 22.281 5.559 1 98.5 124 MET B O 1
ATOM 6374 N N . ILE B 1 125 ? 2.334 20.625 4.039 1 98.81 125 ILE B N 1
ATOM 6375 C CA . ILE B 1 125 ? 0.886 20.469 3.941 1 98.81 125 ILE B CA 1
ATOM 6376 C C . ILE B 1 125 ? 0.49 19.047 4.305 1 98.81 125 ILE B C 1
ATOM 6378 O O . ILE B 1 125 ? 1.079 18.078 3.805 1 98.81 125 ILE B O 1
ATOM 6382 N N . TYR B 1 126 ? -0.326 18.891 5.273 1 98.56 126 TYR B N 1
ATOM 6383 C CA . TYR B 1 126 ? -0.993 17.625 5.539 1 98.56 126 TYR B CA 1
ATOM 6384 C C . TYR B 1 126 ? -2.496 17.734 5.328 1 98.56 126 TYR B C 1
ATOM 6386 O O . TYR B 1 126 ? -3.143 18.625 5.895 1 98.56 126 TYR B O 1
ATOM 6394 N N . ILE B 1 127 ? -3.045 16.781 4.543 1 98.56 127 ILE B N 1
ATOM 6395 C CA . ILE B 1 127 ? -4.492 16.828 4.375 1 98.56 127 ILE B CA 1
ATOM 6396 C C . ILE B 1 127 ? -5.062 15.414 4.453 1 98.56 127 ILE B C 1
ATOM 6398 O O . ILE B 1 127 ? -4.387 14.445 4.102 1 98.56 127 ILE B O 1
ATOM 6402 N N . ASP B 1 128 ? -6.238 15.32 4.934 1 97.38 128 ASP B N 1
ATOM 6403 C CA . ASP B 1 128 ? -7.043 14.109 5.027 1 97.38 128 ASP B CA 1
ATOM 6404 C C . ASP B 1 128 ? -8.398 14.289 4.352 1 97.38 128 ASP B C 1
ATOM 6406 O O . ASP B 1 128 ? -9.438 14.281 5.012 1 97.38 128 ASP B O 1
ATOM 6410 N N . PRO B 1 129 ? -8.461 14.352 3.02 1 96.44 129 PRO B N 1
ATOM 6411 C CA . PRO B 1 129 ? -9.711 14.57 2.287 1 96.44 129 PRO B CA 1
ATOM 6412 C C . PRO B 1 129 ? -10.664 13.383 2.391 1 96.44 129 PRO B C 1
ATOM 6414 O O . PRO B 1 129 ? -10.281 12.32 2.871 1 96.44 129 PRO B O 1
ATOM 6417 N N . PRO B 1 130 ? -11.922 13.594 1.973 1 92.31 130 PRO B N 1
ATOM 6418 C CA . PRO B 1 130 ? -12.844 12.453 1.948 1 92.31 130 PRO B CA 1
ATOM 6419 C C . PRO B 1 130 ? -12.352 11.312 1.062 1 92.31 130 PRO B C 1
ATOM 6421 O O . PRO B 1 130 ? -11.836 11.555 -0.033 1 92.31 130 PRO B O 1
ATOM 6424 N N . TYR B 1 131 ? -12.539 10.086 1.495 1 89.94 131 TYR B N 1
ATOM 6425 C CA . TYR B 1 131 ? -12.008 8.914 0.801 1 89.94 131 TYR B CA 1
ATOM 6426 C C . TYR B 1 131 ? -12.969 8.445 -0.288 1 89.94 131 TYR B C 1
ATOM 6428 O O . TYR B 1 131 ? -12.648 7.535 -1.056 1 89.94 131 TYR B O 1
ATOM 6436 N N . ASN B 1 132 ? -14.109 9.039 -0.478 1 85.19 132 ASN B N 1
ATOM 6437 C CA . ASN B 1 132 ? -15.094 8.719 -1.511 1 85.19 132 ASN B CA 1
ATOM 6438 C C . ASN B 1 132 ? -15.703 7.34 -1.296 1 85.19 132 ASN B C 1
ATOM 6440 O O . ASN B 1 132 ? -15.836 6.562 -2.242 1 85.19 132 ASN B O 1
ATOM 6444 N N . THR B 1 133 ? -15.984 6.988 -0.113 1 74.69 133 THR B N 1
ATOM 6445 C CA . THR B 1 133 ? -16.547 5.688 0.236 1 74.69 133 THR B CA 1
ATOM 6446 C C . THR B 1 133 ? -18.078 5.707 0.096 1 74.69 133 THR B C 1
ATOM 6448 O O . THR B 1 133 ? -18.734 4.695 0.35 1 74.69 133 THR B O 1
ATOM 6451 N N . GLY B 1 134 ? -18.656 6.781 -0.583 1 62.38 134 GLY B N 1
ATOM 6452 C CA . GLY B 1 134 ? -20.094 6.883 -0.778 1 62.38 134 GLY B CA 1
ATOM 6453 C C . GLY B 1 134 ? -20.781 7.707 0.292 1 62.38 134 GLY B C 1
ATOM 6454 O O . GLY B 1 134 ? -21.875 8.242 0.065 1 62.38 134 GLY B O 1
ATOM 6455 N N . LYS B 1 135 ? -20.422 7.703 1.501 1 53.75 135 LYS B N 1
ATOM 6456 C CA . LYS B 1 135 ? -21.188 8.266 2.613 1 53.75 135 LYS B CA 1
ATOM 6457 C C . LYS B 1 135 ? -20.812 9.734 2.84 1 53.75 135 LYS B C 1
ATOM 6459 O O . LYS B 1 135 ? -21.547 10.477 3.49 1 53.75 135 LYS B O 1
ATOM 6464 N N . ASP B 1 136 ? -19.672 10.195 2.467 1 52.59 136 ASP B N 1
ATOM 6465 C CA . ASP B 1 136 ? -19.078 11.375 3.082 1 52.59 136 ASP B CA 1
ATOM 6466 C C . ASP B 1 136 ? -18.891 12.492 2.059 1 52.59 136 ASP B C 1
ATOM 6468 O O . ASP B 1 136 ? -18.078 13.398 2.26 1 52.59 136 ASP B O 1
ATOM 6472 N N . PHE B 1 137 ? -19.625 12.398 0.871 1 51.94 137 PHE B N 1
ATOM 6473 C CA . PHE B 1 137 ? -19.047 13.398 -0.012 1 51.94 137 PHE B CA 1
ATOM 6474 C C . PHE B 1 137 ? -19.766 14.734 0.13 1 51.94 137 PHE B C 1
ATOM 6476 O O . PHE B 1 137 ? -20.875 14.906 -0.398 1 51.94 137 PHE B O 1
ATOM 6483 N N . ILE B 1 138 ? -19.375 15.492 1.204 1 50.62 138 ILE B N 1
ATOM 6484 C CA . ILE B 1 138 ? -19.953 16.781 1.567 1 50.62 138 ILE B CA 1
ATOM 6485 C C . ILE B 1 138 ? -19.641 17.812 0.481 1 50.62 138 ILE B C 1
ATOM 6487 O O . ILE B 1 138 ? -20.312 18.828 0.381 1 50.62 138 ILE B O 1
ATOM 6491 N N . TYR B 1 139 ? -18.625 17.609 -0.4 1 47.09 139 TYR B N 1
ATOM 6492 C CA . TYR B 1 139 ? -18.156 18.625 -1.342 1 47.09 139 TYR B CA 1
ATOM 6493 C C . TYR B 1 139 ? -18.891 18.516 -2.672 1 47.09 139 TYR B C 1
ATOM 6495 O O . TYR B 1 139 ? -18.422 19.031 -3.689 1 47.09 139 TYR B O 1
ATOM 6503 N N . GLY B 1 140 ? -19.984 17.781 -2.746 1 41.62 140 GLY B N 1
ATOM 6504 C CA . GLY B 1 140 ? -20.766 17.469 -3.928 1 41.62 140 GLY B CA 1
ATOM 6505 C C . GLY B 1 140 ? -21.047 18.672 -4.805 1 41.62 140 GLY B C 1
ATOM 6506 O O . GLY B 1 140 ? -20.109 19.359 -5.242 1 41.62 140 GLY B O 1
ATOM 6507 N N . ASP B 1 141 ? -22.422 18.922 -5.141 1 37.5 141 ASP B N 1
ATOM 6508 C CA . ASP B 1 141 ? -23.156 19.438 -6.289 1 37.5 141 ASP B CA 1
ATOM 6509 C C . ASP B 1 141 ? -22.812 20.906 -6.551 1 37.5 141 ASP B C 1
ATOM 6511 O O . ASP B 1 141 ? -23.219 21.484 -7.559 1 37.5 141 ASP B O 1
ATOM 6515 N N . ASN B 1 142 ? -22.359 21.531 -5.641 1 38.44 142 ASN B N 1
ATOM 6516 C CA . ASN B 1 142 ? -22.234 22.953 -5.926 1 38.44 142 ASN B CA 1
ATOM 6517 C C . ASN B 1 142 ? -21.062 23.25 -6.867 1 38.44 142 ASN B C 1
ATOM 6519 O O . ASN B 1 142 ? -20.797 24.406 -7.176 1 38.44 142 ASN B O 1
ATOM 6523 N N . TYR B 1 143 ? -20.328 22.312 -7.027 1 35.53 143 TYR B N 1
ATOM 6524 C CA . TYR B 1 143 ? -19.234 22.578 -7.957 1 35.53 143 TYR B CA 1
ATOM 6525 C C . TYR B 1 143 ? -19.75 22.734 -9.383 1 35.53 143 TYR B C 1
ATOM 6527 O O . TYR B 1 143 ? -19.203 23.531 -10.156 1 35.53 143 TYR B O 1
ATOM 6535 N N . ALA B 1 144 ? -20.781 21.922 -9.695 1 34.62 144 ALA B N 1
ATOM 6536 C CA . ALA B 1 144 ? -21.375 22.078 -11.016 1 34.62 144 ALA B CA 1
ATOM 6537 C C . ALA B 1 144 ? -21.969 23.484 -11.195 1 34.62 144 ALA B C 1
ATOM 6539 O O . ALA B 1 144 ? -21.922 24.047 -12.289 1 34.62 144 ALA B O 1
ATOM 6540 N N . GLU B 1 145 ? -22.438 23.891 -10.133 1 35.34 145 GLU B N 1
ATOM 6541 C CA . GLU B 1 145 ? -23.094 25.188 -10.281 1 35.34 145 GLU B CA 1
ATOM 6542 C C . GLU B 1 145 ? -22.062 26.297 -10.477 1 35.34 145 GLU B C 1
ATOM 6544 O O . GLU B 1 145 ? -22.281 27.234 -11.242 1 35.34 145 GLU B O 1
ATOM 6549 N N . GLU B 1 146 ? -21.062 26.203 -9.75 1 34.09 146 GLU B N 1
ATOM 6550 C CA . GLU B 1 146 ? -20.141 27.328 -9.867 1 34.09 146 GLU B CA 1
ATOM 6551 C C . GLU B 1 146 ? -19.375 27.281 -11.18 1 34.09 146 GLU B C 1
ATOM 6553 O O . GLU B 1 146 ? -19.031 28.328 -11.75 1 34.09 146 GLU B O 1
ATOM 6558 N N . ALA B 1 147 ? -19.062 26.016 -11.57 1 34 147 ALA B N 1
ATOM 6559 C CA . ALA B 1 147 ? -18.484 25.922 -12.906 1 34 147 ALA B CA 1
ATOM 6560 C C . ALA B 1 147 ? -19.484 26.328 -13.977 1 34 147 ALA B C 1
ATOM 6562 O O . ALA B 1 147 ? -19.125 26.922 -14.992 1 34 147 ALA B O 1
ATOM 6563 N N . ASP B 1 148 ? -20.688 25.828 -13.766 1 34.84 148 ASP B N 1
ATOM 6564 C CA . ASP B 1 148 ? -21.703 26.25 -14.727 1 34.84 148 ASP B CA 1
ATOM 6565 C C . ASP B 1 148 ? -21.844 27.766 -14.75 1 34.84 148 ASP B C 1
ATOM 6567 O O . ASP B 1 148 ? -22.156 28.344 -15.789 1 34.84 148 ASP B O 1
ATOM 6571 N N . ASN B 1 149 ? -21.828 28.344 -13.547 1 34.12 149 ASN B N 1
ATOM 6572 C CA . ASN B 1 149 ? -21.891 29.797 -13.672 1 34.12 149 ASN B CA 1
ATOM 6573 C C . ASN B 1 149 ? -20.734 30.344 -14.523 1 34.12 149 ASN B C 1
ATOM 6575 O O . ASN B 1 149 ? -20.828 31.438 -15.07 1 34.12 149 ASN B O 1
ATOM 6579 N N . TYR B 1 150 ? -19.625 29.75 -14.359 1 29.58 150 TYR B N 1
ATOM 6580 C CA . TYR B 1 150 ? -18.625 30.188 -15.336 1 29.58 150 TYR B CA 1
ATOM 6581 C C . TYR B 1 150 ? -18.938 29.625 -16.719 1 29.58 150 TYR B C 1
ATOM 6583 O O . TYR B 1 150 ? -18.719 30.297 -17.734 1 29.58 150 TYR B O 1
ATOM 6591 N N . LEU B 1 151 ? -19.219 28.156 -16.812 1 30.42 151 LEU B N 1
ATOM 6592 C CA . LEU B 1 151 ? -19.656 27.641 -18.109 1 30.42 151 LEU B CA 1
ATOM 6593 C C . LEU B 1 151 ? -21.172 27.625 -18.203 1 30.42 151 LEU B C 1
ATOM 6595 O O . LEU B 1 151 ? -21.844 27.125 -17.281 1 30.42 151 LEU B O 1
ATOM 6599 N N . SER B 1 152 ? -21.969 28.359 -18.797 1 27.73 152 SER B N 1
ATOM 6600 C CA . SER B 1 152 ? -23.375 28.562 -19.109 1 27.73 152 SER B CA 1
ATOM 6601 C C . SER B 1 152 ? -24.062 27.234 -19.391 1 27.73 152 SER B C 1
ATOM 6603 O O . SER B 1 152 ? -25.25 27.203 -19.734 1 27.73 152 SER B O 1
ATOM 6605 N N . ASN B 1 153 ? -23.562 26 -19.625 1 27.95 153 ASN B N 1
ATOM 6606 C CA . ASN B 1 153 ? -24.375 25.016 -20.328 1 27.95 153 ASN B CA 1
ATOM 6607 C C . ASN B 1 153 ? -25.406 24.359 -19.391 1 27.95 153 ASN B C 1
ATOM 6609 O O . ASN B 1 153 ? -25.109 24.109 -18.234 1 27.95 153 ASN B O 1
ATOM 6613 N N . SER B 1 154 ? -26.812 24.172 -19.766 1 28.7 154 SER B N 1
ATOM 6614 C CA . SER B 1 154 ? -28.234 23.984 -19.469 1 28.7 154 SER B CA 1
ATOM 6615 C C . SER B 1 154 ? -28.469 22.672 -18.719 1 28.7 154 SER B C 1
ATOM 6617 O O . SER B 1 154 ? -29.203 22.641 -17.734 1 28.7 154 SER B O 1
ATOM 6619 N N . GLU B 1 155 ? -28.422 21.375 -19.359 1 30.36 155 GLU B N 1
ATOM 6620 C CA . GLU B 1 155 ? -29.516 20.406 -19.547 1 30.36 155 GLU B CA 1
ATOM 6621 C C . GLU B 1 155 ? -29.562 19.406 -18.391 1 30.36 155 GLU B C 1
ATOM 6623 O O . GLU B 1 155 ? -30.328 18.438 -18.453 1 30.36 155 GLU B O 1
ATOM 6628 N N . GLN B 1 156 ? -28.672 19.391 -17.484 1 30.38 156 GLN B N 1
ATOM 6629 C CA . GLN B 1 156 ? -28.703 18.078 -16.844 1 30.38 156 GLN B CA 1
ATOM 6630 C C . GLN B 1 156 ? -29.609 18.094 -15.609 1 30.38 156 GLN B C 1
ATOM 6632 O O . GLN B 1 156 ? -29.656 17.141 -14.844 1 30.38 156 GLN B O 1
ATOM 6637 N N . TYR B 1 157 ? -30.266 19.219 -15.281 1 31.88 157 TYR B N 1
ATOM 6638 C CA . TYR B 1 157 ? -31.219 19.25 -14.18 1 31.88 157 TYR B CA 1
ATOM 6639 C C . TYR B 1 157 ? -32.625 19.016 -14.68 1 31.88 157 TYR B C 1
ATOM 6641 O O . TYR B 1 157 ? -32.969 19.391 -15.805 1 31.88 157 TYR B O 1
ATOM 6649 N N . ASP B 1 158 ? -33.406 18.031 -14.086 1 33.78 158 ASP B N 1
ATOM 6650 C CA . ASP B 1 158 ? -34.812 18.047 -14.422 1 33.78 158 ASP B CA 1
ATOM 6651 C C . ASP B 1 158 ? -35.469 19.359 -14.023 1 33.78 158 ASP B C 1
ATOM 6653 O O . ASP B 1 158 ? -34.812 20.234 -13.438 1 33.78 158 ASP B O 1
ATOM 6657 N N . ASP B 1 159 ? -36.688 19.656 -14.625 1 34.25 159 ASP B N 1
ATOM 6658 C CA . ASP B 1 159 ? -37.531 20.844 -14.445 1 34.25 159 ASP B CA 1
ATOM 6659 C C . ASP B 1 159 ? -37.625 21.219 -12.969 1 34.25 159 ASP B C 1
ATOM 6661 O O . ASP B 1 159 ? -37.969 22.359 -12.641 1 34.25 159 ASP B O 1
ATOM 6665 N N . GLN B 1 160 ? -37.656 20.188 -12.141 1 36.72 160 GLN B N 1
ATOM 6666 C CA . GLN B 1 160 ? -37.969 20.484 -10.742 1 36.72 160 GLN B CA 1
ATOM 6667 C C . GLN B 1 160 ? -36.719 20.672 -9.914 1 36.72 160 GLN B C 1
ATOM 6669 O O . GLN B 1 160 ? -36.781 20.859 -8.695 1 36.72 160 GLN B O 1
ATOM 6674 N N . GLY B 1 161 ? -35.531 20.953 -10.492 1 34.19 161 GLY B N 1
ATOM 6675 C CA . GLY B 1 161 ? -34.219 21.281 -9.898 1 34.19 161 GLY B CA 1
ATOM 6676 C C . GLY B 1 161 ? -33.5 20.078 -9.336 1 34.19 161 GLY B C 1
ATOM 6677 O O . GLY B 1 161 ? -32.469 20.219 -8.672 1 34.19 161 GLY B O 1
ATOM 6678 N N . ASN B 1 162 ? -34.125 18.984 -9.227 1 32.94 162 ASN B N 1
ATOM 6679 C CA . ASN B 1 162 ? -33.625 17.781 -8.594 1 32.94 162 ASN B CA 1
ATOM 6680 C C . ASN B 1 162 ? -32.625 17.062 -9.477 1 32.94 162 ASN B C 1
ATOM 6682 O O . ASN B 1 162 ? -32.781 17 -10.695 1 32.94 162 ASN B O 1
ATOM 6686 N N . ARG B 1 163 ? -31.422 17.047 -9.125 1 33.84 163 ARG B N 1
ATOM 6687 C CA . ARG B 1 163 ? -30.469 16.281 -9.922 1 33.84 163 ARG B CA 1
ATOM 6688 C C . ARG B 1 163 ? -30.922 14.82 -10.039 1 33.84 163 ARG B C 1
ATOM 6690 O O . ARG B 1 163 ? -31.281 14.195 -9.047 1 33.84 163 ARG B O 1
ATOM 6697 N N . LEU B 1 164 ? -31.219 14.305 -11.164 1 31.61 164 LEU B N 1
ATOM 6698 C CA . LEU B 1 164 ? -31.812 12.984 -11.344 1 31.61 164 LEU B CA 1
ATOM 6699 C C . LEU B 1 164 ? -31.031 11.93 -10.586 1 31.61 164 LEU B C 1
ATOM 6701 O O . LEU B 1 164 ? -31.609 11.086 -9.898 1 31.61 164 LEU B O 1
ATOM 6705 N N . ALA B 1 165 ? -29.938 11.148 -11.195 1 32.31 165 ALA B N 1
ATOM 6706 C CA . ALA B 1 165 ? -29.547 9.758 -10.945 1 32.31 165 ALA B CA 1
ATOM 6707 C C . ALA B 1 165 ? -28.531 9.68 -9.805 1 32.31 165 ALA B C 1
ATOM 6709 O O . ALA B 1 165 ? -27.609 10.492 -9.727 1 32.31 165 ALA B O 1
ATOM 6710 N N . THR B 1 166 ? -28.734 9.047 -8.688 1 35.53 166 THR B N 1
ATOM 6711 C CA . THR B 1 166 ? -27.906 8.617 -7.57 1 35.53 166 THR B CA 1
ATOM 6712 C C . THR B 1 166 ? -26.562 8.078 -8.07 1 35.53 166 THR B C 1
ATOM 6714 O O . THR B 1 166 ? -26.531 7.273 -9.008 1 35.53 166 THR B O 1
ATOM 6717 N N . ASN B 1 167 ? -25.469 8.719 -7.871 1 36.12 167 ASN B N 1
ATOM 6718 C CA . ASN B 1 167 ? -24.094 8.406 -8.258 1 36.12 167 ASN B CA 1
ATOM 6719 C C . ASN B 1 167 ? -23.703 6.996 -7.824 1 36.12 167 ASN B C 1
ATOM 6721 O O . ASN B 1 167 ? -23.359 6.777 -6.66 1 36.12 167 ASN B O 1
ATOM 6725 N N . MET B 1 168 ? -24.203 6.012 -8.289 1 38.09 168 MET B N 1
ATOM 6726 C CA . MET B 1 168 ? -23.797 4.648 -7.965 1 38.09 168 MET B CA 1
ATOM 6727 C C . MET B 1 168 ? -22.328 4.434 -8.266 1 38.09 168 MET B C 1
ATOM 6729 O O . MET B 1 168 ? -21.766 5.062 -9.172 1 38.09 168 MET B O 1
ATOM 6733 N N . GLU B 1 169 ? -21.531 3.789 -7.375 1 44.25 169 GLU B N 1
ATOM 6734 C CA . GLU B 1 169 ? -20.109 3.416 -7.355 1 44.25 169 GLU B CA 1
ATOM 6735 C C . GLU B 1 169 ? -19.656 2.918 -8.727 1 44.25 169 GLU B C 1
ATOM 6737 O O . GLU B 1 169 ? -18.484 3.053 -9.078 1 44.25 169 GLU B O 1
ATOM 6742 N N . THR B 1 170 ? -20.547 2.283 -9.414 1 42.34 170 THR B N 1
ATOM 6743 C CA . THR B 1 170 ? -20.141 1.653 -10.672 1 42.34 170 THR B CA 1
ATOM 6744 C C . THR B 1 170 ? -19.875 2.705 -11.742 1 42.34 170 THR B C 1
ATOM 6746 O O . THR B 1 170 ? -19.375 2.387 -12.82 1 42.34 170 THR B O 1
ATOM 6749 N N . ASN B 1 171 ? -20.297 4 -11.438 1 45.94 171 ASN B N 1
ATOM 6750 C CA . ASN B 1 171 ? -20.281 4.887 -12.594 1 45.94 171 ASN B CA 1
ATOM 6751 C C . ASN B 1 171 ? -19.109 5.852 -12.562 1 45.94 171 ASN B C 1
ATOM 6753 O O . ASN B 1 171 ? -18.656 6.258 -11.484 1 45.94 171 ASN B O 1
ATOM 6757 N N . GLY B 1 172 ? -18.156 5.867 -13.594 1 58.38 172 GLY B N 1
ATOM 6758 C CA . GLY B 1 172 ? -17.172 6.898 -13.93 1 58.38 172 GLY B CA 1
ATOM 6759 C C . GLY B 1 172 ? -17.531 8.258 -13.367 1 58.38 172 GLY B C 1
ATOM 6760 O O . GLY B 1 172 ? -16.656 9.062 -13.062 1 58.38 172 GLY B O 1
ATOM 6761 N N . ARG B 1 173 ? -18.672 8.391 -12.844 1 59.84 173 ARG B N 1
ATOM 6762 C CA . ARG B 1 173 ? -19.125 9.68 -12.328 1 59.84 173 ARG B CA 1
ATOM 6763 C C . ARG B 1 173 ? -18.719 9.867 -10.875 1 59.84 173 ARG B C 1
ATOM 6765 O O . ARG B 1 173 ? -18.359 10.969 -10.461 1 59.84 173 ARG B O 1
ATOM 6772 N N . PHE B 1 174 ? -18.641 8.711 -10.164 1 72.12 174 PHE B N 1
ATOM 6773 C CA . PHE B 1 174 ? -18.266 8.703 -8.75 1 72.12 174 PHE B CA 1
ATOM 6774 C C . PHE B 1 174 ? -16.844 9.234 -8.578 1 72.12 174 PHE B C 1
ATOM 6776 O O . PHE B 1 174 ? -16.609 10.117 -7.75 1 72.12 174 PHE B O 1
ATOM 6783 N N . HIS B 1 175 ? -15.977 8.844 -9.344 1 84.88 175 HIS B N 1
ATOM 6784 C CA . HIS B 1 175 ? -14.586 9.273 -9.266 1 84.88 175 HIS B CA 1
ATOM 6785 C C . HIS B 1 175 ? -14.414 10.68 -9.836 1 84.88 175 HIS B C 1
ATOM 6787 O O . HIS B 1 175 ? -13.555 11.43 -9.383 1 84.88 175 HIS B O 1
ATOM 6793 N N . THR B 1 176 ? -15.266 11.031 -10.727 1 83.69 176 THR B N 1
ATOM 6794 C CA . THR B 1 176 ? -15.18 12.328 -11.391 1 83.69 176 THR B CA 1
ATOM 6795 C C . THR B 1 176 ? -15.414 13.461 -10.398 1 83.69 176 THR B C 1
ATOM 6797 O O . THR B 1 176 ? -14.672 14.445 -10.383 1 83.69 176 THR B O 1
ATOM 6800 N N . ASP B 1 177 ? -16.438 13.328 -9.609 1 83.38 177 ASP B N 1
ATOM 6801 C CA . ASP B 1 177 ? -16.75 14.367 -8.625 1 83.38 177 ASP B CA 1
ATOM 6802 C C . ASP B 1 177 ? -15.594 14.562 -7.648 1 83.38 177 ASP B C 1
ATOM 6804 O O . ASP B 1 177 ? -15.25 15.695 -7.301 1 83.38 177 ASP B O 1
ATOM 6808 N N . TRP B 1 178 ? -15.094 13.484 -7.23 1 91.31 178 TRP B N 1
ATOM 6809 C CA . TRP B 1 178 ? -13.969 13.539 -6.301 1 91.31 178 TRP B CA 1
ATOM 6810 C C . TRP B 1 178 ? -12.758 14.203 -6.953 1 91.31 178 TRP B C 1
ATOM 6812 O O . TRP B 1 178 ? -12.109 15.055 -6.344 1 91.31 178 TRP B O 1
ATOM 6822 N N . LEU B 1 179 ? -12.477 13.844 -8.188 1 92.19 179 LEU B N 1
ATOM 6823 C CA . LEU B 1 179 ? -11.352 14.391 -8.93 1 92.19 179 LEU B CA 1
ATOM 6824 C C . LEU B 1 179 ? -11.531 15.891 -9.172 1 92.19 179 LEU B C 1
ATOM 6826 O O . LEU B 1 179 ? -10.57 16.656 -9.062 1 92.19 179 LEU B O 1
ATOM 6830 N N . ASN B 1 180 ? -12.734 16.281 -9.469 1 88.44 180 ASN B N 1
ATOM 6831 C CA . ASN B 1 180 ? -13.031 17.688 -9.688 1 88.44 180 ASN B CA 1
ATOM 6832 C C . ASN B 1 180 ? -12.867 18.516 -8.414 1 88.44 180 ASN B C 1
ATOM 6834 O O . ASN B 1 180 ? -12.555 19.703 -8.461 1 88.44 180 ASN B O 1
ATOM 6838 N N . MET B 1 181 ? -13.07 17.875 -7.348 1 92.31 181 MET B N 1
ATOM 6839 C CA . MET B 1 181 ? -12.914 18.547 -6.055 1 92.31 181 MET B CA 1
ATOM 6840 C C . MET B 1 181 ? -11.445 18.656 -5.68 1 92.31 181 MET B C 1
ATOM 6842 O O . MET B 1 181 ? -10.969 19.734 -5.336 1 92.31 181 MET B O 1
ATOM 6846 N N . ILE B 1 182 ? -10.672 17.594 -5.848 1 96.25 182 ILE B N 1
ATOM 6847 C CA . ILE B 1 182 ? -9.344 17.531 -5.258 1 96.25 182 ILE B CA 1
ATOM 6848 C C . ILE B 1 182 ? -8.328 18.188 -6.184 1 96.25 182 ILE B C 1
ATOM 6850 O O . ILE B 1 182 ? -7.348 18.781 -5.723 1 96.25 182 ILE B O 1
ATOM 6854 N N . TYR B 1 183 ? -8.453 18.141 -7.5 1 93.56 183 TYR B N 1
ATOM 6855 C CA . TYR B 1 183 ? -7.469 18.594 -8.469 1 93.56 183 TYR B CA 1
ATOM 6856 C C . TYR B 1 183 ? -7.191 20.078 -8.312 1 93.56 183 TYR B C 1
ATOM 6858 O O . TYR B 1 183 ? -6.043 20.5 -8.133 1 93.56 183 TYR B O 1
ATOM 6866 N N . PRO B 1 184 ? -8.25 20.984 -8.352 1 91.62 184 PRO B N 1
ATOM 6867 C CA . PRO B 1 184 ? -7.961 22.422 -8.219 1 91.62 184 PRO B CA 1
ATOM 6868 C C . PRO B 1 184 ? -7.336 22.781 -6.875 1 91.62 184 PRO B C 1
ATOM 6870 O O . PRO B 1 184 ? -6.492 23.672 -6.797 1 91.62 184 PRO B O 1
ATOM 6873 N N . ARG B 1 185 ? -7.734 22.141 -5.855 1 96.69 185 ARG B N 1
ATOM 6874 C CA . ARG B 1 185 ? -7.215 22.406 -4.52 1 96.69 185 ARG B CA 1
ATOM 6875 C C . ARG B 1 185 ? -5.727 22.078 -4.434 1 96.69 185 ARG B C 1
ATOM 6877 O O . ARG B 1 185 ? -4.941 22.859 -3.9 1 96.69 185 ARG B O 1
ATOM 6884 N N . LEU B 1 186 ? -5.363 20.906 -5.012 1 97.62 186 LEU B N 1
ATOM 6885 C CA . LEU B 1 186 ? -3.963 20.516 -4.984 1 97.62 186 LEU B CA 1
ATOM 6886 C C . LEU B 1 186 ? -3.127 21.406 -5.902 1 97.62 186 LEU B C 1
ATOM 6888 O O . LEU B 1 186 ? -1.963 21.688 -5.605 1 97.62 186 LEU B O 1
ATOM 6892 N N . LYS B 1 187 ? -3.682 21.828 -6.992 1 92.69 187 LYS B N 1
ATOM 6893 C CA . LYS B 1 187 ? -2.977 22.703 -7.914 1 92.69 187 LYS B CA 1
ATOM 6894 C C . LYS B 1 187 ? -2.617 24.031 -7.242 1 92.69 187 LYS B C 1
ATOM 6896 O O . LYS B 1 187 ? -1.482 24.5 -7.352 1 92.69 187 LYS B O 1
ATOM 6901 N N . VAL B 1 188 ? -3.555 24.625 -6.496 1 93.69 188 VAL B N 1
ATOM 6902 C CA . VAL B 1 188 ? -3.309 25.875 -5.781 1 93.69 188 VAL B CA 1
ATOM 6903 C C . VAL B 1 188 ? -2.365 25.625 -4.609 1 93.69 188 VAL B C 1
ATOM 6905 O O . VAL B 1 188 ? -1.477 26.422 -4.332 1 93.69 188 VAL B O 1
ATOM 6908 N N . ALA B 1 189 ? -2.523 24.516 -3.945 1 97.62 189 ALA B N 1
ATOM 6909 C CA . ALA B 1 189 ? -1.745 24.172 -2.758 1 97.62 189 ALA B CA 1
ATOM 6910 C C . ALA B 1 189 ? -0.254 24.109 -3.078 1 97.62 189 ALA B C 1
ATOM 6912 O O . ALA B 1 189 ? 0.58 24.484 -2.248 1 97.62 189 ALA B O 1
ATOM 6913 N N . LYS B 1 190 ? 0.093 23.594 -4.234 1 96.25 190 LYS B N 1
ATOM 6914 C CA . LYS B 1 190 ? 1.49 23.484 -4.641 1 96.25 190 LYS B CA 1
ATOM 6915 C C . LYS B 1 190 ? 2.209 24.828 -4.535 1 96.25 190 LYS B C 1
ATOM 6917 O O . LYS B 1 190 ? 3.383 24.875 -4.16 1 96.25 190 LYS B O 1
ATOM 6922 N N . ASP B 1 191 ? 1.483 25.922 -4.785 1 93.06 191 ASP B N 1
ATOM 6923 C CA . ASP B 1 191 ? 2.07 27.25 -4.832 1 93.06 191 ASP B CA 1
ATOM 6924 C C . ASP B 1 191 ? 2.439 27.734 -3.434 1 93.06 191 ASP B C 1
ATOM 6926 O O . ASP B 1 191 ? 3.281 28.625 -3.281 1 93.06 191 ASP B O 1
ATOM 6930 N N . PHE B 1 192 ? 1.866 27.203 -2.453 1 97.69 192 PHE B N 1
ATOM 6931 C CA . PHE B 1 192 ? 2.146 27.609 -1.081 1 97.69 192 PHE B CA 1
ATOM 6932 C C . PHE B 1 192 ? 3.473 27.031 -0.604 1 97.69 192 PHE B C 1
ATOM 6934 O O . PHE B 1 192 ? 4.121 27.594 0.28 1 97.69 192 PHE B O 1
ATOM 6941 N N . LEU B 1 193 ? 3.893 25.938 -1.163 1 98.31 193 LEU B N 1
ATOM 6942 C CA . LEU B 1 193 ? 5.012 25.156 -0.642 1 98.31 193 LEU B CA 1
ATOM 6943 C C . LEU B 1 193 ? 6.336 25.875 -0.896 1 98.31 193 LEU B C 1
ATOM 6945 O O . LEU B 1 193 ? 6.559 26.406 -1.984 1 98.31 193 LEU B O 1
ATOM 6949 N N . LYS B 1 194 ? 7.195 25.844 0.127 1 97.62 194 LYS B N 1
ATOM 6950 C CA . LYS B 1 194 ? 8.602 26.203 -0.043 1 97.62 194 LYS B CA 1
ATOM 6951 C C . LYS B 1 194 ? 9.297 25.266 -1.026 1 97.62 194 LYS B C 1
ATOM 6953 O O . LYS B 1 194 ? 8.75 24.219 -1.384 1 97.62 194 LYS B O 1
ATOM 6958 N N . GLU B 1 195 ? 10.484 25.656 -1.396 1 95.75 195 GLU B N 1
ATOM 6959 C CA . GLU B 1 195 ? 11.242 24.797 -2.303 1 95.75 195 GLU B CA 1
ATOM 6960 C C . GLU B 1 195 ? 11.469 23.406 -1.698 1 95.75 195 GLU B C 1
ATOM 6962 O O . GLU B 1 195 ? 11.453 22.406 -2.412 1 95.75 195 GLU B O 1
ATOM 6967 N N . ASP B 1 196 ? 11.703 23.359 -0.423 1 97.44 196 ASP B N 1
ATOM 6968 C CA . ASP B 1 196 ? 11.867 22.094 0.273 1 97.44 196 ASP B CA 1
ATOM 6969 C C . ASP B 1 196 ? 10.578 21.688 0.987 1 97.44 196 ASP B C 1
ATOM 6971 O O . ASP B 1 196 ? 10.625 21 2.014 1 97.44 196 ASP B O 1
ATOM 6975 N N . GLY B 1 197 ? 9.453 22.266 0.491 1 98.38 197 GLY B N 1
ATOM 6976 C CA . GLY B 1 197 ? 8.172 21.922 1.077 1 98.38 197 GLY B CA 1
ATOM 6977 C C . GLY B 1 197 ? 7.711 20.516 0.712 1 98.38 197 GLY B C 1
ATOM 6978 O O . GLY B 1 197 ? 8.141 19.969 -0.302 1 98.38 197 GLY B O 1
ATOM 6979 N N . VAL B 1 198 ? 6.84 19.984 1.574 1 98.25 198 VAL B N 1
ATOM 6980 C CA . VAL B 1 198 ? 6.371 18.625 1.408 1 98.25 198 VAL B CA 1
ATOM 6981 C C . VAL B 1 198 ? 4.859 18.562 1.629 1 98.25 198 VAL B C 1
ATOM 6983 O O . VAL B 1 198 ? 4.305 19.359 2.389 1 98.25 198 VAL B O 1
ATOM 6986 N N . ILE B 1 199 ? 4.184 17.656 0.911 1 98.69 199 ILE B N 1
ATOM 6987 C CA . ILE B 1 199 ? 2.758 17.438 1.136 1 98.69 199 ILE B CA 1
ATOM 6988 C C . ILE B 1 199 ? 2.5 15.961 1.43 1 98.69 199 ILE B C 1
ATOM 6990 O O . ILE B 1 199 ? 3.02 15.086 0.736 1 98.69 199 ILE B O 1
ATOM 6994 N N . PHE B 1 200 ? 1.802 15.672 2.523 1 98.75 200 PHE B N 1
ATOM 6995 C CA . PHE B 1 200 ? 1.29 14.367 2.91 1 98.75 200 PHE B CA 1
ATOM 6996 C C . PHE B 1 200 ? -0.221 14.297 2.725 1 98.75 200 PHE B C 1
ATOM 6998 O O . PHE B 1 200 ? -0.95 15.164 3.215 1 98.75 200 PHE B O 1
ATOM 7005 N N . ILE B 1 201 ? -0.721 13.266 2.031 1 98.75 201 ILE B N 1
ATOM 7006 C CA . ILE B 1 201 ? -2.154 13.156 1.78 1 98.75 201 ILE B CA 1
ATOM 7007 C C . ILE B 1 201 ? -2.646 11.773 2.217 1 98.75 201 ILE B C 1
ATOM 7009 O O . ILE B 1 201 ? -2.244 10.758 1.649 1 98.75 201 ILE B O 1
ATOM 7013 N N . SER B 1 202 ? -3.506 11.75 3.244 1 98 202 SER B N 1
ATOM 7014 C CA . SER B 1 202 ? -4.145 10.508 3.672 1 98 202 SER B CA 1
ATOM 7015 C C . SER B 1 202 ? -5.211 10.062 2.678 1 98 202 SER B C 1
ATOM 7017 O O . SER B 1 202 ? -5.934 10.891 2.119 1 98 202 SER B O 1
ATOM 7019 N N . ILE B 1 203 ? -5.301 8.789 2.404 1 97.69 203 ILE B N 1
ATOM 7020 C CA . ILE B 1 203 ? -6.266 8.266 1.445 1 97.69 203 ILE B CA 1
ATOM 7021 C C . ILE B 1 203 ? -6.402 6.754 1.622 1 97.69 203 ILE B C 1
ATOM 7023 O O . ILE B 1 203 ? -5.707 6.156 2.445 1 97.69 203 ILE B O 1
ATOM 7027 N N . ASP B 1 204 ? -7.348 6.121 0.994 1 96 204 ASP B N 1
ATOM 7028 C CA . ASP B 1 204 ? -7.473 4.668 1.021 1 96 204 ASP B CA 1
ATOM 7029 C C . ASP B 1 204 ? -7.566 4.098 -0.393 1 96 204 ASP B C 1
ATOM 7031 O O . ASP B 1 204 ? -7.215 4.773 -1.364 1 96 204 ASP B O 1
ATOM 7035 N N . ASP B 1 205 ? -7.961 2.906 -0.592 1 94.62 205 ASP B N 1
ATOM 7036 C CA . ASP B 1 205 ? -7.938 2.182 -1.859 1 94.62 205 ASP B CA 1
ATOM 7037 C C . ASP B 1 205 ? -8.914 2.801 -2.861 1 94.62 205 ASP B C 1
ATOM 7039 O O . ASP B 1 205 ? -8.75 2.639 -4.074 1 94.62 205 ASP B O 1
ATOM 7043 N N . HIS B 1 206 ? -9.859 3.502 -2.398 1 91.75 206 HIS B N 1
ATOM 7044 C CA . HIS B 1 206 ? -10.906 3.998 -3.287 1 91.75 206 HIS B CA 1
ATOM 7045 C C . HIS B 1 206 ? -10.352 5.023 -4.27 1 91.75 206 HIS B C 1
ATOM 7047 O O . HIS B 1 206 ? -10.75 5.051 -5.438 1 91.75 206 HIS B O 1
ATOM 7053 N N . GLU B 1 207 ? -9.422 5.906 -3.709 1 95.25 207 GLU B N 1
ATOM 7054 C CA . GLU B 1 207 ? -9.016 7 -4.586 1 95.25 207 GLU B CA 1
ATOM 7055 C C . GLU B 1 207 ? -7.5 7.113 -4.66 1 95.25 207 GLU B C 1
ATOM 7057 O O . GLU B 1 207 ? -6.969 8.023 -5.297 1 95.25 207 GLU B O 1
ATOM 7062 N N . VAL B 1 208 ? -6.738 6.199 -4.059 1 97.5 208 VAL B N 1
ATOM 7063 C CA . VAL B 1 208 ? -5.285 6.328 -3.998 1 97.5 208 VAL B CA 1
ATOM 7064 C C . VAL B 1 208 ? -4.707 6.352 -5.41 1 97.5 208 VAL B C 1
ATOM 7066 O O . VAL B 1 208 ? -3.766 7.094 -5.691 1 97.5 208 VAL B O 1
ATOM 7069 N N . THR B 1 209 ? -5.211 5.543 -6.305 1 96.31 209 THR B N 1
ATOM 7070 C CA . THR B 1 209 ? -4.723 5.477 -7.68 1 96.31 209 THR B CA 1
ATOM 7071 C C . THR B 1 209 ? -4.973 6.793 -8.406 1 96.31 209 THR B C 1
ATOM 7073 O O . THR B 1 209 ? -4.07 7.324 -9.062 1 96.31 209 THR B O 1
ATOM 7076 N N . ASN B 1 210 ? -6.191 7.312 -8.32 1 94.12 210 ASN B N 1
ATOM 7077 C CA . ASN B 1 210 ? -6.516 8.602 -8.93 1 94.12 210 ASN B CA 1
ATOM 7078 C C . ASN B 1 210 ? -5.688 9.734 -8.328 1 94.12 210 ASN B C 1
ATOM 7080 O O . ASN B 1 210 ? -5.203 10.602 -9.047 1 94.12 210 ASN B O 1
ATOM 7084 N N . LEU B 1 211 ? -5.574 9.711 -7.039 1 97.88 211 LEU B N 1
ATOM 7085 C CA . LEU B 1 211 ? -4.793 10.727 -6.34 1 97.88 211 LEU B CA 1
ATOM 7086 C C . LEU B 1 211 ? -3.348 10.727 -6.824 1 97.88 211 LEU B C 1
ATOM 7088 O O . LEU B 1 211 ? -2.762 11.797 -7.043 1 97.88 211 LEU B O 1
ATOM 7092 N N . HIS B 1 212 ? -2.807 9.523 -6.91 1 97.44 212 HIS B N 1
ATOM 7093 C CA . HIS B 1 212 ? -1.434 9.398 -7.383 1 97.44 212 HIS B CA 1
ATOM 7094 C C . HIS B 1 212 ? -1.269 10.008 -8.773 1 97.44 212 HIS B C 1
ATOM 7096 O O . HIS B 1 212 ? -0.309 10.734 -9.023 1 97.44 212 HIS B O 1
ATOM 7102 N N . LYS B 1 213 ? -2.139 9.727 -9.664 1 92.88 213 LYS B N 1
ATOM 7103 C CA . LYS B 1 213 ? -2.08 10.266 -11.023 1 92.88 213 LYS B CA 1
ATOM 7104 C C . LYS B 1 213 ? -2.17 11.789 -11.016 1 92.88 213 LYS B C 1
ATOM 7106 O O . LYS B 1 213 ? -1.434 12.461 -11.742 1 92.88 213 LYS B O 1
ATOM 7111 N N . VAL B 1 214 ? -3.086 12.297 -10.211 1 94.38 214 VAL B N 1
ATOM 7112 C CA . VAL B 1 214 ? -3.279 13.734 -10.102 1 94.38 214 VAL B CA 1
ATOM 7113 C C . VAL B 1 214 ? -2.016 14.391 -9.547 1 94.38 214 VAL B C 1
ATOM 7115 O O . VAL B 1 214 ? -1.556 15.406 -10.062 1 94.38 214 VAL B O 1
ATOM 7118 N N . CYS B 1 215 ? -1.449 13.828 -8.539 1 97.5 215 CYS B N 1
ATOM 7119 C CA . CYS B 1 215 ? -0.257 14.383 -7.906 1 97.5 215 CYS B CA 1
ATOM 7120 C C . CYS B 1 215 ? 0.94 14.32 -8.852 1 97.5 215 CYS B C 1
ATOM 7122 O O . CYS B 1 215 ? 1.765 15.234 -8.867 1 97.5 215 CYS B O 1
ATOM 7124 N N . ASP B 1 216 ? 1.072 13.203 -9.625 1 93.44 216 ASP B N 1
ATOM 7125 C CA . ASP B 1 216 ? 2.135 13.102 -10.625 1 93.44 216 ASP B CA 1
ATOM 7126 C C . ASP B 1 216 ? 2.076 14.266 -11.609 1 93.44 216 ASP B C 1
ATOM 7128 O O . ASP B 1 216 ? 3.113 14.789 -12.016 1 93.44 216 ASP B O 1
ATOM 7132 N N . GLU B 1 217 ? 0.922 14.57 -11.969 1 89.56 217 GLU B N 1
ATOM 7133 C CA . GLU B 1 217 ? 0.732 15.648 -12.93 1 89.56 217 GLU B CA 1
ATOM 7134 C C . GLU B 1 217 ? 1.046 17.016 -12.312 1 89.56 217 GLU B C 1
ATOM 7136 O O . GLU B 1 217 ? 1.692 17.844 -12.938 1 89.56 217 GLU B O 1
ATOM 7141 N N . ILE B 1 218 ? 0.612 17.25 -11.094 1 93.19 218 ILE B N 1
ATOM 7142 C CA . ILE B 1 218 ? 0.692 18.562 -10.461 1 93.19 218 ILE B CA 1
ATOM 7143 C C . ILE B 1 218 ? 2.094 18.781 -9.891 1 93.19 218 ILE B C 1
ATOM 7145 O O . ILE B 1 218 ? 2.719 19.812 -10.141 1 93.19 218 ILE B O 1
ATOM 7149 N N . PHE B 1 219 ? 2.641 17.844 -9.203 1 95.94 219 PHE B N 1
ATOM 7150 C CA . PHE B 1 219 ? 3.914 18 -8.5 1 95.94 219 PHE B CA 1
ATOM 7151 C C . PHE B 1 219 ? 5.059 17.453 -9.336 1 95.94 219 PHE B C 1
ATOM 7153 O O . PHE B 1 219 ? 6.227 17.734 -9.078 1 95.94 219 PHE B O 1
ATOM 7160 N N . GLY B 1 220 ? 4.727 16.609 -10.391 1 92.12 220 GLY B N 1
ATOM 7161 C CA . GLY B 1 220 ? 5.746 15.906 -11.148 1 92.12 220 GLY B CA 1
ATOM 7162 C C . GLY B 1 220 ? 6.059 14.531 -10.594 1 92.12 220 GLY B C 1
ATOM 7163 O O . GLY B 1 220 ? 6.277 14.375 -9.391 1 92.12 220 GLY B O 1
ATOM 7164 N N . ALA B 1 221 ? 6.117 13.578 -11.484 1 90.12 221 ALA B N 1
ATOM 7165 C CA . ALA B 1 221 ? 6.375 12.195 -11.086 1 90.12 221 ALA B CA 1
ATOM 7166 C C . ALA B 1 221 ? 7.727 12.07 -10.383 1 90.12 221 ALA B C 1
ATOM 7168 O O . ALA B 1 221 ? 7.887 11.258 -9.469 1 90.12 221 ALA B O 1
ATOM 7169 N N . ALA B 1 222 ? 8.695 12.844 -10.727 1 91 222 ALA B N 1
ATOM 7170 C CA . ALA B 1 222 ? 10.047 12.812 -10.164 1 91 222 ALA B CA 1
ATOM 7171 C C . ALA B 1 222 ? 10.039 13.266 -8.711 1 91 222 ALA B C 1
ATOM 7173 O O . ALA B 1 222 ? 10.984 13 -7.965 1 91 222 ALA B O 1
ATOM 7174 N N . ASN B 1 223 ? 8.984 13.984 -8.305 1 95.62 223 ASN B N 1
ATOM 7175 C CA . ASN B 1 223 ? 8.922 14.531 -6.953 1 95.62 223 ASN B CA 1
ATOM 7176 C C . ASN B 1 223 ? 8.133 13.625 -6.016 1 95.62 223 ASN B C 1
ATOM 7178 O O . ASN B 1 223 ? 7.871 13.984 -4.867 1 95.62 223 ASN B O 1
ATOM 7182 N N . PHE B 1 224 ? 7.75 12.422 -6.547 1 96.75 224 PHE B N 1
ATOM 7183 C CA . PHE B 1 224 ? 7.184 11.406 -5.676 1 96.75 224 PHE B CA 1
ATOM 7184 C C . PHE B 1 224 ? 8.203 10.945 -4.637 1 96.75 224 PHE B C 1
ATOM 7186 O O . PHE B 1 224 ? 9.266 10.438 -4.988 1 96.75 224 PHE B O 1
ATOM 7193 N N . THR B 1 225 ? 7.859 11.125 -3.357 1 96.44 225 THR B N 1
ATOM 7194 C CA . THR B 1 225 ? 8.797 10.805 -2.289 1 96.44 225 THR B CA 1
ATOM 7195 C C . THR B 1 225 ? 8.539 9.406 -1.738 1 96.44 225 THR B C 1
ATOM 7197 O O . THR B 1 225 ? 9.461 8.742 -1.255 1 96.44 225 THR B O 1
ATOM 7200 N N . GLY B 1 226 ? 7.262 8.992 -1.809 1 96.69 226 GLY B N 1
ATOM 7201 C CA . GLY B 1 226 ? 6.914 7.652 -1.366 1 96.69 226 GLY B CA 1
ATOM 7202 C C . GLY B 1 226 ? 5.48 7.531 -0.887 1 96.69 226 GLY B C 1
ATOM 7203 O O . GLY B 1 226 ? 4.75 8.523 -0.842 1 96.69 226 GLY B O 1
ATOM 7204 N N . CYS B 1 227 ? 5.066 6.316 -0.674 1 97.94 227 CYS B N 1
ATOM 7205 C CA . CYS B 1 227 ? 3.758 5.996 -0.115 1 97.94 227 CYS B CA 1
ATOM 7206 C C . CYS B 1 227 ? 3.895 5.336 1.253 1 97.94 227 CYS B C 1
ATOM 7208 O O . CYS B 1 227 ? 4.531 4.289 1.382 1 97.94 227 CYS B O 1
ATOM 7210 N N . ILE B 1 228 ? 3.396 5.973 2.234 1 97.94 228 ILE B N 1
ATOM 7211 C CA . ILE B 1 228 ? 3.396 5.406 3.578 1 97.94 228 ILE B CA 1
ATOM 7212 C C . ILE B 1 228 ? 2.141 4.559 3.781 1 97.94 228 ILE B C 1
ATOM 7214 O O . ILE B 1 228 ? 1.034 4.992 3.453 1 97.94 228 ILE B O 1
ATOM 7218 N N . VAL B 1 229 ? 2.312 3.33 4.215 1 98.12 229 VAL B N 1
ATOM 7219 C CA . VAL B 1 229 ? 1.221 2.414 4.535 1 98.12 229 VAL B CA 1
ATOM 7220 C C . VAL B 1 229 ? 0.926 2.465 6.031 1 98.12 229 VAL B C 1
ATOM 7222 O O . VAL B 1 229 ? 1.781 2.121 6.852 1 98.12 229 VAL B O 1
ATOM 7225 N N . LEU B 1 230 ? -0.242 2.979 6.344 1 97 230 LEU B N 1
ATOM 7226 C CA . LEU B 1 230 ? -0.675 3.018 7.734 1 97 230 LEU B CA 1
ATOM 7227 C C . LEU B 1 230 ? -1.521 1.795 8.078 1 97 230 LEU B C 1
ATOM 7229 O O . LEU B 1 230 ? -2.689 1.716 7.691 1 97 230 LEU B O 1
ATOM 7233 N N . GLN B 1 231 ? -0.941 0.901 8.742 1 95.56 231 GLN B N 1
ATOM 7234 C CA . GLN B 1 231 ? -1.636 -0.313 9.156 1 95.56 231 GLN B CA 1
ATOM 7235 C C . GLN B 1 231 ? -2.404 -0.09 10.461 1 95.56 231 GLN B C 1
ATOM 7237 O O . GLN B 1 231 ? -1.907 0.569 11.375 1 95.56 231 GLN B O 1
ATOM 7242 N N . THR B 1 232 ? -3.605 -0.521 10.531 1 90.69 232 THR B N 1
ATOM 7243 C CA . THR B 1 232 ? -4.406 -0.407 11.742 1 90.69 232 THR B CA 1
ATOM 7244 C C . THR B 1 232 ? -5.047 -1.747 12.094 1 90.69 232 THR B C 1
ATOM 7246 O O . THR B 1 232 ? -4.98 -2.697 11.312 1 90.69 232 THR B O 1
ATOM 7249 N N . ALA B 1 233 ? -5.527 -1.853 13.32 1 78.31 233 ALA B N 1
ATOM 7250 C CA . ALA B 1 233 ? -6.266 -3.043 13.734 1 78.31 233 ALA B CA 1
ATOM 7251 C C . ALA B 1 233 ? -7.703 -2.998 13.227 1 78.31 233 ALA B C 1
ATOM 7253 O O . ALA B 1 233 ? -8.312 -1.928 13.148 1 78.31 233 ALA B O 1
ATOM 7254 N N . THR B 1 234 ? -8.102 -3.998 12.547 1 68.88 234 THR B N 1
ATOM 7255 C CA . THR B 1 234 ? -9.477 -3.99 12.07 1 68.88 234 THR B CA 1
ATOM 7256 C C . THR B 1 234 ? -10.211 -5.254 12.516 1 68.88 234 THR B C 1
ATOM 7258 O O . THR B 1 234 ? -9.594 -6.312 12.672 1 68.88 234 THR B O 1
ATOM 7261 N N . ASP B 1 235 ? -11.375 -5.059 12.906 1 62.62 235 ASP B N 1
ATOM 7262 C CA . ASP B 1 235 ? -12.219 -6.199 13.234 1 62.62 235 ASP B CA 1
ATOM 7263 C C . ASP B 1 235 ? -13.18 -6.523 12.094 1 62.62 235 ASP B C 1
ATOM 7265 O O . ASP B 1 235 ? -14.055 -7.379 12.234 1 62.62 235 ASP B O 1
ATOM 7269 N N . ASN B 1 236 ? -12.898 -5.879 10.969 1 61.88 236 ASN B N 1
ATOM 7270 C CA . ASN B 1 236 ? -13.805 -6.105 9.852 1 61.88 236 ASN B CA 1
ATOM 7271 C C . ASN B 1 236 ? -13.719 -7.543 9.336 1 61.88 236 ASN B C 1
ATOM 7273 O O . ASN B 1 236 ? -12.727 -8.234 9.586 1 61.88 236 ASN B O 1
ATOM 7277 N N . ASN B 1 237 ? -14.898 -7.977 8.984 1 66.5 237 ASN B N 1
ATOM 7278 C CA . ASN B 1 237 ? -14.961 -9.344 8.477 1 66.5 237 ASN B CA 1
ATOM 7279 C C . ASN B 1 237 ? -15.305 -9.375 6.992 1 66.5 237 ASN B C 1
ATOM 7281 O O . ASN B 1 237 ? -16.375 -9.844 6.609 1 66.5 237 ASN B O 1
ATOM 7285 N N . PRO B 1 238 ? -14.336 -8.875 6.258 1 73.38 238 PRO B N 1
ATOM 7286 C CA . PRO B 1 238 ? -14.633 -8.969 4.828 1 73.38 238 PRO B CA 1
ATOM 7287 C C . PRO B 1 238 ? -14.648 -10.414 4.328 1 73.38 238 PRO B C 1
ATOM 7289 O O . PRO B 1 238 ? -14.195 -11.32 5.031 1 73.38 238 PRO B O 1
ATOM 7292 N N . ARG B 1 239 ? -15.211 -10.586 3.178 1 82.75 239 ARG B N 1
ATOM 7293 C CA . ARG B 1 239 ? -15.383 -11.922 2.604 1 82.75 239 ARG B CA 1
ATOM 7294 C C . ARG B 1 239 ? -14.055 -12.477 2.104 1 82.75 239 ARG B C 1
ATOM 7296 O O . ARG B 1 239 ? -13.789 -13.672 2.229 1 82.75 239 ARG B O 1
ATOM 7303 N N . GLN B 1 240 ? -13.234 -11.648 1.585 1 93.88 240 GLN B N 1
ATOM 7304 C CA . GLN B 1 240 ? -12.031 -12.18 0.952 1 93.88 240 GLN B CA 1
ATOM 7305 C C . GLN B 1 240 ? -10.773 -11.656 1.642 1 93.88 240 GLN B C 1
ATOM 7307 O O . GLN B 1 240 ? -10.156 -12.375 2.438 1 93.88 240 GLN B O 1
ATOM 7312 N N . ILE B 1 241 ? -10.398 -10.414 1.408 1 95.06 241 ILE B N 1
ATOM 7313 C CA . ILE B 1 241 ? -9.195 -9.852 2.006 1 95.06 241 ILE B CA 1
ATOM 7314 C C . ILE B 1 241 ? -9.578 -8.898 3.137 1 95.06 241 ILE B C 1
ATOM 7316 O O . ILE B 1 241 ? -10.406 -8.008 2.951 1 95.06 241 ILE B O 1
ATOM 7320 N N . ASN B 1 242 ? -9.023 -9.195 4.312 1 93.38 242 ASN B N 1
ATOM 7321 C CA . ASN B 1 242 ? -9.195 -8.281 5.438 1 93.38 242 ASN B CA 1
ATOM 7322 C C . ASN B 1 242 ? -8.25 -7.09 5.344 1 93.38 242 ASN B C 1
ATOM 7324 O O . ASN B 1 242 ? -7.148 -7.117 5.902 1 93.38 242 ASN B O 1
ATOM 7328 N N . THR B 1 243 ? -8.773 -6 4.719 1 93.81 243 THR B N 1
ATOM 7329 C CA . THR B 1 243 ? -7.961 -4.805 4.535 1 93.81 243 THR B CA 1
ATOM 7330 C C . THR B 1 243 ? -7.73 -4.098 5.871 1 93.81 243 THR B C 1
ATOM 7332 O O . THR B 1 243 ? -8.688 -3.688 6.531 1 93.81 243 THR B O 1
ATOM 7335 N N . GLU B 1 244 ? -6.457 -3.939 6.258 1 94.38 244 GLU B N 1
ATOM 7336 C CA . GLU B 1 244 ? -6.141 -3.348 7.551 1 94.38 244 GLU B CA 1
ATOM 7337 C C . GLU B 1 244 ? -5.168 -2.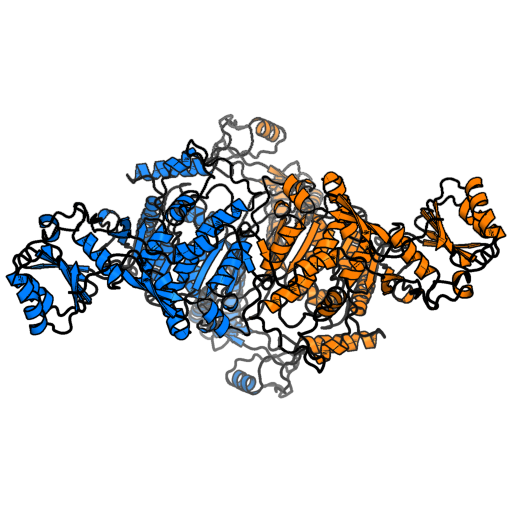182 7.402 1 94.38 244 GLU B C 1
ATOM 7339 O O . GLU B 1 244 ? -4.316 -1.959 8.266 1 94.38 244 GLU B O 1
ATOM 7344 N N . HIS B 1 245 ? -5.219 -1.513 6.223 1 95.88 245 HIS B N 1
ATOM 7345 C CA . HIS B 1 245 ? -4.289 -0.408 6.02 1 95.88 245 HIS B CA 1
ATOM 7346 C C . HIS B 1 245 ? -4.941 0.722 5.227 1 95.88 245 HIS B C 1
ATOM 7348 O O . HIS B 1 245 ? -5.945 0.509 4.547 1 95.88 245 HIS B O 1
ATOM 7354 N N . GLU B 1 246 ? -4.473 1.851 5.414 1 96 246 GLU B N 1
ATOM 7355 C CA . GLU B 1 246 ? -4.684 3.014 4.555 1 96 246 GLU B CA 1
ATOM 7356 C C . GLU B 1 246 ? -3.357 3.586 4.066 1 96 246 GLU B C 1
ATOM 7358 O O . GLU B 1 246 ? -2.297 3.004 4.305 1 96 246 GLU B O 1
ATOM 7363 N N . TYR B 1 247 ? -3.445 4.676 3.268 1 97.94 247 TYR B N 1
ATOM 7364 C CA . TYR B 1 247 ? -2.232 5.203 2.654 1 97.94 247 TYR B CA 1
ATOM 7365 C C . TYR B 1 247 ? -2.037 6.676 3.006 1 97.94 247 TYR B C 1
ATOM 7367 O O . TYR B 1 247 ? -3.002 7.383 3.305 1 97.94 247 TYR B O 1
ATOM 7375 N N . ILE B 1 248 ? -0.829 7.07 3.047 1 98.44 248 ILE B N 1
ATOM 7376 C CA . ILE B 1 248 ? -0.44 8.477 3.006 1 98.44 248 ILE B CA 1
ATOM 7377 C C . ILE B 1 248 ? 0.532 8.711 1.853 1 98.44 248 ILE B C 1
ATOM 7379 O O . ILE B 1 248 ? 1.681 8.266 1.9 1 98.44 248 ILE B O 1
ATOM 7383 N N . LEU B 1 249 ? 0.062 9.398 0.852 1 98.38 249 LEU B N 1
ATOM 7384 C CA . LEU B 1 249 ? 0.919 9.734 -0.279 1 98.38 249 LEU B CA 1
ATOM 7385 C C . LEU B 1 249 ? 1.773 10.961 0.033 1 98.38 249 LEU B C 1
ATOM 7387 O O . LEU B 1 249 ? 1.283 11.93 0.607 1 98.38 249 LEU B O 1
ATOM 7391 N N . CYS B 1 250 ? 3.049 10.875 -0.303 1 98.5 250 CYS B N 1
ATOM 7392 C CA . CYS B 1 250 ? 3.971 11.953 0.018 1 98.5 250 CYS B CA 1
ATOM 7393 C C . CYS B 1 250 ? 4.641 12.492 -1.241 1 98.5 250 CYS B C 1
ATOM 7395 O O . CYS B 1 250 ? 5.203 11.727 -2.025 1 98.5 250 CYS B O 1
ATOM 7397 N N . TYR B 1 251 ? 4.566 13.781 -1.51 1 98.12 251 TYR B N 1
ATOM 7398 C CA . TYR B 1 251 ? 5.258 14.477 -2.588 1 98.12 251 TYR B CA 1
ATOM 7399 C C . TYR B 1 251 ? 6.031 15.68 -2.057 1 98.12 251 TYR B C 1
ATOM 7401 O O . TYR B 1 251 ? 5.633 16.281 -1.062 1 98.12 251 TYR B O 1
ATOM 7409 N N . CYS B 1 252 ? 7.148 15.977 -2.711 1 97.06 252 CYS B N 1
ATOM 7410 C CA . CYS B 1 252 ? 7.879 17.219 -2.498 1 97.06 252 CYS B CA 1
ATOM 7411 C C . CYS B 1 252 ? 7.609 18.219 -3.621 1 97.06 252 CYS B C 1
ATOM 7413 O O . CYS B 1 252 ? 7.234 17.828 -4.727 1 97.06 252 CYS B O 1
ATOM 7415 N N . LYS B 1 253 ? 7.734 19.469 -3.238 1 95.75 253 LYS B N 1
ATOM 7416 C CA . LYS B 1 253 ? 7.75 20.453 -4.32 1 95.75 253 LYS B CA 1
ATOM 7417 C C . LYS B 1 253 ? 8.953 20.234 -5.234 1 95.75 253 LYS B C 1
ATOM 7419 O O . LYS B 1 253 ? 8.82 20.281 -6.461 1 95.75 253 LYS B O 1
ATOM 7424 N N . ASN B 1 254 ? 10.078 20.031 -4.609 1 94.5 254 ASN B N 1
ATOM 7425 C CA . ASN B 1 254 ? 11.344 19.734 -5.27 1 94.5 254 ASN B CA 1
ATOM 7426 C C . ASN B 1 254 ? 12.164 18.719 -4.477 1 94.5 254 ASN B C 1
ATOM 7428 O O . ASN B 1 254 ? 12.805 19.078 -3.482 1 94.5 254 ASN B O 1
ATOM 7432 N N . LYS B 1 255 ? 12.25 17.531 -4.949 1 93.62 255 LYS B N 1
ATOM 7433 C CA . LYS B 1 255 ? 12.891 16.453 -4.223 1 93.62 255 LYS B CA 1
ATOM 7434 C C . LYS B 1 255 ? 14.383 16.703 -4.059 1 93.62 255 LYS B C 1
ATOM 7436 O O . LYS B 1 255 ? 14.977 16.328 -3.045 1 93.62 255 LYS B O 1
ATOM 7441 N N . ASP B 1 256 ? 15.008 17.375 -5.004 1 91.31 256 ASP B N 1
ATOM 7442 C CA . ASP B 1 256 ? 16.438 17.641 -4.969 1 91.31 256 ASP B CA 1
ATOM 7443 C C . ASP B 1 256 ? 16.781 18.641 -3.869 1 91.31 256 ASP B C 1
ATOM 7445 O O . ASP B 1 256 ? 17.922 18.719 -3.426 1 91.31 256 ASP B O 1
ATOM 7449 N N . ALA B 1 257 ? 15.805 19.406 -3.463 1 94.06 257 ALA B N 1
ATOM 7450 C CA . ALA B 1 257 ? 16.016 20.422 -2.43 1 94.06 257 ALA B CA 1
ATOM 7451 C C . ALA B 1 257 ? 15.852 19.812 -1.036 1 94.06 257 ALA B C 1
ATOM 7453 O O . ALA B 1 257 ? 16.156 20.469 -0.035 1 94.06 257 ALA B O 1
ATOM 7454 N N . GLN B 1 258 ? 15.484 18.531 -0.95 1 94.19 258 GLN B N 1
ATOM 7455 C CA . GLN B 1 258 ? 15.219 17.906 0.342 1 94.19 258 GLN B CA 1
ATOM 7456 C C . GLN B 1 258 ? 16.5 17.406 0.991 1 94.19 258 GLN B C 1
ATOM 7458 O O . GLN B 1 258 ? 17.391 16.906 0.306 1 94.19 258 GLN B O 1
ATOM 7463 N N . GLU B 1 259 ? 16.562 17.547 2.215 1 91.44 259 GLU B N 1
ATOM 7464 C CA . GLU B 1 259 ? 17.641 16.953 2.99 1 91.44 259 GLU B CA 1
ATOM 7465 C C . GLU B 1 259 ? 17.297 15.531 3.41 1 91.44 259 GLU B C 1
ATOM 7467 O O . GLU B 1 259 ? 16.203 15.047 3.133 1 91.44 259 GLU B O 1
ATOM 7472 N N . TYR B 1 260 ? 18.281 14.93 4.035 1 91.69 260 TYR B N 1
ATOM 7473 C CA . TYR B 1 260 ? 18.016 13.617 4.609 1 91.69 260 TYR B CA 1
ATOM 7474 C C . TYR B 1 260 ? 17.031 13.719 5.766 1 91.69 260 TYR B C 1
ATOM 7476 O O . TYR B 1 260 ? 17.141 14.602 6.617 1 91.69 260 TYR B O 1
ATOM 7484 N N . TRP B 1 261 ? 16.031 12.906 5.641 1 94.06 261 TRP B N 1
ATOM 7485 C CA . TRP B 1 261 ? 15.031 12.867 6.707 1 94.06 261 TRP B CA 1
ATOM 7486 C C . TRP B 1 261 ? 15.461 11.906 7.816 1 94.06 261 TRP B C 1
ATOM 7488 O O . TRP B 1 261 ? 15.164 10.711 7.766 1 94.06 261 TRP B O 1
ATOM 7498 N N . TYR B 1 262 ? 16.156 12.352 8.836 1 90.31 262 TYR B N 1
ATOM 7499 C CA . TYR B 1 262 ? 16.578 11.609 10.023 1 90.31 262 TYR B CA 1
ATOM 7500 C C . TYR B 1 262 ? 16.094 12.281 11.297 1 90.31 262 TYR B C 1
ATOM 7502 O O . TYR B 1 262 ? 15.922 13.508 11.336 1 90.31 262 TYR B O 1
ATOM 7510 N N . ALA B 1 263 ? 15.742 11.508 12.219 1 87 263 ALA B N 1
ATOM 7511 C CA . ALA B 1 263 ? 15.414 12.031 13.547 1 87 263 ALA B CA 1
ATOM 7512 C C . ALA B 1 263 ? 16.219 11.32 14.625 1 87 263 ALA B C 1
ATOM 7514 O O . ALA B 1 263 ? 16.766 10.234 14.398 1 87 263 ALA B O 1
ATOM 7515 N N . ASP B 1 264 ? 16.359 11.992 15.695 1 82.94 264 ASP B N 1
ATOM 7516 C CA . ASP B 1 264 ? 16.984 11.328 16.844 1 82.94 264 ASP B CA 1
ATOM 7517 C C . ASP B 1 264 ? 16.125 10.164 17.344 1 82.94 264 ASP B C 1
ATOM 7519 O O . ASP B 1 264 ? 14.898 10.258 17.344 1 82.94 264 ASP B O 1
ATOM 7523 N N . SER B 1 265 ? 16.766 9.117 17.672 1 87.25 265 SER B N 1
ATOM 7524 C CA . SER B 1 265 ? 16.031 7.957 18.156 1 87.25 265 SER B CA 1
ATOM 7525 C C . SER B 1 265 ? 15.68 8.109 19.641 1 87.25 265 SER B C 1
ATOM 7527 O O . SER B 1 265 ? 16.562 8.102 20.5 1 87.25 265 SER B O 1
ATOM 7529 N N . GLU B 1 266 ? 14.406 8.234 19.891 1 84.5 266 GLU B N 1
ATOM 7530 C CA . GLU B 1 266 ? 13.961 8.312 21.281 1 84.5 266 GLU B CA 1
ATOM 7531 C C . GLU B 1 266 ? 14.305 7.035 22.047 1 84.5 266 GLU B C 1
ATOM 7533 O O . GLU B 1 266 ? 14.617 7.082 23.234 1 84.5 266 GLU B O 1
ATOM 7538 N N . LYS B 1 267 ? 14.273 5.918 21.344 1 89.56 267 LYS B N 1
ATOM 7539 C CA . LYS B 1 267 ? 14.578 4.629 21.953 1 89.56 267 LYS B CA 1
ATOM 7540 C C . LYS B 1 267 ? 16.062 4.527 22.297 1 89.56 267 LYS B C 1
ATOM 7542 O O . LYS B 1 267 ? 16.422 3.977 23.344 1 89.56 267 LYS B O 1
ATOM 7547 N N . ALA B 1 268 ? 16.875 5.043 21.438 1 92.19 268 ALA B N 1
ATOM 7548 C CA . ALA B 1 268 ? 18.297 5.07 21.703 1 92.19 268 ALA B CA 1
ATOM 7549 C C . ALA B 1 268 ? 18.609 5.938 22.922 1 92.19 268 ALA B C 1
ATOM 7551 O O . ALA B 1 268 ? 19.516 5.625 23.703 1 92.19 268 ALA B O 1
ATOM 7552 N N . LYS B 1 269 ? 17.859 6.992 23.062 1 90.75 269 LYS B N 1
ATOM 7553 C CA . LYS B 1 269 ? 18.031 7.871 24.219 1 90.75 269 LYS B CA 1
ATOM 7554 C C . LYS B 1 269 ? 17.719 7.145 25.516 1 90.75 269 LYS B C 1
ATOM 7556 O O . LYS B 1 269 ? 18.344 7.406 26.547 1 90.75 269 LYS B O 1
ATOM 7561 N N . LEU B 1 270 ? 16.797 6.277 25.422 1 92.94 270 LEU B N 1
ATO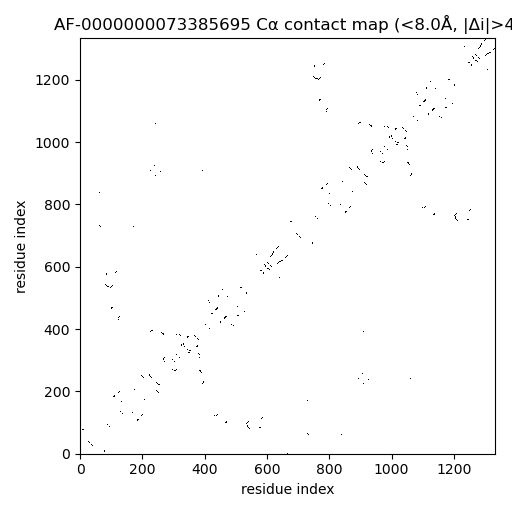M 7562 C CA . LEU B 1 270 ? 16.469 5.488 26.594 1 92.94 270 LEU B CA 1
ATOM 7563 C C . LEU B 1 270 ? 17.641 4.598 27 1 92.94 270 LEU B C 1
ATOM 7565 O O . LEU B 1 270 ? 17.953 4.473 28.188 1 92.94 270 LEU B O 1
ATOM 7569 N N . ILE B 1 271 ? 18.219 4.02 26.016 1 95.5 271 ILE B N 1
ATOM 7570 C CA . ILE B 1 271 ? 19.391 3.178 26.281 1 95.5 271 ILE B CA 1
ATOM 7571 C C . ILE B 1 271 ? 20.531 4.031 26.828 1 95.5 271 ILE B C 1
ATOM 7573 O O . ILE B 1 271 ? 21.219 3.633 27.766 1 95.5 271 ILE B O 1
ATOM 7577 N N . GLN B 1 272 ? 20.734 5.164 26.297 1 95 272 GLN B N 1
ATOM 7578 C CA . GLN B 1 272 ? 21.781 6.078 26.766 1 95 272 GLN B CA 1
ATOM 7579 C C . GLN B 1 272 ? 21.547 6.488 28.219 1 95 272 GLN B C 1
ATOM 7581 O O . GLN B 1 272 ? 22.5 6.559 29 1 95 272 GLN B O 1
ATOM 7586 N N . LYS B 1 273 ? 20.312 6.789 28.516 1 94.81 273 LYS B N 1
ATOM 7587 C CA . LYS B 1 273 ? 19.969 7.16 29.875 1 94.81 273 LYS B CA 1
ATOM 7588 C C . LYS B 1 273 ? 20.297 6.027 30.844 1 94.81 273 LYS B C 1
ATOM 7590 O O . LYS B 1 273 ? 20.859 6.262 31.922 1 94.81 273 LYS B O 1
ATOM 7595 N N . LYS B 1 274 ? 19.938 4.855 30.484 1 96 274 LYS B N 1
ATOM 7596 C CA . LYS B 1 274 ? 20.203 3.701 31.328 1 96 274 LYS B CA 1
ATOM 7597 C C . LYS B 1 274 ? 21.703 3.471 31.484 1 96 274 LYS B C 1
ATOM 7599 O O . LYS B 1 274 ? 22.188 3.148 32.562 1 96 274 LYS B O 1
ATOM 7604 N N . TYR B 1 275 ? 22.453 3.639 30.453 1 96.75 275 TYR B N 1
ATOM 7605 C CA . TYR B 1 275 ? 23.906 3.506 30.484 1 96.75 275 TYR B CA 1
ATOM 7606 C C . TYR B 1 275 ? 24.516 4.508 31.453 1 96.75 275 TYR B C 1
ATOM 7608 O O . TYR B 1 275 ? 25.406 4.156 32.25 1 96.75 275 TYR B O 1
ATOM 7616 N N . THR B 1 276 ? 24.062 5.727 31.359 1 96 276 THR B N 1
ATOM 7617 C CA . THR B 1 276 ? 24.578 6.777 32.219 1 96 276 THR B CA 1
ATOM 7618 C C . THR B 1 276 ? 24.297 6.453 33.688 1 96 276 THR B C 1
ATOM 7620 O O . THR B 1 276 ? 25.125 6.688 34.562 1 96 276 THR B O 1
ATOM 7623 N N . GLU B 1 277 ? 23.078 5.949 33.875 1 97 277 GLU B N 1
ATOM 7624 C CA . GLU B 1 277 ? 22.719 5.531 35.25 1 97 277 GLU B CA 1
ATOM 7625 C C . GLU B 1 277 ? 23.641 4.426 35.75 1 97 277 GLU B C 1
ATOM 7627 O O . GLU B 1 277 ? 24.109 4.473 36.875 1 97 277 GLU B O 1
ATOM 7632 N N . LEU B 1 278 ? 23.859 3.477 34.938 1 97.19 278 LEU B N 1
ATOM 7633 C CA . LEU B 1 278 ? 24.703 2.348 35.312 1 97.19 278 LEU B CA 1
ATOM 7634 C C . LEU B 1 278 ? 26.156 2.793 35.5 1 97.19 278 LEU B C 1
ATOM 7636 O O . LEU B 1 278 ? 26.859 2.289 36.375 1 97.19 278 LEU B O 1
ATOM 7640 N N . LYS B 1 279 ? 26.625 3.668 34.656 1 96.19 279 LYS B N 1
ATOM 7641 C CA . LYS B 1 279 ? 27.969 4.203 34.781 1 96.19 279 LYS B CA 1
ATOM 7642 C C . LYS B 1 279 ? 28.172 4.938 36.094 1 96.19 279 LYS B C 1
ATOM 7644 O O . LYS B 1 279 ? 29.25 4.891 36.688 1 96.19 279 LYS B O 1
ATOM 7649 N N . ALA B 1 280 ? 27.125 5.637 36.5 1 96.31 280 ALA B N 1
ATOM 7650 C CA . ALA B 1 280 ? 27.172 6.348 37.781 1 96.31 280 ALA B CA 1
ATOM 7651 C C . ALA B 1 280 ? 27.281 5.367 38.938 1 96.31 280 ALA B C 1
ATOM 7653 O O . ALA B 1 280 ? 27.938 5.664 39.969 1 96.31 280 ALA B O 1
ATOM 7654 N N . ILE B 1 281 ? 26.719 4.227 38.812 1 96.81 281 ILE B N 1
ATOM 7655 C CA . ILE B 1 281 ? 26.672 3.242 39.906 1 96.81 281 ILE B CA 1
ATOM 7656 C C . ILE B 1 281 ? 27.953 2.416 39.906 1 96.81 281 ILE B C 1
ATOM 7658 O O . ILE B 1 281 ? 28.547 2.186 40.938 1 96.81 281 ILE B O 1
ATOM 7662 N N . TYR B 1 282 ? 28.422 2.059 38.719 1 96.56 282 TYR B N 1
ATOM 7663 C CA . TYR B 1 282 ? 29.484 1.06 38.656 1 96.56 282 TYR B CA 1
ATOM 7664 C C . TYR B 1 282 ? 30.797 1.685 38.219 1 96.56 282 TYR B C 1
ATOM 7666 O O . TYR B 1 282 ? 31.828 1.01 38.156 1 96.56 282 TYR B O 1
ATOM 7674 N N . GLY B 1 283 ? 30.75 2.904 37.812 1 93.19 283 GLY B N 1
ATOM 7675 C CA . GLY B 1 283 ? 31.969 3.617 37.469 1 93.19 283 GLY B CA 1
ATOM 7676 C C . GLY B 1 283 ? 32.562 3.131 36.156 1 93.19 283 GLY B C 1
ATOM 7677 O O . GLY B 1 283 ? 31.906 3.1 35.125 1 93.19 283 GLY B O 1
ATOM 7678 N N . ASN B 1 284 ? 33.844 2.605 36.312 1 91.25 284 ASN B N 1
ATOM 7679 C CA . ASN B 1 284 ? 34.562 2.229 35.094 1 91.25 284 ASN B CA 1
ATOM 7680 C C . ASN B 1 284 ? 34.594 0.716 34.906 1 91.25 284 ASN B C 1
ATOM 7682 O O . ASN B 1 284 ? 35.375 0.195 34.125 1 91.25 284 ASN B O 1
ATOM 7686 N N . ASP B 1 285 ? 33.688 0.08 35.562 1 96.44 285 ASP B N 1
ATOM 7687 C CA . ASP B 1 285 ? 33.594 -1.366 35.375 1 96.44 285 ASP B CA 1
ATOM 7688 C C . ASP B 1 285 ? 32.75 -1.719 34.156 1 96.44 285 ASP B C 1
ATOM 7690 O O . ASP B 1 285 ? 31.578 -2.062 34.25 1 96.44 285 ASP B O 1
ATOM 7694 N N . ILE B 1 286 ? 33.344 -1.833 33.031 1 95.81 286 ILE B N 1
ATOM 7695 C CA . ILE B 1 286 ? 32.688 -1.979 31.719 1 95.81 286 ILE B CA 1
ATOM 7696 C C . ILE B 1 286 ? 31.953 -3.314 31.656 1 95.81 286 ILE B C 1
ATOM 7698 O O . ILE B 1 286 ? 30.844 -3.391 31.125 1 95.81 286 ILE B O 1
ATOM 7702 N N . GLU B 1 287 ? 32.469 -4.34 32.156 1 95.44 287 GLU B N 1
ATOM 7703 C CA . GLU B 1 287 ? 31.875 -5.676 32.125 1 95.44 287 GLU B CA 1
ATOM 7704 C C . GLU B 1 287 ? 30.547 -5.73 32.875 1 95.44 287 GLU B C 1
ATOM 7706 O O . GLU B 1 287 ? 29.562 -6.281 32.375 1 95.44 287 GLU B O 1
ATOM 7711 N N . THR B 1 288 ? 30.656 -5.172 34.062 1 96.75 288 THR B N 1
ATOM 7712 C CA . THR B 1 288 ? 29.438 -5.164 34.875 1 96.75 288 THR B CA 1
ATOM 7713 C C . THR B 1 288 ? 28.359 -4.289 34.25 1 96.75 288 THR B C 1
ATOM 7715 O O . THR B 1 288 ? 27.188 -4.652 34.219 1 96.75 288 THR B O 1
ATOM 7718 N N . ILE B 1 289 ? 28.781 -3.174 33.75 1 97.25 289 ILE B N 1
ATOM 7719 C CA . ILE B 1 289 ? 27.844 -2.264 33.094 1 97.25 289 ILE B CA 1
ATOM 7720 C C . ILE B 1 289 ? 27.188 -2.967 31.922 1 97.25 289 ILE B C 1
ATOM 7722 O O . ILE B 1 289 ? 25.969 -2.881 31.734 1 97.25 289 ILE B O 1
ATOM 7726 N N . GLN B 1 290 ? 27.891 -3.668 31.125 1 97.12 290 GLN B N 1
ATOM 7727 C CA . GLN B 1 290 ? 27.359 -4.367 29.953 1 97.12 290 GLN B CA 1
ATOM 7728 C C . GLN B 1 290 ? 26.359 -5.449 30.359 1 97.12 290 GLN B C 1
ATOM 7730 O O . GLN B 1 290 ? 25.312 -5.598 29.734 1 97.12 290 GLN B O 1
ATOM 7735 N N . THR B 1 291 ? 26.75 -6.18 31.297 1 97.12 291 THR B N 1
ATOM 7736 C CA . THR B 1 291 ? 25.875 -7.262 31.766 1 97.12 291 THR B CA 1
ATOM 7737 C C . THR B 1 291 ? 24.547 -6.715 32.25 1 97.12 291 THR B C 1
ATOM 7739 O O . THR B 1 291 ? 23.484 -7.25 31.891 1 97.12 291 THR B O 1
ATOM 7742 N N . GLU B 1 292 ? 24.656 -5.672 33.031 1 96.88 292 GLU B N 1
ATOM 7743 C CA . GLU B 1 292 ? 23.438 -5.059 33.562 1 96.88 292 GLU B CA 1
ATOM 7744 C C . GLU B 1 292 ? 22.609 -4.426 32.438 1 96.88 292 GLU B C 1
ATOM 7746 O O . GLU B 1 292 ? 21.391 -4.488 32.469 1 96.88 292 GLU B O 1
ATOM 7751 N N . LEU B 1 293 ? 23.25 -3.793 31.562 1 97.25 293 LEU B N 1
ATOM 7752 C CA . LEU B 1 293 ? 22.562 -3.168 30.438 1 97.25 293 LEU B CA 1
ATOM 7753 C C . LEU B 1 293 ? 21.844 -4.211 29.594 1 97.25 293 LEU B C 1
ATOM 7755 O O . LEU B 1 293 ? 20.703 -4.008 29.188 1 97.25 293 LEU B O 1
ATOM 7759 N N . ARG B 1 294 ? 22.453 -5.293 29.266 1 96.81 294 ARG B N 1
ATOM 7760 C CA . ARG B 1 294 ? 21.859 -6.371 28.484 1 96.81 294 ARG B CA 1
ATOM 7761 C C . ARG B 1 294 ? 20.641 -6.941 29.172 1 96.81 294 ARG B C 1
ATOM 7763 O O . ARG B 1 294 ? 19.625 -7.242 28.531 1 96.81 294 ARG B O 1
ATOM 7770 N N . THR B 1 295 ? 20.781 -7.117 30.406 1 95.69 295 THR B N 1
ATOM 7771 C CA . THR B 1 295 ? 19.656 -7.605 31.188 1 95.69 295 THR B CA 1
ATOM 7772 C C . THR B 1 295 ? 18.469 -6.645 31.094 1 95.69 295 THR B C 1
ATOM 7774 O O . THR B 1 295 ? 17.328 -7.07 30.875 1 95.69 295 THR B O 1
ATOM 7777 N N . TRP B 1 296 ? 18.812 -5.402 31.25 1 96 296 TRP B N 1
ATOM 7778 C CA . TRP B 1 296 ? 17.766 -4.383 31.172 1 96 296 TRP B CA 1
ATOM 7779 C C . TRP B 1 296 ? 17.141 -4.355 29.781 1 96 296 TRP B C 1
ATOM 7781 O O . TRP B 1 296 ? 15.922 -4.211 29.641 1 96 296 TRP B O 1
ATOM 7791 N N . ILE B 1 297 ? 17.844 -4.426 28.75 1 95.56 297 ILE B N 1
ATOM 7792 C CA . ILE B 1 297 ? 17.359 -4.391 27.375 1 95.56 297 ILE B CA 1
ATOM 7793 C C . ILE B 1 297 ? 16.453 -5.594 27.109 1 95.56 297 ILE B C 1
ATOM 7795 O O . ILE B 1 297 ? 15.414 -5.461 26.469 1 95.56 297 ILE B O 1
ATOM 7799 N N . LYS B 1 298 ? 16.828 -6.727 27.531 1 91.75 298 LYS B N 1
ATOM 7800 C CA . LYS B 1 298 ? 16.031 -7.938 27.359 1 91.75 298 LYS B CA 1
ATOM 7801 C C . LYS B 1 298 ? 14.656 -7.781 28 1 91.75 298 LYS B C 1
ATOM 7803 O O . LYS B 1 298 ? 13.648 -8.234 27.453 1 91.75 298 LYS B O 1
ATOM 7808 N N . LEU B 1 299 ? 14.633 -7.16 29.094 1 89.75 299 LEU B N 1
ATOM 7809 C CA . LEU B 1 299 ? 13.391 -6.961 29.828 1 89.75 299 LEU B CA 1
ATOM 7810 C C . LEU B 1 299 ? 12.516 -5.922 29.141 1 89.75 299 LEU B C 1
ATOM 7812 O O . LEU B 1 299 ? 11.297 -5.914 29.328 1 89.75 299 LEU B O 1
ATOM 7816 N N . ASN B 1 300 ? 13.117 -5.035 28.391 1 91.69 300 ASN B N 1
ATOM 7817 C CA . ASN B 1 300 ? 12.391 -3.957 27.734 1 91.69 300 ASN B CA 1
ATOM 7818 C C . ASN B 1 300 ? 12.453 -4.086 26.219 1 91.69 300 ASN B C 1
ATOM 7820 O O . ASN B 1 300 ? 12.5 -3.08 25.5 1 91.69 300 ASN B O 1
ATOM 7824 N N . LYS B 1 301 ? 12.461 -5.297 25.719 1 87.25 301 LYS B N 1
ATOM 7825 C CA . LYS B 1 301 ? 12.688 -5.574 24.297 1 87.25 301 LYS B CA 1
ATOM 7826 C C . LYS B 1 301 ? 11.578 -4.988 23.438 1 87.25 301 LYS B C 1
ATOM 7828 O O . LYS B 1 301 ? 11.844 -4.473 22.344 1 87.25 301 LYS B O 1
ATOM 7833 N N . GLU B 1 302 ? 10.375 -5.043 23.844 1 80.69 302 GLU B N 1
ATOM 7834 C CA . GLU B 1 302 ? 9.234 -4.551 23.078 1 80.69 302 GLU B CA 1
ATOM 7835 C C . GLU B 1 302 ? 9.305 -3.037 22.891 1 80.69 302 GLU B C 1
ATOM 7837 O O . GLU B 1 302 ? 9.008 -2.523 21.812 1 80.69 302 GLU B O 1
ATOM 7842 N N . GLU B 1 303 ? 9.75 -2.365 23.938 1 83.94 303 GLU B N 1
ATOM 7843 C CA . GLU B 1 303 ? 9.844 -0.908 23.906 1 83.94 303 GLU B CA 1
ATOM 7844 C C . GLU B 1 303 ? 11.07 -0.448 23.125 1 83.94 303 GLU B C 1
ATOM 7846 O O . GLU B 1 303 ? 11.117 0.688 22.656 1 83.94 303 GLU B O 1
ATOM 7851 N N . LEU B 1 304 ? 12.008 -1.301 23.047 1 90.62 304 LEU B N 1
ATOM 7852 C CA . LEU B 1 304 ? 13.281 -0.93 22.438 1 90.62 304 LEU B CA 1
ATOM 7853 C C . LEU B 1 304 ? 13.414 -1.552 21.047 1 90.62 304 LEU B C 1
ATOM 7855 O O . LEU B 1 304 ? 14.523 -1.7 20.547 1 90.62 304 LEU B O 1
ATOM 7859 N N . LYS B 1 305 ? 12.281 -1.909 20.531 1 82.56 305 LYS B N 1
ATOM 7860 C CA . LYS B 1 305 ? 12.305 -2.516 19.203 1 82.56 305 LYS B CA 1
ATOM 7861 C C . LYS B 1 305 ? 13.062 -1.637 18.219 1 82.56 305 LYS B C 1
ATOM 7863 O O . LYS B 1 305 ? 12.82 -0.43 18.141 1 82.56 305 LYS B O 1
ATOM 7868 N N . GLY B 1 306 ? 14.016 -2.193 17.516 1 82.25 306 GLY B N 1
ATOM 7869 C CA . GLY B 1 306 ? 14.797 -1.476 16.516 1 82.25 306 GLY B CA 1
ATOM 7870 C C . GLY B 1 306 ? 16.156 -1.043 17.016 1 82.25 306 GLY B C 1
ATOM 7871 O O . GLY B 1 306 ? 17.047 -0.708 16.219 1 82.25 306 GLY B O 1
ATOM 7872 N N . VAL B 1 307 ? 16.328 -1.003 18.422 1 91.19 307 VAL B N 1
ATOM 7873 C CA . VAL B 1 307 ? 17.625 -0.551 18.922 1 91.19 307 VAL B CA 1
ATOM 7874 C C . VAL B 1 307 ? 18.125 -1.523 19.984 1 91.19 307 VAL B C 1
ATOM 7876 O O . VAL B 1 307 ? 19.172 -1.293 20.594 1 91.19 307 VAL B O 1
ATOM 7879 N N . ALA B 1 308 ? 17.406 -2.568 20.203 1 91.25 308 ALA B N 1
ATOM 7880 C CA . ALA B 1 308 ? 17.734 -3.525 21.25 1 91.25 308 ALA B CA 1
ATOM 7881 C C . ALA B 1 308 ? 19.109 -4.145 21 1 91.25 308 ALA B C 1
ATOM 7883 O O . ALA B 1 308 ? 19.734 -4.672 21.922 1 91.25 308 ALA B O 1
ATOM 7884 N N . HIS B 1 309 ? 19.578 -4.02 19.797 1 91.5 309 HIS B N 1
ATOM 7885 C CA . HIS B 1 309 ? 20.844 -4.625 19.438 1 91.5 309 HIS B CA 1
ATOM 7886 C C . HIS B 1 309 ? 22.016 -3.785 19.938 1 91.5 309 HIS B C 1
ATOM 7888 O O . HIS B 1 309 ? 23.172 -4.238 19.938 1 91.5 309 HIS B O 1
ATOM 7894 N N . TYR B 1 310 ? 21.781 -2.617 20.438 1 94.75 310 TYR B N 1
ATOM 7895 C CA . TYR B 1 310 ? 22.812 -1.808 21.078 1 94.75 310 TYR B CA 1
ATOM 7896 C C . TYR B 1 310 ? 23.031 -2.252 22.516 1 94.75 310 TYR B C 1
ATOM 7898 O O . TYR B 1 310 ? 22.656 -1.553 23.453 1 94.75 310 TYR B O 1
ATOM 7906 N N . ASP B 1 311 ? 23.766 -3.342 22.656 1 95.19 311 ASP B N 1
ATOM 7907 C CA . ASP B 1 311 ? 23.844 -3.957 23.984 1 95.19 311 ASP B CA 1
ATOM 7908 C C . ASP B 1 311 ? 25.297 -4.199 24.375 1 95.19 311 ASP B C 1
ATOM 7910 O O . ASP B 1 311 ? 25.578 -4.863 25.375 1 95.19 311 ASP B O 1
ATOM 7914 N N . ASN B 1 312 ? 26.281 -3.678 23.594 1 95.88 312 ASN B N 1
ATOM 7915 C CA . ASN B 1 312 ? 27.688 -3.734 23.953 1 95.88 312 ASN B CA 1
ATOM 7916 C C . ASN B 1 312 ? 28.172 -2.422 24.562 1 95.88 312 ASN B C 1
ATOM 7918 O O . ASN B 1 312 ? 27.609 -1.359 24.281 1 95.88 312 ASN B O 1
ATOM 7922 N N . VAL B 1 313 ? 29.172 -2.539 25.406 1 96.44 313 VAL B N 1
ATOM 7923 C CA . VAL B 1 313 ? 29.719 -1.353 26.047 1 96.44 313 VAL B CA 1
ATOM 7924 C C . VAL B 1 313 ? 31.25 -1.401 26 1 96.44 313 VAL B C 1
ATOM 7926 O O . VAL B 1 313 ? 31.844 -2.465 26.172 1 96.44 313 VAL B O 1
ATOM 7929 N N . ASP B 1 314 ? 31.859 -0.291 25.703 1 94.56 314 ASP B N 1
ATOM 7930 C CA . ASP B 1 314 ? 33.312 -0.144 25.828 1 94.56 314 ASP B CA 1
ATOM 7931 C C . ASP B 1 314 ? 33.656 1.177 26.516 1 94.56 314 ASP B C 1
ATOM 7933 O O . ASP B 1 314 ? 32.844 1.75 27.234 1 94.56 314 ASP B O 1
ATOM 7937 N N . GLU B 1 315 ? 34.906 1.62 26.375 1 92.38 315 GLU B N 1
ATOM 7938 C CA . GLU B 1 315 ? 35.375 2.818 27.062 1 92.38 315 GLU B CA 1
ATOM 7939 C C . GLU B 1 315 ? 34.688 4.066 26.531 1 92.38 315 GLU B C 1
ATOM 7941 O O . GLU B 1 315 ? 34.531 5.059 27.25 1 92.38 315 GLU B O 1
ATOM 7946 N N . LYS B 1 316 ? 34.188 3.984 25.297 1 92.94 316 LYS B N 1
ATOM 7947 C CA . LYS B 1 316 ? 33.562 5.152 24.672 1 92.94 316 LYS B CA 1
ATOM 7948 C C . LYS B 1 316 ? 32.062 5.168 24.891 1 92.94 316 LYS B C 1
ATOM 7950 O O . LYS B 1 316 ? 31.422 6.203 24.734 1 92.94 316 LYS B O 1
ATOM 7955 N N . GLY B 1 317 ? 31.5 4.043 25.25 1 95.06 317 GLY B N 1
ATOM 7956 C CA . GLY B 1 317 ? 30.062 3.988 25.469 1 95.06 317 GLY B CA 1
ATOM 7957 C C . GLY B 1 317 ? 29.406 2.76 24.859 1 95.06 317 GLY B C 1
ATOM 7958 O O . GLY B 1 317 ? 30.047 1.713 24.734 1 95.06 317 GLY B O 1
ATOM 7959 N N . VAL B 1 318 ? 28.109 2.932 24.578 1 96.81 318 VAL B N 1
ATOM 7960 C CA . VAL B 1 318 ? 27.297 1.816 24.094 1 96.81 318 VAL B CA 1
ATOM 7961 C C . VAL B 1 318 ? 27.422 1.694 22.578 1 96.81 318 VAL B C 1
ATOM 7963 O O . VAL B 1 318 ? 27.469 2.703 21.875 1 96.81 318 VAL B O 1
ATOM 7966 N N . PHE B 1 319 ? 27.5 0.455 22.094 1 96.19 319 PHE B N 1
ATOM 7967 C CA . PHE B 1 319 ? 27.609 0.266 20.656 1 96.19 319 PHE B CA 1
ATOM 7968 C C . PHE B 1 319 ? 27 -1.064 20.234 1 96.19 319 PHE B C 1
ATOM 7970 O O . PHE B 1 319 ? 26.672 -1.896 21.078 1 96.19 319 PHE B O 1
ATOM 7977 N N . HIS B 1 320 ? 26.656 -1.219 18.922 1 95.12 320 HIS B N 1
ATOM 7978 C CA . HIS B 1 320 ? 26.234 -2.455 18.281 1 95.12 320 HIS B CA 1
ATOM 7979 C C . HIS B 1 320 ? 27.312 -3.008 17.375 1 95.12 320 HIS B C 1
ATOM 7981 O O . HIS B 1 320 ? 27.984 -2.25 16.656 1 95.12 320 HIS B O 1
ATOM 7987 N N . ASP B 1 321 ? 27.578 -4.289 17.5 1 91.69 321 ASP B N 1
ATOM 7988 C CA . ASP B 1 321 ? 28.531 -4.91 16.578 1 91.69 321 ASP B CA 1
ATOM 7989 C C . ASP B 1 321 ? 27.891 -5.129 15.203 1 91.69 321 ASP B C 1
ATOM 7991 O O . ASP B 1 321 ? 27.078 -6.035 15.031 1 91.69 321 ASP B O 1
ATOM 7995 N N . GLY B 1 322 ? 28.219 -4.371 14.297 1 89 322 GLY B N 1
ATOM 7996 C CA . GLY B 1 322 ? 27.609 -4.391 12.977 1 89 322 GLY B CA 1
ATOM 7997 C C . GLY B 1 322 ? 28.234 -5.426 12.047 1 89 322 GLY B C 1
ATOM 7998 O O . GLY B 1 322 ? 29.047 -6.242 12.484 1 89 322 GLY B O 1
ATOM 7999 N N . ASP B 1 323 ? 27.828 -5.422 10.828 1 87 323 ASP B N 1
ATOM 8000 C CA . ASP B 1 323 ? 28.328 -6.332 9.797 1 87 323 ASP B CA 1
ATOM 8001 C C . ASP B 1 323 ? 29.422 -5.668 8.961 1 87 323 ASP B C 1
ATOM 8003 O O . ASP B 1 323 ? 29.234 -4.57 8.438 1 87 323 ASP B O 1
ATOM 8007 N N . ILE B 1 324 ? 30.562 -6.328 8.883 1 90.81 324 ILE B N 1
ATOM 8008 C CA . ILE B 1 324 ? 31.719 -5.773 8.18 1 90.81 324 ILE B CA 1
ATOM 8009 C C . ILE B 1 324 ? 31.641 -6.137 6.695 1 90.81 324 ILE B C 1
ATOM 8011 O O . ILE B 1 324 ? 32.344 -5.551 5.871 1 90.81 324 ILE B O 1
ATOM 8015 N N . ALA B 1 325 ? 30.797 -7.156 6.461 1 87.81 325 ALA B N 1
ATOM 8016 C CA . ALA B 1 325 ? 30.688 -7.648 5.094 1 87.81 325 ALA B CA 1
ATOM 8017 C C . ALA B 1 325 ? 29.844 -6.703 4.238 1 87.81 325 ALA B C 1
ATOM 8019 O O . ALA B 1 325 ? 28.875 -6.105 4.727 1 87.81 325 ALA B O 1
ATOM 8020 N N . ASN B 1 326 ? 30.203 -6.59 2.982 1 82.94 326 ASN B N 1
ATOM 8021 C CA . ASN B 1 326 ? 29.391 -5.852 2.025 1 82.94 326 ASN B CA 1
ATOM 8022 C C . ASN B 1 326 ? 28.047 -6.547 1.78 1 82.94 326 ASN B C 1
ATOM 8024 O O . ASN B 1 326 ? 27.922 -7.75 2 1 82.94 326 ASN B O 1
ATOM 8028 N N . THR B 1 327 ? 27.031 -5.785 1.393 1 71.94 327 THR B N 1
ATOM 8029 C CA . THR B 1 327 ? 25.688 -6.332 1.209 1 71.94 327 THR B CA 1
ATOM 8030 C C . THR B 1 327 ? 25.625 -7.18 -0.059 1 71.94 327 THR B C 1
ATOM 8032 O O . THR B 1 327 ? 24.828 -8.117 -0.142 1 71.94 327 THR B O 1
ATOM 8035 N N . THR B 1 328 ? 26.438 -6.844 -1.054 1 69.5 328 THR B N 1
ATOM 8036 C CA . THR B 1 328 ? 26.484 -7.574 -2.314 1 69.5 328 THR B CA 1
ATOM 8037 C C . THR B 1 328 ? 27.906 -8.031 -2.621 1 69.5 328 THR B C 1
ATOM 8039 O O . THR B 1 328 ? 28.859 -7.52 -2.043 1 69.5 328 THR B O 1
ATOM 8042 N N . PHE B 1 329 ? 28.016 -9 -3.391 1 70.44 329 PHE B N 1
ATOM 8043 C CA . PHE B 1 329 ? 29.344 -9.461 -3.766 1 70.44 329 PHE B CA 1
ATOM 8044 C C . PHE B 1 329 ? 30.141 -8.352 -4.453 1 70.44 329 PHE B C 1
ATOM 8046 O O . PHE B 1 329 ? 29.562 -7.516 -5.152 1 70.44 329 PHE B O 1
ATOM 8053 N N . GLY B 1 330 ? 31.438 -8.297 -4.238 1 71.62 330 GLY B N 1
ATOM 8054 C CA . GLY B 1 330 ? 32.281 -7.293 -4.855 1 71.62 330 GLY B CA 1
ATOM 8055 C C . GLY B 1 330 ? 32.812 -6.262 -3.873 1 71.62 330 GLY B C 1
ATOM 8056 O O . GLY B 1 330 ? 33.25 -5.18 -4.273 1 71.62 330 GLY B O 1
ATOM 8057 N N . GLY B 1 331 ? 32.625 -6.535 -2.691 1 81.38 331 GLY B N 1
ATOM 8058 C CA . GLY B 1 331 ? 33.188 -5.641 -1.685 1 81.38 331 GLY B CA 1
ATOM 8059 C C . GLY B 1 331 ? 34.688 -5.527 -1.749 1 81.38 331 GLY B C 1
ATOM 8060 O O . GLY B 1 331 ? 35.312 -6.098 -2.639 1 81.38 331 GLY B O 1
ATOM 8061 N N . TYR B 1 332 ? 35.312 -4.758 -0.899 1 89.25 332 TYR B N 1
ATOM 8062 C CA . TYR B 1 332 ? 36.75 -4.48 -0.882 1 89.25 332 TYR B CA 1
ATOM 8063 C C . TYR B 1 332 ? 37.531 -5.676 -0.358 1 89.25 332 TYR B C 1
ATOM 8065 O O . TYR B 1 332 ? 37.031 -6.43 0.483 1 89.25 332 TYR B O 1
ATOM 8073 N N . ASP B 1 333 ? 38.625 -5.812 -1.013 1 90.31 333 ASP B N 1
ATOM 8074 C CA . ASP B 1 333 ? 39.5 -6.918 -0.622 1 90.31 333 ASP B CA 1
ATOM 8075 C C . ASP B 1 333 ? 40.906 -6.418 -0.258 1 90.31 333 ASP B C 1
ATOM 8077 O O . ASP B 1 333 ? 41.656 -6.008 -1.133 1 90.31 333 ASP B O 1
ATOM 8081 N N . TYR B 1 334 ? 41.188 -6.434 0.971 1 93.5 334 TYR B N 1
ATOM 8082 C CA . TYR B 1 334 ? 42.5 -6.062 1.489 1 93.5 334 TYR B CA 1
ATOM 8083 C C . TYR B 1 334 ? 42.781 -6.809 2.781 1 93.5 334 TYR B C 1
ATOM 8085 O O . TYR B 1 334 ? 41.938 -7.5 3.326 1 93.5 334 TYR B O 1
ATOM 8093 N N . THR B 1 335 ? 44.031 -6.727 3.189 1 93.88 335 THR B N 1
ATOM 8094 C CA . THR B 1 335 ? 44.469 -7.496 4.352 1 93.88 335 THR B CA 1
ATOM 8095 C C . THR B 1 335 ? 44.438 -6.637 5.613 1 93.88 335 THR B C 1
ATOM 8097 O O . THR B 1 335 ? 44.906 -5.496 5.602 1 93.88 335 THR B O 1
ATOM 8100 N N . ILE B 1 336 ? 43.875 -7.172 6.613 1 94.19 336 ILE B N 1
ATOM 8101 C CA . ILE B 1 336 ? 43.875 -6.57 7.941 1 94.19 336 ILE B CA 1
ATOM 8102 C C . ILE B 1 336 ? 44.594 -7.496 8.914 1 94.19 336 ILE B C 1
ATOM 8104 O O . ILE B 1 336 ? 44.25 -8.672 9.047 1 94.19 336 ILE B O 1
ATOM 8108 N N . LEU B 1 337 ? 45.531 -6.973 9.555 1 93.69 337 LEU B N 1
ATOM 8109 C CA . LEU B 1 337 ? 46.312 -7.777 10.492 1 93.69 337 LEU B CA 1
ATOM 8110 C C . LEU B 1 337 ? 45.719 -7.719 11.891 1 93.69 337 LEU B C 1
ATOM 8112 O O . LEU B 1 337 ? 45.344 -6.645 12.367 1 93.69 337 LEU B O 1
ATOM 8116 N N . HIS B 1 338 ? 45.562 -8.844 12.469 1 95.31 338 HIS B N 1
ATOM 8117 C CA . HIS B 1 338 ? 45.094 -8.922 13.844 1 95.31 338 HIS B CA 1
ATOM 8118 C C . HIS B 1 338 ? 46.062 -8.273 14.805 1 95.31 338 HIS B C 1
ATOM 8120 O O . HIS B 1 338 ? 47.281 -8.508 14.719 1 95.31 338 HIS B O 1
ATOM 8126 N N . PRO B 1 339 ? 45.625 -7.598 15.742 1 92.06 339 PRO B N 1
ATOM 8127 C CA . PRO B 1 339 ? 46.531 -6.836 16.609 1 92.06 339 PRO B CA 1
ATOM 8128 C C . PRO B 1 339 ? 47.344 -7.727 17.547 1 92.06 339 PRO B C 1
ATOM 8130 O O . PRO B 1 339 ? 48.438 -7.352 17.953 1 92.06 339 PRO B O 1
ATOM 8133 N N . ILE B 1 340 ? 46.875 -8.898 17.891 1 91.88 340 ILE B N 1
ATOM 8134 C CA . ILE B 1 340 ? 47.531 -9.766 18.859 1 91.88 340 ILE B CA 1
ATOM 8135 C C . ILE B 1 340 ? 48.344 -10.836 18.125 1 91.88 340 ILE B C 1
ATOM 8137 O O . ILE B 1 340 ? 49.562 -10.977 18.359 1 91.88 340 ILE B O 1
ATOM 8141 N N . THR B 1 341 ? 47.656 -11.508 17.172 1 94.5 341 THR B N 1
ATOM 8142 C CA . THR B 1 341 ? 48.312 -12.617 16.484 1 94.5 341 THR B CA 1
ATOM 8143 C C . THR B 1 341 ? 49.156 -12.117 15.32 1 94.5 341 THR B C 1
ATOM 8145 O O . THR B 1 341 ? 50.031 -12.836 14.805 1 94.5 341 THR B O 1
ATOM 8148 N N . HIS B 1 342 ? 48.938 -10.953 14.883 1 93.94 342 HIS B N 1
ATOM 8149 C CA . HIS B 1 342 ? 49.625 -10.305 13.766 1 93.94 342 HIS B CA 1
ATOM 8150 C C . HIS B 1 342 ? 49.438 -11.102 12.477 1 93.94 342 HIS B C 1
ATOM 8152 O O . HIS B 1 342 ? 50.281 -11.023 11.578 1 93.94 342 HIS B O 1
ATOM 8158 N N . LYS B 1 343 ? 48.438 -11.867 12.5 1 94.69 343 LYS B N 1
ATOM 8159 C CA . LYS B 1 343 ? 48.062 -12.609 11.297 1 94.69 343 LYS B CA 1
ATOM 8160 C C . LYS B 1 343 ? 46.875 -11.953 10.594 1 94.69 343 LYS B C 1
ATOM 8162 O O . LYS B 1 343 ? 46.188 -11.117 11.18 1 94.69 343 LYS B O 1
ATOM 8167 N N . ALA B 1 344 ? 46.75 -12.336 9.305 1 94.25 344 ALA B N 1
ATOM 8168 C CA . ALA B 1 344 ? 45.688 -11.758 8.492 1 94.25 344 ALA B CA 1
ATOM 8169 C C . ALA B 1 344 ? 44.312 -12.227 8.977 1 94.25 344 ALA B C 1
ATOM 8171 O O . ALA B 1 344 ? 44.062 -13.43 9.125 1 94.25 344 ALA B O 1
ATOM 8172 N N . CYS B 1 345 ? 43.375 -11.281 9.242 1 94 345 CYS B N 1
ATOM 8173 C CA . CYS B 1 345 ? 42.031 -11.609 9.672 1 94 345 CYS B CA 1
ATOM 8174 C C . CYS B 1 345 ? 41.219 -12.195 8.516 1 94 345 CYS B C 1
ATOM 8176 O O . CYS B 1 345 ? 41.531 -11.953 7.352 1 94 345 CYS B O 1
ATOM 8178 N N . LYS B 1 346 ? 40.188 -12.914 8.867 1 92.75 346 LYS B N 1
ATOM 8179 C CA . LYS B 1 346 ? 39.281 -13.492 7.883 1 92.75 346 LYS B CA 1
ATOM 8180 C C . LYS B 1 346 ? 38.562 -12.406 7.078 1 92.75 346 LYS B C 1
ATOM 8182 O O . LYS B 1 346 ? 38.094 -11.414 7.641 1 92.75 346 LYS B O 1
ATOM 8187 N N . VAL B 1 347 ? 38.594 -12.547 5.762 1 91.19 347 VAL B N 1
ATOM 8188 C CA . VAL B 1 347 ? 37.875 -11.633 4.875 1 91.19 347 VAL B CA 1
ATOM 8189 C C . VAL B 1 347 ? 36.469 -12.172 4.598 1 91.19 347 VAL B C 1
ATOM 8191 O O . VAL B 1 347 ? 36.281 -13.344 4.273 1 91.19 347 VAL B O 1
ATOM 8194 N N . PRO B 1 348 ? 35.438 -11.328 4.801 1 90.25 348 PRO B N 1
ATOM 8195 C CA . PRO B 1 348 ? 34.094 -11.805 4.488 1 90.25 348 PRO B CA 1
ATOM 8196 C C . PRO B 1 348 ? 33.938 -12.281 3.047 1 90.25 348 PRO B C 1
ATOM 8198 O O . PRO B 1 348 ? 34.625 -11.773 2.154 1 90.25 348 PRO B O 1
ATOM 8201 N N . GLU B 1 349 ? 33.031 -13.18 2.861 1 80.31 349 GLU B N 1
ATOM 8202 C CA . GLU B 1 349 ? 32.812 -13.766 1.543 1 80.31 349 GLU B CA 1
ATOM 8203 C C . GLU B 1 349 ? 32.469 -12.695 0.508 1 80.31 349 GLU B C 1
ATOM 8205 O O . GLU B 1 349 ? 32.906 -12.789 -0.646 1 80.31 349 GLU B O 1
ATOM 8210 N N . LYS B 1 350 ? 31.781 -11.703 0.859 1 81.69 350 LYS B N 1
ATOM 8211 C CA . LYS B 1 350 ? 31.359 -10.648 -0.055 1 81.69 350 LYS B CA 1
ATOM 8212 C C . LYS B 1 350 ? 32.344 -9.484 -0.041 1 81.69 350 LYS B C 1
ATOM 8214 O O . LYS B 1 350 ? 32.094 -8.453 -0.668 1 81.69 350 LYS B O 1
ATOM 8219 N N . GLY B 1 351 ? 33.375 -9.648 0.678 1 87.5 351 GLY B N 1
ATOM 8220 C CA . GLY B 1 351 ? 34.344 -8.555 0.818 1 87.5 351 GLY B CA 1
ATOM 8221 C C . GLY B 1 351 ? 33.969 -7.566 1.906 1 87.5 351 GLY B C 1
ATOM 8222 O O . GLY B 1 351 ? 32.844 -7.629 2.447 1 87.5 351 GLY B O 1
ATOM 8223 N N . PHE B 1 352 ? 34.875 -6.676 2.154 1 92.56 352 PHE B N 1
ATOM 8224 C CA . PHE B 1 352 ? 34.625 -5.691 3.199 1 92.56 352 PHE B CA 1
ATOM 8225 C C . PHE B 1 352 ? 33.688 -4.598 2.697 1 92.56 352 PHE B C 1
ATOM 8227 O O . PHE B 1 352 ? 33.719 -4.242 1.517 1 92.56 352 PHE B O 1
ATOM 8234 N N . ARG B 1 353 ? 32.906 -4 3.584 1 90.5 353 ARG B N 1
ATOM 8235 C CA . ARG B 1 353 ? 31.953 -2.941 3.305 1 90.5 353 ARG B CA 1
ATOM 8236 C C . ARG B 1 353 ? 32.656 -1.599 3.125 1 90.5 353 ARG B C 1
ATOM 8238 O O . ARG B 1 353 ? 32.188 -0.759 2.342 1 90.5 353 ARG B O 1
ATOM 8245 N N . PHE B 1 354 ? 33.844 -1.406 3.801 1 92.94 354 PHE B N 1
ATOM 8246 C CA . PHE B 1 354 ? 34.531 -0.112 3.848 1 92.94 354 PHE B CA 1
ATOM 8247 C C . PHE B 1 354 ? 35.812 -0.138 3.035 1 92.94 354 PHE B C 1
ATOM 8249 O O . PHE B 1 354 ? 36.531 -1.144 3.029 1 92.94 354 PHE B O 1
ATOM 8256 N N . PRO B 1 355 ? 36.125 1.001 2.414 1 93 355 PRO B N 1
ATOM 8257 C CA . PRO B 1 355 ? 37.469 1.089 1.793 1 93 355 PRO B CA 1
ATOM 8258 C C . PRO B 1 355 ? 38.594 1.014 2.811 1 93 355 PRO B C 1
ATOM 8260 O O . PRO B 1 355 ? 38.406 1.335 3.986 1 93 355 PRO B O 1
ATOM 8263 N N . GLN B 1 356 ? 39.719 0.672 2.289 1 93.44 356 GLN B N 1
ATOM 8264 C CA . GLN B 1 356 ? 40.875 0.437 3.148 1 93.44 356 GLN B CA 1
ATOM 8265 C C . GLN B 1 356 ? 41.219 1.677 3.971 1 93.44 356 GLN B C 1
ATOM 8267 O O . GLN B 1 356 ? 41.531 1.573 5.156 1 93.44 356 GLN B O 1
ATOM 8272 N N . GLU B 1 357 ? 41.094 2.811 3.326 1 94.5 357 GLU B N 1
ATOM 8273 C CA . GLU B 1 357 ? 41.438 4.047 4.031 1 94.5 357 GLU B CA 1
ATOM 8274 C C . GLU B 1 357 ? 40.5 4.27 5.215 1 94.5 357 GLU B C 1
ATOM 8276 O O . GLU B 1 357 ? 40.938 4.668 6.297 1 94.5 357 GLU B O 1
ATOM 8281 N N . THR B 1 358 ? 39.219 4.012 4.988 1 94.62 358 THR B N 1
ATOM 8282 C CA . THR B 1 358 ? 38.219 4.148 6.043 1 94.62 358 THR B CA 1
ATOM 8283 C C . THR B 1 358 ? 38.469 3.119 7.145 1 94.62 358 THR B C 1
ATOM 8285 O O . THR B 1 358 ? 38.344 3.432 8.328 1 94.62 358 THR B O 1
ATOM 8288 N N . MET B 1 359 ? 38.844 1.947 6.789 1 95.19 359 MET B N 1
ATOM 8289 C CA . MET B 1 359 ? 39.094 0.867 7.738 1 95.19 359 MET B CA 1
ATOM 8290 C C . MET B 1 359 ? 40.25 1.208 8.648 1 95.19 359 MET B C 1
ATOM 8292 O O . MET B 1 359 ? 40.188 0.995 9.867 1 95.19 359 MET B O 1
ATOM 8296 N N . VAL B 1 360 ? 41.281 1.719 8.078 1 94.44 360 VAL B N 1
ATOM 8297 C CA . VAL B 1 360 ? 42.438 2.098 8.844 1 94.44 360 VAL B CA 1
ATOM 8298 C C . VAL B 1 360 ? 42.062 3.145 9.891 1 94.44 360 VAL B C 1
ATOM 8300 O O . VAL B 1 360 ? 42.5 3.066 11.039 1 94.44 360 VAL B O 1
ATOM 8303 N N . LYS B 1 361 ? 41.281 4.078 9.461 1 95.5 361 LYS B N 1
ATOM 8304 C CA . LYS B 1 361 ? 40.812 5.117 10.383 1 95.5 361 LYS B CA 1
ATOM 8305 C C . LYS B 1 361 ? 39.969 4.527 11.5 1 95.5 361 LYS B C 1
ATOM 8307 O O . LYS B 1 361 ? 40.094 4.934 12.656 1 95.5 361 LYS B O 1
ATOM 8312 N N . MET B 1 362 ? 39.094 3.631 11.148 1 95.25 362 MET B N 1
ATOM 8313 C CA . MET B 1 362 ? 38.219 2.992 12.125 1 95.25 362 MET B CA 1
ATOM 8314 C C . MET B 1 362 ? 39 2.205 13.148 1 95.25 362 MET B C 1
ATOM 8316 O O . MET B 1 362 ? 38.719 2.23 14.344 1 95.25 362 MET B O 1
ATOM 8320 N N . ILE B 1 363 ? 40.031 1.542 12.742 1 94.69 363 ILE B N 1
ATOM 8321 C CA . ILE B 1 363 ? 40.906 0.768 13.633 1 94.69 363 ILE B CA 1
ATOM 8322 C C . ILE B 1 363 ? 41.656 1.707 14.57 1 94.69 363 ILE B C 1
ATOM 8324 O O . ILE B 1 363 ? 41.75 1.456 15.773 1 94.69 363 ILE B O 1
ATOM 8328 N N . ALA B 1 364 ? 42.125 2.777 13.938 1 94.38 364 ALA B N 1
ATOM 8329 C CA . ALA B 1 364 ? 42.875 3.758 14.727 1 94.38 364 ALA B CA 1
ATOM 8330 C C . ALA B 1 364 ? 41.969 4.367 15.812 1 94.38 364 ALA B C 1
ATOM 8332 O O . ALA B 1 364 ? 42.438 4.691 16.906 1 94.38 364 ALA B O 1
ATOM 8333 N N . ASN B 1 365 ? 40.719 4.504 15.547 1 94 365 ASN B N 1
ATOM 8334 C CA . ASN B 1 365 ? 39.75 5.102 16.484 1 94 365 ASN B CA 1
ATOM 8335 C C . ASN B 1 365 ? 39.156 4.055 17.406 1 94 365 ASN B C 1
ATOM 8337 O O . ASN B 1 365 ? 38.219 4.355 18.141 1 94 365 ASN B O 1
ATOM 8341 N N . ASN B 1 366 ? 39.531 2.863 17.266 1 93 366 ASN B N 1
ATOM 8342 C CA . ASN B 1 366 ? 39.031 1.757 18.062 1 93 366 ASN B CA 1
ATOM 8343 C C . ASN B 1 366 ? 37.531 1.494 17.766 1 93 366 ASN B C 1
ATOM 8345 O O . ASN B 1 366 ? 36.75 1.271 18.672 1 93 366 ASN B O 1
ATOM 8349 N N . ASP B 1 367 ? 37.125 1.565 16.562 1 94.56 367 ASP B N 1
ATOM 8350 C CA . ASP B 1 367 ? 35.75 1.348 16.141 1 94.56 367 ASP B CA 1
ATOM 8351 C C . ASP B 1 367 ? 35.594 -0.004 15.453 1 94.56 367 ASP B C 1
ATOM 8353 O O . ASP B 1 367 ? 34.594 -0.245 14.766 1 94.56 367 ASP B O 1
ATOM 8357 N N . ILE B 1 368 ? 36.594 -0.843 15.578 1 95.31 368 ILE B N 1
ATOM 8358 C CA . ILE B 1 368 ? 36.531 -2.207 15.062 1 95.31 368 ILE B CA 1
ATOM 8359 C C . ILE B 1 368 ? 36.75 -3.199 16.203 1 95.31 368 ILE B C 1
ATOM 8361 O O . ILE B 1 368 ? 37.656 -3.035 17.016 1 95.31 368 ILE B O 1
ATOM 8365 N N . MET B 1 369 ? 35.906 -4.16 16.188 1 93.75 369 MET B N 1
ATOM 8366 C CA . MET B 1 369 ? 36 -5.242 17.156 1 93.75 369 MET B CA 1
ATOM 8367 C C . MET B 1 369 ? 36.719 -6.445 16.547 1 93.75 369 MET B C 1
ATOM 8369 O O . MET B 1 369 ? 36.281 -6.984 15.531 1 93.75 369 MET B O 1
ATOM 8373 N N . PHE B 1 370 ? 37.844 -6.766 17.172 1 93.31 370 PHE B N 1
ATOM 8374 C CA . PHE B 1 370 ? 38.562 -7.953 16.766 1 93.31 370 PHE B CA 1
ATOM 8375 C C . PHE B 1 370 ? 38.188 -9.156 17.625 1 93.31 370 PHE B C 1
ATOM 8377 O O . PHE B 1 370 ? 37.906 -9.008 18.812 1 93.31 370 PHE B O 1
ATOM 8384 N N . GLY B 1 371 ? 38.125 -10.281 17.031 1 90.94 371 GLY B N 1
ATOM 8385 C CA . GLY B 1 371 ? 37.906 -11.508 17.797 1 90.94 371 GLY B CA 1
ATOM 8386 C C . GLY B 1 371 ? 39.094 -11.938 18.594 1 90.94 371 GLY B C 1
ATOM 8387 O O . GLY B 1 371 ? 40.094 -11.219 18.656 1 90.94 371 GLY B O 1
ATOM 8388 N N . VAL B 1 372 ? 38.969 -13.141 19.203 1 90 372 VAL B N 1
ATOM 8389 C CA . VAL B 1 372 ? 40.062 -13.688 20.016 1 90 372 VAL B CA 1
ATOM 8390 C C . VAL B 1 372 ? 41.281 -13.938 19.156 1 90 372 VAL B C 1
ATOM 8392 O O . VAL B 1 372 ? 42.406 -13.758 19.609 1 90 372 VAL B O 1
ATOM 8395 N N . ASP B 1 373 ? 40.969 -14.312 17.969 1 91 373 ASP B N 1
ATOM 8396 C CA . ASP B 1 373 ? 42.031 -14.531 16.984 1 91 373 ASP B CA 1
ATOM 8397 C C . ASP B 1 373 ? 41.562 -14.125 15.586 1 91 373 ASP B C 1
ATOM 8399 O O . ASP B 1 373 ? 40.562 -13.469 15.422 1 91 373 ASP B O 1
ATOM 8403 N N . GLU B 1 374 ? 42.469 -14.336 14.633 1 91.62 374 GLU B N 1
ATOM 8404 C CA . GLU B 1 374 ? 42.25 -13.867 13.266 1 91.62 374 GLU B CA 1
ATOM 8405 C C . GLU B 1 374 ? 41.188 -14.688 12.562 1 91.62 374 GLU B C 1
ATOM 8407 O O . GLU B 1 374 ? 40.719 -14.32 11.477 1 91.62 374 GLU B O 1
ATOM 8412 N N . THR B 1 375 ? 40.688 -15.75 13.211 1 90.88 375 THR B N 1
ATOM 8413 C CA . THR B 1 375 ? 39.812 -16.703 12.531 1 90.88 375 THR B CA 1
ATOM 8414 C C . THR B 1 375 ? 38.375 -16.188 12.516 1 90.88 375 THR B C 1
ATOM 8416 O O . THR B 1 375 ? 37.531 -16.688 11.758 1 90.88 375 THR B O 1
ATOM 8419 N N . THR B 1 376 ? 38.062 -15.219 13.289 1 90.31 376 THR B N 1
ATOM 8420 C CA . THR B 1 376 ? 36.719 -14.664 13.336 1 90.31 376 THR B CA 1
ATOM 8421 C C . THR B 1 376 ? 36.625 -13.359 12.547 1 90.31 376 THR B C 1
ATOM 8423 O O . THR B 1 376 ? 37.625 -12.633 12.438 1 90.31 376 THR B O 1
ATOM 8426 N N . LEU B 1 377 ? 35.531 -13.133 11.977 1 92.5 377 LEU B N 1
ATOM 8427 C CA . LEU B 1 377 ? 35.344 -11.891 11.242 1 92.5 377 LEU B CA 1
ATOM 8428 C C . LEU B 1 377 ? 35.375 -10.688 12.172 1 92.5 377 LEU B C 1
ATOM 8430 O O . LEU B 1 377 ? 34.812 -10.734 13.273 1 92.5 377 LEU B O 1
ATOM 8434 N N . ILE B 1 378 ? 36.094 -9.688 11.812 1 93.94 378 ILE B N 1
ATOM 8435 C CA . ILE B 1 378 ? 36.062 -8.438 12.555 1 93.94 378 ILE B CA 1
ATOM 8436 C C . ILE B 1 378 ? 34.688 -7.785 12.422 1 93.94 378 ILE B C 1
ATOM 8438 O O . ILE B 1 378 ? 33.938 -8.062 11.477 1 93.94 378 ILE B O 1
ATOM 8442 N N . LYS B 1 379 ? 34.281 -6.93 13.359 1 95 379 LYS B N 1
ATOM 8443 C CA . LYS B 1 379 ? 32.969 -6.277 13.344 1 95 379 LYS B CA 1
ATOM 8444 C C . LYS B 1 379 ? 33.094 -4.785 13.641 1 95 379 LYS B C 1
ATOM 8446 O O . LYS B 1 379 ? 33.844 -4.387 14.539 1 95 379 LYS B O 1
ATOM 8451 N N . PRO B 1 380 ? 32.438 -3.994 12.859 1 94.69 380 PRO B N 1
ATOM 8452 C CA . PRO B 1 380 ? 32.438 -2.564 13.18 1 94.69 380 PRO B CA 1
ATOM 8453 C C . PRO B 1 380 ? 31.609 -2.238 14.414 1 94.69 380 PRO B C 1
ATOM 8455 O O . PRO B 1 380 ? 30.562 -2.852 14.625 1 94.69 380 PRO B O 1
ATOM 8458 N N . LYS B 1 381 ? 32.094 -1.262 15.18 1 94.88 381 LYS B N 1
ATOM 8459 C CA . LYS B 1 381 ? 31.344 -0.767 16.328 1 94.88 381 LYS B CA 1
ATOM 8460 C C . LYS B 1 381 ? 30.438 0.407 15.945 1 94.88 381 LYS B C 1
ATOM 8462 O O . LYS B 1 381 ? 30.922 1.541 15.828 1 94.88 381 LYS B O 1
ATOM 8467 N N . LYS B 1 382 ? 29.188 0.204 15.812 1 92.88 382 LYS B N 1
ATOM 8468 C CA . LYS B 1 382 ? 28.234 1.285 15.562 1 92.88 382 LYS B CA 1
ATOM 8469 C C . LYS B 1 382 ? 27.781 1.932 16.875 1 92.88 382 LYS B C 1
ATOM 8471 O O . LYS B 1 382 ? 27.062 1.31 17.656 1 92.88 382 LYS B O 1
ATOM 8476 N N . ARG B 1 383 ? 28.141 3.139 16.984 1 93.81 383 ARG B N 1
ATOM 8477 C CA . ARG B 1 383 ? 27.906 3.826 18.266 1 93.81 383 ARG B CA 1
ATOM 8478 C C . ARG B 1 383 ? 26.438 4.207 18.422 1 93.81 383 ARG B C 1
ATOM 8480 O O . ARG B 1 383 ? 25.797 4.641 17.469 1 93.81 383 ARG B O 1
ATOM 8487 N N . LEU B 1 384 ? 25.922 4.113 19.594 1 93.88 384 LEU B N 1
ATOM 8488 C CA . LEU B 1 384 ? 24.547 4.43 19.938 1 93.88 384 LEU B CA 1
ATOM 8489 C C . LEU B 1 384 ? 24.234 5.895 19.641 1 93.88 384 LEU B C 1
ATOM 8491 O O . LEU B 1 384 ? 23.125 6.23 19.234 1 93.88 384 LEU B O 1
ATOM 8495 N N . GLU B 1 385 ? 25.203 6.773 19.953 1 87.56 385 GLU B N 1
ATOM 8496 C CA . GLU B 1 385 ? 25.031 8.211 19.797 1 87.56 385 GLU B CA 1
ATOM 8497 C C . GLU B 1 385 ? 24.719 8.562 18.344 1 87.56 385 GLU B C 1
ATOM 8499 O O . GLU B 1 385 ? 24.109 9.602 18.062 1 87.56 385 GLU B O 1
ATOM 8504 N N . ASN B 1 386 ? 25.094 7.672 17.5 1 86 386 ASN B N 1
ATOM 8505 C CA . ASN B 1 386 ? 24.891 7.926 16.078 1 86 386 ASN B CA 1
ATOM 8506 C C . ASN B 1 386 ? 23.625 7.242 15.57 1 86 386 ASN B C 1
ATOM 8508 O O . ASN B 1 386 ? 23.312 7.312 14.383 1 86 386 ASN B O 1
ATOM 8512 N N . ALA B 1 387 ? 22.969 6.613 16.453 1 86.88 387 ALA B N 1
ATOM 8513 C CA . ALA B 1 387 ? 21.75 5.93 16.047 1 86.88 387 ALA B CA 1
ATOM 8514 C C . ALA B 1 387 ? 20.688 6.934 15.602 1 86.88 387 ALA B C 1
ATOM 8516 O O . ALA B 1 387 ? 20.406 7.91 16.312 1 86.88 387 ALA B O 1
ATOM 8517 N N . LYS B 1 388 ? 20.234 6.816 14.406 1 85.56 388 LYS B N 1
ATOM 8518 C CA . LYS B 1 388 ? 19.203 7.699 13.867 1 85.56 388 LYS B CA 1
ATOM 8519 C C . LYS B 1 388 ? 17.906 6.941 13.633 1 85.56 388 LYS B C 1
ATOM 8521 O O . LYS B 1 388 ? 17.906 5.723 13.438 1 85.56 388 LYS B O 1
ATOM 8526 N N . ASP B 1 389 ? 16.844 7.684 13.812 1 88.75 389 ASP B N 1
ATOM 8527 C CA . ASP B 1 389 ? 15.531 7.168 13.422 1 88.75 389 ASP B CA 1
ATOM 8528 C C . ASP B 1 389 ? 15.203 7.543 11.984 1 88.75 389 ASP B C 1
ATOM 8530 O O . ASP B 1 389 ? 15.594 8.617 11.508 1 88.75 389 ASP B O 1
ATOM 8534 N N . VAL B 1 390 ? 14.688 6.633 11.281 1 90.75 390 VAL B N 1
ATOM 8535 C CA . VAL B 1 390 ? 14.32 6.852 9.883 1 90.75 390 VAL B CA 1
ATOM 8536 C C . VAL B 1 390 ? 12.812 6.711 9.711 1 90.75 390 VAL B C 1
ATOM 8538 O O . VAL B 1 390 ? 12.148 6.047 10.516 1 90.75 390 VAL B O 1
ATOM 8541 N N . LEU B 1 391 ? 12.258 7.438 8.75 1 94.06 391 LEU B N 1
ATOM 8542 C CA . LEU B 1 391 ? 10.836 7.309 8.445 1 94.06 391 LEU B CA 1
ATOM 8543 C C . LEU B 1 391 ? 10.578 6.078 7.586 1 94.06 391 LEU B C 1
ATOM 8545 O O . LEU B 1 391 ? 10.836 6.09 6.383 1 94.06 391 LEU B O 1
ATOM 8549 N N . ARG B 1 392 ? 10.062 5.094 8.172 1 93.19 392 ARG B N 1
ATOM 8550 C CA . ARG B 1 392 ? 9.75 3.85 7.477 1 93.19 392 ARG B CA 1
ATOM 8551 C C . ARG B 1 392 ? 8.398 3.938 6.777 1 93.19 392 ARG B C 1
ATOM 8553 O O . ARG B 1 392 ? 7.488 4.625 7.25 1 93.19 392 ARG B O 1
ATOM 8560 N N . SER B 1 393 ? 8.219 3.158 5.703 1 96 393 SER B N 1
ATOM 8561 C CA . SER B 1 393 ? 7.035 3.303 4.863 1 96 393 SER B CA 1
ATOM 8562 C C . SER B 1 393 ? 5.848 2.543 5.445 1 96 393 SER B C 1
ATOM 8564 O O . SER B 1 393 ? 4.707 2.756 5.035 1 96 393 SER B O 1
ATOM 8566 N N . VAL B 1 394 ? 5.996 1.645 6.309 1 96.06 394 VAL B N 1
ATOM 8567 C CA . VAL B 1 394 ? 4.895 0.945 6.961 1 96.06 394 VAL B CA 1
ATOM 8568 C C . VAL B 1 394 ? 4.859 1.3 8.445 1 96.06 394 VAL B C 1
ATOM 8570 O O . VAL B 1 394 ? 5.832 1.062 9.164 1 96.06 394 VAL B O 1
ATOM 8573 N N . ILE B 1 395 ? 3.799 1.892 8.836 1 94.94 395 ILE B N 1
ATOM 8574 C CA . ILE B 1 395 ? 3.615 2.314 10.227 1 94.94 395 ILE B CA 1
ATOM 8575 C C . ILE B 1 395 ? 2.363 1.656 10.805 1 94.94 395 ILE B C 1
ATOM 8577 O O . ILE B 1 395 ? 1.32 1.607 10.148 1 94.94 395 ILE B O 1
ATOM 8581 N N . TYR B 1 396 ? 2.434 1.13 11.953 1 92.5 396 TYR B N 1
ATOM 8582 C CA . TYR B 1 396 ? 1.283 0.528 12.617 1 92.5 396 TYR B CA 1
ATOM 8583 C C . TYR B 1 396 ? 0.795 1.407 13.766 1 92.5 396 TYR B C 1
ATOM 8585 O O . TYR B 1 396 ? 1.6 1.941 14.531 1 92.5 396 TYR B O 1
ATOM 8593 N N . GLU B 1 397 ? -0.417 1.629 13.82 1 91.38 397 GLU B N 1
ATOM 8594 C CA . GLU B 1 397 ? -1.073 2.211 14.984 1 91.38 397 GLU B CA 1
ATOM 8595 C C . GLU B 1 397 ? -2.488 1.663 15.156 1 91.38 397 GLU B C 1
ATOM 8597 O O . GLU B 1 397 ? -3.254 1.603 14.195 1 91.38 397 GLU B O 1
ATOM 8602 N N . ASP B 1 398 ? -2.781 1.301 16.328 1 87.19 398 ASP B N 1
ATOM 8603 C CA . ASP B 1 398 ? -4.156 0.911 16.625 1 87.19 398 ASP B CA 1
ATOM 8604 C C . ASP B 1 398 ? -5.102 2.107 16.531 1 87.19 398 ASP B C 1
ATOM 8606 O O . ASP B 1 398 ? -5.035 3.023 17.344 1 87.19 398 ASP B O 1
ATOM 8610 N N . GLY B 1 399 ? -5.941 2.064 15.578 1 84.31 399 GLY B N 1
ATOM 8611 C CA . GLY B 1 399 ? -6.859 3.166 15.328 1 84.31 399 GLY B CA 1
ATOM 8612 C C . GLY B 1 399 ? -7.723 3.506 16.531 1 84.31 399 GLY B C 1
ATOM 8613 O O . GLY B 1 399 ? -8.234 4.621 16.641 1 84.31 399 GLY B O 1
ATOM 8614 N N . ARG B 1 400 ? -7.906 2.611 17.578 1 82.44 400 ARG B N 1
ATOM 8615 C CA . ARG B 1 400 ? -8.711 2.84 18.781 1 82.44 400 ARG B CA 1
ATOM 8616 C C . ARG B 1 400 ? -8.016 3.82 19.719 1 82.44 400 ARG B C 1
ATOM 8618 O O . ARG B 1 400 ? -8.672 4.473 20.531 1 82.44 400 ARG B O 1
ATOM 8625 N N . SER B 1 401 ? -6.691 3.889 19.547 1 87.5 401 SER B N 1
ATOM 8626 C CA . SER B 1 401 ? -5.914 4.773 20.406 1 87.5 401 SER B CA 1
ATOM 8627 C C . SER B 1 401 ? -6.23 6.238 20.109 1 87.5 401 SER B C 1
ATOM 8629 O O . SER B 1 401 ? -6.398 7.035 21.047 1 87.5 401 SER B O 1
ATOM 8631 N N . SER B 1 402 ? -6.297 6.594 18.859 1 89.69 402 SER B N 1
ATOM 8632 C CA . SER B 1 402 ? -6.59 7.973 18.5 1 89.69 402 SER B CA 1
ATOM 8633 C C . SER B 1 402 ? -8 8.375 18.922 1 89.69 402 SER B C 1
ATOM 8635 O O . SER B 1 402 ? -8.219 9.5 19.375 1 89.69 402 SER B O 1
ATOM 8637 N N . THR B 1 403 ? -8.898 7.434 18.781 1 89.12 403 THR B N 1
ATOM 8638 C CA . THR B 1 403 ? -10.273 7.688 19.188 1 89.12 403 THR B CA 1
ATOM 8639 C C . THR B 1 403 ? -10.359 7.895 20.703 1 89.12 403 THR B C 1
ATOM 8641 O O . THR B 1 403 ? -11.023 8.82 21.172 1 89.12 403 THR B O 1
ATOM 8644 N N . LYS B 1 404 ? -9.688 7.066 21.438 1 91.06 404 LYS B N 1
ATOM 8645 C CA . LYS B 1 404 ? -9.695 7.168 22.891 1 91.06 404 LYS B CA 1
ATOM 8646 C C . LYS B 1 404 ? -9.086 8.492 23.359 1 91.06 404 LYS B C 1
ATOM 8648 O O . LYS B 1 404 ? -9.602 9.125 24.281 1 91.06 404 LYS B O 1
ATOM 8653 N N . GLN B 1 405 ? -7.992 8.859 22.75 1 93.44 405 GLN B N 1
ATOM 8654 C CA . GLN B 1 405 ? -7.348 10.125 23.094 1 93.44 405 GLN B CA 1
ATOM 8655 C C . GLN B 1 405 ? -8.266 11.312 22.812 1 93.44 405 GLN B C 1
ATOM 8657 O O . GLN B 1 405 ? -8.367 12.234 23.625 1 93.44 405 GLN B O 1
ATOM 8662 N N . PHE B 1 406 ? -8.891 11.289 21.688 1 95.38 406 PHE B N 1
ATOM 8663 C CA . PHE B 1 406 ? -9.828 12.344 21.312 1 95.38 406 PHE B CA 1
ATOM 8664 C C . PHE B 1 406 ? -10.992 12.406 22.312 1 95.38 406 PHE B C 1
ATOM 8666 O O . PHE B 1 406 ? -11.367 13.484 22.766 1 95.38 406 PHE B O 1
ATOM 8673 N N . GLU B 1 407 ? -11.523 11.234 22.656 1 94.38 407 GLU B N 1
ATOM 8674 C CA . GLU B 1 407 ? -12.688 11.18 23.547 1 94.38 407 GLU B CA 1
ATOM 8675 C C . GLU B 1 407 ? -12.328 11.609 24.953 1 94.38 407 GLU B C 1
ATOM 8677 O O . GLU B 1 407 ? -13.148 12.211 25.656 1 94.38 407 GLU B O 1
ATOM 8682 N N . ALA B 1 408 ? -11.133 11.312 25.344 1 95.62 408 ALA B N 1
ATOM 8683 C CA . ALA B 1 408 ? -10.664 11.734 26.656 1 95.62 408 ALA B CA 1
ATOM 8684 C C . ALA B 1 408 ? -10.578 13.258 26.75 1 95.62 408 ALA B C 1
ATOM 8686 O O . ALA B 1 408 ? -10.828 13.836 27.812 1 95.62 408 ALA B O 1
ATOM 8687 N N . LEU B 1 409 ? -10.219 13.883 25.656 1 96.19 409 LEU B N 1
ATOM 8688 C CA . LEU B 1 409 ? -10.055 15.328 25.609 1 96.19 409 LEU B CA 1
ATOM 8689 C C . LEU B 1 409 ? -11.391 16.016 25.359 1 96.19 409 LEU B C 1
ATOM 8691 O O . LEU B 1 409 ? -11.641 17.109 25.891 1 96.19 409 LEU B O 1
ATOM 8695 N N . MET B 1 410 ? -12.18 15.398 24.594 1 96.75 410 MET B N 1
ATOM 8696 C CA . MET B 1 410 ? -13.445 15.969 24.141 1 96.75 410 MET B CA 1
ATOM 8697 C C . MET B 1 410 ? -14.625 15.227 24.766 1 96.75 410 MET B C 1
ATOM 8699 O O . MET B 1 410 ? -14.75 15.156 25.984 1 96.75 410 MET B O 1
ATOM 8703 N N . ALA B 1 411 ? -15.445 14.664 23.938 1 94.25 411 ALA B N 1
ATOM 8704 C CA . ALA B 1 411 ? -16.594 13.859 24.344 1 94.25 411 ALA B CA 1
ATOM 8705 C C . ALA B 1 411 ? -16.688 12.57 23.531 1 94.25 411 ALA B C 1
ATOM 8707 O O . ALA B 1 411 ? -16.078 12.461 22.469 1 94.25 411 ALA B O 1
ATOM 8708 N N . ARG B 1 412 ? -17.406 11.742 24.047 1 88.75 412 ARG B N 1
ATOM 8709 C CA . ARG B 1 412 ? -17.516 10.422 23.438 1 88.75 412 ARG B CA 1
ATOM 8710 C C . ARG B 1 412 ? -18.312 10.477 22.141 1 88.75 412 ARG B C 1
ATOM 8712 O O . ARG B 1 412 ? -19.391 11.078 22.109 1 88.75 412 ARG B O 1
ATOM 8719 N N . ASP B 1 413 ? -17.797 9.898 21.078 1 87.81 413 ASP B N 1
ATOM 8720 C CA . ASP B 1 413 ? -18.469 9.594 19.812 1 87.81 413 ASP B CA 1
ATOM 8721 C C . ASP B 1 413 ? -19.062 10.859 19.188 1 87.81 413 ASP B C 1
ATOM 8723 O O . ASP B 1 413 ? -20.234 10.883 18.828 1 87.81 413 ASP B O 1
ATOM 8727 N N . ILE B 1 414 ? -18.359 11.922 19.156 1 93.5 414 ILE B N 1
ATOM 8728 C CA . ILE B 1 414 ? -18.859 13.156 18.578 1 93.5 414 ILE B CA 1
ATOM 8729 C C . ILE B 1 414 ? -18.172 13.414 17.234 1 93.5 414 ILE B C 1
ATOM 8731 O O . ILE B 1 414 ? -18.516 14.359 16.531 1 93.5 414 ILE B O 1
ATOM 8735 N N . PHE B 1 415 ? -17.156 12.648 16.906 1 92.12 415 PHE B N 1
ATOM 8736 C CA . PHE B 1 415 ? -16.406 12.711 15.656 1 92.12 415 PHE B CA 1
ATOM 8737 C C . PHE B 1 415 ? -15.883 11.328 15.273 1 92.12 415 PHE B C 1
ATOM 8739 O O . PHE B 1 415 ? -15.391 10.586 16.125 1 92.12 415 PHE B O 1
ATOM 8746 N N . GLN B 1 416 ? -15.992 11 14 1 85.38 416 GLN B N 1
ATOM 8747 C CA . GLN B 1 416 ? -15.594 9.664 13.57 1 85.38 416 GLN B CA 1
ATOM 8748 C C . GLN B 1 416 ? -14.141 9.648 13.125 1 85.38 416 GLN B C 1
ATOM 8750 O O . GLN B 1 416 ? -13.711 10.5 12.336 1 85.38 416 GLN B O 1
ATOM 8755 N N . ASN B 1 417 ? -13.344 8.734 13.586 1 86 417 ASN B N 1
ATOM 8756 C CA . ASN B 1 417 ? -11.984 8.391 13.164 1 86 417 ASN B CA 1
ATOM 8757 C C . ASN B 1 417 ? -11.078 9.617 13.156 1 86 417 ASN B C 1
ATOM 8759 O O . ASN B 1 417 ? -10.453 9.922 12.141 1 86 417 ASN B O 1
ATOM 8763 N N . PRO B 1 418 ? -11.008 10.344 14.234 1 93.75 418 PRO B N 1
ATOM 8764 C CA . PRO B 1 418 ? -10.016 11.43 14.289 1 93.75 418 PRO B CA 1
ATOM 8765 C C . PRO B 1 418 ? -8.602 10.945 13.977 1 93.75 418 PRO B C 1
ATOM 8767 O O . PRO B 1 418 ? -8.203 9.859 14.414 1 93.75 418 PRO B O 1
ATOM 8770 N N . LYS B 1 419 ? -7.902 11.711 13.156 1 95.38 419 LYS B N 1
ATOM 8771 C CA . LYS B 1 419 ? -6.543 11.312 12.812 1 95.38 419 LYS B CA 1
ATOM 8772 C C . LYS B 1 419 ? -5.637 11.312 14.039 1 95.38 419 LYS B C 1
ATOM 8774 O O . LYS B 1 419 ? -5.812 12.133 14.938 1 95.38 419 LYS B O 1
ATOM 8779 N N . SER B 1 420 ? -4.691 10.477 14.102 1 95.94 420 SER B N 1
ATOM 8780 C CA . SER B 1 420 ? -3.82 10.25 15.25 1 95.94 420 SER B CA 1
ATOM 8781 C C . SER B 1 420 ? -2.764 11.344 15.359 1 95.94 420 SER B C 1
ATOM 8783 O O . SER B 1 420 ? -2.027 11.609 14.406 1 95.94 420 SER B O 1
ATOM 8785 N N . THR B 1 421 ? -2.643 11.93 16.547 1 96.62 421 THR B N 1
ATOM 8786 C CA . THR B 1 421 ? -1.597 12.914 16.781 1 96.62 421 THR B CA 1
ATOM 8787 C C . THR B 1 421 ? -0.227 12.25 16.859 1 96.62 421 THR B C 1
ATOM 8789 O O . THR B 1 421 ? 0.792 12.875 16.562 1 96.62 421 THR B O 1
ATOM 8792 N N . THR B 1 422 ? -0.224 10.953 17.203 1 94.75 422 THR B N 1
ATOM 8793 C CA . THR B 1 422 ? 1.025 10.203 17.25 1 94.75 422 THR B CA 1
ATOM 8794 C C . THR B 1 422 ? 1.607 10.023 15.852 1 94.75 422 THR B C 1
ATOM 8796 O O . THR B 1 422 ? 2.801 10.242 15.633 1 94.75 422 THR B O 1
ATOM 8799 N N . ILE B 1 423 ? 0.75 9.664 14.961 1 95.75 423 ILE B N 1
ATOM 8800 C CA . ILE B 1 423 ? 1.177 9.461 13.586 1 95.75 423 ILE B CA 1
ATOM 8801 C C . ILE B 1 423 ? 1.602 10.797 12.977 1 95.75 423 ILE B C 1
ATOM 8803 O O . ILE B 1 423 ? 2.65 10.891 12.328 1 95.75 423 ILE B O 1
ATOM 8807 N N . LEU B 1 424 ? 0.786 11.812 13.164 1 97.5 424 LEU B N 1
ATOM 8808 C CA . LEU B 1 424 ? 1.107 13.125 12.609 1 97.5 424 LEU B CA 1
ATOM 8809 C C . LEU B 1 424 ? 2.422 13.641 13.18 1 97.5 424 LEU B C 1
ATOM 8811 O O . LEU B 1 424 ? 3.24 14.211 12.453 1 97.5 424 LEU B O 1
ATOM 8815 N N . SER B 1 425 ? 2.592 13.477 14.477 1 95.94 425 SER B N 1
ATOM 8816 C CA . SER B 1 425 ? 3.826 13.922 15.117 1 95.94 425 SER B CA 1
ATOM 8817 C C . SER B 1 425 ? 5.043 13.25 14.492 1 95.94 425 SER B C 1
ATOM 8819 O O . SER B 1 425 ? 6.074 13.891 14.281 1 95.94 425 SER B O 1
ATOM 8821 N N . ARG B 1 426 ? 4.891 12.016 14.25 1 93.62 426 ARG B N 1
ATOM 8822 C CA . ARG B 1 426 ? 5.98 11.273 13.617 1 93.62 426 ARG B CA 1
ATOM 8823 C C . ARG B 1 426 ? 6.285 11.836 12.227 1 93.62 426 ARG B C 1
ATOM 8825 O O . ARG B 1 426 ? 7.445 12.086 11.898 1 93.62 426 ARG B O 1
ATOM 8832 N N . LEU B 1 427 ? 5.32 12.039 11.414 1 96.19 427 LEU B N 1
ATOM 8833 C CA . LEU B 1 427 ? 5.508 12.57 10.07 1 96.19 427 LEU B CA 1
ATOM 8834 C C . LEU B 1 427 ? 6.145 13.953 10.109 1 96.19 427 LEU B C 1
ATOM 8836 O O . LEU B 1 427 ? 7.109 14.219 9.391 1 96.19 427 LEU B O 1
ATOM 8840 N N . PHE B 1 428 ? 5.594 14.828 11 1 96.62 428 PHE B N 1
ATOM 8841 C CA . PHE B 1 428 ? 6.051 16.203 11.086 1 96.62 428 PHE B CA 1
ATOM 8842 C C . PHE B 1 428 ? 7.504 16.266 11.531 1 96.62 428 PHE B C 1
ATOM 8844 O O . PHE B 1 428 ? 8.297 17.047 10.984 1 96.62 428 PHE B O 1
ATOM 8851 N N . ASN B 1 429 ? 7.836 15.422 12.414 1 92.62 429 ASN B N 1
ATOM 8852 C CA . ASN B 1 429 ? 9.148 15.453 13.055 1 92.62 429 ASN B CA 1
ATOM 8853 C C . ASN B 1 429 ? 10.266 15.25 12.039 1 92.62 429 ASN B C 1
ATOM 8855 O O . ASN B 1 429 ? 11.383 15.75 12.227 1 92.62 429 ASN B O 1
ATOM 8859 N N . PHE B 1 430 ? 10.023 14.602 11 1 93.88 430 PHE B N 1
ATOM 8860 C CA . PHE B 1 430 ? 11.07 14.297 10.031 1 93.88 430 PHE B CA 1
ATOM 8861 C C . PHE B 1 430 ? 11.242 15.438 9.039 1 93.88 430 PHE B C 1
ATOM 8863 O O . PHE B 1 430 ? 12.266 15.523 8.359 1 93.88 430 PHE B O 1
ATOM 8870 N N . VAL B 1 431 ? 10.297 16.375 8.992 1 94.5 431 VAL B N 1
ATOM 8871 C CA . VAL B 1 431 ? 10.281 17.312 7.871 1 94.5 431 VAL B CA 1
ATOM 8872 C C . VAL B 1 431 ? 10.445 18.734 8.391 1 94.5 431 VAL B C 1
ATOM 8874 O O . VAL B 1 431 ? 11.133 19.547 7.77 1 94.5 431 VAL B O 1
ATOM 8877 N N . ILE B 1 432 ? 9.93 19.078 9.508 1 95 432 ILE B N 1
ATOM 8878 C CA . ILE B 1 432 ? 9.727 20.453 9.945 1 95 432 ILE B CA 1
ATOM 8879 C C . ILE B 1 432 ? 11.031 21 10.523 1 95 432 ILE B C 1
ATOM 8881 O O . ILE B 1 432 ? 11.891 20.25 10.977 1 95 432 ILE B O 1
ATOM 8885 N N . GLU B 1 433 ? 11.133 22.297 10.477 1 94.81 433 GLU B N 1
ATOM 8886 C CA . GLU B 1 433 ? 12.203 23.094 11.055 1 94.81 433 GLU B CA 1
ATOM 8887 C C . GLU B 1 433 ? 11.656 24.297 11.812 1 94.81 433 GLU B C 1
ATOM 8889 O O . GLU B 1 433 ? 10.438 24.453 11.93 1 94.81 433 GLU B O 1
ATOM 8894 N N . LYS B 1 434 ? 12.586 25.062 12.312 1 96.62 434 LYS B N 1
ATOM 8895 C CA . LYS B 1 434 ? 12.234 26.234 13.109 1 96.62 434 LYS B CA 1
ATOM 8896 C C . LYS B 1 434 ? 11.383 27.219 12.305 1 96.62 434 LYS B C 1
ATOM 8898 O O . LYS B 1 434 ? 11.664 27.469 11.125 1 96.62 434 LYS B O 1
ATOM 8903 N N . ASP B 1 435 ? 10.25 27.703 12.883 1 97.12 435 ASP B N 1
ATOM 8904 C CA . ASP B 1 435 ? 9.414 28.797 12.406 1 97.12 435 ASP B CA 1
ATOM 8905 C C . ASP B 1 435 ? 8.617 28.375 11.164 1 97.12 435 ASP B C 1
ATOM 8907 O O . ASP B 1 435 ? 8.125 29.219 10.422 1 97.12 435 ASP B O 1
ATOM 8911 N N . ASP B 1 436 ? 8.5 27.078 10.938 1 98.25 436 ASP B N 1
ATOM 8912 C CA . ASP B 1 436 ? 7.828 26.594 9.734 1 98.25 436 ASP B CA 1
ATOM 8913 C C . ASP B 1 436 ? 6.312 26.734 9.867 1 98.25 436 ASP B C 1
ATOM 8915 O O . ASP B 1 436 ? 5.77 26.688 10.969 1 98.25 436 ASP B O 1
ATOM 8919 N N . TYR B 1 437 ? 5.629 26.891 8.68 1 98.56 437 TYR B N 1
ATOM 8920 C CA . TYR B 1 437 ? 4.176 26.828 8.586 1 98.56 437 TYR B CA 1
ATOM 8921 C C . TYR B 1 437 ? 3.707 25.422 8.203 1 98.56 437 TYR B C 1
ATOM 8923 O O . TYR B 1 437 ? 4.254 24.812 7.285 1 98.56 437 TYR B O 1
ATOM 8931 N N . ILE B 1 438 ? 2.715 24.953 8.938 1 98.75 438 ILE B N 1
ATOM 8932 C CA . ILE B 1 438 ? 2.01 23.719 8.602 1 98.75 438 ILE B CA 1
ATOM 8933 C C . ILE B 1 438 ? 0.578 24.047 8.18 1 98.75 438 ILE B C 1
ATOM 8935 O O . ILE B 1 438 ? -0.169 24.672 8.93 1 98.75 438 ILE B O 1
ATOM 8939 N N . MET B 1 439 ? 0.201 23.578 7.035 1 98.81 439 MET B N 1
ATOM 8940 C CA . MET B 1 439 ? -1.13 23.891 6.52 1 98.81 439 MET B CA 1
ATOM 8941 C C . MET B 1 439 ? -1.974 22.625 6.395 1 98.81 439 MET B C 1
ATOM 8943 O O . MET B 1 439 ? -1.478 21.594 5.965 1 98.81 439 MET B O 1
ATOM 8947 N N . ASP B 1 440 ? -3.193 22.703 6.805 1 98.88 440 ASP B N 1
ATOM 8948 C CA . ASP B 1 440 ? -4.203 21.656 6.691 1 98.88 440 ASP B CA 1
ATOM 8949 C C . ASP B 1 440 ? -5.543 22.234 6.246 1 98.88 440 ASP B C 1
ATOM 8951 O O . ASP B 1 440 ? -6.285 22.781 7.059 1 98.88 440 ASP B O 1
ATOM 8955 N N . PHE B 1 441 ? -5.887 22.031 4.922 1 98.62 441 PHE B N 1
ATOM 8956 C CA . PHE B 1 441 ? -7.102 22.688 4.441 1 98.62 441 PHE B CA 1
ATOM 8957 C C . PHE B 1 441 ? -8.266 21.703 4.398 1 98.62 441 PHE B C 1
ATOM 8959 O O . PHE B 1 441 ? -9.266 21.938 3.719 1 98.62 441 PHE B O 1
ATOM 8966 N N . PHE B 1 442 ? -8.148 20.531 5.008 1 97.81 442 PHE B N 1
ATOM 8967 C CA . PHE B 1 442 ? -9.164 19.578 5.441 1 97.81 442 PHE B CA 1
ATOM 8968 C C . PHE B 1 442 ? -9.031 19.281 6.93 1 97.81 442 PHE B C 1
ATOM 8970 O O . PHE B 1 442 ? -8.906 18.125 7.328 1 97.81 442 PHE B O 1
ATOM 8977 N N . SER B 1 443 ? -9.164 20.219 7.754 1 97.62 443 SER B N 1
ATOM 8978 C CA . SER B 1 443 ? -8.664 20.156 9.125 1 97.62 443 SER B CA 1
ATOM 8979 C C . SER B 1 443 ? -9.547 19.25 9.984 1 97.62 443 SER B C 1
ATOM 8981 O O . SER B 1 443 ? -9.102 18.75 11.023 1 97.62 443 SER B O 1
ATOM 8983 N N . GLY B 1 444 ? -10.891 19.109 9.641 1 95.5 444 GLY B N 1
ATOM 8984 C CA . GLY B 1 444 ? -11.758 18.203 10.383 1 95.5 444 GLY B CA 1
ATOM 8985 C C . GLY B 1 444 ? -11.797 18.516 11.875 1 95.5 444 GLY B C 1
ATOM 8986 O O . GLY B 1 444 ? -12.125 19.625 12.273 1 95.5 444 GLY B O 1
ATOM 8987 N N . SER B 1 445 ? -11.367 17.578 12.719 1 96.5 445 SER B N 1
ATOM 8988 C CA . SER B 1 445 ? -11.391 17.766 14.172 1 96.5 445 SER B CA 1
ATOM 8989 C C . SER B 1 445 ? -10.156 18.516 14.656 1 96.5 445 SER B C 1
ATOM 8991 O O . SER B 1 445 ? -9.977 18.703 15.867 1 96.5 445 SER B O 1
ATOM 8993 N N . ALA B 1 446 ? -9.242 18.906 13.75 1 98.38 446 ALA B N 1
ATOM 8994 C CA . ALA B 1 446 ? -8.109 19.781 14.023 1 98.38 446 ALA B CA 1
ATOM 8995 C C . ALA B 1 446 ? -6.988 19.031 14.727 1 98.38 446 ALA B C 1
ATOM 8997 O O . ALA B 1 446 ? -6.328 19.578 15.617 1 98.38 446 ALA B O 1
ATOM 8998 N N . SER B 1 447 ? -6.766 17.766 14.367 1 98.19 447 SER B N 1
ATOM 8999 C CA . SER B 1 447 ? -5.656 17 14.914 1 98.19 447 SER B CA 1
ATOM 9000 C C . SER B 1 447 ? -4.316 17.641 14.594 1 98.19 447 SER B C 1
ATOM 9002 O O . SER B 1 447 ? -3.371 17.547 15.383 1 98.19 447 SER B O 1
ATOM 9004 N N . THR B 1 448 ? -4.199 18.375 13.477 1 98.69 448 THR B N 1
ATOM 9005 C CA . THR B 1 448 ? -2.973 19.047 13.055 1 98.69 448 THR B CA 1
ATOM 9006 C C . THR B 1 448 ? -2.572 20.125 14.062 1 98.69 448 THR B C 1
ATOM 9008 O O . THR B 1 448 ? -1.395 20.25 14.398 1 98.69 448 THR B O 1
ATOM 9011 N N . ALA B 1 449 ? -3.52 20.875 14.531 1 98.75 449 ALA B N 1
ATOM 9012 C CA . ALA B 1 449 ? -3.248 21.922 15.508 1 98.75 449 ALA B CA 1
ATOM 9013 C C . ALA B 1 449 ? -2.721 21.344 16.812 1 98.75 449 ALA B C 1
ATOM 9015 O O . ALA B 1 449 ? -1.729 21.828 17.359 1 98.75 449 ALA B O 1
ATOM 9016 N N . GLU B 1 450 ? -3.4 20.344 17.344 1 98.31 450 GLU B N 1
ATOM 9017 C CA . GLU B 1 450 ? -2.965 19.688 18.562 1 98.31 450 GLU B CA 1
ATOM 9018 C C . GLU B 1 450 ? -1.539 19.156 18.438 1 98.31 450 GLU B C 1
ATOM 9020 O O . GLU B 1 450 ? -0.715 19.359 19.328 1 98.31 450 GLU B O 1
ATOM 9025 N N . THR B 1 451 ? -1.296 18.5 17.328 1 98.12 451 THR B N 1
ATOM 9026 C CA . THR B 1 451 ? 0.025 17.938 17.062 1 98.12 451 THR B CA 1
ATOM 9027 C C . THR B 1 451 ? 1.083 19.047 17.031 1 98.12 451 THR B C 1
ATOM 9029 O O . THR B 1 451 ? 2.172 18.875 17.594 1 98.12 451 THR B O 1
ATOM 9032 N N . THR B 1 452 ? 0.812 20.156 16.375 1 98.25 452 THR B N 1
ATOM 9033 C CA . THR B 1 452 ? 1.74 21.281 16.266 1 98.25 452 THR B CA 1
ATOM 9034 C C . THR B 1 452 ? 2.082 21.828 17.656 1 98.25 452 THR B C 1
ATOM 9036 O O . THR B 1 452 ? 3.252 22.078 17.953 1 98.25 452 THR B O 1
ATOM 9039 N N . MET B 1 453 ? 1.072 21.984 18.5 1 97.62 453 MET B N 1
ATOM 9040 C CA . MET B 1 453 ? 1.289 22.5 19.844 1 97.62 453 MET B CA 1
ATOM 9041 C C . MET B 1 453 ? 2.119 21.516 20.672 1 97.62 453 MET B C 1
ATOM 9043 O O . MET B 1 453 ? 2.988 21.938 21.438 1 97.62 453 MET B O 1
ATOM 9047 N N . GLN B 1 454 ? 1.848 20.25 20.5 1 96.06 454 GLN B N 1
ATOM 9048 C CA . GLN B 1 454 ? 2.617 19.234 21.203 1 96.06 454 GLN B CA 1
ATOM 9049 C C . GLN B 1 454 ? 4.09 19.281 20.812 1 96.06 454 GLN B C 1
ATOM 9051 O O . GLN B 1 454 ? 4.973 19.172 21.656 1 96.06 454 GLN B O 1
ATOM 9056 N N . LEU B 1 455 ? 4.348 19.438 19.547 1 95.88 455 LEU B N 1
ATOM 9057 C CA . LEU B 1 455 ? 5.719 19.484 19.047 1 95.88 455 LEU B CA 1
ATOM 9058 C C . LEU B 1 455 ? 6.422 20.75 19.547 1 95.88 455 LEU B C 1
ATOM 9060 O O . LEU B 1 455 ? 7.594 20.703 19.922 1 95.88 455 LEU B O 1
ATOM 9064 N N . ASN B 1 456 ? 5.695 21.906 19.531 1 96.25 456 ASN B N 1
ATOM 9065 C CA . ASN B 1 456 ? 6.254 23.156 20.047 1 96.25 456 ASN B CA 1
ATOM 9066 C C . ASN B 1 456 ? 6.578 23.047 21.531 1 96.25 456 ASN B C 1
ATOM 9068 O O . ASN B 1 456 ? 7.531 23.656 22.016 1 96.25 456 ASN B O 1
ATOM 9072 N N . ASN B 1 457 ? 5.754 22.266 22.25 1 94.75 457 ASN B N 1
ATOM 9073 C CA . ASN B 1 457 ? 6.004 22.031 23.672 1 94.75 457 ASN B CA 1
ATOM 9074 C C . ASN B 1 457 ? 7.223 21.141 23.875 1 94.75 457 ASN B C 1
ATOM 9076 O O . ASN B 1 457 ? 8.039 21.406 24.766 1 94.75 457 ASN B O 1
ATOM 9080 N N . LYS B 1 458 ? 7.312 20.125 23.094 1 90.06 458 LYS B N 1
ATOM 9081 C CA . LYS B 1 458 ? 8.398 19.156 23.219 1 90.06 458 LYS B CA 1
ATOM 9082 C C . LYS B 1 458 ? 9.734 19.766 22.797 1 90.06 458 LYS B C 1
ATOM 9084 O O . LYS B 1 458 ? 10.766 19.484 23.391 1 90.06 458 LYS B O 1
ATOM 9089 N N . HIS B 1 459 ? 9.656 20.547 21.719 1 90.25 459 HIS B N 1
ATOM 9090 C CA . HIS B 1 459 ? 10.828 21.219 21.172 1 90.25 459 HIS B CA 1
ATOM 9091 C C . HIS B 1 459 ? 10.656 22.734 21.203 1 90.25 459 HIS B C 1
ATOM 9093 O O . HIS B 1 459 ? 10.289 23.344 20.203 1 90.25 459 HIS B O 1
ATOM 9099 N N . GLN B 1 460 ? 11.055 23.375 22.172 1 87.94 460 GLN B N 1
ATOM 9100 C CA . GLN B 1 460 ? 10.734 24.766 22.484 1 87.94 460 GLN B CA 1
ATOM 9101 C C . GLN B 1 460 ? 11.352 25.719 21.453 1 87.94 460 GLN B C 1
ATOM 9103 O O . GLN B 1 460 ? 10.891 26.844 21.297 1 87.94 460 GLN B O 1
ATOM 9108 N N . GLU B 1 461 ? 12.227 25.172 20.672 1 90.69 461 GLU B N 1
ATOM 9109 C CA . GLU B 1 461 ? 12.914 26.047 19.734 1 90.69 461 GLU B CA 1
ATOM 9110 C C . GLU B 1 461 ? 12.219 26.062 18.375 1 90.69 461 GLU B C 1
ATOM 9112 O O . GLU B 1 461 ? 12.523 26.891 17.531 1 90.69 461 GLU B O 1
ATOM 9117 N N . LEU B 1 462 ? 11.258 25.219 18.094 1 93.38 462 LEU B N 1
ATOM 9118 C CA . LEU B 1 462 ? 10.695 25.031 16.766 1 93.38 462 LEU B CA 1
ATOM 9119 C C . LEU B 1 462 ? 9.789 26.188 16.391 1 93.38 462 LEU B C 1
ATOM 9121 O O . LEU B 1 462 ? 9.844 26.688 15.266 1 93.38 462 LEU B O 1
ATOM 9125 N N . ASN B 1 463 ? 8.844 26.734 17.328 1 95.81 463 ASN B N 1
ATOM 9126 C CA . ASN B 1 463 ? 7.898 27.828 17.078 1 95.81 463 ASN B CA 1
ATOM 9127 C C . ASN B 1 463 ? 7.113 27.594 15.781 1 95.81 463 ASN B C 1
ATOM 9129 O O . ASN B 1 463 ? 7.098 28.438 14.898 1 95.81 463 ASN B O 1
ATOM 9133 N N . LEU B 1 464 ? 6.539 26.422 15.664 1 98.12 464 LEU B N 1
ATOM 9134 C CA . LEU B 1 464 ? 5.738 26.062 14.5 1 98.12 464 LEU B CA 1
ATOM 9135 C C . LEU B 1 464 ? 4.406 26.797 14.508 1 98.12 464 LEU B C 1
ATOM 9137 O O . LEU B 1 464 ? 3.854 27.078 15.57 1 98.12 464 LEU B O 1
ATOM 9141 N N . LYS B 1 465 ? 3.949 27.141 13.344 1 98.12 465 LYS B N 1
ATOM 9142 C CA . LYS B 1 465 ? 2.656 27.781 13.141 1 98.12 465 LYS B CA 1
ATOM 9143 C C . LYS B 1 465 ? 1.758 26.938 12.242 1 98.12 465 LYS B C 1
ATOM 9145 O O . LYS B 1 465 ? 2.244 26.234 11.359 1 98.12 465 LYS B O 1
ATOM 9150 N N . TYR B 1 466 ? 0.438 26.969 12.484 1 98.75 466 TYR B N 1
ATOM 9151 C CA . TYR B 1 466 ? -0.445 26.203 11.609 1 98.75 466 TYR B CA 1
ATOM 9152 C C . TYR B 1 466 ? -1.484 27.109 10.961 1 98.75 466 TYR B C 1
ATOM 9154 O O . TYR B 1 466 ? -1.817 28.172 11.492 1 98.75 466 TYR B O 1
ATOM 9162 N N . ILE B 1 467 ? -1.893 26.766 9.773 1 98.88 467 ILE B N 1
ATOM 9163 C CA . ILE B 1 467 ? -3.018 27.328 9.031 1 98.88 467 ILE B CA 1
ATOM 9164 C C . ILE B 1 467 ? -4.043 26.234 8.742 1 98.88 467 ILE B C 1
ATOM 9166 O O . ILE B 1 467 ? -3.82 25.375 7.879 1 98.88 467 ILE B O 1
ATOM 9170 N N . LEU B 1 468 ? -5.148 26.25 9.453 1 98.88 468 LEU B N 1
ATOM 9171 C CA . LEU B 1 468 ? -6.199 25.266 9.281 1 98.88 468 LEU B CA 1
ATOM 9172 C C . LEU B 1 468 ? -7.395 25.844 8.539 1 98.88 468 LEU B C 1
ATOM 9174 O O . LEU B 1 468 ? -7.762 27 8.766 1 98.88 468 LEU B O 1
ATOM 9178 N N . VAL B 1 469 ? -7.949 25.109 7.602 1 98.69 469 VAL B N 1
ATOM 9179 C CA . VAL B 1 469 ? -9.148 25.5 6.871 1 98.69 469 VAL B CA 1
ATOM 9180 C C . VAL B 1 469 ? -10.203 24.406 6.984 1 98.69 469 VAL B C 1
ATOM 9182 O O . VAL B 1 469 ? -9.891 23.219 6.855 1 98.69 469 VAL B O 1
ATOM 9185 N N . GLN B 1 470 ? -11.375 24.766 7.262 1 97.88 470 GLN B N 1
ATOM 9186 C CA . GLN B 1 470 ? -12.477 23.812 7.359 1 97.88 470 GLN B CA 1
ATOM 9187 C C . GLN B 1 470 ? -13.797 24.453 6.949 1 97.88 470 GLN B C 1
ATOM 9189 O O . GLN B 1 470 ? -14.102 25.578 7.352 1 97.88 470 GLN B O 1
ATOM 9194 N N . ILE B 1 471 ? -14.531 23.781 6.066 1 95.62 471 ILE B N 1
ATOM 9195 C CA . ILE B 1 471 ? -15.883 24.203 5.715 1 95.62 471 ILE B CA 1
ATOM 9196 C C . ILE B 1 471 ? -16.812 24.031 6.918 1 95.62 471 ILE B C 1
ATOM 9198 O O . ILE B 1 471 ? -16.781 23 7.582 1 95.62 471 ILE B O 1
ATOM 9202 N N . PRO B 1 472 ? -17.516 25.109 7.27 1 95.12 472 PRO B N 1
ATOM 9203 C CA . PRO B 1 472 ? -18.453 24.969 8.383 1 95.12 472 PRO B CA 1
ATOM 9204 C C . PRO B 1 472 ? -19.656 24.094 8.031 1 95.12 472 PRO B C 1
ATOM 9206 O O . PRO B 1 472 ? -20.797 24.594 7.98 1 95.12 472 PRO B O 1
ATOM 9209 N N . GLU B 1 473 ? -19.469 22.922 7.957 1 90.75 473 GLU B N 1
ATOM 9210 C CA . GLU B 1 473 ? -20.516 21.953 7.629 1 90.75 473 GLU B CA 1
ATOM 9211 C C . GLU B 1 473 ? -21.578 21.906 8.727 1 90.75 473 GLU B C 1
ATOM 9213 O O . GLU B 1 473 ? -21.25 21.766 9.906 1 90.75 473 GLU B O 1
ATOM 9218 N N . ASN B 1 474 ? -22.812 21.969 8.297 1 91.62 474 ASN B N 1
ATOM 9219 C CA . ASN B 1 474 ? -23.938 21.891 9.227 1 91.62 474 ASN B CA 1
ATOM 9220 C C . ASN B 1 474 ? -24.234 20.438 9.625 1 91.62 474 ASN B C 1
ATOM 9222 O O . ASN B 1 474 ? -24.656 19.641 8.797 1 91.62 474 ASN B O 1
ATOM 9226 N N . ILE B 1 475 ? -24.094 20.125 10.867 1 92.25 475 ILE B N 1
ATOM 9227 C CA . ILE B 1 475 ? -24.234 18.75 11.359 1 92.25 475 ILE B CA 1
ATOM 9228 C C . ILE B 1 475 ? -25.703 18.344 11.344 1 92.25 475 ILE B C 1
ATOM 9230 O O . ILE B 1 475 ? -26.016 17.156 11.203 1 92.25 475 ILE B O 1
ATOM 9234 N N . ASP B 1 476 ? -26.641 19.297 11.461 1 90.75 476 ASP B N 1
ATOM 9235 C CA . ASP B 1 476 ? -28.062 19 11.398 1 90.75 476 ASP B CA 1
ATOM 9236 C C . ASP B 1 476 ? -28.438 18.375 10.062 1 90.75 476 ASP B C 1
ATOM 9238 O O . ASP B 1 476 ? -29.297 17.5 10 1 90.75 476 ASP B O 1
ATOM 9242 N N . LYS B 1 477 ? -27.844 18.891 9.062 1 85 477 LYS B N 1
ATOM 9243 C CA . LYS B 1 477 ? -28.109 18.375 7.723 1 85 477 LYS B CA 1
ATOM 9244 C C . LYS B 1 477 ? -27.578 16.969 7.547 1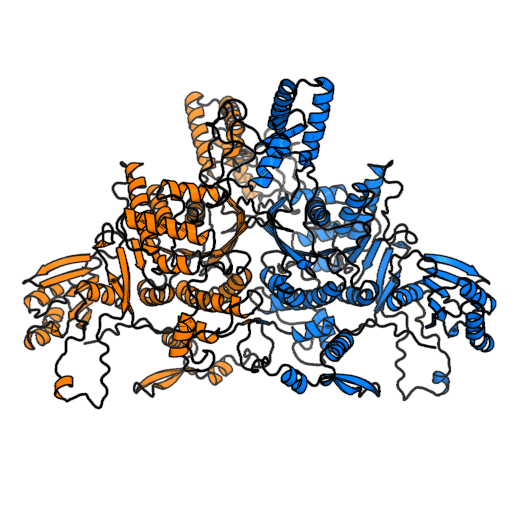 85 477 LYS B C 1
ATOM 9246 O O . LYS B 1 477 ? -28.094 16.188 6.742 1 85 477 LYS B O 1
ATOM 9251 N N . VAL B 1 478 ? -26.562 16.688 8.242 1 79.62 478 VAL B N 1
ATOM 9252 C CA . VAL B 1 478 ? -25.938 15.367 8.172 1 79.62 478 VAL B CA 1
ATOM 9253 C C . VAL B 1 478 ? -26.906 14.32 8.742 1 79.62 478 VAL B C 1
ATOM 9255 O O . VAL B 1 478 ? -26.984 13.203 8.234 1 79.62 478 VAL B O 1
ATOM 9258 N N . ILE B 1 479 ? -27.609 14.641 9.758 1 81.81 479 ILE B N 1
ATOM 9259 C CA . ILE B 1 479 ? -28.547 13.734 10.414 1 81.81 479 ILE B CA 1
ATOM 9260 C C . ILE B 1 479 ? -29.625 13.297 9.422 1 81.81 479 ILE B C 1
ATOM 9262 O O . ILE B 1 479 ? -30.078 12.156 9.461 1 81.81 479 ILE B O 1
ATOM 9266 N N . GLU B 1 480 ? -29.922 14.141 8.602 1 76.38 480 GLU B N 1
ATOM 9267 C CA . GLU B 1 480 ? -31 13.867 7.652 1 76.38 480 GLU B CA 1
ATOM 9268 C C . GLU B 1 480 ? -30.578 12.852 6.602 1 76.38 480 GLU B C 1
ATOM 9270 O O . GLU B 1 480 ? -31.391 12.094 6.09 1 76.38 480 GLU B O 1
ATOM 9275 N N . THR B 1 481 ? -29.312 12.852 6.328 1 71.69 481 THR B N 1
ATOM 9276 C CA . THR B 1 481 ? -28.844 12.055 5.195 1 71.69 481 THR B CA 1
ATOM 9277 C C . THR B 1 481 ? -28.047 10.844 5.68 1 71.69 481 THR B C 1
ATOM 9279 O O . THR B 1 481 ? -27.922 9.859 4.953 1 71.69 481 THR B O 1
ATOM 9282 N N . ALA B 1 482 ? -27.516 10.984 6.824 1 71.81 482 ALA B N 1
ATOM 9283 C CA . ALA B 1 482 ? -26.609 9.938 7.316 1 71.81 482 ALA B CA 1
ATOM 9284 C C . ALA B 1 482 ? -27.406 8.711 7.766 1 71.81 482 ALA B C 1
ATOM 9286 O O . ALA B 1 482 ? -28.594 8.805 8.102 1 71.81 482 ALA B O 1
ATOM 9287 N N . LYS B 1 483 ? -26.766 7.613 7.605 1 64.69 483 LYS B N 1
ATOM 9288 C CA . LYS B 1 483 ? -27.375 6.367 8.055 1 64.69 483 LYS B CA 1
ATOM 9289 C C . LYS B 1 483 ? -26.578 5.73 9.188 1 64.69 483 LYS B C 1
ATOM 9291 O O . LYS B 1 483 ? -25.375 5.977 9.32 1 64.69 483 LYS B O 1
ATOM 9296 N N . ASP B 1 484 ? -27.234 5.102 10.023 1 72.56 484 ASP B N 1
ATOM 9297 C CA . ASP B 1 484 ? -26.75 4.168 11.039 1 72.56 484 ASP B CA 1
ATOM 9298 C C . ASP B 1 484 ? -25.734 4.84 11.953 1 72.56 484 ASP B C 1
ATOM 9300 O O . ASP B 1 484 ? -26.062 5.77 12.695 1 72.56 484 ASP B O 1
ATOM 9304 N N . LYS B 1 485 ? -24.422 4.543 11.773 1 71.19 485 LYS B N 1
ATOM 9305 C CA . LYS B 1 485 ? -23.344 4.953 12.688 1 71.19 485 LYS B CA 1
ATOM 9306 C C . LYS B 1 485 ? -23.062 6.449 12.562 1 71.19 485 LYS B C 1
ATOM 9308 O O . LYS B 1 485 ? -22.891 7.137 13.57 1 71.19 485 LYS B O 1
ATOM 9313 N N . ALA B 1 486 ? -23.125 6.953 11.445 1 76.19 486 ALA B N 1
ATOM 9314 C CA . ALA B 1 486 ? -22.844 8.367 11.195 1 76.19 486 ALA B CA 1
ATOM 9315 C C . ALA B 1 486 ? -23.938 9.25 11.797 1 76.19 486 ALA B C 1
ATOM 9317 O O . ALA B 1 486 ? -23.656 10.352 12.273 1 76.19 486 ALA B O 1
ATOM 9318 N N . LYS B 1 487 ? -25.125 8.742 11.812 1 81.44 487 LYS B N 1
ATOM 9319 C CA . LYS B 1 487 ? -26.25 9.477 12.383 1 81.44 487 LYS B CA 1
ATOM 9320 C C . LYS B 1 487 ? -26.109 9.602 13.898 1 81.44 487 LYS B C 1
ATOM 9322 O O . LYS B 1 487 ? -26.375 10.664 14.461 1 81.44 487 LYS B O 1
ATOM 9327 N N . LYS B 1 488 ? -25.75 8.57 14.461 1 82.69 488 LYS B N 1
ATOM 9328 C CA . LYS B 1 488 ? -25.578 8.578 15.906 1 82.69 488 LYS B CA 1
ATOM 9329 C C . LYS B 1 488 ? -24.469 9.523 16.328 1 82.69 488 LYS B C 1
ATOM 9331 O O . LYS B 1 488 ? -24.609 10.289 17.281 1 82.69 488 LYS B O 1
ATOM 9336 N N . THR B 1 489 ? -23.344 9.445 15.688 1 87.5 489 THR B N 1
ATOM 9337 C CA . THR B 1 489 ? -22.219 10.328 15.969 1 87.5 489 THR B CA 1
ATOM 9338 C C . THR B 1 489 ? -22.625 11.789 15.797 1 87.5 489 THR B C 1
ATOM 9340 O O . THR B 1 489 ? -22.25 12.648 16.594 1 87.5 489 THR B O 1
ATOM 9343 N N . ALA B 1 490 ? -23.438 12.031 14.773 1 89.31 490 ALA B N 1
ATOM 9344 C CA . ALA B 1 490 ? -23.906 13.383 14.523 1 89.31 490 ALA B CA 1
ATOM 9345 C C . ALA B 1 490 ? -24.828 13.867 15.648 1 89.31 490 ALA B C 1
ATOM 9347 O O . ALA B 1 490 ? -24.734 15.016 16.078 1 89.31 490 ALA B O 1
ATOM 9348 N N . LYS B 1 491 ? -25.656 12.977 16.109 1 90.06 491 LYS B N 1
ATOM 9349 C CA . LYS B 1 491 ? -26.547 13.32 17.219 1 90.06 491 LYS B CA 1
ATOM 9350 C C . LYS B 1 491 ? -25.75 13.625 18.484 1 90.06 491 LYS B C 1
ATOM 9352 O O . LYS B 1 491 ? -26.047 14.586 19.203 1 90.06 491 LYS B O 1
ATOM 9357 N N . ASN B 1 492 ? -24.781 12.836 18.719 1 91.38 492 ASN B N 1
ATOM 9358 C CA . ASN B 1 492 ? -23.922 13.055 19.875 1 91.38 492 ASN B CA 1
ATOM 9359 C C . ASN B 1 492 ? -23.156 14.375 19.75 1 91.38 492 ASN B C 1
ATOM 9361 O O . ASN B 1 492 ? -22.969 15.07 20.75 1 91.38 492 ASN B O 1
ATOM 9365 N N . ALA B 1 493 ? -22.734 14.672 18.594 1 94.81 493 ALA B N 1
ATOM 9366 C CA . ALA B 1 493 ? -22.031 15.93 18.344 1 94.81 493 ALA B CA 1
ATOM 9367 C C . ALA B 1 493 ? -22.922 17.125 18.625 1 94.81 493 ALA B C 1
ATOM 9369 O O . ALA B 1 493 ? -22.484 18.109 19.234 1 94.81 493 ALA B O 1
ATOM 9370 N N . ILE B 1 494 ? -24.125 17.031 18.234 1 95.69 494 ILE B N 1
ATOM 9371 C CA . ILE B 1 494 ? -25.094 18.109 18.453 1 95.69 494 ILE B CA 1
ATOM 9372 C C . ILE B 1 494 ? -25.328 18.297 19.953 1 95.69 494 ILE B C 1
ATOM 9374 O O . ILE B 1 494 ? -25.312 19.422 20.453 1 95.69 494 ILE B O 1
ATOM 9378 N N . ASN B 1 495 ? -25.516 17.172 20.625 1 95.62 495 ASN B N 1
ATOM 9379 C CA . ASN B 1 495 ? -25.719 17.234 22.062 1 95.62 495 ASN B CA 1
ATOM 9380 C C . ASN B 1 495 ? -24.531 17.875 22.781 1 95.62 495 ASN B C 1
ATOM 9382 O O . ASN B 1 495 ? -24.703 18.672 23.703 1 95.62 495 ASN B O 1
ATOM 9386 N N . PHE B 1 496 ? -23.422 17.531 22.422 1 96.5 496 PHE B N 1
ATOM 9387 C CA . PHE B 1 496 ? -22.203 18.094 23 1 96.5 496 PHE B CA 1
ATOM 9388 C C . PHE B 1 496 ? -22.141 19.594 22.734 1 96.5 496 PHE B C 1
ATOM 9390 O O . PHE B 1 496 ? -21.891 20.375 23.641 1 96.5 496 PHE B O 1
ATOM 9397 N N . LEU B 1 497 ? -22.312 20 21.484 1 97.75 497 LEU B N 1
ATOM 9398 C CA . LEU B 1 497 ? -22.234 21.406 21.109 1 97.75 497 LEU B CA 1
ATOM 9399 C C . LEU B 1 497 ? -23.297 22.219 21.859 1 97.75 497 LEU B C 1
ATOM 9401 O O . LEU B 1 497 ? -23.047 23.359 22.266 1 97.75 497 LEU B O 1
ATOM 9405 N N . ASP B 1 498 ? -24.469 21.625 22.031 1 97.5 498 ASP B N 1
ATOM 9406 C CA . ASP B 1 498 ? -25.516 22.266 22.812 1 97.5 498 ASP B CA 1
ATOM 9407 C C . ASP B 1 498 ? -25.062 22.484 24.266 1 97.5 498 ASP B C 1
ATOM 9409 O O . ASP B 1 498 ? -25.344 23.516 24.859 1 97.5 498 ASP B O 1
ATOM 9413 N N . SER B 1 499 ? -24.422 21.5 24.719 1 97.56 499 SER B N 1
ATOM 9414 C CA . SER B 1 499 ? -24 21.547 26.109 1 97.56 499 SER B CA 1
ATOM 9415 C C . SER B 1 499 ? -23 22.672 26.344 1 97.56 499 SER B C 1
ATOM 9417 O O . SER B 1 499 ? -22.891 23.188 27.453 1 97.56 499 SER B O 1
ATOM 9419 N N . ILE B 1 500 ? -22.25 23.062 25.359 1 96.56 500 ILE B N 1
ATOM 9420 C CA . ILE B 1 500 ? -21.266 24.109 25.531 1 96.56 500 ILE B CA 1
ATOM 9421 C C . ILE B 1 500 ? -21.734 25.391 24.828 1 96.56 500 ILE B C 1
ATOM 9423 O O . ILE B 1 500 ? -20.938 26.312 24.625 1 96.56 500 ILE B O 1
ATOM 9427 N N . HIS B 1 501 ? -22.922 25.406 24.359 1 96.88 501 HIS B N 1
ATOM 9428 C CA . HIS B 1 501 ? -23.609 26.547 23.797 1 96.88 501 HIS B CA 1
ATOM 9429 C C . HIS B 1 501 ? -22.891 27.047 22.531 1 96.88 501 HIS B C 1
ATOM 9431 O O . HIS B 1 501 ? -22.594 28.25 22.422 1 96.88 501 HIS B O 1
ATOM 9437 N N . LYS B 1 502 ? -22.625 26.125 21.625 1 97.44 502 LYS B N 1
ATOM 9438 C CA . LYS B 1 502 ? -22 26.438 20.344 1 97.44 502 LYS B CA 1
ATOM 9439 C C . LYS B 1 502 ? -22.891 26 19.188 1 97.44 502 LYS B C 1
ATOM 9441 O O . LYS B 1 502 ? -23.703 25.094 19.328 1 97.44 502 LYS B O 1
ATOM 9446 N N . PRO B 1 503 ? -22.719 26.672 17.969 1 96.75 503 PRO B N 1
ATOM 9447 C CA . PRO B 1 503 ? -23.484 26.25 16.797 1 96.75 503 PRO B CA 1
ATOM 9448 C C . PRO B 1 503 ? -23.125 24.828 16.344 1 96.75 503 PRO B C 1
ATOM 9450 O O . PRO B 1 503 ? -22.047 24.328 16.641 1 96.75 503 PRO B O 1
ATOM 9453 N N . HIS B 1 504 ? -24.078 24.266 15.57 1 96.56 504 HIS B N 1
ATOM 9454 C CA . HIS B 1 504 ? -23.938 22.875 15.141 1 96.56 504 HIS B CA 1
ATOM 9455 C C . HIS B 1 504 ? -23.109 22.781 13.867 1 96.56 504 HIS B C 1
ATOM 9457 O O . HIS B 1 504 ? -23.609 22.344 12.828 1 96.56 504 HIS B O 1
ATOM 9463 N N . THR B 1 505 ? -21.812 23.094 13.969 1 96 505 THR B N 1
ATOM 9464 C CA . THR B 1 505 ? -20.906 22.969 12.836 1 96 505 THR B CA 1
ATOM 9465 C C . THR B 1 505 ? -19.672 22.172 13.227 1 96 505 THR B C 1
ATOM 9467 O O . THR B 1 505 ? -19.266 22.172 14.391 1 96 505 THR B O 1
ATOM 9470 N N . ILE B 1 506 ? -19.047 21.516 12.297 1 95.5 506 ILE B N 1
ATOM 9471 C CA . ILE B 1 506 ? -17.828 20.734 12.531 1 95.5 506 ILE B CA 1
ATOM 9472 C C . ILE B 1 506 ? -16.719 21.672 12.992 1 95.5 506 ILE B C 1
ATOM 9474 O O . ILE B 1 506 ? -15.852 21.266 13.781 1 95.5 506 ILE B O 1
ATOM 9478 N N . CYS B 1 507 ? -16.703 22.953 12.578 1 97.81 507 CYS B N 1
ATOM 9479 C CA . CYS B 1 507 ? -15.68 23.922 12.945 1 97.81 507 CYS B CA 1
ATOM 9480 C C . CYS B 1 507 ? -15.648 24.141 14.453 1 97.81 507 CYS B C 1
ATOM 9482 O O . CYS B 1 507 ? -14.578 24.344 15.023 1 97.81 507 CYS B O 1
ATOM 9484 N N . GLU B 1 508 ? -16.844 24.062 15.047 1 98.06 508 GLU B N 1
ATOM 9485 C CA . GLU B 1 508 ? -16.906 24.266 16.484 1 98.06 508 GLU B CA 1
ATOM 9486 C C . GLU B 1 508 ? -16.234 23.109 17.234 1 98.06 508 GLU B C 1
ATOM 9488 O O . GLU B 1 508 ? -15.641 23.312 18.297 1 98.06 508 GLU B O 1
ATOM 9493 N N . ILE B 1 509 ? -16.312 21.938 16.703 1 97.56 509 ILE B N 1
ATOM 9494 C CA . ILE B 1 509 ? -15.625 20.781 17.266 1 97.56 509 ILE B CA 1
ATOM 9495 C C . ILE B 1 509 ? -14.117 20.969 17.156 1 97.56 509 ILE B C 1
ATOM 9497 O O . ILE B 1 509 ? -13.383 20.734 18.125 1 97.56 509 ILE B O 1
ATOM 9501 N N . GLY B 1 510 ? -13.68 21.375 16.016 1 98.25 510 GLY B N 1
ATOM 9502 C CA . GLY B 1 510 ? -12.266 21.641 15.805 1 98.25 510 GLY B CA 1
ATOM 9503 C C . GLY B 1 510 ? -11.703 22.688 16.734 1 98.25 510 GLY B C 1
ATOM 9504 O O . GLY B 1 510 ? -10.68 22.484 17.375 1 98.25 510 GLY B O 1
ATOM 9505 N N . LYS B 1 511 ? -12.391 23.828 16.828 1 98.62 511 LYS B N 1
ATOM 9506 C CA . LYS B 1 511 ? -11.938 24.938 17.672 1 98.62 511 LYS B CA 1
ATOM 9507 C C . LYS B 1 511 ? -11.891 24.516 19.141 1 98.62 511 LYS B C 1
ATOM 9509 O O . LYS B 1 511 ? -10.953 24.859 19.859 1 98.62 511 LYS B O 1
ATOM 9514 N N . GLU B 1 512 ? -12.93 23.797 19.531 1 98.5 512 GLU B N 1
ATOM 9515 C CA . GLU B 1 512 ? -12.977 23.344 20.922 1 98.5 512 GLU B CA 1
ATOM 9516 C C . GLU B 1 512 ? -11.812 22.406 21.234 1 98.5 512 GLU B C 1
ATOM 9518 O O . GLU B 1 512 ? -11.242 22.453 22.328 1 98.5 512 GLU B O 1
ATOM 9523 N N . ARG B 1 513 ? -11.523 21.516 20.312 1 98.44 513 ARG B N 1
ATOM 9524 C CA . ARG B 1 513 ? -10.391 20.609 20.516 1 98.44 513 ARG B CA 1
ATOM 9525 C C . ARG B 1 513 ? -9.102 21.406 20.703 1 98.44 513 ARG B C 1
ATOM 9527 O O . ARG B 1 513 ? -8.281 21.062 21.562 1 98.44 513 ARG B O 1
ATOM 9534 N N . ILE B 1 514 ? -8.875 22.453 19.875 1 98.69 514 ILE B N 1
ATOM 9535 C CA . ILE B 1 514 ? -7.668 23.266 19.984 1 98.69 514 ILE B CA 1
ATOM 9536 C C . ILE B 1 514 ? -7.594 23.906 21.359 1 98.69 514 ILE B C 1
ATOM 9538 O O . ILE B 1 514 ? -6.543 23.891 22.016 1 98.69 514 ILE B O 1
ATOM 9542 N N . ARG B 1 515 ? -8.711 24.438 21.844 1 98.44 515 ARG B N 1
ATOM 9543 C CA . ARG B 1 515 ? -8.773 25.094 23.156 1 98.44 515 ARG B CA 1
ATOM 9544 C C . ARG B 1 515 ? -8.414 24.109 24.266 1 98.44 515 ARG B C 1
ATOM 9546 O O . ARG B 1 515 ? -7.562 24.406 25.109 1 98.44 515 ARG B O 1
ATOM 9553 N N . ARG B 1 516 ? -9.047 22.969 24.219 1 98.25 516 ARG B N 1
ATOM 9554 C CA . ARG B 1 516 ? -8.859 21.984 25.297 1 98.25 516 ARG B CA 1
ATOM 9555 C C . ARG B 1 516 ? -7.465 21.375 25.25 1 98.25 516 ARG B C 1
ATOM 9557 O O . ARG B 1 516 ? -6.867 21.109 26.281 1 98.25 516 ARG B O 1
ATOM 9564 N N . ALA B 1 517 ? -7.012 21.094 24.047 1 98 517 ALA B N 1
ATOM 9565 C CA . ALA B 1 517 ? -5.66 20.562 23.891 1 98 517 ALA B CA 1
ATOM 9566 C C . ALA B 1 517 ? -4.617 21.531 24.438 1 98 517 ALA B C 1
ATOM 9568 O O . ALA B 1 517 ? -3.695 21.141 25.156 1 98 517 ALA B O 1
ATOM 9569 N N . GLY B 1 518 ? -4.707 22.812 24.016 1 97.5 518 GLY B N 1
ATOM 9570 C CA . GLY B 1 518 ? -3.793 23.844 24.516 1 97.5 518 GLY B CA 1
ATOM 9571 C C . GLY B 1 518 ? -3.791 23.953 26.031 1 97.5 518 GLY B C 1
ATOM 9572 O O . GLY B 1 518 ? -2.729 24 26.656 1 97.5 518 GLY B O 1
ATOM 9573 N N . LYS B 1 519 ? -4.969 23.953 26.594 1 96.62 519 LYS B N 1
ATOM 9574 C CA . LYS B 1 519 ? -5.109 24.047 28.031 1 96.62 519 LYS B CA 1
ATOM 9575 C C . LYS B 1 519 ? -4.465 22.844 28.719 1 96.62 519 LYS B C 1
ATOM 9577 O O . LYS B 1 519 ? -3.764 23 29.719 1 96.62 519 LYS B O 1
ATOM 9582 N N . LYS B 1 520 ? -4.742 21.719 28.188 1 96.69 520 LYS B N 1
ATOM 9583 C CA . LYS B 1 520 ? -4.191 20.484 28.75 1 96.69 520 LYS B CA 1
ATOM 9584 C C . LYS B 1 520 ? -2.666 20.516 28.75 1 96.69 520 LYS B C 1
ATOM 9586 O O . LYS B 1 520 ? -2.027 20.141 29.734 1 96.69 520 LYS B O 1
ATOM 9591 N N . ILE B 1 521 ? -2.084 20.922 27.641 1 95.94 521 ILE B N 1
ATOM 9592 C CA . ILE B 1 521 ? -0.632 20.984 27.516 1 95.94 521 ILE B CA 1
ATOM 9593 C C . ILE B 1 521 ? -0.053 21.922 28.562 1 95.94 521 ILE B C 1
ATOM 9595 O O . ILE B 1 521 ? 0.947 21.609 29.203 1 95.94 521 ILE B O 1
ATOM 9599 N N . LYS B 1 522 ? -0.637 23.062 28.766 1 94.5 522 LYS B N 1
ATOM 9600 C CA . LYS B 1 522 ? -0.16 24.047 29.719 1 94.5 522 LYS B CA 1
ATOM 9601 C C . LYS B 1 522 ? -0.289 23.5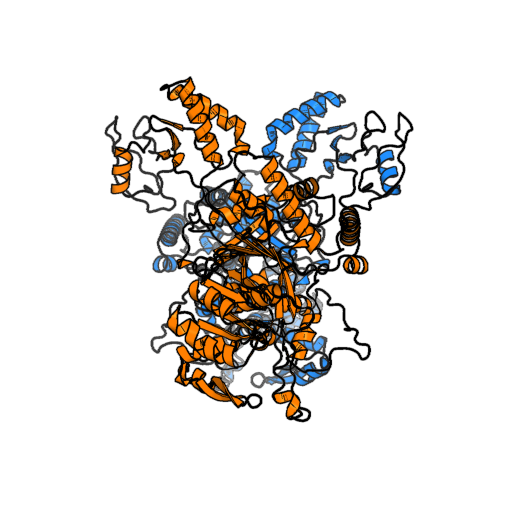31 31.156 1 94.5 522 LYS B C 1
ATOM 9603 O O . LYS B 1 522 ? 0.557 23.812 32 1 94.5 522 LYS B O 1
ATOM 9608 N N . GLU B 1 523 ? -1.347 22.781 31.469 1 94.5 523 GLU B N 1
ATOM 9609 C CA . GLU B 1 523 ? -1.582 22.234 32.812 1 94.5 523 GLU B CA 1
ATOM 9610 C C . GLU B 1 523 ? -0.594 21.125 33.125 1 94.5 523 GLU B C 1
ATOM 9612 O O . GLU B 1 523 ? -0.165 20.969 34.281 1 94.5 523 GLU B O 1
ATOM 9617 N N . GLU B 1 524 ? -0.278 20.375 32.156 1 92.62 524 GLU B N 1
ATOM 9618 C CA . GLU B 1 524 ? 0.613 19.234 32.344 1 92.62 524 GLU B CA 1
ATOM 9619 C C . GLU B 1 524 ? 2.066 19.688 32.469 1 92.62 524 GLU B C 1
ATOM 9621 O O . GLU B 1 524 ? 2.881 19.016 33.094 1 92.62 524 GLU B O 1
ATOM 9626 N N . SER B 1 525 ? 2.391 20.781 31.828 1 88.75 525 SER B N 1
ATOM 9627 C CA . SER B 1 525 ? 3.76 21.281 31.891 1 88.75 525 SER B CA 1
ATOM 9628 C C . SER B 1 525 ? 3.789 22.781 32.156 1 88.75 525 SER B C 1
ATOM 9630 O O . SER B 1 525 ? 4.336 23.547 31.344 1 88.75 525 SER B O 1
ATOM 9632 N N . PRO B 1 526 ? 3.426 23.234 33.312 1 85.44 526 PRO B N 1
ATOM 9633 C CA . PRO B 1 526 ? 3.268 24.656 33.562 1 85.44 526 PRO B CA 1
ATOM 9634 C C . PRO B 1 526 ? 4.598 25.406 33.562 1 85.44 526 PRO B C 1
ATOM 9636 O O . PRO B 1 526 ? 4.645 26.594 33.219 1 85.44 526 PRO B O 1
ATOM 9639 N N . LEU B 1 527 ? 5.637 24.766 33.875 1 85.19 527 LEU B N 1
ATOM 9640 C CA . LEU B 1 527 ? 6.926 25.438 34 1 85.19 527 LEU B CA 1
ATOM 9641 C C . LEU B 1 527 ? 7.57 25.672 32.656 1 85.19 527 LEU B C 1
ATOM 9643 O O . LEU B 1 527 ? 8.32 26.625 32.469 1 85.19 527 LEU B O 1
ATOM 9647 N N . THR B 1 528 ? 7.215 24.859 31.703 1 84.44 528 THR B N 1
ATOM 9648 C CA . THR B 1 528 ? 7.922 24.922 30.438 1 84.44 528 THR B CA 1
ATOM 9649 C C . THR B 1 528 ? 7.023 25.5 29.344 1 84.44 528 THR B C 1
ATOM 9651 O O . THR B 1 528 ? 7.469 25.719 28.219 1 84.44 528 THR B O 1
ATOM 9654 N N . THR B 1 529 ? 5.805 25.828 29.719 1 85.5 529 THR B N 1
ATOM 9655 C CA . THR B 1 529 ? 4.871 26.203 28.672 1 85.5 529 THR B CA 1
ATOM 9656 C C . THR B 1 529 ? 4.438 27.656 28.828 1 85.5 529 THR B C 1
ATOM 9658 O O . THR B 1 529 ? 3.373 28.047 28.359 1 85.5 529 THR B O 1
ATOM 9661 N N . GLN B 1 530 ? 5.137 28.422 29.5 1 84.75 530 GLN B N 1
ATOM 9662 C CA . GLN B 1 530 ? 4.75 29.812 29.734 1 84.75 530 GLN B CA 1
ATOM 9663 C C . GLN B 1 530 ? 4.668 30.594 28.422 1 84.75 530 GLN B C 1
ATOM 9665 O O . GLN B 1 530 ? 3.738 31.375 28.203 1 84.75 530 GLN B O 1
ATOM 9670 N N . ASP B 1 531 ? 5.527 30.281 27.516 1 88.81 531 ASP B N 1
ATOM 9671 C CA . ASP B 1 531 ? 5.598 31.031 26.266 1 88.81 531 ASP B CA 1
ATOM 9672 C C . ASP B 1 531 ? 5.012 30.219 25.109 1 88.81 531 ASP B C 1
ATOM 9674 O O . ASP B 1 531 ? 5.168 30.594 23.938 1 88.81 531 ASP B O 1
ATOM 9678 N N . LEU B 1 532 ? 4.352 29.141 25.453 1 94.5 532 LEU B N 1
ATOM 9679 C CA . LEU B 1 532 ? 3.773 28.312 24.406 1 94.5 532 LEU B CA 1
ATOM 9680 C C . LEU B 1 532 ? 2.535 28.969 23.812 1 94.5 532 LEU B C 1
ATOM 9682 O O . LEU B 1 532 ? 1.626 29.359 24.547 1 94.5 532 LEU B O 1
ATOM 9686 N N . ASP B 1 533 ? 2.508 29.172 22.547 1 96.38 533 ASP B N 1
ATOM 9687 C CA . ASP B 1 533 ? 1.361 29.734 21.828 1 96.38 533 ASP B CA 1
ATOM 9688 C C . ASP B 1 533 ? 0.249 28.688 21.688 1 96.38 533 ASP B C 1
ATOM 9690 O O . ASP B 1 533 ? 0.329 27.797 20.828 1 96.38 533 ASP B O 1
ATOM 9694 N N . ILE B 1 534 ? -0.794 28.797 22.438 1 97.19 534 ILE B N 1
ATOM 9695 C CA . ILE B 1 534 ? -1.928 27.891 22.359 1 97.19 534 ILE B CA 1
ATOM 9696 C C . ILE B 1 534 ? -3.121 28.594 21.734 1 97.19 534 ILE B C 1
ATOM 9698 O O . ILE B 1 534 ? -4.242 28.078 21.734 1 97.19 534 ILE B O 1
ATOM 9702 N N . GLY B 1 535 ? -2.92 29.859 21.281 1 97.81 535 GLY B N 1
ATOM 9703 C CA . GLY B 1 535 ? -3.99 30.641 20.672 1 97.81 535 GLY B CA 1
ATOM 9704 C C . GLY B 1 535 ? -4.18 30.359 19.203 1 97.81 535 GLY B C 1
ATOM 9705 O O . GLY B 1 535 ? -3.41 29.594 18.609 1 97.81 535 GLY B O 1
ATOM 9706 N N . PHE B 1 536 ? -5.25 30.859 18.641 1 98.56 536 PHE B N 1
ATOM 9707 C CA . PHE B 1 536 ? -5.516 30.812 17.203 1 98.56 536 PHE B CA 1
ATOM 9708 C C . PHE B 1 536 ? -6.488 31.922 16.812 1 98.56 536 PHE B C 1
ATOM 9710 O O . PHE B 1 536 ? -7.391 32.25 17.562 1 98.56 536 PHE B O 1
ATOM 9717 N N . ARG B 1 537 ? -6.207 32.562 15.664 1 98.19 537 ARG B N 1
ATOM 9718 C CA . ARG B 1 537 ? -7.094 33.562 15.062 1 98.19 537 ARG B CA 1
ATOM 9719 C C . ARG B 1 537 ? -8.141 32.906 14.18 1 98.19 537 ARG B C 1
ATOM 9721 O O . ARG B 1 537 ? -7.797 32.188 13.242 1 98.19 537 ARG B O 1
ATOM 9728 N N . VAL B 1 538 ? -9.367 33.125 14.477 1 98.62 538 VAL B N 1
ATOM 9729 C CA . VAL B 1 538 ? -10.445 32.625 13.633 1 98.62 538 VAL B CA 1
ATOM 9730 C C . VAL B 1 538 ? -10.781 33.625 12.547 1 98.62 538 VAL B C 1
ATOM 9732 O O . VAL B 1 538 ? -11.023 34.812 12.844 1 98.62 538 VAL B O 1
ATOM 9735 N N . LEU B 1 539 ? -10.703 33.25 11.336 1 98.56 539 LEU B N 1
ATOM 9736 C CA . LEU B 1 539 ? -11.141 34.031 10.18 1 98.56 539 LEU B CA 1
ATOM 9737 C C . LEU B 1 539 ? -12.266 33.312 9.438 1 98.56 539 LEU B C 1
ATOM 9739 O O . LEU B 1 539 ? -12.305 32.094 9.406 1 98.56 539 LEU B O 1
ATOM 9743 N N . LYS B 1 540 ? -13.164 34.031 8.859 1 98.06 540 LYS B N 1
ATOM 9744 C CA . LYS B 1 540 ? -14.305 33.469 8.156 1 98.06 540 LYS B CA 1
ATOM 9745 C C . LYS B 1 540 ? -14.383 33.969 6.719 1 98.06 540 LYS B C 1
ATOM 9747 O O . LYS B 1 540 ? -14.297 35.156 6.469 1 98.06 540 LYS B O 1
ATOM 9752 N N . LEU B 1 541 ? -14.445 33.031 5.805 1 96.69 541 LEU B N 1
ATOM 9753 C CA . LEU B 1 541 ? -14.602 33.375 4.395 1 96.69 541 LEU B CA 1
ATOM 9754 C C . LEU B 1 541 ? -15.914 34.094 4.152 1 96.69 541 LEU B C 1
ATOM 9756 O O . LEU B 1 541 ? -16.969 33.688 4.656 1 96.69 541 LEU B O 1
ATOM 9760 N N . ASP B 1 542 ? -15.812 35.156 3.457 1 94.38 542 ASP B N 1
ATOM 9761 C CA . ASP B 1 542 ? -16.984 35.969 3.082 1 94.38 542 ASP B CA 1
ATOM 9762 C C . ASP B 1 542 ? -16.75 36.719 1.771 1 94.38 542 ASP B C 1
ATOM 9764 O O . ASP B 1 542 ? -15.648 36.656 1.214 1 94.38 542 ASP B O 1
ATOM 9768 N N . SER B 1 543 ? -17.828 37.312 1.254 1 90.12 543 SER B N 1
ATOM 9769 C CA . SER B 1 543 ? -17.672 38.156 0.071 1 90.12 543 SER B CA 1
ATOM 9770 C C . SER B 1 543 ? -16.781 39.375 0.361 1 90.12 543 SER B C 1
ATOM 9772 O O . SER B 1 543 ? -16.562 39.719 1.522 1 90.12 543 SER B O 1
ATOM 9774 N N . THR B 1 544 ? -16.281 40 -0.599 1 87.62 544 THR B N 1
ATOM 9775 C CA . THR B 1 544 ? -15.43 41.156 -0.467 1 87.62 544 THR B CA 1
ATOM 9776 C C . THR B 1 544 ? -16.094 42.219 0.416 1 87.62 544 THR B C 1
ATOM 9778 O O . THR B 1 544 ? -17.312 42.25 0.563 1 87.62 544 THR B O 1
ATOM 9781 N N . ASN B 1 545 ? -15.234 43.062 1.029 1 89.5 545 ASN B N 1
ATOM 9782 C CA . ASN B 1 545 ? -15.75 44.094 1.906 1 89.5 545 ASN B CA 1
ATOM 9783 C C . ASN B 1 545 ? -16.328 45.25 1.108 1 89.5 545 ASN B C 1
ATOM 9785 O O . ASN B 1 545 ? -17.016 46.125 1.668 1 89.5 545 ASN B O 1
ATOM 9789 N N . MET B 1 546 ? -16.172 45.219 -0.189 1 82.12 546 MET B N 1
ATOM 9790 C CA . MET B 1 546 ? -16.547 46.344 -1.046 1 82.12 546 MET B CA 1
ATOM 9791 C C . MET B 1 546 ? -17.906 46.094 -1.7 1 82.12 546 MET B C 1
ATOM 9793 O O . MET B 1 546 ? -18.266 44.938 -1.981 1 82.12 546 MET B O 1
ATOM 9797 N N . GLN B 1 547 ? -18.672 47.094 -1.911 1 75.12 547 GLN B N 1
ATOM 9798 C CA . GLN B 1 547 ? -19.938 47 -2.619 1 75.12 547 GLN B CA 1
ATOM 9799 C C . GLN B 1 547 ? -19.719 46.75 -4.109 1 75.12 547 GLN B C 1
ATOM 9801 O O . GLN B 1 547 ? -18.734 47.219 -4.684 1 75.12 547 GLN B O 1
ATOM 9806 N N . ASP B 1 548 ? -20.531 45.719 -4.684 1 57.09 548 ASP B N 1
ATOM 9807 C CA . ASP B 1 548 ? -20.484 45.469 -6.121 1 57.09 548 ASP B CA 1
ATOM 9808 C C . ASP B 1 548 ? -20.906 46.719 -6.906 1 57.09 548 ASP B C 1
ATOM 9810 O O . ASP B 1 548 ? -22.031 47.219 -6.75 1 57.09 548 ASP B O 1
ATOM 9814 N N . ILE B 1 549 ? -20.188 47.656 -7.062 1 45.06 549 ILE B N 1
ATOM 9815 C CA . ILE B 1 549 ? -20.688 48.781 -7.82 1 45.06 549 ILE B CA 1
ATOM 9816 C C . ILE B 1 549 ? -20.969 48.375 -9.266 1 45.06 549 ILE B C 1
ATOM 9818 O O . ILE B 1 549 ? -20.047 48.031 -10.008 1 45.06 549 ILE B O 1
ATOM 9822 N N . TYR B 1 550 ? -21.906 47.438 -9.469 1 37.69 550 TYR B N 1
ATOM 9823 C CA . TYR B 1 550 ? -22.312 47.281 -10.867 1 37.69 550 TYR B CA 1
ATOM 9824 C C . TYR B 1 550 ? -22.875 48.562 -11.422 1 37.69 550 TYR B C 1
ATOM 9826 O O . TYR B 1 550 ? -23.891 49.062 -10.93 1 37.69 550 TYR B O 1
ATOM 9834 N N . TYR B 1 551 ? -22.062 49.469 -11.852 1 34.56 551 TYR B N 1
ATOM 9835 C CA . TYR B 1 551 ? -22.656 50.562 -12.57 1 34.56 551 TYR B CA 1
ATOM 9836 C C . TYR B 1 551 ? -23.203 50.125 -13.922 1 34.56 551 TYR B C 1
ATOM 9838 O O . TYR B 1 551 ? -22.5 49.5 -14.703 1 34.56 551 TYR B O 1
ATOM 9846 N N . SER B 1 552 ? -24.391 49.781 -13.953 1 36.56 552 SER B N 1
ATOM 9847 C CA . SER B 1 552 ? -24.922 49.875 -15.312 1 36.56 552 SER B CA 1
ATOM 9848 C C . SER B 1 552 ? -24.734 51.25 -15.906 1 36.56 552 SER B C 1
ATOM 9850 O O . SER B 1 552 ? -24.969 52.25 -15.227 1 36.56 552 SER B O 1
ATOM 9852 N N . PRO B 1 553 ? -24.031 51.344 -17.062 1 35.31 553 PRO B N 1
ATOM 9853 C CA . PRO B 1 553 ? -23.875 52.656 -17.703 1 35.31 553 PRO B CA 1
ATOM 9854 C C . PRO B 1 553 ? -25.156 53.469 -17.688 1 35.31 553 PRO B C 1
ATOM 9856 O O . PRO B 1 553 ? -25.109 54.719 -17.719 1 35.31 553 PRO B O 1
ATOM 9859 N N . LYS B 1 554 ? -26.188 52.719 -17.875 1 42.12 554 LYS B N 1
ATOM 9860 C CA . LYS B 1 554 ? -27.406 53.469 -18.125 1 42.12 554 LYS B CA 1
ATOM 9861 C C . LYS B 1 554 ? -27.828 54.281 -16.891 1 42.12 554 LYS B C 1
ATOM 9863 O O . LYS B 1 554 ? -28.531 55.281 -17 1 42.12 554 LYS B O 1
ATOM 9868 N N . ASP B 1 555 ? -27.672 53.625 -15.891 1 39.12 555 ASP B N 1
ATOM 9869 C CA . ASP B 1 555 ? -28.312 54.25 -14.734 1 39.12 555 ASP B CA 1
ATOM 9870 C C . ASP B 1 555 ? -27.312 55.062 -13.93 1 39.12 555 ASP B C 1
ATOM 9872 O O . ASP B 1 555 ? -27.531 55.344 -12.75 1 39.12 555 ASP B O 1
ATOM 9876 N N . ILE B 1 556 ? -26.047 55.188 -14.422 1 39.16 556 ILE B N 1
ATOM 9877 C CA . ILE B 1 556 ? -25.156 56.094 -13.719 1 39.16 556 ILE B CA 1
ATOM 9878 C C . ILE B 1 556 ? -25.656 57.531 -13.859 1 39.16 556 ILE B C 1
ATOM 9880 O O . ILE B 1 556 ? -25.703 58.062 -14.969 1 39.16 556 ILE B O 1
ATOM 9884 N N . SER B 1 557 ? -26.594 57.875 -13.078 1 39.59 557 SER B N 1
ATOM 9885 C CA . SER B 1 557 ? -26.75 59.344 -13.047 1 39.59 557 SER B CA 1
ATOM 9886 C C . SER B 1 557 ? -25.422 60.031 -12.727 1 39.59 557 SER B C 1
ATOM 9888 O O . SER B 1 557 ? -24.547 59.438 -12.094 1 39.59 557 SER B O 1
ATOM 9890 N N . GLN B 1 558 ? -25.078 61.094 -13.484 1 36.19 558 GLN B N 1
ATOM 9891 C CA . GLN B 1 558 ? -23.906 61.969 -13.297 1 36.19 558 GLN B CA 1
ATOM 9892 C C . GLN B 1 558 ? -23.609 62.156 -11.812 1 36.19 558 GLN B C 1
ATOM 9894 O O . GLN B 1 558 ? -22.438 62.219 -11.422 1 36.19 558 GLN B O 1
ATOM 9899 N N . ALA B 1 559 ? -24.625 62.469 -11.039 1 43.12 559 ALA B N 1
ATOM 9900 C CA . ALA B 1 559 ? -24.469 62.781 -9.617 1 43.12 559 ALA B CA 1
ATOM 9901 C C . ALA B 1 559 ? -23.906 61.562 -8.852 1 43.12 559 ALA B C 1
ATOM 9903 O O . ALA B 1 559 ? -23.125 61.75 -7.914 1 43.12 559 ALA B O 1
ATOM 9904 N N . ASP B 1 560 ? -24.297 60.469 -9.234 1 41.88 560 ASP B N 1
ATOM 9905 C CA . ASP B 1 560 ? -23.875 59.25 -8.57 1 41.88 560 ASP B CA 1
ATOM 9906 C C . ASP B 1 560 ? -22.438 58.906 -8.938 1 41.88 560 ASP B C 1
ATOM 9908 O O . ASP B 1 560 ? -21.797 58.125 -8.227 1 41.88 560 ASP B O 1
ATOM 9912 N N . LEU B 1 561 ? -21.984 59.375 -10.086 1 38.59 561 LEU B N 1
ATOM 9913 C CA . LEU B 1 561 ? -20.609 59.188 -10.523 1 38.59 561 LEU B CA 1
ATOM 9914 C C . LEU B 1 561 ? -19.625 59.781 -9.531 1 38.59 561 LEU B C 1
ATOM 9916 O O . LEU B 1 561 ? -18.547 59.25 -9.305 1 38.59 561 LEU B O 1
ATOM 9920 N N . PHE B 1 562 ? -19.938 61.125 -9.164 1 36.38 562 PHE B N 1
ATOM 9921 C CA . PHE B 1 562 ? -19.031 61.875 -8.297 1 36.38 562 PHE B CA 1
ATOM 9922 C C . PHE B 1 562 ? -19.312 61.531 -6.832 1 36.38 562 PHE B C 1
ATOM 9924 O O . PHE B 1 562 ? -18.625 62.031 -5.941 1 36.38 562 PHE B O 1
ATOM 9931 N N . SER B 1 563 ? -20.562 61.25 -6.438 1 40.19 563 SER B N 1
ATOM 9932 C CA . SER B 1 563 ? -20.703 60.969 -5.016 1 40.19 563 SER B CA 1
ATOM 9933 C C . SER B 1 563 ? -19.75 59.844 -4.574 1 40.19 563 SER B C 1
ATOM 9935 O O . SER B 1 563 ? -19.734 58.781 -5.164 1 40.19 563 SER B O 1
ATOM 9937 N N . GLN B 1 564 ? -18.547 60.219 -4.23 1 43.72 564 GLN B N 1
ATOM 9938 C CA . GLN B 1 564 ? -17.5 59.438 -3.549 1 43.72 564 GLN B CA 1
ATOM 9939 C C . GLN B 1 564 ? -18.109 58.375 -2.643 1 43.72 564 GLN B C 1
ATOM 9941 O O . GLN B 1 564 ? -18.344 58.625 -1.456 1 43.72 564 GLN B O 1
ATOM 9946 N N . VAL B 1 565 ? -19.141 57.75 -2.988 1 45.75 565 VAL B N 1
ATOM 9947 C CA . VAL B 1 565 ? -19.938 56.781 -2.283 1 45.75 565 VAL B CA 1
ATOM 9948 C C . VAL B 1 565 ? -19.016 55.75 -1.613 1 45.75 565 VAL B C 1
ATOM 9950 O O . VAL B 1 565 ? -18 55.344 -2.186 1 45.75 565 VAL B O 1
ATOM 9953 N N . ASP B 1 566 ? -19.047 55.719 -0.274 1 57.16 566 ASP B N 1
ATOM 9954 C CA . ASP B 1 566 ? -18.469 54.719 0.602 1 57.16 566 ASP B CA 1
ATOM 9955 C C . ASP B 1 566 ? -18.672 53.312 0.029 1 57.16 566 ASP B C 1
ATOM 9957 O O . ASP B 1 566 ? -19.797 52.844 -0.096 1 57.16 566 ASP B O 1
ATOM 9961 N N . ASN B 1 567 ? -17.812 52.906 -0.792 1 72.69 567 ASN B N 1
ATOM 9962 C CA . ASN B 1 567 ? -17.875 51.625 -1.508 1 72.69 567 ASN B CA 1
ATOM 9963 C C . ASN B 1 567 ? -17.609 50.438 -0.576 1 72.69 567 ASN B C 1
ATOM 9965 O O . ASN B 1 567 ? -17.312 49.344 -1.035 1 72.69 567 ASN B O 1
ATOM 9969 N N . VAL B 1 568 ? -17.719 50.781 0.783 1 83.69 568 VAL B N 1
ATOM 9970 C CA . VAL B 1 568 ? -17.547 49.688 1.731 1 83.69 568 VAL B CA 1
ATOM 9971 C C . VAL B 1 568 ? -18.906 49.188 2.176 1 83.69 568 VAL B C 1
ATOM 9973 O O . VAL B 1 568 ? -19.828 49.969 2.445 1 83.69 568 VAL B O 1
ATOM 9976 N N . LYS B 1 569 ? -19.094 47.938 2.25 1 87.38 569 LYS B N 1
ATOM 9977 C CA . LYS B 1 569 ? -20.344 47.344 2.748 1 87.38 569 LYS B CA 1
ATOM 9978 C C . LYS B 1 569 ? -20.625 47.812 4.172 1 87.38 569 LYS B C 1
ATOM 9980 O O . LYS B 1 569 ? -19.719 47.938 4.992 1 87.38 569 LYS B O 1
ATOM 9985 N N . PRO B 1 570 ? -21.875 48.125 4.484 1 87.81 570 PRO B N 1
ATOM 9986 C CA . PRO B 1 570 ? -22.25 48.75 5.758 1 87.81 570 PRO B CA 1
ATOM 9987 C C . PRO B 1 570 ? -21.938 47.844 6.957 1 87.81 570 PRO B C 1
ATOM 9989 O O . PRO B 1 570 ? -21.75 48.344 8.07 1 87.81 570 PRO B O 1
ATOM 9992 N N . ASP B 1 571 ? -21.922 46.594 6.828 1 91.62 571 ASP B N 1
ATOM 9993 C CA . ASP B 1 571 ? -21.719 45.688 7.961 1 91.62 571 ASP B CA 1
ATOM 9994 C C . ASP B 1 571 ? -20.25 45.344 8.156 1 91.62 571 ASP B C 1
ATOM 9996 O O . ASP B 1 571 ? -19.906 44.438 8.898 1 91.62 571 ASP B O 1
ATOM 10000 N N . ARG B 1 572 ? -19.406 46.125 7.504 1 93.25 572 ARG B N 1
ATOM 10001 C CA . ARG B 1 572 ? -17.984 45.812 7.59 1 93.25 572 ARG B CA 1
ATOM 10002 C C . ARG B 1 572 ? -17.266 46.812 8.523 1 93.25 572 ARG B C 1
ATOM 10004 O O . ARG B 1 572 ? -17.578 48 8.531 1 93.25 572 ARG B O 1
ATOM 10011 N N . THR B 1 573 ? -16.375 46.25 9.305 1 92.81 573 THR B N 1
ATOM 10012 C CA . THR B 1 573 ? -15.625 47.031 10.273 1 92.81 573 THR B CA 1
ATOM 10013 C C . THR B 1 573 ? -14.258 47.406 9.719 1 92.81 573 THR B C 1
ATOM 10015 O O . THR B 1 573 ? -13.859 46.938 8.656 1 92.81 573 THR B O 1
ATOM 10018 N N . GLY B 1 574 ? -13.539 48.281 10.492 1 91.44 574 GLY B N 1
ATOM 10019 C CA . GLY B 1 574 ? -12.172 48.625 10.141 1 91.44 574 GLY B CA 1
ATOM 10020 C C . GLY B 1 574 ? -11.25 47.406 10.102 1 91.44 574 GLY B C 1
ATOM 10021 O O . GLY B 1 574 ? -10.367 47.344 9.25 1 91.44 574 GLY B O 1
ATOM 10022 N N . GLU B 1 575 ? -11.477 46.5 10.969 1 93.75 575 GLU B N 1
ATOM 10023 C CA . GLU B 1 575 ? -10.656 45.281 11 1 93.75 575 GLU B CA 1
ATOM 10024 C C . GLU B 1 575 ? -10.922 44.406 9.789 1 93.75 575 GLU B C 1
ATOM 10026 O O . GLU B 1 575 ? -10.016 43.719 9.297 1 93.75 575 GLU B O 1
ATOM 10031 N N . ASP B 1 576 ? -12.203 44.375 9.375 1 95.12 576 ASP B N 1
ATOM 10032 C CA . ASP B 1 576 ? -12.508 43.656 8.141 1 95.12 576 ASP B CA 1
ATOM 10033 C C . ASP B 1 576 ? -11.672 44.156 6.973 1 95.12 576 ASP B C 1
ATOM 10035 O O . ASP B 1 576 ? -11.086 43.406 6.219 1 95.12 576 ASP B O 1
ATOM 10039 N N . LEU B 1 577 ? -11.688 45.469 6.887 1 92.56 577 LEU B N 1
ATOM 10040 C CA . LEU B 1 577 ? -10.938 46.094 5.816 1 92.56 577 LEU B CA 1
ATOM 10041 C C . LEU B 1 577 ? -9.445 45.844 5.961 1 92.56 577 LEU B C 1
ATOM 10043 O O . LEU B 1 577 ? -8.75 45.594 4.973 1 92.56 577 LEU B O 1
ATOM 10047 N N . LEU B 1 578 ? -8.977 45.906 7.188 1 93.81 578 LEU B N 1
ATOM 10048 C CA . LEU B 1 578 ? -7.562 45.656 7.453 1 93.81 578 LEU B CA 1
ATOM 10049 C C . LEU B 1 578 ? -7.133 44.312 6.918 1 93.81 578 LEU B C 1
ATOM 10051 O O . LEU B 1 578 ? -6.125 44.188 6.211 1 93.81 578 LEU B O 1
ATOM 10055 N N . PHE B 1 579 ? -7.816 43.219 7.223 1 95.5 579 PHE B N 1
ATOM 10056 C CA . PHE B 1 579 ? -7.426 41.875 6.863 1 95.5 579 PHE B CA 1
ATOM 10057 C C . PHE B 1 579 ? -7.488 41.656 5.352 1 95.5 579 PHE B C 1
ATOM 10059 O O . PHE B 1 579 ? -6.695 40.906 4.785 1 95.5 579 PHE B O 1
ATOM 10066 N N . GLN B 1 580 ? -8.461 42.312 4.723 1 92.69 580 GLN B N 1
ATOM 10067 C CA . GLN B 1 580 ? -8.484 42.25 3.266 1 92.69 580 GLN B CA 1
ATOM 10068 C C . GLN B 1 580 ? -7.277 42.938 2.658 1 92.69 580 GLN B C 1
ATOM 10070 O O . GLN B 1 580 ? -6.711 42.469 1.669 1 92.69 580 GLN B O 1
ATOM 10075 N N . VAL B 1 581 ? -6.887 44.062 3.244 1 90.5 581 VAL B N 1
ATOM 10076 C CA . VAL B 1 581 ? -5.715 44.812 2.791 1 90.5 581 VAL B CA 1
ATOM 10077 C C . VAL B 1 581 ? -4.457 44 3.027 1 90.5 581 VAL B C 1
ATOM 10079 O O . VAL B 1 581 ? -3.545 43.969 2.195 1 90.5 581 VAL B O 1
ATOM 10082 N N . MET B 1 582 ? -4.395 43.312 4.16 1 93.88 582 MET B N 1
ATOM 10083 C CA . MET B 1 582 ? -3.268 42.438 4.457 1 93.88 582 MET B CA 1
ATOM 10084 C C . MET B 1 582 ? -3.109 41.375 3.377 1 93.88 582 MET B C 1
ATOM 10086 O O . MET B 1 582 ? -1.995 41.094 2.93 1 93.88 582 MET B O 1
ATOM 10090 N N . LEU B 1 583 ? -4.184 40.781 2.943 1 91.62 583 LEU B N 1
ATOM 10091 C CA . LEU B 1 583 ? -4.172 39.781 1.896 1 91.62 583 LEU B CA 1
ATOM 10092 C C . LEU B 1 583 ? -3.605 40.344 0.598 1 91.62 583 LEU B C 1
ATOM 10094 O O . LEU B 1 583 ? -2.844 39.656 -0.096 1 91.62 583 LEU B O 1
ATOM 10098 N N . GLU B 1 584 ? -3.934 41.5 0.331 1 84.25 584 GLU B N 1
ATOM 10099 C CA . GLU B 1 584 ? -3.549 42.125 -0.942 1 84.25 584 GLU B CA 1
ATOM 10100 C C . GLU B 1 584 ? -2.096 42.594 -0.917 1 84.25 584 GLU B C 1
ATOM 10102 O O . GLU B 1 584 ? -1.409 42.531 -1.94 1 84.25 584 GLU B O 1
ATOM 10107 N N . LEU B 1 585 ? -1.702 43.094 0.23 1 88.12 585 LEU B N 1
ATOM 10108 C CA . LEU B 1 585 ? -0.381 43.719 0.287 1 88.12 585 LEU B CA 1
ATOM 10109 C C . LEU B 1 585 ? 0.661 42.719 0.791 1 88.12 585 LEU B C 1
ATOM 10111 O O . LEU B 1 585 ? 1.836 43.094 0.933 1 88.12 585 LEU B O 1
ATOM 10115 N N . GLY B 1 586 ? 0.242 41.562 1.144 1 87.94 586 GLY B N 1
ATOM 10116 C CA . GLY B 1 586 ? 1.192 40.5 1.424 1 87.94 586 GLY B CA 1
ATOM 10117 C C . GLY B 1 586 ? 1.604 40.438 2.883 1 87.94 586 GLY B C 1
ATOM 10118 O O . GLY B 1 586 ? 2.666 39.906 3.211 1 87.94 586 GLY B O 1
ATOM 10119 N N . ALA B 1 587 ? 0.905 41.094 3.73 1 92.31 587 ALA B N 1
ATOM 10120 C CA . ALA B 1 587 ? 1.117 40.875 5.16 1 92.31 587 ALA B CA 1
ATOM 10121 C C . ALA B 1 587 ? 0.446 39.594 5.633 1 92.31 587 ALA B C 1
ATOM 10123 O O . ALA B 1 587 ? -0.748 39.406 5.402 1 92.31 587 ALA B O 1
ATOM 10124 N N . THR B 1 588 ? 1.242 38.75 6.258 1 95.31 588 THR B N 1
ATOM 10125 C CA . THR B 1 588 ? 0.658 37.469 6.688 1 95.31 588 THR B CA 1
ATOM 10126 C C . THR B 1 588 ? -0.448 37.719 7.715 1 95.31 588 THR B C 1
ATOM 10128 O O . THR B 1 588 ? -0.394 38.656 8.484 1 95.31 588 THR B O 1
ATOM 10131 N N . LEU B 1 589 ? -1.357 36.875 7.73 1 96.94 589 LEU B N 1
ATOM 10132 C CA . LEU B 1 589 ? -2.555 37.094 8.539 1 96.94 589 LEU B CA 1
ATOM 10133 C C . LEU B 1 589 ? -2.275 36.812 10.008 1 96.94 589 LEU B C 1
ATOM 10135 O O . LEU B 1 589 ? -3.076 37.156 10.875 1 96.94 589 LEU B O 1
ATOM 10139 N N . ASP B 1 590 ? -1.164 36.219 10.297 1 94.88 590 ASP B N 1
ATOM 10140 C CA . ASP B 1 590 ? -0.775 35.969 11.68 1 94.88 590 ASP B CA 1
ATOM 10141 C C . ASP B 1 590 ? 0.138 37.062 12.219 1 94.88 590 ASP B C 1
ATOM 10143 O O . ASP B 1 590 ? 0.664 36.938 13.328 1 94.88 590 ASP B O 1
ATOM 10147 N N . SER B 1 591 ? 0.292 38.156 11.492 1 94.75 591 SER B N 1
ATOM 10148 C CA . SER B 1 591 ? 1.144 39.25 11.922 1 94.75 591 SER B CA 1
ATOM 10149 C C . SER B 1 591 ? 0.593 39.938 13.172 1 94.75 591 SER B C 1
ATOM 10151 O O . SER B 1 591 ? -0.622 39.969 13.375 1 94.75 591 SER B O 1
ATOM 10153 N N . LYS B 1 592 ? 1.518 40.469 13.891 1 92.94 592 LYS B N 1
ATOM 10154 C CA . LYS B 1 592 ? 1.123 41.219 15.078 1 92.94 592 LYS B CA 1
ATOM 10155 C C . LYS B 1 592 ? 0.393 42.5 14.695 1 92.94 592 LYS B C 1
ATOM 10157 O O . LYS B 1 592 ? 0.795 43.188 13.758 1 92.94 592 LYS B O 1
ATOM 10162 N N . ILE B 1 593 ? -0.663 42.75 15.375 1 92.69 593 ILE B N 1
ATOM 10163 C CA . ILE B 1 593 ? -1.459 43.969 15.117 1 92.69 593 ILE B CA 1
ATOM 10164 C C . ILE B 1 593 ? -1.49 44.844 16.375 1 92.69 593 ILE B C 1
ATOM 10166 O O . ILE B 1 593 ? -1.917 44.375 17.438 1 92.69 593 ILE B O 1
ATOM 10170 N N . GLU B 1 594 ? -0.983 46.031 16.234 1 93.5 594 GLU B N 1
ATOM 10171 C CA . GLU B 1 594 ? -1.051 47.031 17.297 1 93.5 594 GLU B CA 1
ATOM 10172 C C . GLU B 1 594 ? -2.01 48.156 16.938 1 93.5 594 GLU B C 1
ATOM 10174 O O . GLU B 1 594 ? -1.98 48.656 15.812 1 93.5 594 GLU B O 1
ATOM 10179 N N . THR B 1 595 ? -2.863 48.438 17.859 1 92.75 595 THR B N 1
ATOM 10180 C CA . THR B 1 595 ? -3.836 49.5 17.625 1 92.75 595 THR B CA 1
ATOM 10181 C C . THR B 1 595 ? -3.549 50.688 18.516 1 92.75 595 THR B C 1
ATOM 10183 O O . THR B 1 595 ? -3.312 50.562 19.719 1 92.75 595 THR B O 1
ATOM 10186 N N . THR B 1 596 ? -3.521 51.844 17.875 1 92.69 596 THR B N 1
ATOM 10187 C CA . THR B 1 596 ? -3.344 53.094 18.609 1 92.69 596 THR B CA 1
ATOM 10188 C C . THR B 1 596 ? -4.406 54.125 18.203 1 92.69 596 THR B C 1
ATOM 10190 O O . THR B 1 596 ? -4.898 54.094 17.062 1 92.69 596 THR B O 1
ATOM 10193 N N . MET B 1 597 ? -4.734 54.938 19.125 1 93.94 597 MET B N 1
ATOM 10194 C CA . MET B 1 597 ? -5.699 56 18.859 1 93.94 597 MET B CA 1
ATOM 10195 C C . MET B 1 597 ? -5 57.344 18.734 1 93.94 597 MET B C 1
ATOM 10197 O O . MET B 1 597 ? -4.234 57.75 19.625 1 93.94 597 MET B O 1
ATOM 10201 N N . VAL B 1 598 ? -5.223 58.031 17.625 1 92.75 598 VAL B N 1
ATOM 10202 C CA . VAL B 1 598 ? -4.719 59.375 17.391 1 92.75 598 VAL B CA 1
ATOM 10203 C C . VAL B 1 598 ? -5.859 60.281 16.922 1 92.75 598 VAL B C 1
ATOM 10205 O O . VAL B 1 598 ? -6.52 59.969 15.922 1 92.75 598 VAL B O 1
ATOM 10208 N N . ALA B 1 599 ? -6.086 61.406 17.609 1 91.81 599 ALA B N 1
ATOM 10209 C CA . ALA B 1 599 ? -7.133 62.375 17.281 1 91.81 599 ALA B CA 1
ATOM 10210 C C . ALA B 1 599 ? -8.484 61.688 17.109 1 91.81 599 ALA B C 1
ATOM 10212 O O . ALA B 1 599 ? -9.227 61.969 16.172 1 91.81 599 ALA B O 1
ATOM 10213 N N . GLY B 1 600 ? -8.75 60.625 17.906 1 91.56 600 GLY B N 1
ATOM 10214 C CA . GLY B 1 600 ? -10.023 59.938 17.938 1 91.56 600 GLY B CA 1
ATOM 10215 C C . GLY B 1 600 ? -10.164 58.906 16.844 1 91.56 600 GLY B C 1
ATOM 10216 O O . GLY B 1 600 ? -11.242 58.344 16.641 1 91.56 600 GLY B O 1
ATOM 10217 N N . LYS B 1 601 ? -9.117 58.688 16.141 1 93.75 601 LYS B N 1
ATOM 10218 C CA . LYS B 1 601 ? -9.156 57.719 15.047 1 93.75 601 LYS B CA 1
ATOM 10219 C C . LYS B 1 601 ? -8.281 56.5 15.367 1 93.75 601 LYS B C 1
ATOM 10221 O O . LYS B 1 601 ? -7.234 56.656 16 1 93.75 601 LYS B O 1
ATOM 10226 N N . THR B 1 602 ? -8.711 55.375 14.898 1 94.62 602 THR B N 1
ATOM 10227 C CA . THR B 1 602 ? -7.996 54.156 15.148 1 94.62 602 THR B CA 1
ATOM 10228 C C . THR B 1 602 ? -6.934 53.906 14.078 1 94.62 602 THR B C 1
ATOM 10230 O O . THR B 1 602 ? -7.246 53.875 12.883 1 94.62 602 THR B O 1
ATOM 10233 N N . ILE B 1 603 ? -5.723 53.75 14.516 1 95.06 603 ILE B N 1
ATOM 10234 C CA . ILE B 1 603 ? -4.621 53.406 13.617 1 95.06 603 ILE B CA 1
ATOM 10235 C C . ILE B 1 603 ? -4.168 51.969 13.867 1 95.06 603 ILE B C 1
ATOM 10237 O O . ILE B 1 603 ? -3.865 51.594 15 1 95.06 603 ILE B O 1
ATOM 10241 N N . TYR B 1 604 ? -4.203 51.156 12.82 1 94.75 604 TYR B N 1
ATOM 10242 C CA . TYR B 1 604 ? -3.699 49.781 12.867 1 94.75 604 TYR B CA 1
ATOM 10243 C C . TYR B 1 604 ? -2.25 49.719 12.398 1 94.75 604 TYR B C 1
ATOM 10245 O O . TYR B 1 604 ? -1.93 50.188 11.297 1 94.75 604 TYR B O 1
ATOM 10253 N N . ASN B 1 605 ? -1.371 49.25 13.234 1 94.94 605 ASN B N 1
ATOM 10254 C CA . ASN B 1 605 ? 0.018 48.969 12.875 1 94.94 605 ASN B CA 1
ATOM 10255 C C . ASN B 1 605 ? 0.292 47.5 12.797 1 94.94 605 ASN B C 1
ATOM 10257 O O . ASN B 1 605 ? 0.319 46.812 13.82 1 94.94 605 ASN B O 1
ATOM 10261 N N . VAL B 1 606 ? 0.554 47.031 11.594 1 93.69 606 VAL B N 1
ATOM 10262 C CA . VAL B 1 606 ? 0.696 45.594 11.344 1 93.69 606 VAL B CA 1
ATOM 10263 C C . VAL B 1 606 ? 2.164 45.25 11.086 1 93.69 606 VAL B C 1
ATOM 10265 O O . VAL B 1 606 ? 2.844 45.938 10.32 1 93.69 606 VAL B O 1
ATOM 10268 N N . ALA B 1 607 ? 2.699 44.156 11.742 1 92.69 607 ALA B N 1
ATOM 10269 C CA . ALA B 1 607 ? 4.039 43.594 11.531 1 92.69 607 ALA B CA 1
ATOM 10270 C C . ALA B 1 607 ? 5.105 44.656 11.773 1 92.69 607 ALA B C 1
ATOM 10272 O O . ALA B 1 607 ? 5.98 44.875 10.93 1 92.69 607 ALA B O 1
ATOM 10273 N N . GLU B 1 608 ? 4.875 45.438 12.82 1 89.75 608 GLU B N 1
ATOM 10274 C CA . GLU B 1 608 ? 5.867 46.375 13.305 1 89.75 608 GLU B CA 1
ATOM 10275 C C . GLU B 1 608 ? 6.223 47.406 12.227 1 89.75 608 GLU B C 1
ATOM 10277 O O . GLU B 1 608 ? 7.398 47.594 11.898 1 89.75 608 GLU B O 1
ATOM 10282 N N . GLY B 1 609 ? 5.191 47.938 11.602 1 92.06 609 GLY B N 1
ATOM 10283 C CA . GLY B 1 609 ? 5.414 49.062 10.703 1 92.06 609 GLY B CA 1
ATOM 10284 C C . GLY B 1 609 ? 5.375 48.688 9.242 1 92.06 609 GLY B C 1
ATOM 10285 O O . GLY B 1 609 ? 5.496 49.562 8.367 1 92.06 609 GLY B O 1
ATOM 10286 N N . TYR B 1 610 ? 5.203 47.438 8.938 1 93.38 610 TYR B N 1
ATOM 10287 C CA . TYR B 1 610 ? 5.078 47.062 7.539 1 93.38 610 TYR B CA 1
ATOM 10288 C C . TYR B 1 610 ? 3.865 47.719 6.895 1 93.38 610 TYR B C 1
ATOM 10290 O O . TYR B 1 610 ? 3.969 48.312 5.812 1 93.38 610 TYR B O 1
ATOM 10298 N N . LEU B 1 611 ? 2.758 47.656 7.594 1 93.75 611 LEU B N 1
ATOM 10299 C CA . LEU B 1 611 ? 1.495 48.25 7.137 1 93.75 611 LEU B CA 1
ATOM 10300 C C . LEU B 1 611 ? 0.839 49.062 8.242 1 93.75 611 LEU B C 1
ATOM 10302 O O . LEU B 1 611 ? 0.636 48.562 9.352 1 93.75 611 LEU B O 1
ATOM 10306 N N . VAL B 1 612 ? 0.598 50.312 7.91 1 95.19 612 VAL B N 1
ATOM 10307 C CA . VAL B 1 612 ? -0.157 51.156 8.82 1 95.19 612 VAL B CA 1
ATOM 10308 C C . VAL B 1 612 ? -1.409 51.688 8.125 1 95.19 612 VAL B C 1
ATOM 10310 O O . VAL B 1 612 ? -1.336 52.188 6.996 1 95.19 612 VAL B O 1
ATOM 10313 N N . ALA B 1 613 ? -2.535 51.469 8.805 1 93.94 613 ALA B N 1
ATOM 10314 C CA . ALA B 1 613 ? -3.791 51.812 8.133 1 93.94 613 ALA B CA 1
ATOM 10315 C C . ALA B 1 613 ? -4.754 52.5 9.094 1 93.94 613 ALA B C 1
ATOM 10317 O O . ALA B 1 613 ? -4.68 52.312 10.305 1 93.94 613 ALA B O 1
ATOM 10318 N N . CYS B 1 614 ? -5.574 53.312 8.539 1 93.5 614 CYS B N 1
ATOM 10319 C CA . CYS B 1 614 ? -6.691 53.938 9.227 1 93.5 614 CYS B CA 1
ATOM 10320 C C . CYS B 1 614 ? -7.926 54 8.336 1 93.5 614 CYS B C 1
ATOM 10322 O O . CYS B 1 614 ? -7.871 54.5 7.223 1 93.5 614 CYS B O 1
ATOM 10324 N N . PHE B 1 615 ? -9.039 53.469 8.867 1 90.94 615 PHE B N 1
ATOM 10325 C CA . PHE B 1 615 ? -10.211 53.344 8.016 1 90.94 615 PHE B CA 1
ATOM 10326 C C . PHE B 1 615 ? -11.375 54.156 8.555 1 90.94 615 PHE B C 1
ATOM 10328 O O . PHE B 1 615 ? -12.484 54.125 8.031 1 90.94 615 PHE B O 1
ATOM 10335 N N . ASP B 1 616 ? -11.125 54.906 9.57 1 89.81 616 ASP B N 1
ATOM 10336 C CA . ASP B 1 616 ? -12.148 55.75 10.156 1 89.81 616 ASP B CA 1
ATOM 10337 C C . ASP B 1 616 ? -12.469 56.938 9.234 1 89.81 616 ASP B C 1
ATOM 10339 O O . ASP B 1 616 ? -11.617 57.344 8.445 1 89.81 616 ASP B O 1
ATOM 10343 N N . PRO B 1 617 ? -13.641 57.438 9.352 1 85.38 617 PRO B N 1
ATOM 10344 C CA . PRO B 1 617 ? -13.992 58.625 8.539 1 85.38 617 PRO B CA 1
ATOM 10345 C C . PRO B 1 617 ? -13.383 59.906 9.078 1 85.38 617 PRO B C 1
ATOM 10347 O O . PRO B 1 617 ? -12.969 59.969 10.234 1 85.38 617 PRO B O 1
ATOM 10350 N N . ASN B 1 618 ? -13.227 60.938 8.203 1 85.38 618 ASN B N 1
ATOM 10351 C CA . ASN B 1 618 ? -12.82 62.312 8.539 1 85.38 618 ASN B CA 1
ATOM 10352 C C . ASN B 1 618 ? -11.414 62.344 9.133 1 85.38 618 ASN B C 1
ATOM 10354 O O . ASN B 1 618 ? -11.203 62.906 10.203 1 85.38 618 ASN B O 1
ATOM 10358 N N . VAL B 1 619 ? -10.602 61.688 8.477 1 88.69 619 VAL B N 1
ATOM 10359 C CA . VAL B 1 619 ? -9.203 61.656 8.898 1 88.69 619 VAL B CA 1
ATOM 10360 C C . VAL B 1 619 ? -8.57 63.031 8.703 1 88.69 619 VAL B C 1
ATOM 10362 O O . VAL B 1 619 ? -8.719 63.656 7.637 1 88.69 619 VAL B O 1
ATOM 10365 N N . THR B 1 620 ? -7.867 63.531 9.672 1 88.12 620 THR B N 1
ATOM 10366 C CA . THR B 1 620 ? -7.266 64.875 9.641 1 88.12 620 THR B CA 1
ATOM 10367 C C . THR B 1 620 ? -5.781 64.75 9.305 1 88.12 620 THR B C 1
ATOM 10369 O O . THR B 1 620 ? -5.215 63.688 9.242 1 88.12 620 THR B O 1
ATOM 10372 N N . ASP B 1 621 ? -5.168 66 9.125 1 89.44 621 ASP B N 1
ATOM 10373 C CA . ASP B 1 621 ? -3.738 66.062 8.836 1 89.44 621 ASP B CA 1
ATOM 10374 C C . ASP B 1 621 ? -2.908 65.5 10 1 89.44 621 ASP B C 1
ATOM 10376 O O . ASP B 1 621 ? -1.833 64.938 9.797 1 89.44 621 ASP B O 1
ATOM 10380 N N . GLU B 1 622 ? -3.559 65.625 11.125 1 90.62 622 GLU B N 1
ATOM 10381 C CA . GLU B 1 622 ? -2.861 65.188 12.312 1 90.62 622 GLU B CA 1
ATOM 10382 C C . GLU B 1 622 ? -2.68 63.656 12.273 1 90.62 622 GLU B C 1
ATOM 10384 O O . GLU B 1 622 ? -1.615 63.156 12.625 1 90.62 622 GLU B O 1
ATOM 10389 N N . VAL B 1 623 ? -3.678 63.031 11.883 1 92.44 623 VAL B N 1
ATOM 10390 C CA . VAL B 1 623 ? -3.646 61.562 11.797 1 92.44 623 VAL B CA 1
ATOM 10391 C C . VAL B 1 623 ? -2.686 61.125 10.695 1 92.44 623 VAL B C 1
ATOM 10393 O O . VAL B 1 623 ? -1.901 60.188 10.875 1 92.44 623 VAL B O 1
ATOM 10396 N N . VAL B 1 624 ? -2.723 61.812 9.57 1 91.56 624 VAL B N 1
ATOM 10397 C CA . VAL B 1 624 ? -1.854 61.5 8.438 1 91.56 624 VAL B CA 1
ATOM 10398 C C . VAL B 1 624 ? -0.394 61.688 8.836 1 91.56 624 VAL B C 1
ATOM 10400 O O . VAL B 1 624 ? 0.469 60.875 8.492 1 91.56 624 VAL B O 1
ATOM 10403 N N . LYS B 1 625 ? -0.168 62.781 9.531 1 92.62 625 LYS B N 1
ATOM 10404 C CA . LYS B 1 625 ? 1.186 63.062 10 1 92.62 625 LYS B CA 1
ATOM 10405 C C . LYS B 1 625 ? 1.674 61.969 10.961 1 92.62 625 LYS B C 1
ATOM 10407 O O . LYS B 1 625 ? 2.832 61.562 10.891 1 92.62 625 LYS B O 1
ATOM 10412 N N . ALA B 1 626 ? 0.824 61.562 11.82 1 93.81 626 ALA B N 1
ATOM 10413 C CA . ALA B 1 626 ? 1.169 60.531 12.773 1 93.81 626 ALA B CA 1
ATOM 10414 C C . ALA B 1 626 ? 1.544 59.219 12.055 1 93.81 626 ALA B C 1
ATOM 10416 O O . ALA B 1 626 ? 2.502 58.562 12.438 1 93.81 626 ALA B O 1
ATOM 10417 N N . ILE B 1 627 ? 0.774 58.844 11.094 1 94 627 ILE B N 1
ATOM 10418 C CA . ILE B 1 627 ? 1.03 57.625 10.32 1 94 627 ILE B CA 1
ATOM 10419 C C . ILE B 1 627 ? 2.352 57.781 9.562 1 94 627 ILE B C 1
ATOM 10421 O O . ILE B 1 627 ? 3.168 56.844 9.555 1 94 627 ILE B O 1
ATOM 10425 N N . ALA B 1 628 ? 2.598 58.906 8.961 1 93.56 628 ALA B N 1
ATOM 10426 C CA . ALA B 1 628 ? 3.814 59.125 8.188 1 93.56 628 ALA B CA 1
ATOM 10427 C C . ALA B 1 628 ? 5.051 59.062 9.078 1 93.56 628 ALA B C 1
ATOM 10429 O O . ALA B 1 628 ? 6.105 58.594 8.656 1 93.56 628 ALA B O 1
ATOM 10430 N N . GLN B 1 629 ? 4.848 59.531 10.242 1 93.25 629 GLN B N 1
ATOM 10431 C CA . GLN B 1 629 ? 5.973 59.562 11.172 1 93.25 629 GLN B CA 1
ATOM 10432 C C . GLN B 1 629 ? 6.379 58.156 11.594 1 93.25 629 GLN B C 1
ATOM 10434 O O . GLN B 1 629 ? 7.516 57.938 12.023 1 93.25 629 GLN B O 1
ATOM 10439 N N . MET B 1 630 ? 5.484 57.219 11.43 1 93.94 630 MET B N 1
ATOM 10440 C CA . MET B 1 630 ? 5.797 55.812 11.727 1 93.94 630 MET B CA 1
ATOM 10441 C C . MET B 1 630 ? 6.641 55.219 10.609 1 93.94 630 MET B C 1
ATOM 10443 O O . MET B 1 630 ? 7.246 54.156 10.797 1 93.94 630 MET B O 1
ATOM 10447 N N . GLN B 1 631 ? 6.723 55.812 9.484 1 94 631 GLN B N 1
ATOM 10448 C CA . GLN B 1 631 ? 7.516 55.438 8.32 1 94 631 GLN B CA 1
ATOM 10449 C C . GLN B 1 631 ? 7.223 54 7.922 1 94 631 GLN B C 1
ATOM 10451 O O . GLN B 1 631 ? 8.141 53.188 7.781 1 94 631 GLN B O 1
ATOM 10456 N N . PRO B 1 632 ? 5.996 53.688 7.711 1 94.62 632 PRO B N 1
ATOM 10457 C CA . PRO B 1 632 ? 5.633 52.344 7.305 1 94.62 632 PRO B CA 1
ATOM 10458 C C . PRO B 1 632 ? 6.016 52.031 5.855 1 94.62 632 PRO B C 1
ATOM 10460 O O . PRO B 1 632 ? 6.316 52.938 5.086 1 94.62 632 PRO B O 1
ATOM 10463 N N . ALA B 1 633 ? 6.113 50.75 5.555 1 93.12 633 ALA B N 1
ATOM 10464 C CA . ALA B 1 633 ? 6.293 50.375 4.152 1 93.12 633 ALA B CA 1
ATOM 10465 C C . ALA B 1 633 ? 5.055 50.719 3.332 1 93.12 633 ALA B C 1
ATOM 10467 O O . ALA B 1 633 ? 5.164 51.25 2.223 1 93.12 633 ALA B O 1
ATOM 10468 N N . TYR B 1 634 ? 3.881 50.438 3.898 1 92.06 634 TYR B N 1
ATOM 10469 C CA . TYR B 1 634 ? 2.605 50.75 3.262 1 92.06 634 TYR B CA 1
ATOM 10470 C C . TYR B 1 634 ? 1.722 51.562 4.191 1 92.06 634 TYR B C 1
ATOM 10472 O O . TYR B 1 634 ? 1.637 51.281 5.391 1 92.06 634 TYR B O 1
ATOM 10480 N N . ALA B 1 635 ? 1.118 52.562 3.67 1 92.5 635 ALA B N 1
ATOM 10481 C CA . ALA B 1 635 ? 0.1 53.344 4.375 1 92.5 635 ALA B CA 1
ATOM 10482 C C . ALA B 1 635 ? -1.224 53.312 3.615 1 92.5 635 ALA B C 1
ATOM 10484 O O . ALA B 1 635 ? -1.265 53.625 2.422 1 92.5 635 ALA B O 1
ATOM 10485 N N . VAL B 1 636 ? -2.258 52.906 4.293 1 90.31 636 VAL B N 1
ATOM 10486 C CA . VAL B 1 636 ? -3.533 52.75 3.604 1 90.31 636 VAL B CA 1
ATOM 10487 C C . VAL B 1 636 ? -4.613 53.562 4.305 1 90.31 636 VAL B C 1
ATOM 10489 O O . VAL B 1 636 ? -4.766 53.469 5.527 1 90.31 636 VAL B O 1
ATOM 10492 N N . LEU B 1 637 ? -5.297 54.344 3.584 1 87.56 637 LEU B N 1
ATOM 10493 C CA . LEU B 1 637 ? -6.441 55.125 4.074 1 87.56 637 LEU B CA 1
ATOM 10494 C C . LEU B 1 637 ? -7.66 54.906 3.184 1 87.56 637 LEU B C 1
ATOM 10496 O O . LEU B 1 637 ? -7.543 54.344 2.084 1 87.56 637 LEU B O 1
ATOM 10500 N N . ARG B 1 638 ? -8.742 55.219 3.779 1 80.38 638 ARG B N 1
ATOM 10501 C CA . ARG B 1 638 ? -9.969 55.219 2.98 1 80.38 638 ARG B CA 1
ATOM 10502 C C . ARG B 1 638 ? -10.164 56.562 2.262 1 80.38 638 ARG B C 1
ATOM 10504 O O . ARG B 1 638 ? -9.898 57.625 2.824 1 80.38 638 ARG B O 1
ATOM 10511 N N . ASP B 1 639 ?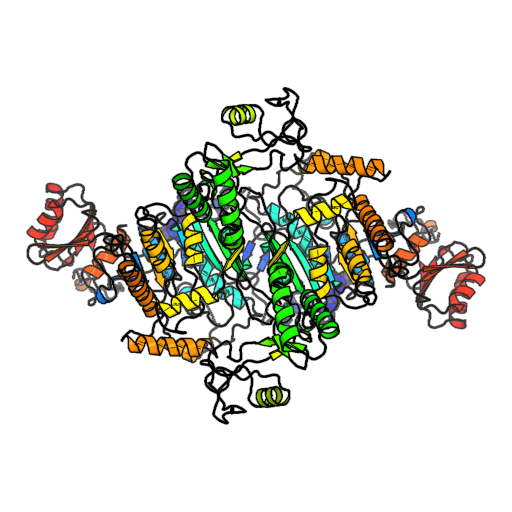 -10.531 56.531 1.027 1 66.62 639 ASP B N 1
ATOM 10512 C CA . ASP B 1 639 ? -10.719 57.719 0.23 1 66.62 639 ASP B CA 1
ATOM 10513 C C . ASP B 1 639 ? -11.703 58.688 0.905 1 66.62 639 ASP B C 1
ATOM 10515 O O . ASP B 1 639 ? -11.43 59.875 1.025 1 66.62 639 ASP B O 1
ATOM 10519 N N . THR B 1 640 ? -12.727 58.031 1.274 1 63.81 640 THR B N 1
ATOM 10520 C CA . THR B 1 640 ? -13.789 58.844 1.836 1 63.81 640 THR B CA 1
ATOM 10521 C C . THR B 1 640 ? -13.445 59.281 3.264 1 63.81 640 THR B C 1
ATOM 10523 O O . THR B 1 640 ? -14.188 60.031 3.885 1 63.81 640 THR B O 1
ATOM 10526 N N . SER B 1 641 ? -12.344 58.844 3.691 1 66.06 641 SER B N 1
ATOM 10527 C CA . SER B 1 641 ? -12.039 59.094 5.098 1 66.06 641 SER B CA 1
ATOM 10528 C C . SER B 1 641 ? -11.375 60.438 5.297 1 66.06 641 SER B C 1
ATOM 10530 O O . SER B 1 641 ? -11.289 60.938 6.422 1 66.06 641 SER B O 1
ATOM 10532 N N . MET B 1 642 ? -10.984 60.969 4.195 1 70.56 642 MET B N 1
ATOM 10533 C CA . MET B 1 642 ? -10.297 62.25 4.363 1 70.56 642 MET B CA 1
ATOM 10534 C C . MET B 1 642 ? -11.305 63.375 4.578 1 70.56 642 MET B C 1
ATOM 10536 O O . MET B 1 642 ? -12.32 63.469 3.891 1 70.56 642 MET B O 1
ATOM 10540 N N . LYS B 1 643 ? -11.156 64.062 5.574 1 66.75 643 LYS B N 1
ATOM 10541 C CA . LYS B 1 643 ? -12.102 65.062 6.031 1 66.75 643 LYS B CA 1
ATOM 10542 C C . LYS B 1 643 ? -12.445 66.062 4.91 1 66.75 643 LYS B C 1
ATOM 10544 O O . LYS B 1 643 ? -13.609 66.438 4.738 1 66.75 643 LYS B O 1
ATOM 10549 N N . ASP B 1 644 ? -11.422 66.625 4.301 1 67.12 644 ASP B N 1
ATOM 10550 C CA . ASP B 1 644 ? -11.648 67.625 3.262 1 67.12 644 ASP B CA 1
ATOM 10551 C C . ASP B 1 644 ? -10.617 67.5 2.143 1 67.12 644 ASP B C 1
ATOM 10553 O O . ASP B 1 644 ? -9.672 66.75 2.25 1 67.12 644 ASP B O 1
ATOM 10557 N N . ASP B 1 645 ? -10.914 68.062 1.053 1 65.12 645 ASP B N 1
ATOM 10558 C CA . ASP B 1 645 ? -10.055 68.062 -0.128 1 65.12 645 ASP B CA 1
ATOM 10559 C C . ASP B 1 645 ? -8.648 68.562 0.211 1 65.12 645 ASP B C 1
ATOM 10561 O O . ASP B 1 645 ? -7.672 68.125 -0.401 1 65.12 645 ASP B O 1
ATOM 10565 N N . SER B 1 646 ? -8.633 69.375 1.122 1 70.56 646 SER B N 1
ATOM 10566 C CA . SER B 1 646 ? -7.332 69.875 1.533 1 70.56 646 SER B CA 1
ATOM 10567 C C . SER B 1 646 ? -6.465 68.812 2.152 1 70.56 646 SER B C 1
ATOM 10569 O O . SER B 1 646 ? -5.262 68.75 1.894 1 70.56 646 SER B O 1
ATOM 10571 N N . THR B 1 647 ? -7.141 68 2.857 1 73.62 647 THR B N 1
ATOM 10572 C CA . THR B 1 647 ? -6.41 66.875 3.498 1 73.62 647 THR B CA 1
ATOM 10573 C C . THR B 1 647 ? -5.848 65.938 2.455 1 73.62 647 THR B C 1
ATOM 10575 O O . THR B 1 647 ? -4.734 65.438 2.609 1 73.62 647 THR B O 1
ATOM 10578 N N . ALA B 1 648 ? -6.547 65.75 1.432 1 70.12 648 ALA B N 1
ATOM 10579 C CA . ALA B 1 648 ? -6.109 64.875 0.35 1 70.12 648 ALA B CA 1
ATOM 10580 C C . ALA B 1 648 ? -4.855 65.375 -0.329 1 70.12 648 ALA B C 1
ATOM 10582 O O . ALA B 1 648 ? -3.941 64.625 -0.661 1 70.12 648 ALA B O 1
ATOM 10583 N N . THR B 1 649 ? -4.863 66.625 -0.581 1 70.06 649 THR B N 1
ATOM 10584 C CA . THR B 1 649 ? -3.717 67.312 -1.189 1 70.06 649 THR B CA 1
ATOM 10585 C C . THR B 1 649 ? -2.508 67.25 -0.26 1 70.06 649 THR B C 1
ATOM 10587 O O . THR B 1 649 ? -1.383 67.062 -0.707 1 70.06 649 THR B O 1
ATOM 10590 N N . ASN B 1 650 ? -2.869 67.438 0.989 1 79.69 650 ASN B N 1
ATOM 10591 C CA . ASN B 1 650 ? -1.804 67.438 1.985 1 79.69 650 ASN B CA 1
ATOM 10592 C C . ASN B 1 650 ? -1.237 66.062 2.248 1 79.69 650 ASN B C 1
ATOM 10594 O O . ASN B 1 650 ? -0.105 65.938 2.715 1 79.69 650 ASN B O 1
ATOM 10598 N N . PHE B 1 651 ? -2.092 65.125 1.985 1 82.31 651 PHE B N 1
ATOM 10599 C CA . PHE B 1 651 ? -1.729 63.75 2.227 1 82.31 651 PHE B CA 1
ATOM 10600 C C . PHE B 1 651 ? -0.414 63.406 1.537 1 82.31 651 PHE B C 1
ATOM 10602 O O . PHE B 1 651 ? 0.525 62.938 2.18 1 82.31 651 PHE B O 1
ATOM 10609 N N . GLU B 1 652 ? -0.284 63.688 0.352 1 79.75 652 GLU B N 1
ATOM 10610 C CA . GLU B 1 652 ? 0.913 63.375 -0.423 1 79.75 652 GLU B CA 1
ATOM 10611 C C . GLU B 1 652 ? 2.107 64.188 0.048 1 79.75 652 GLU B C 1
ATOM 10613 O O . GLU B 1 652 ? 3.23 63.688 0.114 1 79.75 652 GLU B O 1
ATOM 10618 N N . GLN B 1 653 ? 1.764 65.438 0.334 1 84.38 653 GLN B N 1
ATOM 10619 C CA . GLN B 1 653 ? 2.832 66.312 0.762 1 84.38 653 GLN B CA 1
ATOM 10620 C C . GLN B 1 653 ? 3.395 65.875 2.117 1 84.38 653 GLN B C 1
ATOM 10622 O O . GLN B 1 653 ? 4.602 66 2.346 1 84.38 653 GLN B O 1
ATOM 10627 N N . ILE B 1 654 ? 2.5 65.438 2.926 1 90.75 654 ILE B N 1
ATOM 10628 C CA . ILE B 1 654 ? 2.898 65.062 4.266 1 90.75 654 ILE B CA 1
ATOM 10629 C C . ILE B 1 654 ? 3.805 63.812 4.172 1 90.75 654 ILE B C 1
ATOM 10631 O O . ILE B 1 654 ? 4.848 63.75 4.828 1 90.75 654 ILE B O 1
ATOM 10635 N N . PHE B 1 655 ? 3.498 62.875 3.402 1 89.88 655 PHE B N 1
ATOM 10636 C CA . PHE B 1 655 ? 4.305 61.656 3.285 1 89.88 655 PHE B CA 1
ATOM 10637 C C . PHE B 1 655 ? 5.633 61.938 2.6 1 89.88 655 PHE B C 1
ATOM 10639 O O . PHE B 1 655 ? 6.664 61.375 2.953 1 89.88 655 PHE B O 1
ATOM 10646 N N . LYS B 1 656 ? 5.645 62.844 1.605 1 88 656 LYS B N 1
ATOM 10647 C CA . LYS B 1 656 ? 6.891 63.25 0.96 1 88 656 LYS B CA 1
ATOM 10648 C C . LYS B 1 656 ? 7.859 63.844 1.968 1 88 656 LYS B C 1
ATOM 10650 O O . LYS B 1 656 ? 9.078 63.688 1.846 1 88 656 LYS B O 1
ATOM 10655 N N . THR B 1 657 ? 7.273 64.5 2.924 1 91.19 657 THR B N 1
ATOM 10656 C CA . THR B 1 657 ? 8.07 65.25 3.914 1 91.19 657 THR B CA 1
ATOM 10657 C C . THR B 1 657 ? 8.57 64.25 4.996 1 91.19 657 THR B C 1
ATOM 10659 O O . THR B 1 657 ? 9.75 64.25 5.344 1 91.19 657 THR B O 1
ATOM 10662 N N . TYR B 1 658 ? 7.734 63.406 5.52 1 91.5 658 TYR B N 1
ATOM 10663 C CA . TYR B 1 658 ? 8.055 62.656 6.723 1 91.5 658 TYR B CA 1
ATOM 10664 C C . TYR B 1 658 ? 8.461 61.219 6.379 1 91.5 658 TYR B C 1
ATOM 10666 O O . TYR B 1 658 ? 9.172 60.594 7.145 1 91.5 658 TYR B O 1
ATOM 10674 N N . SER B 1 659 ? 7.977 60.688 5.277 1 91.06 659 SER B N 1
ATOM 10675 C CA . SER B 1 659 ? 8.234 59.281 4.91 1 91.06 659 SER B CA 1
ATOM 10676 C C . SER B 1 659 ? 8.141 59.094 3.402 1 91.06 659 SER B C 1
ATOM 10678 O O . SER B 1 659 ? 7.211 58.438 2.912 1 91.06 659 SER B O 1
ATOM 10680 N N . PRO B 1 660 ? 9.078 59.531 2.607 1 89.19 660 PRO B N 1
ATOM 10681 C CA . PRO B 1 660 ? 9 59.531 1.145 1 89.19 660 PRO B CA 1
ATOM 10682 C C . PRO B 1 660 ? 9.031 58.125 0.56 1 89.19 660 PRO B C 1
ATOM 10684 O O . PRO B 1 660 ? 8.562 57.906 -0.559 1 89.19 660 PRO B O 1
ATOM 10687 N N . ASP B 1 661 ? 9.5 57.188 1.31 1 90.88 661 ASP B N 1
ATOM 10688 C CA . ASP B 1 661 ? 9.664 55.844 0.771 1 90.88 661 ASP B CA 1
ATOM 10689 C C . ASP B 1 661 ? 8.398 55 0.993 1 90.88 661 ASP B C 1
ATOM 10691 O O . ASP B 1 661 ? 8.281 53.906 0.458 1 90.88 661 ASP B O 1
ATOM 10695 N N . THR B 1 662 ? 7.477 55.531 1.81 1 91.62 662 THR B N 1
ATOM 10696 C CA . THR B 1 662 ? 6.234 54.844 2.094 1 91.62 662 THR B CA 1
ATOM 10697 C C . THR B 1 662 ? 5.355 54.75 0.848 1 91.62 662 THR B C 1
ATOM 10699 O O . THR B 1 662 ? 5.16 55.781 0.162 1 91.62 662 THR B O 1
ATOM 10702 N N . VAL B 1 663 ? 4.828 53.562 0.523 1 89.19 663 VAL B N 1
ATOM 10703 C CA . VAL B 1 663 ? 3.854 53.438 -0.552 1 89.19 663 VAL B CA 1
ATOM 10704 C C . VAL B 1 663 ? 2.447 53.688 -0.018 1 89.19 663 VAL B C 1
ATOM 10706 O O . VAL B 1 663 ? 1.975 53 0.881 1 89.19 663 VAL B O 1
ATOM 10709 N N . THR B 1 664 ? 1.838 54.688 -0.528 1 87.31 664 THR B N 1
ATOM 10710 C CA . THR B 1 664 ? 0.512 55.062 -0.053 1 87.31 664 THR B CA 1
ATOM 10711 C C . THR B 1 664 ? -0.573 54.469 -0.942 1 87.31 664 THR B C 1
ATOM 10713 O O . THR B 1 664 ? -0.423 54.406 -2.164 1 87.31 664 THR B O 1
ATOM 10716 N N . LYS B 1 665 ? -1.512 53.844 -0.286 1 84.06 665 LYS B N 1
ATOM 10717 C CA . LYS B 1 665 ? -2.648 53.25 -0.99 1 84.06 665 LYS B CA 1
ATOM 10718 C C . LYS B 1 665 ? -3.969 53.781 -0.419 1 84.06 665 LYS B C 1
ATOM 10720 O O . LYS B 1 665 ? -4.051 54.125 0.762 1 84.06 665 LYS B O 1
ATOM 10725 N N . ILE B 1 666 ? -4.93 53.875 -1.316 1 79.75 666 ILE B N 1
ATOM 10726 C CA . ILE B 1 666 ? -6.258 54.281 -0.892 1 79.75 666 ILE B CA 1
ATOM 10727 C C . ILE B 1 666 ? -7.289 53.25 -1.264 1 79.75 666 ILE B C 1
ATOM 10729 O O . ILE B 1 666 ? -7.199 52.625 -2.328 1 79.75 666 ILE B O 1
ATOM 10733 N N . LEU B 1 667 ? -8.117 53 -0.278 1 78.25 667 LEU B N 1
ATOM 10734 C CA . LEU B 1 667 ? -9.227 52.094 -0.535 1 78.25 667 LEU B CA 1
ATOM 10735 C C . LEU B 1 667 ? -10.383 52.812 -1.211 1 78.25 667 LEU B C 1
ATOM 10737 O O . LEU B 1 667 ? -10.789 53.906 -0.77 1 78.25 667 LEU B O 1
#